Protein 2LG4 (pdb70)

Secondary structure (DSSP, 8-state):
----B-S-SHHHHHTSTTTT-SSHHHHHHHHHBTTTTT--

Solvent-accessible surface area: 3167 Å² total; per-residue (Å²): 144,83,40,51,65,124,23,182,34,154,78,3,137,74,70,109,85,97,15,170,52,122,30,199,71,1,98,131,6,132,50,53,0,51,116,23,31,57,88,117

InterPro domains:
  IPR003582 ShKT domain [PF01549] (47-84)
  IPR003582 ShKT domain [PS51670] (47-84)

Sequence (40 aa):
AACSDRAHGHICESFKSFCKDSGRNGVKLRANCKKTCGLCAACSDRAHGHICESFKSFCKDSGRNGVKLRANCKKTCGLCAACSDRAHGHICESFKSFCKDSGRNGVKLRANCKKTCGLCAACSDRAHGHICESFKSFCKDSGRNGVKLRANCKKTCGLCAACSDRAHGHICESFKSFCKDSGRNGVKLRANCKKTCGLCAACSDRAHGHICESFKSFCKDSGRNGVKLRANCKKTCGLCAACSDRAHGHICESFKSFCKDSGRNGVKLRANCKKTCGLCAACSDRAHGHICESFKSFCKDSGRNGVKLRANCKKTCGLCAACSDRAHGHICESFKSFCKDSGRNGVKLRANCKKTCGLCAACSDRAHGHICESFKSFCKDSGRNGVKLRANCKKTCGLCAACSDRAHGHICESFKSFCKDSGRNGVKLRANCKKTCGLCAACSDRAHGHICESFKSFCKDSGRNGVKLRANCKKTCGLCAACSDRAHGHICESFKSFCKDSGRNGVKLRANCKKTCGLCAACSDRAHGHICESFKSFCKDSGRNGVKLRANCKKTCGLCAACSDRAHGHICESFKSFCKDSGRNGVKLRANCKKTCGLCAACSDRAHGHICESFKSFCKDSGRNGVKLRANCKKTCGLCAACSDRAHGHICESFKSFCKDSGRNGVKLRANCKKTCGLCAACSDRAHGHICESFKSFCKDSGRNGVKLRANCKKTCGLCAACSDRAHGHICESFKSFCKDSGRNGVKLRANCKKTCGLCAACSDRAHGHICESFKSFCKDSGRNGVKLRANCKKTCGLC

Foldseek 3Di:
DDFAAQPPPVLLVVCLVCCPPPDPSNVVSCVNGVPSVPVD

CATH classification: 1.10.10.1870

Nearest PDB structures (foldseek):
  2lg4-assembly1_A  TM=1.001E+00  e=2.587E-08  Aurelia aurita
  8iyj-assembly1_J4  TM=3.283E-01  e=5.444E+00  Mus musculus
  2lg4-assembly1_A  TM=1.013E+00  e=3.408E-07  Aurelia aurita
  2lg4-assembly1_A  TM=9.982E-01  e=3.344E-08  Aurelia aurita
  8iyj-assembly1_J4  TM=3.390E-01  e=7.511E+00  Mus musculus

Structure (mmCIF, N/CA/C/O backbone):
data_2LG4
#
_entry.id   2LG4
#
loop_
_atom_site.group_PDB
_atom_site.id
_atom_site.type_symbol
_atom_site.label_atom_id
_atom_site.label_alt_id
_atom_site.label_comp_id
_atom_site.label_asym_id
_atom_site.label_entity_id
_atom_site.label_seq_id
_atom_site.pdbx_PDB_ins_code
_atom_site.Cartn_x
_atom_site.Cartn_y
_atom_site.Cartn_z
_atom_site.occupancy
_atom_site.B_iso_or_equiv
_atom_site.auth_seq_id
_atom_site.auth_comp_id
_atom_site.auth_asym_id
_atom_site.auth_atom_id
_atom_site.pdbx_PDB_model_num
ATOM 1 N N . ALA A 1 1 ? -0.649 6.221 2.766 1.00 0.00 1 ALA A N 1
ATOM 2 C CA . ALA A 1 1 ? -1.234 4.945 3.158 1.00 0.00 1 ALA A CA 1
ATOM 3 C C . ALA A 1 1 ? -1.853 4.234 1.959 1.00 0.00 1 ALA A C 1
ATOM 4 O O . ALA A 1 1 ? -2.962 4.559 1.537 1.00 0.00 1 ALA A O 1
ATOM 11 N N . ALA A 1 2 ? -1.128 3.262 1.414 1.00 0.00 2 ALA A N 1
ATOM 12 C CA . ALA A 1 2 ? -1.607 2.505 0.264 1.00 0.00 2 ALA A CA 1
ATOM 13 C C . ALA A 1 2 ? -2.716 1.539 0.667 1.00 0.00 2 ALA A C 1
ATOM 14 O O . ALA A 1 2 ? -2.871 1.211 1.844 1.00 0.00 2 ALA A O 1
ATOM 21 N N . CYS A 1 3 ? -3.487 1.087 -0.317 1.00 0.00 3 CYS A N 1
ATOM 22 C CA . CYS A 1 3 ? -4.583 0.160 -0.066 1.00 0.00 3 CYS A CA 1
ATOM 23 C C . CYS A 1 3 ? -4.241 -1.238 -0.574 1.00 0.00 3 CYS A C 1
ATOM 24 O O . CYS A 1 3 ? -3.794 -1.404 -1.709 1.00 0.00 3 CYS A O 1
ATOM 31 N N . SER A 1 4 ? -4.455 -2.239 0.274 1.00 0.00 4 SER A N 1
ATOM 32 C CA . SER A 1 4 ? -4.166 -3.622 -0.088 1.00 0.00 4 SER A CA 1
ATOM 33 C C . SER A 1 4 ? -4.498 -4.565 1.065 1.00 0.00 4 SER A C 1
ATOM 34 O O . SER A 1 4 ? -4.992 -4.138 2.108 1.00 0.00 4 SER A O 1
ATOM 42 N N . ASP A 1 5 ? -4.222 -5.849 0.867 1.00 0.00 5 ASP A N 1
ATOM 43 C CA . ASP A 1 5 ? -4.489 -6.854 1.889 1.00 0.00 5 ASP A CA 1
ATOM 44 C C . ASP A 1 5 ? -3.212 -7.220 2.639 1.00 0.00 5 ASP A C 1
ATOM 45 O O . ASP A 1 5 ? -2.182 -7.506 2.029 1.00 0.00 5 ASP A O 1
ATOM 54 N N . ARG A 1 6 ? -3.287 -7.207 3.966 1.00 0.00 6 ARG A N 1
ATOM 55 C CA . ARG A 1 6 ? -2.137 -7.534 4.800 1.00 0.00 6 ARG A CA 1
ATOM 56 C C . ARG A 1 6 ? -2.386 -8.815 5.591 1.00 0.00 6 ARG A C 1
ATOM 57 O O . ARG A 1 6 ? -1.446 -9.504 5.987 1.00 0.00 6 ARG A O 1
ATOM 78 N N . ALA A 1 7 ? -3.658 -9.127 5.818 1.00 0.00 7 ALA A N 1
ATOM 79 C CA . ALA A 1 7 ? -4.030 -10.325 6.560 1.00 0.00 7 ALA A CA 1
ATOM 80 C C . ALA A 1 7 ? -3.355 -11.562 5.979 1.00 0.00 7 ALA A C 1
ATOM 81 O O . ALA A 1 7 ? -2.703 -11.495 4.937 1.00 0.00 7 ALA A O 1
ATOM 88 N N . HIS A 1 8 ? -3.514 -12.692 6.661 1.00 0.00 8 HIS A N 1
ATOM 89 C CA . HIS A 1 8 ? -2.919 -13.946 6.213 1.00 0.00 8 HIS A CA 1
ATOM 90 C C . HIS A 1 8 ? -3.318 -14.252 4.772 1.00 0.00 8 HIS A C 1
ATOM 91 O O . HIS A 1 8 ? -2.600 -14.946 4.053 1.00 0.00 8 HIS A O 1
ATOM 105 N N . GLY A 1 9 ? -4.468 -13.728 4.357 1.00 0.00 9 GLY A N 1
ATOM 106 C CA . GLY A 1 9 ? -4.942 -13.957 3.005 1.00 0.00 9 GLY A CA 1
ATOM 107 C C . GLY A 1 9 ? -6.297 -14.636 2.972 1.00 0.00 9 GLY A C 1
ATOM 108 O O . GLY A 1 9 ? -7.236 -14.133 2.355 1.00 0.00 9 GLY A O 1
ATOM 112 N N . HIS A 1 10 ? -6.399 -15.782 3.637 1.00 0.00 10 HIS A N 1
ATOM 113 C CA . HIS A 1 10 ? -7.649 -16.532 3.681 1.00 0.00 10 HIS A CA 1
ATOM 114 C C . HIS A 1 10 ? -8.609 -15.928 4.703 1.00 0.00 10 HIS A C 1
ATOM 115 O O . HIS A 1 10 ? -9.739 -16.392 4.857 1.00 0.00 10 HIS A O 1
ATOM 129 N N . ILE A 1 11 ? -8.150 -14.893 5.399 1.00 0.00 11 ILE A N 1
ATOM 130 C CA . ILE A 1 11 ? -8.968 -14.228 6.405 1.00 0.00 11 ILE A CA 1
ATOM 131 C C . ILE A 1 11 ? -9.935 -13.240 5.762 1.00 0.00 11 ILE A C 1
ATOM 132 O O . ILE A 1 11 ? -11.098 -13.146 6.158 1.00 0.00 11 ILE A O 1
ATOM 148 N N . CYS A 1 12 ? -9.449 -12.507 4.766 1.00 0.00 12 CYS A N 1
ATOM 149 C CA . CYS A 1 12 ? -10.270 -11.527 4.065 1.00 0.00 12 CYS A CA 1
ATOM 150 C C . CYS A 1 12 ? -11.375 -12.214 3.268 1.00 0.00 12 CYS A C 1
ATOM 151 O O . CYS A 1 12 ? -12.537 -11.812 3.324 1.00 0.00 12 CYS A O 1
ATOM 158 N N . GLU A 1 13 ? -11.004 -13.253 2.526 1.00 0.00 13 GLU A N 1
ATOM 159 C CA . GLU A 1 13 ? -11.963 -13.995 1.716 1.00 0.00 13 GLU A CA 1
ATOM 160 C C . GLU A 1 13 ? -12.969 -14.728 2.600 1.00 0.00 13 GLU A C 1
ATOM 161 O O . GLU A 1 13 ? -14.179 -14.624 2.400 1.00 0.00 13 GLU A O 1
ATOM 173 N N . SER A 1 14 ? -12.458 -15.470 3.578 1.00 0.00 14 SER A N 1
ATOM 174 C CA . SER A 1 14 ? -13.309 -16.224 4.490 1.00 0.00 14 SER A CA 1
ATOM 175 C C . SER A 1 14 ? -14.268 -15.296 5.230 1.00 0.00 14 SER A C 1
ATOM 176 O O . SER A 1 14 ? -15.341 -15.714 5.668 1.00 0.00 14 SER A O 1
ATOM 184 N N . PHE A 1 15 ? -13.873 -14.035 5.367 1.00 0.00 15 PHE A N 1
ATOM 185 C CA . PHE A 1 15 ? -14.696 -13.047 6.055 1.00 0.00 15 PHE A CA 1
ATOM 186 C C . PHE A 1 15 ? -14.945 -11.832 5.166 1.00 0.00 15 PHE A C 1
ATOM 187 O O . PHE A 1 15 ? -14.952 -10.694 5.636 1.00 0.00 15 PHE A O 1
ATOM 204 N N . LYS A 1 16 ? -15.150 -12.083 3.877 1.00 0.00 16 LYS A N 1
ATOM 205 C CA . LYS A 1 16 ? -15.401 -11.012 2.920 1.00 0.00 16 LYS A CA 1
ATOM 206 C C . LYS A 1 16 ? -16.755 -10.358 3.177 1.00 0.00 16 LYS A C 1
ATOM 207 O O . LYS A 1 16 ? -16.875 -9.133 3.168 1.00 0.00 16 LYS A O 1
ATOM 226 N N . SER A 1 17 ? -17.771 -11.183 3.408 1.00 0.00 17 SER A N 1
ATOM 227 C CA . SER A 1 17 ? -19.117 -10.684 3.666 1.00 0.00 17 SER A CA 1
ATOM 228 C C . SER A 1 17 ? -19.232 -10.140 5.087 1.00 0.00 17 SER A C 1
ATOM 229 O O . SER A 1 17 ? -20.267 -9.600 5.476 1.00 0.00 17 SER A O 1
ATOM 237 N N . PHE A 1 18 ? -18.159 -10.286 5.858 1.00 0.00 18 PHE A N 1
ATOM 238 C CA . PHE A 1 18 ? -18.138 -9.811 7.236 1.00 0.00 18 PHE A CA 1
ATOM 239 C C . PHE A 1 18 ? -17.530 -8.413 7.321 1.00 0.00 18 PHE A C 1
ATOM 240 O O . PHE A 1 18 ? -17.497 -7.801 8.389 1.00 0.00 18 PHE A O 1
ATOM 257 N N . CYS A 1 19 ? -17.050 -7.915 6.187 1.00 0.00 19 CYS A N 1
ATOM 258 C CA . CYS A 1 19 ? -16.442 -6.591 6.130 1.00 0.00 19 CYS A CA 1
ATOM 259 C C . CYS A 1 19 ? -17.433 -5.518 6.574 1.00 0.00 19 CYS A C 1
ATOM 260 O O . CYS A 1 19 ? -17.039 -4.438 7.015 1.00 0.00 19 CYS A O 1
ATOM 267 N N . LYS A 1 20 ? -18.720 -5.824 6.453 1.00 0.00 20 LYS A N 1
ATOM 268 C CA . LYS A 1 20 ? -19.768 -4.888 6.843 1.00 0.00 20 LYS A CA 1
ATOM 269 C C . LYS A 1 20 ? -20.246 -5.167 8.264 1.00 0.00 20 LYS A C 1
ATOM 270 O O . LYS A 1 20 ? -21.345 -4.767 8.649 1.00 0.00 20 LYS A O 1
ATOM 289 N N . ASP A 1 21 ? -19.413 -5.853 9.039 1.00 0.00 21 ASP A N 1
ATOM 290 C CA . ASP A 1 21 ? -19.750 -6.183 10.419 1.00 0.00 21 ASP A CA 1
ATOM 291 C C . ASP A 1 21 ? -19.502 -4.991 11.339 1.00 0.00 21 ASP A C 1
ATOM 292 O O . ASP A 1 21 ? -18.447 -4.360 11.282 1.00 0.00 21 ASP A O 1
ATOM 301 N N . SER A 1 22 ? -20.482 -4.688 12.184 1.00 0.00 22 SER A N 1
ATOM 302 C CA . SER A 1 22 ? -20.373 -3.569 13.112 1.00 0.00 22 SER A CA 1
ATOM 303 C C . SER A 1 22 ? -19.555 -3.959 14.339 1.00 0.00 22 SER A C 1
ATOM 304 O O . SER A 1 22 ? -19.330 -3.145 15.234 1.00 0.00 22 SER A O 1
ATOM 312 N N . GLY A 1 23 ? -19.112 -5.212 14.373 1.00 0.00 23 GLY A N 1
ATOM 313 C CA . GLY A 1 23 ? -18.324 -5.690 15.495 1.00 0.00 23 GLY A CA 1
ATOM 314 C C . GLY A 1 23 ? -16.834 -5.640 15.220 1.00 0.00 23 GLY A C 1
ATOM 315 O O . GLY A 1 23 ? -16.405 -5.155 14.172 1.00 0.00 23 GLY A O 1
ATOM 319 N N . ARG A 1 24 ? -16.043 -6.141 16.163 1.00 0.00 24 ARG A N 1
ATOM 320 C CA . ARG A 1 24 ? -14.592 -6.149 16.018 1.00 0.00 24 ARG A CA 1
ATOM 321 C C . ARG A 1 24 ? -14.178 -6.854 14.730 1.00 0.00 24 ARG A C 1
ATOM 322 O O . ARG A 1 24 ? -13.271 -6.407 14.030 1.00 0.00 24 ARG A O 1
ATOM 343 N N . ASN A 1 25 ? -14.849 -7.960 14.425 1.00 0.00 25 ASN A N 1
ATOM 344 C CA . ASN A 1 25 ? -14.550 -8.728 13.221 1.00 0.00 25 ASN A CA 1
ATOM 345 C C . ASN A 1 25 ? -14.528 -7.825 11.991 1.00 0.00 25 ASN A C 1
ATOM 346 O O . ASN A 1 25 ? -13.670 -7.965 11.121 1.00 0.00 25 ASN A O 1
ATOM 357 N N . GLY A 1 26 ? -15.479 -6.898 11.927 1.00 0.00 26 GLY A N 1
ATOM 358 C CA . GLY A 1 26 ? -15.550 -5.985 10.801 1.00 0.00 26 GLY A CA 1
ATOM 359 C C . GLY A 1 26 ? -14.402 -4.996 10.783 1.00 0.00 26 GLY A C 1
ATOM 360 O O . GLY A 1 26 ? -13.780 -4.774 9.743 1.00 0.00 26 GLY A O 1
ATOM 364 N N . VAL A 1 27 ? -14.120 -4.397 11.936 1.00 0.00 27 VAL A N 1
ATOM 365 C CA . VAL A 1 27 ? -13.040 -3.425 12.048 1.00 0.00 27 VAL A CA 1
ATOM 366 C C . VAL A 1 27 ? -11.707 -4.033 11.626 1.00 0.00 27 VAL A C 1
ATOM 367 O O . VAL A 1 27 ? -10.952 -3.432 10.861 1.00 0.00 27 VAL A O 1
ATOM 380 N N . LYS A 1 28 ? -11.423 -5.230 12.128 1.00 0.00 28 LYS A N 1
ATOM 381 C CA . LYS A 1 28 ? -10.182 -5.922 11.803 1.00 0.00 28 LYS A CA 1
ATOM 382 C C . LYS A 1 28 ? -10.130 -6.276 10.320 1.00 0.00 28 LYS A C 1
ATOM 383 O O . LYS A 1 28 ? -9.053 -6.353 9.727 1.00 0.00 28 LYS A O 1
ATOM 402 N N . LEU A 1 29 ? -11.298 -6.489 9.726 1.00 0.00 29 LEU A N 1
ATOM 403 C CA . LEU A 1 29 ? -11.386 -6.834 8.311 1.00 0.00 29 LEU A CA 1
ATOM 404 C C . LEU A 1 29 ? -10.993 -5.647 7.436 1.00 0.00 29 LEU A C 1
ATOM 405 O O . LEU A 1 29 ? -10.224 -5.791 6.486 1.00 0.00 29 LEU A O 1
ATOM 421 N N . ARG A 1 30 ? -11.526 -4.475 7.765 1.00 0.00 30 ARG A N 1
ATOM 422 C CA . ARG A 1 30 ? -11.231 -3.263 7.011 1.00 0.00 30 ARG A CA 1
ATOM 423 C C . ARG A 1 30 ? -9.785 -2.825 7.228 1.00 0.00 30 ARG A C 1
ATOM 424 O O . ARG A 1 30 ? -9.246 -2.027 6.462 1.00 0.00 30 ARG A O 1
ATOM 445 N N . ALA A 1 31 ? -9.164 -3.354 8.277 1.00 0.00 31 ALA A N 1
ATOM 446 C CA . ALA A 1 31 ? -7.781 -3.020 8.595 1.00 0.00 31 ALA A CA 1
ATOM 447 C C . ALA A 1 31 ? -6.815 -4.000 7.939 1.00 0.00 31 ALA A C 1
ATOM 448 O O . ALA A 1 31 ? -5.893 -3.598 7.230 1.00 0.00 31 ALA A O 1
ATOM 455 N N . ASN A 1 32 ? -7.032 -5.289 8.180 1.00 0.00 32 ASN A N 1
ATOM 456 C CA . ASN A 1 32 ? -6.179 -6.327 7.613 1.00 0.00 32 ASN A CA 1
ATOM 457 C C . ASN A 1 32 ? -6.520 -6.570 6.146 1.00 0.00 32 ASN A C 1
ATOM 458 O O . ASN A 1 32 ? -5.770 -7.228 5.423 1.00 0.00 32 ASN A O 1
ATOM 469 N N . CYS A 1 33 ? -7.655 -6.034 5.711 1.00 0.00 33 CYS A N 1
ATOM 470 C CA . CYS A 1 33 ? -8.097 -6.192 4.330 1.00 0.00 33 CYS A CA 1
ATOM 471 C C . CYS A 1 33 ? -8.706 -4.896 3.803 1.00 0.00 33 CYS A C 1
ATOM 472 O O . CYS A 1 33 ? -9.881 -4.852 3.438 1.00 0.00 33 CYS A O 1
ATOM 479 N N . LYS A 1 34 ? -7.898 -3.841 3.766 1.00 0.00 34 LYS A N 1
ATOM 480 C CA . LYS A 1 34 ? -8.355 -2.544 3.282 1.00 0.00 34 LYS A CA 1
ATOM 481 C C . LYS A 1 34 ? -8.821 -2.637 1.833 1.00 0.00 34 LYS A C 1
ATOM 482 O O . LYS A 1 34 ? -9.560 -1.778 1.351 1.00 0.00 34 LYS A O 1
ATOM 501 N N . LYS A 1 35 ? -8.388 -3.686 1.143 1.00 0.00 35 LYS A N 1
ATOM 502 C CA . LYS A 1 35 ? -8.763 -3.894 -0.251 1.00 0.00 35 LYS A CA 1
ATOM 503 C C . LYS A 1 35 ? -10.003 -4.776 -0.355 1.00 0.00 35 LYS A C 1
ATOM 504 O O . LYS A 1 35 ? -11.008 -4.385 -0.949 1.00 0.00 35 LYS A O 1
ATOM 523 N N . THR A 1 36 ? -9.926 -5.969 0.228 1.00 0.00 36 THR A N 1
ATOM 524 C CA . THR A 1 36 ? -11.042 -6.906 0.201 1.00 0.00 36 THR A CA 1
ATOM 525 C C . THR A 1 36 ? -12.332 -6.237 0.662 1.00 0.00 36 THR A C 1
ATOM 526 O O . THR A 1 36 ? -13.424 -6.604 0.225 1.00 0.00 36 THR A O 1
ATOM 537 N N . CYS A 1 37 ? -12.201 -5.255 1.547 1.00 0.00 37 CYS A N 1
ATOM 538 C CA . CYS A 1 37 ? -13.356 -4.534 2.067 1.00 0.00 37 CYS A CA 1
ATOM 539 C C . CYS A 1 37 ? -13.719 -3.361 1.162 1.00 0.00 37 CYS A C 1
ATOM 540 O O . CYS A 1 37 ? -14.882 -2.973 1.066 1.00 0.00 37 CYS A O 1
ATOM 547 N N . GLY A 1 38 ? -12.713 -2.800 0.497 1.00 0.00 38 GLY A N 1
ATOM 548 C CA . GLY A 1 38 ? -12.945 -1.677 -0.392 1.00 0.00 38 GLY A CA 1
ATOM 549 C C . GLY A 1 38 ? -12.743 -0.341 0.296 1.00 0.00 38 GLY A C 1
ATOM 550 O O . GLY A 1 38 ? -13.707 0.314 0.693 1.00 0.00 38 GLY A O 1
ATOM 554 N N . LEU A 1 39 ? -11.486 0.064 0.438 1.00 0.00 39 LEU A N 1
ATOM 555 C CA . LEU A 1 39 ? -11.159 1.331 1.085 1.00 0.00 39 LEU A CA 1
ATOM 556 C C . LEU A 1 39 ? -10.128 2.107 0.271 1.00 0.00 39 LEU A C 1
ATOM 557 O O . LEU A 1 39 ? -9.631 3.145 0.708 1.00 0.00 39 LEU A O 1
ATOM 573 N N . CYS A 1 40 ? -9.813 1.598 -0.915 1.00 0.00 40 CYS A N 1
ATOM 574 C CA . CYS A 1 40 ? -8.843 2.243 -1.792 1.00 0.00 40 CYS A CA 1
ATOM 575 C C . CYS A 1 40 ? -9.397 3.553 -2.345 1.00 0.00 40 CYS A C 1
ATOM 576 O O . CYS A 1 40 ? -8.981 4.014 -3.408 1.00 0.00 40 CYS A O 1
ATOM 583 N N . ALA A 1 1 ? -0.668 6.471 1.249 1.00 0.00 1 ALA A N 2
ATOM 584 C CA . ALA A 1 1 ? -1.630 5.587 1.895 1.00 0.00 1 ALA A CA 2
ATOM 585 C C . ALA A 1 1 ? -1.807 4.296 1.103 1.00 0.00 1 ALA A C 2
ATOM 586 O O . ALA A 1 1 ? -2.807 4.115 0.408 1.00 0.00 1 ALA A O 2
ATOM 593 N N . ALA A 1 2 ? -0.831 3.401 1.213 1.00 0.00 2 ALA A N 2
ATOM 594 C CA . ALA A 1 2 ? -0.880 2.126 0.508 1.00 0.00 2 ALA A CA 2
ATOM 595 C C . ALA A 1 2 ? -2.072 1.292 0.964 1.00 0.00 2 ALA A C 2
ATOM 596 O O . ALA A 1 2 ? -2.100 0.793 2.089 1.00 0.00 2 ALA A O 2
ATOM 603 N N . CYS A 1 3 ? -3.057 1.146 0.084 1.00 0.00 3 CYS A N 2
ATOM 604 C CA . CYS A 1 3 ? -4.254 0.374 0.395 1.00 0.00 3 CYS A CA 2
ATOM 605 C C . CYS A 1 3 ? -4.203 -1.000 -0.268 1.00 0.00 3 CYS A C 2
ATOM 606 O O . CYS A 1 3 ? -4.067 -1.107 -1.487 1.00 0.00 3 CYS A O 2
ATOM 613 N N . SER A 1 4 ? -4.314 -2.047 0.543 1.00 0.00 4 SER A N 2
ATOM 614 C CA . SER A 1 4 ? -4.278 -3.414 0.035 1.00 0.00 4 SER A CA 2
ATOM 615 C C . SER A 1 4 ? -4.540 -4.416 1.155 1.00 0.00 4 SER A C 2
ATOM 616 O O . SER A 1 4 ? -4.932 -4.040 2.260 1.00 0.00 4 SER A O 2
ATOM 624 N N . ASP A 1 5 ? -4.322 -5.693 0.860 1.00 0.00 5 ASP A N 2
ATOM 625 C CA . ASP A 1 5 ? -4.534 -6.751 1.842 1.00 0.00 5 ASP A CA 2
ATOM 626 C C . ASP A 1 5 ? -3.232 -7.095 2.559 1.00 0.00 5 ASP A C 2
ATOM 627 O O . ASP A 1 5 ? -2.189 -7.260 1.926 1.00 0.00 5 ASP A O 2
ATOM 636 N N . ARG A 1 6 ? -3.301 -7.201 3.882 1.00 0.00 6 ARG A N 2
ATOM 637 C CA . ARG A 1 6 ? -2.128 -7.523 4.685 1.00 0.00 6 ARG A CA 2
ATOM 638 C C . ARG A 1 6 ? -2.328 -8.835 5.437 1.00 0.00 6 ARG A C 2
ATOM 639 O O . ARG A 1 6 ? -1.3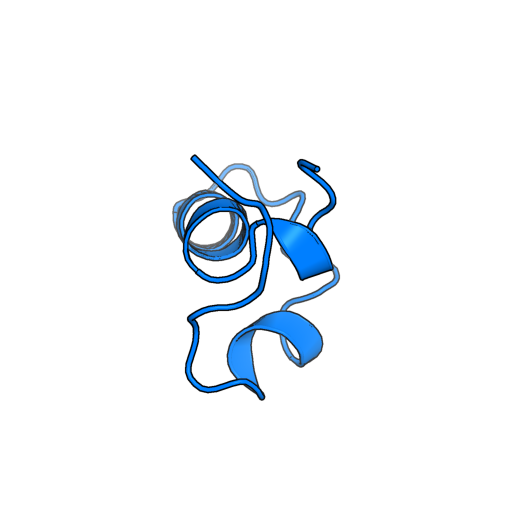65 -9.529 5.761 1.00 0.00 6 ARG A O 2
ATOM 660 N N . ALA A 1 7 ? -3.585 -9.168 5.712 1.00 0.00 7 ALA A N 2
ATOM 661 C CA . ALA A 1 7 ? -3.911 -10.397 6.424 1.00 0.00 7 ALA A CA 2
ATOM 662 C C . ALA A 1 7 ? -3.245 -11.604 5.771 1.00 0.00 7 ALA A C 2
ATOM 663 O O . ALA A 1 7 ? -2.664 -11.496 4.691 1.00 0.00 7 ALA A O 2
ATOM 670 N N . HIS A 1 8 ? -3.332 -12.753 6.434 1.00 0.00 8 HIS A N 2
ATOM 671 C CA . HIS A 1 8 ? -2.737 -13.980 5.918 1.00 0.00 8 HIS A CA 2
ATOM 672 C C . HIS A 1 8 ? -3.184 -14.238 4.482 1.00 0.00 8 HIS A C 2
ATOM 673 O O . HIS A 1 8 ? -2.459 -14.846 3.695 1.00 0.00 8 HIS A O 2
ATOM 687 N N . GLY A 1 9 ? -4.383 -13.771 4.147 1.00 0.00 9 GLY A N 2
ATOM 688 C CA . GLY A 1 9 ? -4.906 -13.962 2.807 1.00 0.00 9 GLY A CA 2
ATOM 689 C C . GLY A 1 9 ? -6.297 -14.564 2.807 1.00 0.00 9 GLY A C 2
ATOM 690 O O . GLY A 1 9 ? -7.268 -13.902 2.439 1.00 0.00 9 GLY A O 2
ATOM 694 N N . HIS A 1 10 ? -6.394 -15.824 3.220 1.00 0.00 10 HIS A N 2
ATOM 695 C CA . HIS A 1 10 ? -7.678 -16.516 3.266 1.00 0.00 10 HIS A CA 2
ATOM 696 C C . HIS A 1 10 ? -8.566 -15.942 4.365 1.00 0.00 10 HIS A C 2
ATOM 697 O O . HIS A 1 10 ? -9.763 -16.224 4.420 1.00 0.00 10 HIS A O 2
ATOM 711 N N . ILE A 1 11 ? -7.972 -15.135 5.238 1.00 0.00 11 ILE A N 2
ATOM 712 C CA . ILE A 1 11 ? -8.710 -14.522 6.335 1.00 0.00 11 ILE A CA 2
ATOM 713 C C . ILE A 1 11 ? -9.725 -13.509 5.816 1.00 0.00 11 ILE A C 2
ATOM 714 O O . ILE A 1 11 ? -10.863 -13.459 6.284 1.00 0.00 11 ILE A O 2
ATOM 730 N N . CYS A 1 12 ? -9.307 -12.705 4.845 1.00 0.00 12 CYS A N 2
ATOM 731 C CA . CYS A 1 12 ? -10.179 -11.694 4.260 1.00 0.00 12 CYS A CA 2
ATOM 732 C C . CYS A 1 12 ? -11.294 -12.343 3.444 1.00 0.00 12 CYS A C 2
ATOM 733 O O . CYS A 1 12 ? -12.455 -11.948 3.539 1.00 0.00 12 CYS A O 2
ATOM 740 N N . GLU A 1 13 ? -10.930 -13.341 2.645 1.00 0.00 13 GLU A N 2
ATOM 741 C CA . GLU A 1 13 ? -11.899 -14.044 1.813 1.00 0.00 13 GLU A CA 2
ATOM 742 C C . GLU A 1 13 ? -12.857 -14.867 2.670 1.00 0.00 13 GLU A C 2
ATOM 743 O O . GLU A 1 13 ? -14.068 -14.859 2.449 1.00 0.00 13 GLU A O 2
ATOM 755 N N . SER A 1 14 ? -12.305 -15.576 3.649 1.00 0.00 14 SER A N 2
ATOM 756 C CA . SER A 1 14 ? -13.108 -16.408 4.537 1.00 0.00 14 SER A CA 2
ATOM 757 C C . SER A 1 14 ? -14.182 -15.579 5.234 1.00 0.00 14 SER A C 2
ATOM 758 O O . SER A 1 14 ? -15.299 -16.048 5.456 1.00 0.00 14 SER A O 2
ATOM 766 N N . PHE A 1 15 ? -13.836 -14.342 5.577 1.00 0.00 15 PHE A N 2
ATOM 767 C CA . PHE A 1 15 ? -14.769 -13.446 6.250 1.00 0.00 15 PHE A CA 2
ATOM 768 C C . PHE A 1 15 ? -14.905 -12.131 5.489 1.00 0.00 15 PHE A C 2
ATOM 769 O O . PHE A 1 15 ? -14.910 -11.053 6.085 1.00 0.00 15 PHE A O 2
ATOM 786 N N . LYS A 1 16 ? -15.014 -12.227 4.169 1.00 0.00 16 LYS A N 2
ATOM 787 C CA . LYS A 1 16 ? -15.150 -11.046 3.324 1.00 0.00 16 LYS A CA 2
ATOM 788 C C . LYS A 1 16 ? -16.534 -10.424 3.477 1.00 0.00 16 LYS A C 2
ATOM 789 O O . LYS A 1 16 ? -16.692 -9.207 3.379 1.00 0.00 16 LYS A O 2
ATOM 808 N N . SER A 1 17 ? -17.533 -11.267 3.720 1.00 0.00 17 SER A N 2
ATOM 809 C CA . SER A 1 17 ? -18.904 -10.799 3.884 1.00 0.00 17 SER A CA 2
ATOM 810 C C . SER A 1 17 ? -19.101 -10.164 5.258 1.00 0.00 17 SER A C 2
ATOM 811 O O . SER A 1 17 ? -20.144 -9.575 5.538 1.00 0.00 17 SER A O 2
ATOM 819 N N . PHE A 1 18 ? -18.089 -10.289 6.110 1.00 0.00 18 PHE A N 2
ATOM 820 C CA . PHE A 1 18 ? -18.149 -9.729 7.455 1.00 0.00 18 PHE A CA 2
ATOM 821 C C . PHE A 1 18 ? -17.416 -8.392 7.521 1.00 0.00 18 PHE A C 2
ATOM 822 O O . PHE A 1 18 ? -17.237 -7.821 8.597 1.00 0.00 18 PHE A O 2
ATOM 839 N N . CYS A 1 19 ? -16.994 -7.898 6.362 1.00 0.00 19 CYS A N 2
ATOM 840 C CA . CYS A 1 19 ? -16.279 -6.630 6.285 1.00 0.00 19 CYS A CA 2
ATOM 841 C C . CYS A 1 19 ? -17.142 -5.487 6.812 1.00 0.00 19 CYS A C 2
ATOM 842 O O . CYS A 1 19 ? -16.643 -4.560 7.450 1.00 0.00 19 CYS A O 2
ATOM 849 N N . LYS A 1 20 ? -18.441 -5.560 6.541 1.00 0.00 20 LYS A N 2
ATOM 850 C CA . LYS A 1 20 ? -19.375 -4.534 6.988 1.00 0.00 20 LYS A CA 2
ATOM 851 C C . LYS A 1 20 ? -20.017 -4.924 8.316 1.00 0.00 20 LYS A C 2
ATOM 852 O O . LYS A 1 20 ? -21.075 -4.410 8.679 1.00 0.00 20 LYS A O 2
ATOM 871 N N . ASP A 1 21 ? -19.370 -5.834 9.036 1.00 0.00 21 ASP A N 2
ATOM 872 C CA . ASP A 1 21 ? -19.877 -6.290 10.325 1.00 0.00 21 ASP A CA 2
ATOM 873 C C . ASP A 1 21 ? -19.711 -5.209 11.388 1.00 0.00 21 ASP A C 2
ATOM 874 O O . ASP A 1 21 ? -18.635 -4.630 11.537 1.00 0.00 21 ASP A O 2
ATOM 883 N N . SER A 1 22 ? -20.785 -4.940 12.124 1.00 0.00 22 SER A N 2
ATOM 884 C CA . SER A 1 22 ? -20.761 -3.924 13.170 1.00 0.00 22 SER A CA 2
ATOM 885 C C . SER A 1 22 ? -20.135 -4.476 14.448 1.00 0.00 22 SER A C 2
ATOM 886 O O . SER A 1 22 ? -20.746 -4.442 15.515 1.00 0.00 22 SER A O 2
ATOM 894 N N . GLY A 1 23 ? -18.912 -4.983 14.329 1.00 0.00 23 GLY A N 2
ATOM 895 C CA . GLY A 1 23 ? -18.223 -5.535 15.481 1.00 0.00 23 GLY A CA 2
ATOM 896 C C . GLY A 1 23 ? -16.722 -5.596 15.284 1.00 0.00 23 GLY A C 2
ATOM 897 O O . GLY A 1 23 ? -16.203 -5.133 14.268 1.00 0.00 23 GLY A O 2
ATOM 901 N N . ARG A 1 24 ? -16.021 -6.168 16.259 1.00 0.00 24 ARG A N 2
ATOM 902 C CA . ARG A 1 24 ? -14.570 -6.286 16.189 1.00 0.00 24 ARG A CA 2
ATOM 903 C C . ARG A 1 24 ? -14.142 -6.971 14.894 1.00 0.00 24 ARG A C 2
ATOM 904 O O . ARG A 1 24 ? -13.233 -6.509 14.207 1.00 0.00 24 ARG A O 2
ATOM 925 N N . ASN A 1 25 ? -14.803 -8.078 14.570 1.00 0.00 25 ASN A N 2
ATOM 926 C CA . ASN A 1 25 ? -14.491 -8.828 13.359 1.00 0.00 25 ASN A CA 2
ATOM 927 C C . ASN A 1 25 ? -14.491 -7.914 12.138 1.00 0.00 25 ASN A C 2
ATOM 928 O O . ASN A 1 25 ? -13.631 -8.026 11.265 1.00 0.00 25 ASN A O 2
ATOM 939 N N . GLY A 1 26 ? -15.462 -7.007 12.084 1.00 0.00 26 GLY A N 2
ATOM 940 C CA . GLY A 1 26 ? -15.555 -6.086 10.966 1.00 0.00 26 GLY A CA 2
ATOM 941 C C . GLY A 1 26 ? -14.402 -5.103 10.926 1.00 0.00 26 GLY A C 2
ATOM 942 O O . GLY A 1 26 ? -13.774 -4.913 9.885 1.00 0.00 26 GLY A O 2
ATOM 946 N N . VAL A 1 27 ? -14.124 -4.474 12.064 1.00 0.00 27 VAL A N 2
ATOM 947 C CA . VAL A 1 27 ? -13.039 -3.504 12.155 1.00 0.00 27 VAL A CA 2
ATOM 948 C C . VAL A 1 27 ? -11.703 -4.138 11.785 1.00 0.00 27 VAL A C 2
ATOM 949 O O . VAL A 1 27 ? -10.929 -3.575 11.011 1.00 0.00 27 VAL A O 2
ATOM 962 N N . LYS A 1 28 ? -11.437 -5.314 12.343 1.00 0.00 28 LYS A N 2
ATOM 963 C CA . LYS A 1 28 ? -10.195 -6.028 12.071 1.00 0.00 28 LYS A CA 2
ATOM 964 C C . LYS A 1 28 ? -10.119 -6.450 10.607 1.00 0.00 28 LYS A C 2
ATOM 965 O O . LYS A 1 28 ? -9.032 -6.638 10.060 1.00 0.00 28 LYS A O 2
ATOM 984 N N . LEU A 1 29 ? -11.280 -6.596 9.978 1.00 0.00 29 LEU A N 2
ATOM 985 C CA . LEU A 1 29 ? -11.345 -6.994 8.576 1.00 0.00 29 LEU A CA 2
ATOM 986 C C . LEU A 1 29 ? -10.948 -5.839 7.662 1.00 0.00 29 LEU A C 2
ATOM 987 O O . LEU A 1 29 ? -10.160 -6.012 6.733 1.00 0.00 29 LEU A O 2
ATOM 1003 N N . ARG A 1 30 ? -11.497 -4.660 7.935 1.00 0.00 30 ARG A N 2
ATOM 1004 C CA . ARG A 1 30 ? -11.199 -3.475 7.139 1.00 0.00 30 ARG A CA 2
ATOM 1005 C C . ARG A 1 30 ? -9.748 -3.043 7.329 1.00 0.00 30 ARG A C 2
ATOM 1006 O O . ARG A 1 30 ? -9.208 -2.278 6.530 1.00 0.00 30 ARG A O 2
ATOM 1027 N N . ALA A 1 31 ? -9.123 -3.537 8.393 1.00 0.00 31 ALA A N 2
ATOM 1028 C CA . ALA A 1 31 ? -7.735 -3.204 8.687 1.00 0.00 31 ALA A CA 2
ATOM 1029 C C . ALA A 1 31 ? -6.780 -4.176 8.003 1.00 0.00 31 ALA A C 2
ATOM 1030 O O . ALA A 1 31 ? -5.899 -3.768 7.248 1.00 0.00 31 ALA A O 2
ATOM 1037 N N . ASN A 1 32 ? -6.960 -5.465 8.274 1.00 0.00 32 ASN A N 2
ATOM 1038 C CA . ASN A 1 32 ? -6.113 -6.495 7.686 1.00 0.00 32 ASN A CA 2
ATOM 1039 C C . ASN A 1 32 ? -6.510 -6.765 6.238 1.00 0.00 32 ASN A C 2
ATOM 1040 O O . ASN A 1 32 ? -5.798 -7.451 5.504 1.00 0.00 32 ASN A O 2
ATOM 1051 N N . CYS A 1 33 ? -7.653 -6.221 5.833 1.00 0.00 33 CYS A N 2
ATOM 1052 C CA . CYS A 1 33 ? -8.147 -6.402 4.473 1.00 0.00 33 CYS A CA 2
ATOM 1053 C C . CYS A 1 33 ? -8.742 -5.104 3.933 1.00 0.00 33 CYS A C 2
ATOM 1054 O O . CYS A 1 33 ? -9.926 -5.041 3.602 1.00 0.00 33 CYS A O 2
ATOM 1061 N N . LYS A 1 34 ? -7.912 -4.070 3.848 1.00 0.00 34 LYS A N 2
ATOM 1062 C CA . LYS A 1 34 ? -8.353 -2.774 3.347 1.00 0.00 34 LYS A CA 2
ATOM 1063 C C . LYS A 1 34 ? -8.845 -2.885 1.908 1.00 0.00 34 LYS A C 2
ATOM 1064 O O . LYS A 1 34 ? -9.570 -2.017 1.419 1.00 0.00 34 LYS A O 2
ATOM 1083 N N . LYS A 1 35 ? -8.449 -3.959 1.233 1.00 0.00 35 LYS A N 2
ATOM 1084 C CA . LYS A 1 35 ? -8.852 -4.186 -0.150 1.00 0.00 35 LYS A CA 2
ATOM 1085 C C . LYS A 1 35 ? -10.112 -5.042 -0.216 1.00 0.00 35 LYS A C 2
ATOM 1086 O O . LYS A 1 35 ? -11.110 -4.652 -0.823 1.00 0.00 35 LYS A O 2
ATOM 1105 N N . THR A 1 36 ? -10.062 -6.212 0.415 1.00 0.00 36 THR A N 2
ATOM 1106 C CA . THR A 1 36 ? -11.199 -7.123 0.428 1.00 0.00 36 THR A CA 2
ATOM 1107 C C . THR A 1 36 ? -12.476 -6.402 0.846 1.00 0.00 36 THR A C 2
ATOM 1108 O O . THR A 1 36 ? -13.575 -6.776 0.435 1.00 0.00 36 THR A O 2
ATOM 1119 N N . CYS A 1 37 ? -12.325 -5.367 1.665 1.00 0.00 37 CYS A N 2
ATOM 1120 C CA . CYS A 1 37 ? -13.465 -4.593 2.139 1.00 0.00 37 CYS A CA 2
ATOM 1121 C C . CYS A 1 37 ? -13.708 -3.379 1.246 1.00 0.00 37 CYS A C 2
ATOM 1122 O O . CYS A 1 37 ? -14.833 -2.893 1.133 1.00 0.00 37 CYS A O 2
ATOM 1129 N N . GLY A 1 38 ? -12.645 -2.895 0.612 1.00 0.00 38 GLY A N 2
ATOM 1130 C CA . GLY A 1 38 ? -12.763 -1.744 -0.263 1.00 0.00 38 GLY A CA 2
ATOM 1131 C C . GLY A 1 38 ? -12.701 -0.432 0.494 1.00 0.00 38 GLY A C 2
ATOM 1132 O O . GLY A 1 38 ? -13.734 0.137 0.850 1.00 0.00 38 GLY A O 2
ATOM 1136 N N . LEU A 1 39 ? -11.488 0.050 0.741 1.00 0.00 39 LEU A N 2
ATOM 1137 C CA . LEU A 1 39 ? -11.295 1.303 1.462 1.00 0.00 39 LEU A CA 2
ATOM 1138 C C . LEU A 1 39 ? -10.374 2.241 0.689 1.00 0.00 39 LEU A C 2
ATOM 1139 O O . LEU A 1 39 ? -10.102 3.360 1.123 1.00 0.00 39 LEU A O 2
ATOM 1155 N N . CYS A 1 40 ? -9.897 1.777 -0.462 1.00 0.00 40 CYS A N 2
ATOM 1156 C CA . CYS A 1 40 ? -9.007 2.573 -1.298 1.00 0.00 40 CYS A CA 2
ATOM 1157 C C . CYS A 1 40 ? -9.755 3.745 -1.926 1.00 0.00 40 CYS A C 2
ATOM 1158 O O . CYS A 1 40 ? -10.010 3.758 -3.130 1.00 0.00 40 CYS A O 2
ATOM 1165 N N . ALA A 1 1 ? -0.701 5.533 4.301 1.00 0.00 1 ALA A N 3
ATOM 1166 C CA . ALA A 1 1 ? -0.310 4.229 3.782 1.00 0.00 1 ALA A CA 3
ATOM 1167 C C . ALA A 1 1 ? -1.180 3.827 2.596 1.00 0.00 1 ALA A C 3
ATOM 1168 O O . ALA A 1 1 ? -2.318 4.277 2.468 1.00 0.00 1 ALA A O 3
ATOM 1175 N N . ALA A 1 2 ? -0.637 2.978 1.730 1.00 0.00 2 ALA A N 3
ATOM 1176 C CA . ALA A 1 2 ? -1.365 2.515 0.555 1.00 0.00 2 ALA A CA 3
ATOM 1177 C C . ALA A 1 2 ? -2.570 1.669 0.953 1.00 0.00 2 ALA A C 3
ATOM 1178 O O . ALA A 1 2 ? -2.864 1.509 2.138 1.00 0.00 2 ALA A O 3
ATOM 1185 N N . CYS A 1 3 ? -3.264 1.130 -0.043 1.00 0.00 3 CYS A N 3
ATOM 1186 C CA . CYS A 1 3 ? -4.438 0.302 0.202 1.00 0.00 3 CYS A CA 3
ATOM 1187 C C . CYS A 1 3 ? -4.264 -1.084 -0.413 1.00 0.00 3 CYS A C 3
ATOM 1188 O O . CYS A 1 3 ? -3.972 -1.215 -1.601 1.00 0.00 3 CYS A O 3
ATOM 1195 N N . SER A 1 4 ? -4.447 -2.116 0.405 1.00 0.00 4 SER A N 3
ATOM 1196 C CA . SER A 1 4 ? -4.307 -3.492 -0.056 1.00 0.00 4 SER A CA 3
ATOM 1197 C C . SER A 1 4 ? -4.568 -4.475 1.080 1.00 0.00 4 SER A C 3
ATOM 1198 O O . SER A 1 4 ? -4.931 -4.079 2.188 1.00 0.00 4 SER A O 3
ATOM 1206 N N . ASP A 1 5 ? -4.379 -5.760 0.798 1.00 0.00 5 ASP A N 3
ATOM 1207 C CA . ASP A 1 5 ? -4.592 -6.802 1.795 1.00 0.00 5 ASP A CA 3
ATOM 1208 C C . ASP A 1 5 ? -3.291 -7.134 2.520 1.00 0.00 5 ASP A C 3
ATOM 1209 O O . ASP A 1 5 ? -2.256 -7.352 1.890 1.00 0.00 5 ASP A O 3
ATOM 1218 N N . ARG A 1 6 ? -3.352 -7.169 3.847 1.00 0.00 6 ARG A N 3
ATOM 1219 C CA . ARG A 1 6 ? -2.179 -7.472 4.658 1.00 0.00 6 ARG A CA 3
ATOM 1220 C C . ARG A 1 6 ? -2.383 -8.760 5.450 1.00 0.00 6 ARG A C 3
ATOM 1221 O O . ARG A 1 6 ? -1.421 -9.435 5.815 1.00 0.00 6 ARG A O 3
ATOM 1242 N N . ALA A 1 7 ? -3.642 -9.094 5.713 1.00 0.00 7 ALA A N 3
ATOM 1243 C CA . ALA A 1 7 ? -3.973 -10.301 6.460 1.00 0.00 7 ALA A CA 3
ATOM 1244 C C . ALA A 1 7 ? -3.299 -11.526 5.850 1.00 0.00 7 ALA A C 3
ATOM 1245 O O . ALA A 1 7 ? -2.683 -11.443 4.787 1.00 0.00 7 ALA A O 3
ATOM 1252 N N . HIS A 1 8 ? -3.419 -12.662 6.530 1.00 0.00 8 HIS A N 3
ATOM 1253 C CA . HIS A 1 8 ? -2.821 -13.904 6.055 1.00 0.00 8 HIS A CA 3
ATOM 1254 C C . HIS A 1 8 ? -3.253 -14.202 4.622 1.00 0.00 8 HIS A C 3
ATOM 1255 O O . HIS A 1 8 ? -2.541 -14.872 3.875 1.00 0.00 8 HIS A O 3
ATOM 1269 N N . GLY A 1 9 ? -4.425 -13.699 4.246 1.00 0.00 9 GLY A N 3
ATOM 1270 C CA . GLY A 1 9 ? -4.932 -13.923 2.904 1.00 0.00 9 GLY A CA 3
ATOM 1271 C C . GLY A 1 9 ? -6.311 -14.551 2.903 1.00 0.00 9 GLY A C 3
ATOM 1272 O O . GLY A 1 9 ? -7.286 -13.923 2.488 1.00 0.00 9 GLY A O 3
ATOM 1276 N N . HIS A 1 10 ? -6.395 -15.794 3.367 1.00 0.00 10 HIS A N 3
ATOM 1277 C CA . HIS A 1 10 ? -7.667 -16.507 3.416 1.00 0.00 10 HIS A CA 3
ATOM 1278 C C . HIS A 1 10 ? -8.586 -15.905 4.475 1.00 0.00 10 HIS A C 3
ATOM 1279 O O . HIS A 1 10 ? -9.786 -16.183 4.499 1.00 0.00 10 HIS A O 3
ATOM 1293 N N . ILE A 1 11 ? -8.016 -15.082 5.348 1.00 0.00 11 ILE A N 3
ATOM 1294 C CA . ILE A 1 11 ? -8.785 -14.441 6.408 1.00 0.00 11 ILE A CA 3
ATOM 1295 C C . ILE A 1 11 ? -9.787 -13.444 5.835 1.00 0.00 11 ILE A C 3
ATOM 1296 O O . ILE A 1 11 ? -10.927 -13.361 6.291 1.00 0.00 11 ILE A O 3
ATOM 1312 N N . CYS A 1 12 ? -9.353 -12.690 4.830 1.00 0.00 12 CYS A N 3
ATOM 1313 C CA . CYS A 1 12 ? -10.211 -11.699 4.192 1.00 0.00 12 CYS A CA 3
ATOM 1314 C C . CYS A 1 12 ? -11.340 -12.373 3.419 1.00 0.00 12 CYS A C 3
ATOM 1315 O O . CYS A 1 12 ? -12.503 -11.989 3.538 1.00 0.00 12 CYS A O 3
ATOM 1322 N N . GLU A 1 13 ? -10.988 -13.381 2.627 1.00 0.00 13 GLU A N 3
ATOM 1323 C CA . GLU A 1 13 ? -11.972 -14.109 1.834 1.00 0.00 13 GLU A CA 3
ATOM 1324 C C . GLU A 1 13 ? -12.906 -14.914 2.732 1.00 0.00 13 GLU A C 3
ATOM 1325 O O . GLU A 1 13 ? -14.120 -14.927 2.530 1.00 0.00 13 GLU A O 3
ATOM 1337 N N . SER A 1 14 ? -12.330 -15.586 3.724 1.00 0.00 14 SER A N 3
ATOM 1338 C CA . SER A 1 14 ? -13.110 -16.398 4.651 1.00 0.00 14 SER A CA 3
ATOM 1339 C C . SER A 1 14 ? -14.219 -15.573 5.296 1.00 0.00 14 SER A C 3
ATOM 1340 O O . SER A 1 14 ? -15.333 -16.057 5.495 1.00 0.00 14 SER A O 3
ATOM 1348 N N . PHE A 1 15 ? -13.905 -14.323 5.620 1.00 0.00 15 PHE A N 3
ATOM 1349 C CA . PHE A 1 15 ? -14.874 -13.429 6.244 1.00 0.00 15 PHE A CA 3
ATOM 1350 C C . PHE A 1 15 ? -14.995 -12.126 5.460 1.00 0.00 15 PHE A C 3
ATOM 1351 O O . PHE A 1 15 ? -15.006 -11.038 6.037 1.00 0.00 15 PHE A O 3
ATOM 1368 N N . LYS A 1 16 ? -15.085 -12.243 4.139 1.00 0.00 16 LYS A N 3
ATOM 1369 C CA . LYS A 1 16 ? -15.206 -11.076 3.273 1.00 0.00 16 LYS A CA 3
ATOM 1370 C C . LYS A 1 16 ? -16.587 -10.443 3.403 1.00 0.00 16 LYS A C 3
ATOM 1371 O O . LYS A 1 16 ? -16.735 -9.226 3.293 1.00 0.00 16 LYS A O 3
ATOM 1390 N N . SER A 1 17 ? -17.596 -11.276 3.641 1.00 0.00 17 SER A N 3
ATOM 1391 C CA . SER A 1 17 ? -18.965 -10.797 3.784 1.00 0.00 17 SER A CA 3
ATOM 1392 C C . SER A 1 17 ? -19.166 -10.120 5.136 1.00 0.00 17 SER A C 3
ATOM 1393 O O . SER A 1 17 ? -20.203 -9.507 5.390 1.00 0.00 17 SER A O 3
ATOM 1401 N N . PHE A 1 18 ? -18.165 -10.236 6.003 1.00 0.00 18 PHE A N 3
ATOM 1402 C CA . PHE A 1 18 ? -18.230 -9.637 7.331 1.00 0.00 18 PHE A CA 3
ATOM 1403 C C . PHE A 1 18 ? -17.460 -8.320 7.372 1.00 0.00 18 PHE A C 3
ATOM 1404 O O . PHE A 1 18 ? -17.202 -7.772 8.443 1.00 0.00 18 PHE A O 3
ATOM 1421 N N . CYS A 1 19 ? -17.096 -7.818 6.197 1.00 0.00 19 CYS A N 3
ATOM 1422 C CA . CYS A 1 19 ? -16.356 -6.566 6.096 1.00 0.00 19 CYS A CA 3
ATOM 1423 C C . CYS A 1 19 ? -17.198 -5.394 6.592 1.00 0.00 19 CYS A C 3
ATOM 1424 O O . CYS A 1 19 ? -16.668 -4.341 6.948 1.00 0.00 19 CYS A O 3
ATOM 1431 N N . LYS A 1 20 ? -18.512 -5.585 6.613 1.00 0.00 20 LYS A N 3
ATOM 1432 C CA . LYS A 1 20 ? -19.429 -4.546 7.067 1.00 0.00 20 LYS A CA 3
ATOM 1433 C C . LYS A 1 20 ? -19.951 -4.854 8.467 1.00 0.00 20 LYS A C 3
ATOM 1434 O O . LYS A 1 20 ? -21.024 -4.393 8.856 1.00 0.00 20 LYS A O 3
ATOM 1453 N N . ASP A 1 21 ? -19.184 -5.635 9.220 1.00 0.00 21 ASP A N 3
ATOM 1454 C CA . ASP A 1 21 ? -19.568 -6.003 10.578 1.00 0.00 21 ASP A CA 3
ATOM 1455 C C . ASP A 1 21 ? -1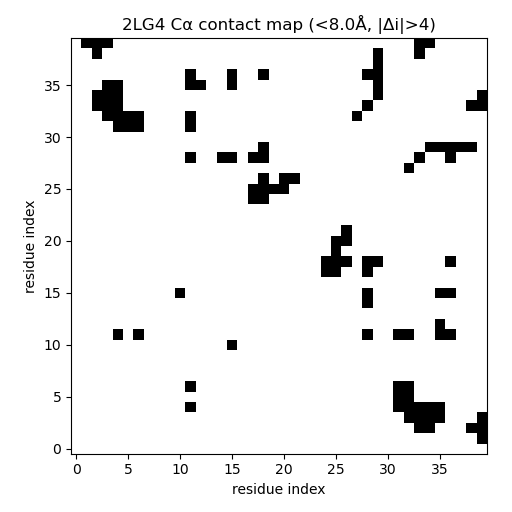9.247 -4.877 11.557 1.00 0.00 21 ASP A C 3
ATOM 1456 O O . ASP A 1 21 ? -18.208 -4.226 11.451 1.00 0.00 21 ASP A O 3
ATOM 1465 N N . SER A 1 22 ? -20.147 -4.654 12.509 1.00 0.00 22 SER A N 3
ATOM 1466 C CA . SER A 1 22 ? -19.963 -3.603 13.504 1.00 0.00 22 SER A CA 3
ATOM 1467 C C . SER A 1 22 ? -19.020 -4.064 14.611 1.00 0.00 22 SER A C 3
ATOM 1468 O O . SER A 1 22 ? -18.443 -3.248 15.330 1.00 0.00 22 SER A O 3
ATOM 1476 N N . GLY A 1 23 ? -18.868 -5.378 14.743 1.00 0.00 23 GLY A N 3
ATOM 1477 C CA . GLY A 1 23 ? -17.995 -5.926 15.764 1.00 0.00 23 GLY A CA 3
ATOM 1478 C C . GLY A 1 23 ? -16.531 -5.853 15.375 1.00 0.00 23 GLY A C 3
ATOM 1479 O O . GLY A 1 23 ? -16.193 -5.372 14.294 1.00 0.00 23 GLY A O 3
ATOM 1483 N N . ARG A 1 24 ? -15.661 -6.329 16.260 1.00 0.00 24 ARG A N 3
ATOM 1484 C CA . ARG A 1 24 ? -14.226 -6.313 16.005 1.00 0.00 24 ARG A CA 3
ATOM 1485 C C . ARG A 1 24 ? -13.899 -7.024 14.695 1.00 0.00 24 ARG A C 3
ATOM 1486 O O . ARG A 1 24 ? -13.021 -6.595 13.947 1.00 0.00 24 ARG A O 3
ATOM 1507 N N . ASN A 1 25 ? -14.611 -8.113 14.424 1.00 0.00 25 ASN A N 3
ATOM 1508 C CA . ASN A 1 25 ? -14.395 -8.884 13.205 1.00 0.00 25 ASN A CA 3
ATOM 1509 C C . ASN A 1 25 ? -14.436 -7.980 11.976 1.00 0.00 25 ASN A C 3
ATOM 1510 O O . ASN A 1 25 ? -13.602 -8.096 11.079 1.00 0.00 25 ASN A O 3
ATOM 1521 N N . GLY A 1 26 ? -15.413 -7.079 11.942 1.00 0.00 26 GLY A N 3
ATOM 1522 C CA . GLY A 1 26 ? -15.545 -6.169 10.820 1.00 0.00 26 GLY A CA 3
ATOM 1523 C C . GLY A 1 26 ? -14.420 -5.154 10.761 1.00 0.00 26 GLY A C 3
ATOM 1524 O O . GLY A 1 26 ? -13.828 -4.933 9.705 1.00 0.00 26 GLY A O 3
ATOM 1528 N N . VAL A 1 27 ? -14.124 -4.534 11.899 1.00 0.00 27 VAL A N 3
ATOM 1529 C CA . VAL A 1 27 ? -13.063 -3.537 11.973 1.00 0.00 27 VAL A CA 3
ATOM 1530 C C . VAL A 1 27 ? -11.724 -4.126 11.546 1.00 0.00 27 VAL A C 3
ATOM 1531 O O . VAL A 1 27 ? -10.996 -3.530 10.752 1.00 0.00 27 VAL A O 3
ATOM 1544 N N . LYS A 1 28 ? -11.405 -5.302 12.077 1.00 0.00 28 LYS A N 3
ATOM 1545 C CA . LYS A 1 28 ? -10.154 -5.975 11.750 1.00 0.00 28 LYS A CA 3
ATOM 1546 C C . LYS A 1 28 ? -10.112 -6.358 10.274 1.00 0.00 28 LYS A C 3
ATOM 1547 O O . LYS A 1 28 ? -9.039 -6.444 9.674 1.00 0.00 28 LYS A O 3
ATOM 1566 N N . LEU A 1 29 ? -11.285 -6.586 9.693 1.00 0.00 29 LEU A N 3
ATOM 1567 C CA . LEU A 1 29 ? -11.382 -6.959 8.286 1.00 0.00 29 LEU A CA 3
ATOM 1568 C C . LEU A 1 29 ? -11.027 -5.781 7.385 1.00 0.00 29 LEU A C 3
ATOM 1569 O O . LEU A 1 29 ? -10.251 -5.922 6.439 1.00 0.00 29 LEU A O 3
ATOM 1585 N N . ARG A 1 30 ? -11.598 -4.619 7.685 1.00 0.00 30 ARG A N 3
ATOM 1586 C CA . ARG A 1 30 ? -11.340 -3.416 6.903 1.00 0.00 30 ARG A CA 3
ATOM 1587 C C . ARG A 1 30 ? -9.907 -2.933 7.104 1.00 0.00 30 ARG A C 3
ATOM 1588 O O . ARG A 1 30 ? -9.402 -2.117 6.333 1.00 0.00 30 ARG A O 3
ATOM 1609 N N . ALA A 1 31 ? -9.257 -3.443 8.145 1.00 0.00 31 ALA A N 3
ATOM 1610 C CA . ALA A 1 31 ? -7.882 -3.065 8.447 1.00 0.00 31 ALA A CA 3
ATOM 1611 C C . ALA A 1 31 ? -6.893 -4.038 7.814 1.00 0.00 31 ALA A C 3
ATOM 1612 O O . ALA A 1 31 ? -5.992 -3.634 7.081 1.00 0.00 31 ALA A O 3
ATOM 1619 N N . ASN A 1 32 ? -7.069 -5.324 8.103 1.00 0.00 32 ASN A N 3
ATOM 1620 C CA . ASN A 1 32 ? -6.191 -6.355 7.563 1.00 0.00 32 ASN A CA 3
ATOM 1621 C C . ASN A 1 32 ? -6.548 -6.669 6.113 1.00 0.00 32 ASN A C 3
ATOM 1622 O O . ASN A 1 32 ? -5.802 -7.354 5.412 1.00 0.00 32 ASN A O 3
ATOM 1633 N N . CYS A 1 33 ? -7.694 -6.164 5.669 1.00 0.00 33 CYS A N 3
ATOM 1634 C CA . CYS A 1 33 ? -8.151 -6.389 4.303 1.00 0.00 33 CYS A CA 3
ATOM 1635 C C . CYS A 1 33 ? -8.801 -5.131 3.733 1.00 0.00 33 CYS A C 3
ATOM 1636 O O . CYS A 1 33 ? -9.976 -5.138 3.365 1.00 0.00 33 CYS A O 3
ATOM 1643 N N . LYS A 1 34 ? -8.029 -4.053 3.663 1.00 0.00 34 LYS A N 3
ATOM 1644 C CA . LYS A 1 34 ? -8.526 -2.787 3.136 1.00 0.00 34 LYS A CA 3
ATOM 1645 C C . LYS A 1 34 ? -9.001 -2.946 1.695 1.00 0.00 34 LYS A C 3
ATOM 1646 O O . LYS A 1 34 ? -9.770 -2.128 1.190 1.00 0.00 34 LYS A O 3
ATOM 1665 N N . LYS A 1 35 ? -8.539 -4.005 1.039 1.00 0.00 35 LYS A N 3
ATOM 1666 C CA . LYS A 1 35 ? -8.918 -4.274 -0.343 1.00 0.00 35 LYS A CA 3
ATOM 1667 C C . LYS A 1 35 ? -10.171 -5.143 -0.405 1.00 0.00 35 LYS A C 3
ATOM 1668 O O . LYS A 1 35 ? -11.162 -4.777 -1.037 1.00 0.00 35 LYS A O 3
ATOM 1687 N N . THR A 1 36 ? -10.120 -6.294 0.257 1.00 0.00 36 THR A N 3
ATOM 1688 C CA . THR A 1 36 ? -11.250 -7.215 0.278 1.00 0.00 36 THR A CA 3
ATOM 1689 C C . THR A 1 36 ? -12.535 -6.499 0.680 1.00 0.00 36 THR A C 3
ATOM 1690 O O . THR A 1 36 ? -13.631 -6.904 0.292 1.00 0.00 36 THR A O 3
ATOM 1701 N N . CYS A 1 37 ? -12.393 -5.431 1.459 1.00 0.00 37 CYS A N 3
ATOM 1702 C CA . CYS A 1 37 ? -13.542 -4.658 1.913 1.00 0.00 37 CYS A CA 3
ATOM 1703 C C . CYS A 1 37 ? -13.791 -3.464 0.996 1.00 0.00 37 CYS A C 3
ATOM 1704 O O . CYS A 1 37 ? -14.916 -2.978 0.883 1.00 0.00 37 CYS A O 3
ATOM 1711 N N . GLY A 1 38 ? -12.732 -2.996 0.342 1.00 0.00 38 GLY A N 3
ATOM 1712 C CA . GLY A 1 38 ? -12.857 -1.863 -0.557 1.00 0.00 38 GLY A CA 3
ATOM 1713 C C . GLY A 1 38 ? -12.802 -0.536 0.173 1.00 0.00 38 GLY A C 3
ATOM 1714 O O . GLY A 1 38 ? -13.838 0.042 0.505 1.00 0.00 38 GLY A O 3
ATOM 1718 N N . LEU A 1 39 ? -11.591 -0.050 0.424 1.00 0.00 39 LEU A N 3
ATOM 1719 C CA . LEU A 1 39 ? -11.405 1.218 1.121 1.00 0.00 39 LEU A CA 3
ATOM 1720 C C . LEU A 1 39 ? -10.455 2.128 0.350 1.00 0.00 39 LEU A C 3
ATOM 1721 O O . LEU A 1 39 ? -10.153 3.240 0.785 1.00 0.00 39 LEU A O 3
ATOM 1737 N N . CYS A 1 40 ? -9.987 1.650 -0.798 1.00 0.00 40 CYS A N 3
ATOM 1738 C CA . CYS A 1 40 ? -9.073 2.421 -1.632 1.00 0.00 40 CYS A CA 3
ATOM 1739 C C . CYS A 1 40 ? -9.785 3.616 -2.259 1.00 0.00 40 CYS A C 3
ATOM 1740 O O . CYS A 1 40 ? -10.048 3.633 -3.462 1.00 0.00 40 CYS A O 3
ATOM 1747 N N . ALA A 1 1 ? -0.350 4.500 4.950 1.00 0.00 1 ALA A N 4
ATOM 1748 C CA . ALA A 1 1 ? -0.063 3.297 4.179 1.00 0.00 1 ALA A CA 4
ATOM 1749 C C . ALA A 1 1 ? -1.050 3.133 3.028 1.00 0.00 1 ALA A C 4
ATOM 1750 O O . ALA A 1 1 ? -2.232 3.450 3.162 1.00 0.00 1 ALA A O 4
ATOM 1757 N N . ALA A 1 2 ? -0.558 2.637 1.898 1.00 0.00 2 ALA A N 4
ATOM 1758 C CA . ALA A 1 2 ? -1.398 2.430 0.725 1.00 0.00 2 ALA A CA 4
ATOM 1759 C C . ALA A 1 2 ? -2.558 1.491 1.039 1.00 0.00 2 ALA A C 4
ATOM 1760 O O . ALA A 1 2 ? -2.637 0.929 2.132 1.00 0.00 2 ALA A O 4
ATOM 1767 N N . CYS A 1 3 ? -3.457 1.325 0.074 1.00 0.00 3 CYS A N 4
ATOM 1768 C CA . CYS A 1 3 ? -4.614 0.455 0.248 1.00 0.00 3 CYS A CA 4
ATOM 1769 C C . CYS A 1 3 ? -4.368 -0.910 -0.388 1.00 0.00 3 CYS A C 4
ATOM 1770 O O . CYS A 1 3 ? -4.050 -1.006 -1.574 1.00 0.00 3 CYS A O 4
ATOM 1777 N N . SER A 1 4 ? -4.519 -1.963 0.408 1.00 0.00 4 SER A N 4
ATOM 1778 C CA . SER A 1 4 ? -4.310 -3.323 -0.075 1.00 0.00 4 SER A CA 4
ATOM 1779 C C . SER A 1 4 ? -4.542 -4.338 1.040 1.00 0.00 4 SER A C 4
ATOM 1780 O O . SER A 1 4 ? -4.884 -3.973 2.165 1.00 0.00 4 SER A O 4
ATOM 1788 N N . ASP A 1 5 ? -4.353 -5.613 0.719 1.00 0.00 5 ASP A N 4
ATOM 1789 C CA . ASP A 1 5 ? -4.540 -6.682 1.694 1.00 0.00 5 ASP A CA 4
ATOM 1790 C C . ASP A 1 5 ? -3.227 -7.011 2.398 1.00 0.00 5 ASP A C 4
ATOM 1791 O O . ASP A 1 5 ? -2.198 -7.210 1.753 1.00 0.00 5 ASP A O 4
ATOM 1800 N N . ARG A 1 6 ? -3.271 -7.065 3.725 1.00 0.00 6 ARG A N 4
ATOM 1801 C CA . ARG A 1 6 ? -2.085 -7.367 4.517 1.00 0.00 6 ARG A CA 4
ATOM 1802 C C . ARG A 1 6 ? -2.268 -8.667 5.295 1.00 0.00 6 ARG A C 4
ATOM 1803 O O . ARG A 1 6 ? -1.295 -9.339 5.637 1.00 0.00 6 ARG A O 4
ATOM 1824 N N . ALA A 1 7 ? -3.520 -9.014 5.571 1.00 0.00 7 ALA A N 4
ATOM 1825 C CA . ALA A 1 7 ? -3.830 -10.234 6.307 1.00 0.00 7 ALA A CA 4
ATOM 1826 C C . ALA A 1 7 ? -3.179 -11.449 5.655 1.00 0.00 7 ALA A C 4
ATOM 1827 O O . ALA A 1 7 ? -2.541 -11.337 4.608 1.00 0.00 7 ALA A O 4
ATOM 1834 N N . HIS A 1 8 ? -3.342 -12.610 6.282 1.00 0.00 8 HIS A N 4
ATOM 1835 C CA . HIS A 1 8 ? -2.770 -13.846 5.762 1.00 0.00 8 HIS A CA 4
ATOM 1836 C C . HIS A 1 8 ? -3.228 -14.098 4.329 1.00 0.00 8 HIS A C 4
ATOM 1837 O O . HIS A 1 8 ? -2.576 -14.819 3.575 1.00 0.00 8 HIS A O 4
ATOM 1851 N N . GLY A 1 9 ? -4.356 -13.498 3.960 1.00 0.00 9 GLY A N 4
ATOM 1852 C CA . GLY A 1 9 ? -4.883 -13.670 2.619 1.00 0.00 9 GLY A CA 4
ATOM 1853 C C . GLY A 1 9 ? -6.231 -14.363 2.610 1.00 0.00 9 GLY A C 4
ATOM 1854 O O . GLY A 1 9 ? -7.231 -13.786 2.181 1.00 0.00 9 GLY A O 4
ATOM 1858 N N . HIS A 1 10 ? -6.260 -15.604 3.083 1.00 0.00 10 HIS A N 4
ATOM 1859 C CA . HIS A 1 10 ? -7.496 -16.378 3.127 1.00 0.00 10 HIS A CA 4
ATOM 1860 C C . HIS A 1 10 ? -8.453 -15.813 4.172 1.00 0.00 10 HIS A C 4
ATOM 1861 O O . HIS A 1 10 ? -9.654 -16.084 4.139 1.00 0.00 10 HIS A O 4
ATOM 1875 N N . ILE A 1 11 ? -7.914 -15.027 5.099 1.00 0.00 11 ILE A N 4
ATOM 1876 C CA . ILE A 1 11 ? -8.721 -14.425 6.152 1.00 0.00 11 ILE A CA 4
ATOM 1877 C C . ILE A 1 11 ? -9.703 -13.408 5.579 1.00 0.00 11 ILE A C 4
ATOM 1878 O O . ILE A 1 11 ? -10.835 -13.290 6.048 1.00 0.00 11 ILE A O 4
ATOM 1894 N N . CYS A 1 12 ? -9.262 -12.677 4.562 1.00 0.00 12 CYS A N 4
ATOM 1895 C CA . CYS A 1 12 ? -10.101 -11.671 3.922 1.00 0.00 12 CYS A CA 4
ATOM 1896 C C . CYS A 1 12 ? -11.270 -12.323 3.190 1.00 0.00 12 CYS A C 4
ATOM 1897 O O . CYS A 1 12 ? -12.422 -11.925 3.360 1.00 0.00 12 CYS A O 4
ATOM 1904 N N . GLU A 1 13 ? -10.964 -13.328 2.375 1.00 0.00 13 GLU A N 4
ATOM 1905 C CA . GLU A 1 13 ? -11.989 -14.035 1.616 1.00 0.00 13 GLU A CA 4
ATOM 1906 C C . GLU A 1 13 ? -12.875 -14.865 2.541 1.00 0.00 13 GLU A C 4
ATOM 1907 O O . GLU A 1 13 ? -14.095 -14.899 2.384 1.00 0.00 13 GLU A O 4
ATOM 1919 N N . SER A 1 14 ? -12.250 -15.535 3.505 1.00 0.00 14 SER A N 4
ATOM 1920 C CA . SER A 1 14 ? -12.980 -16.369 4.452 1.00 0.00 14 SER A CA 4
ATOM 1921 C C . SER A 1 14 ? -14.087 -15.573 5.137 1.00 0.00 14 SER A C 4
ATOM 1922 O O . SER A 1 14 ? -15.186 -16.081 5.361 1.00 0.00 14 SER A O 4
ATOM 1930 N N . PHE A 1 15 ? -13.789 -14.320 5.467 1.00 0.00 15 PHE A N 4
ATOM 1931 C CA . PHE A 1 15 ? -14.757 -13.453 6.127 1.00 0.00 15 PHE A CA 4
ATOM 1932 C C . PHE A 1 15 ? -14.918 -12.140 5.366 1.00 0.00 15 PHE A C 4
ATOM 1933 O O . PHE A 1 15 ? -14.963 -11.064 5.963 1.00 0.00 15 PHE A O 4
ATOM 1950 N N . LYS A 1 16 ? -15.003 -12.236 4.044 1.00 0.00 16 LYS A N 4
ATOM 1951 C CA . LYS A 1 16 ? -15.160 -11.058 3.199 1.00 0.00 16 LYS A CA 4
ATOM 1952 C C . LYS A 1 16 ? -16.551 -10.454 3.361 1.00 0.00 16 LYS A C 4
ATOM 1953 O O . LYS A 1 16 ? -16.725 -9.238 3.269 1.00 0.00 16 LYS A O 4
ATOM 1972 N N . SER A 1 17 ? -17.539 -11.309 3.605 1.00 0.00 17 SER A N 4
ATOM 1973 C CA . SER A 1 17 ? -18.915 -10.859 3.778 1.00 0.00 17 SER A CA 4
ATOM 1974 C C . SER A 1 17 ? -19.097 -10.175 5.129 1.00 0.00 17 SER A C 4
ATOM 1975 O O . SER A 1 17 ? -20.118 -9.535 5.382 1.00 0.00 17 SER A O 4
ATOM 1983 N N . PHE A 1 18 ? -18.099 -10.315 5.995 1.00 0.00 18 PHE A N 4
ATOM 1984 C CA . PHE A 1 18 ? -18.147 -9.712 7.322 1.00 0.00 18 PHE A CA 4
ATOM 1985 C C . PHE A 1 18 ? -17.376 -8.396 7.350 1.00 0.00 18 PHE A C 4
ATOM 1986 O O . PHE A 1 18 ? -17.083 -7.857 8.418 1.00 0.00 18 PHE A O 4
ATOM 2003 N N . CYS A 1 19 ? -17.050 -7.883 6.168 1.00 0.00 19 CYS A N 4
ATOM 2004 C CA . CYS A 1 19 ? -16.312 -6.631 6.055 1.00 0.00 19 CYS A CA 4
ATOM 2005 C C . CYS A 1 19 ? -17.155 -5.456 6.543 1.00 0.00 19 CYS A C 4
ATOM 2006 O O . CYS A 1 19 ? -16.625 -4.407 6.908 1.00 0.00 19 CYS A O 4
ATOM 2013 N N . LYS A 1 20 ? -18.471 -5.641 6.546 1.00 0.00 20 LYS A N 4
ATOM 2014 C CA . LYS A 1 20 ? -19.389 -4.599 6.990 1.00 0.00 20 LYS A CA 4
ATOM 2015 C C . LYS A 1 20 ? -19.922 -4.903 8.387 1.00 0.00 20 LYS A C 4
ATOM 2016 O O . LYS A 1 20 ? -20.993 -4.430 8.769 1.00 0.00 20 LYS A O 4
ATOM 2035 N N . ASP A 1 21 ? -19.168 -5.692 9.144 1.00 0.00 21 ASP A N 4
ATOM 2036 C CA . ASP A 1 21 ? -19.564 -6.056 10.499 1.00 0.00 21 ASP A CA 4
ATOM 2037 C C . ASP A 1 21 ? -19.239 -4.934 11.480 1.00 0.00 21 ASP A C 4
ATOM 2038 O O . ASP A 1 21 ? -18.202 -4.281 11.371 1.00 0.00 21 ASP A O 4
ATOM 2047 N N . SER A 1 22 ? -20.134 -4.715 12.439 1.00 0.00 22 SER A N 4
ATOM 2048 C CA . SER A 1 22 ? -19.945 -3.668 13.436 1.00 0.00 22 SER A CA 4
ATOM 2049 C C . SER A 1 22 ? -18.993 -4.131 14.535 1.00 0.00 22 SER A C 4
ATOM 2050 O O . SER A 1 22 ? -18.393 -3.316 15.235 1.00 0.00 22 SER A O 4
ATOM 2058 N N . GLY A 1 23 ? -18.860 -5.446 14.680 1.00 0.00 23 GLY A N 4
ATOM 2059 C CA . GLY A 1 23 ? -17.980 -5.995 15.695 1.00 0.00 23 GLY A CA 4
ATOM 2060 C C . GLY A 1 23 ? -16.518 -5.904 15.305 1.00 0.00 23 GLY A C 4
ATOM 2061 O O . GLY A 1 23 ? -16.183 -5.383 14.242 1.00 0.00 23 GLY A O 4
ATOM 2065 N N . ARG A 1 24 ? -15.645 -6.411 16.170 1.00 0.00 24 ARG A N 4
ATOM 2066 C CA . ARG A 1 24 ? -14.210 -6.382 15.912 1.00 0.00 24 ARG A CA 4
ATOM 2067 C C . ARG A 1 24 ? -13.878 -7.097 14.605 1.00 0.00 24 ARG A C 4
ATOM 2068 O O . ARG A 1 24 ? -12.963 -6.702 13.885 1.00 0.00 24 ARG A O 4
ATOM 2089 N N . ASN A 1 25 ? -14.629 -8.153 14.307 1.00 0.00 25 ASN A N 4
ATOM 2090 C CA . ASN A 1 25 ? -14.413 -8.924 13.088 1.00 0.00 25 ASN A CA 4
ATOM 2091 C C . ASN A 1 25 ? -14.444 -8.020 11.860 1.00 0.00 25 ASN A C 4
ATOM 2092 O O . ASN A 1 25 ? -13.595 -8.127 10.976 1.00 0.00 25 ASN A O 4
ATOM 2103 N N . GLY A 1 26 ? -15.429 -7.129 11.812 1.00 0.00 26 GLY A N 4
ATOM 2104 C CA . GLY A 1 26 ? -15.553 -6.218 10.689 1.00 0.00 26 GLY A CA 4
ATOM 2105 C C . GLY A 1 26 ? -14.432 -5.199 10.643 1.00 0.00 26 GLY A C 4
ATOM 2106 O O . GLY A 1 26 ? -13.809 -4.997 9.600 1.00 0.00 26 GLY A O 4
ATOM 2110 N N . VAL A 1 27 ? -14.174 -4.553 11.776 1.00 0.00 27 VAL A N 4
ATOM 2111 C CA . VAL A 1 27 ? -13.121 -3.549 11.860 1.00 0.00 27 VAL A CA 4
ATOM 2112 C C . VAL A 1 27 ? -11.767 -4.138 11.479 1.00 0.00 27 VAL A C 4
ATOM 2113 O O . VAL A 1 27 ? -11.022 -3.553 10.692 1.00 0.00 27 VAL A O 4
ATOM 2126 N N . LYS A 1 28 ? -11.455 -5.300 12.042 1.00 0.00 28 LYS A N 4
ATOM 2127 C CA . LYS A 1 28 ? -10.192 -5.972 11.760 1.00 0.00 28 LYS A CA 4
ATOM 2128 C C . LYS A 1 28 ? -10.108 -6.381 10.293 1.00 0.00 28 LYS A C 4
ATOM 2129 O O . LYS A 1 28 ? -9.018 -6.491 9.730 1.00 0.00 28 LYS A O 4
ATOM 2148 N N . LEU A 1 29 ? -11.264 -6.602 9.678 1.00 0.00 29 LEU A N 4
ATOM 2149 C CA . LEU A 1 29 ? -11.322 -6.997 8.275 1.00 0.00 29 LEU A CA 4
ATOM 2150 C C . LEU A 1 29 ? -10.964 -5.827 7.365 1.00 0.00 29 LEU A C 4
ATOM 2151 O O . LEU A 1 29 ? -10.153 -5.964 6.450 1.00 0.00 29 LEU A O 4
ATOM 2167 N N . ARG A 1 30 ? -11.575 -4.675 7.624 1.00 0.00 30 ARG A N 4
ATOM 2168 C CA . ARG A 1 30 ? -11.320 -3.480 6.829 1.00 0.00 30 ARG A CA 4
ATOM 2169 C C . ARG A 1 30 ? -9.891 -2.984 7.034 1.00 0.00 30 ARG A C 4
ATOM 2170 O O . ARG A 1 30 ? -9.389 -2.172 6.258 1.00 0.00 30 ARG A O 4
ATOM 2191 N N . ALA A 1 31 ? -9.243 -3.480 8.083 1.00 0.00 31 ALA A N 4
ATOM 2192 C CA . ALA A 1 31 ? -7.873 -3.089 8.389 1.00 0.00 31 ALA A CA 4
ATOM 2193 C C . ALA A 1 31 ? -6.873 -4.032 7.729 1.00 0.00 31 ALA A C 4
ATOM 2194 O O . ALA A 1 31 ? -6.003 -3.600 6.973 1.00 0.00 31 ALA A O 4
ATOM 2201 N N . ASN A 1 32 ? -7.003 -5.323 8.020 1.00 0.00 32 ASN A N 4
ATOM 2202 C CA . ASN A 1 32 ? -6.109 -6.327 7.455 1.00 0.00 32 ASN A CA 4
ATOM 2203 C C . ASN A 1 32 ? -6.469 -6.620 6.001 1.00 0.00 32 ASN A C 4
ATOM 2204 O O . ASN A 1 32 ? -5.710 -7.270 5.281 1.00 0.00 32 ASN A O 4
ATOM 2215 N N . CYS A 1 33 ? -7.631 -6.136 5.576 1.00 0.00 33 CYS A N 4
ATOM 2216 C CA . CYS A 1 33 ? -8.092 -6.344 4.209 1.00 0.00 33 CYS A CA 4
ATOM 2217 C C . CYS A 1 33 ? -8.786 -5.095 3.673 1.00 0.00 33 CYS A C 4
ATOM 2218 O O . CYS A 1 33 ? -9.981 -5.114 3.376 1.00 0.00 33 CYS A O 4
ATOM 2225 N N . LYS A 1 34 ? -8.029 -4.011 3.551 1.00 0.00 34 LYS A N 4
ATOM 2226 C CA . LYS A 1 34 ? -8.568 -2.752 3.050 1.00 0.00 34 LYS A CA 4
ATOM 2227 C C . LYS A 1 34 ? -9.035 -2.898 1.605 1.00 0.00 34 LYS A C 4
ATOM 2228 O O . LYS A 1 34 ? -9.825 -2.092 1.113 1.00 0.00 34 LYS A O 4
ATOM 2247 N N . LYS A 1 35 ? -8.543 -3.932 0.930 1.00 0.00 35 LYS A N 4
ATOM 2248 C CA . LYS A 1 35 ? -8.912 -4.186 -0.457 1.00 0.00 35 LYS A CA 4
ATOM 2249 C C . LYS A 1 35 ? -10.152 -5.070 -0.538 1.00 0.00 35 LYS A C 4
ATOM 2250 O O . LYS A 1 35 ? -11.158 -4.694 -1.142 1.00 0.00 35 LYS A O 4
ATOM 2269 N N . THR A 1 36 ? -10.076 -6.246 0.077 1.00 0.00 36 THR A N 4
ATOM 2270 C CA . THR A 1 36 ? -11.192 -7.183 0.075 1.00 0.00 36 THR A CA 4
ATOM 2271 C C . THR A 1 36 ? -12.483 -6.501 0.514 1.00 0.00 36 THR A C 4
ATOM 2272 O O . THR A 1 36 ? -13.575 -6.893 0.102 1.00 0.00 36 THR A O 4
ATOM 2283 N N . CYS A 1 37 ? -12.351 -5.479 1.353 1.00 0.00 37 CYS A N 4
ATOM 2284 C CA . CYS A 1 37 ? -13.507 -4.742 1.848 1.00 0.00 37 CYS A CA 4
ATOM 2285 C C . CYS A 1 37 ? -13.814 -3.546 0.952 1.00 0.00 37 CYS A C 4
ATOM 2286 O O . CYS A 1 37 ? -14.961 -3.113 0.848 1.00 0.00 37 CYS A O 4
ATOM 2293 N N . GLY A 1 38 ? -12.780 -3.016 0.305 1.00 0.00 38 GLY A N 4
ATOM 2294 C CA . GLY A 1 38 ? -12.960 -1.876 -0.574 1.00 0.00 38 GLY A CA 4
ATOM 2295 C C . GLY A 1 38 ? -12.913 -0.556 0.171 1.00 0.00 38 GLY A C 4
ATOM 2296 O O . GLY A 1 38 ? -13.950 -0.008 0.545 1.00 0.00 38 GLY A O 4
ATOM 2300 N N . LEU A 1 39 ? -11.706 -0.045 0.389 1.00 0.00 39 LEU A N 4
ATOM 2301 C CA . LEU A 1 39 ? -11.527 1.219 1.096 1.00 0.00 39 LEU A CA 4
ATOM 2302 C C . LEU A 1 39 ? -10.603 2.151 0.319 1.00 0.00 39 LEU A C 4
ATOM 2303 O O . LEU A 1 39 ? -10.309 3.262 0.762 1.00 0.00 39 LEU A O 4
ATOM 2319 N N . CYS A 1 40 ? -10.149 1.693 -0.843 1.00 0.00 40 CYS A N 4
ATOM 2320 C CA . CYS A 1 40 ? -9.260 2.485 -1.683 1.00 0.00 40 CYS A CA 4
ATOM 2321 C C . CYS A 1 40 ? -10.000 3.675 -2.287 1.00 0.00 40 CYS A C 4
ATOM 2322 O O . CYS A 1 40 ? -10.897 3.506 -3.113 1.00 0.00 40 CYS A O 4
ATOM 2329 N N . ALA A 1 1 ? -1.099 6.980 1.730 1.00 0.00 1 ALA A N 5
ATOM 2330 C CA . ALA A 1 1 ? -1.624 5.834 2.462 1.00 0.00 1 ALA A CA 5
ATOM 2331 C C . ALA A 1 1 ? -1.900 4.663 1.524 1.00 0.00 1 ALA A C 5
ATOM 2332 O O . ALA A 1 1 ? -2.882 4.667 0.783 1.00 0.00 1 ALA A O 5
ATOM 2339 N N . ALA A 1 2 ? -1.026 3.663 1.562 1.00 0.00 2 ALA A N 5
ATOM 2340 C CA . ALA A 1 2 ? -1.176 2.485 0.716 1.00 0.00 2 ALA A CA 5
ATOM 2341 C C . ALA A 1 2 ? -2.406 1.677 1.115 1.00 0.00 2 ALA A C 5
ATOM 2342 O O . ALA A 1 2 ? -2.754 1.596 2.293 1.00 0.00 2 ALA A O 5
ATOM 2349 N N . CYS A 1 3 ? -3.062 1.080 0.125 1.00 0.00 3 CYS A N 5
ATOM 2350 C CA . CYS A 1 3 ? -4.255 0.278 0.372 1.00 0.00 3 CYS A CA 5
ATOM 2351 C C . CYS A 1 3 ? -4.131 -1.096 -0.281 1.00 0.00 3 CYS A C 5
ATOM 2352 O O . CYS A 1 3 ? -3.917 -1.204 -1.488 1.00 0.00 3 CYS A O 5
ATOM 2359 N N . SER A 1 4 ? -4.268 -2.143 0.527 1.00 0.00 4 SER A N 5
ATOM 2360 C CA . SER A 1 4 ? -4.168 -3.510 0.029 1.00 0.00 4 SER A CA 5
ATOM 2361 C C . SER A 1 4 ? -4.438 -4.515 1.145 1.00 0.00 4 SER A C 5
ATOM 2362 O O . SER A 1 4 ? -4.767 -4.137 2.270 1.00 0.00 4 SER A O 5
ATOM 2370 N N . ASP A 1 5 ? -4.298 -5.796 0.825 1.00 0.00 5 ASP A N 5
ATOM 2371 C CA . ASP A 1 5 ? -4.525 -6.857 1.799 1.00 0.00 5 ASP A CA 5
ATOM 2372 C C . ASP A 1 5 ? -3.232 -7.215 2.525 1.00 0.00 5 ASP A C 5
ATOM 2373 O O . ASP A 1 5 ? -2.195 -7.427 1.898 1.00 0.00 5 ASP A O 5
ATOM 2382 N N . ARG A 1 6 ? -3.302 -7.278 3.851 1.00 0.00 6 ARG A N 5
ATOM 2383 C CA . ARG A 1 6 ? -2.137 -7.607 4.663 1.00 0.00 6 ARG A CA 5
ATOM 2384 C C . ARG A 1 6 ? -2.368 -8.894 5.450 1.00 0.00 6 ARG A C 5
ATOM 2385 O O . ARG A 1 6 ? -1.420 -9.574 5.839 1.00 0.00 6 ARG A O 5
ATOM 2406 N N . ALA A 1 7 ? -3.636 -9.220 5.681 1.00 0.00 7 ALA A N 5
ATOM 2407 C CA . ALA A 1 7 ? -3.992 -10.424 6.420 1.00 0.00 7 ALA A CA 5
ATOM 2408 C C . ALA A 1 7 ? -3.312 -11.654 5.827 1.00 0.00 7 ALA A C 5
ATOM 2409 O O . ALA A 1 7 ? -2.665 -11.574 4.783 1.00 0.00 7 ALA A O 5
ATOM 2416 N N . HIS A 1 8 ? -3.461 -12.790 6.501 1.00 0.00 8 HIS A N 5
ATOM 2417 C CA . HIS A 1 8 ? -2.861 -14.037 6.040 1.00 0.00 8 HIS A CA 5
ATOM 2418 C C . HIS A 1 8 ? -3.264 -14.333 4.599 1.00 0.00 8 HIS A C 5
ATOM 2419 O O . HIS A 1 8 ? -2.547 -15.019 3.872 1.00 0.00 8 HIS A O 5
ATOM 2433 N N . GLY A 1 9 ? -4.418 -13.812 4.192 1.00 0.00 9 GLY A N 5
ATOM 2434 C CA . GLY A 1 9 ? -4.896 -14.033 2.840 1.00 0.00 9 GLY A CA 5
ATOM 2435 C C . GLY A 1 9 ? -6.301 -14.602 2.808 1.00 0.00 9 GLY A C 5
ATOM 2436 O O . GLY A 1 9 ? -7.242 -13.927 2.390 1.00 0.00 9 GLY A O 5
ATOM 2440 N N . HIS A 1 10 ? -6.443 -15.848 3.249 1.00 0.00 10 HIS A N 5
ATOM 2441 C CA . HIS A 1 10 ? -7.744 -16.508 3.268 1.00 0.00 10 HIS A CA 5
ATOM 2442 C C . HIS A 1 10 ? -8.656 -15.882 4.320 1.00 0.00 10 HIS A C 5
ATOM 2443 O O . HIS A 1 10 ? -9.865 -16.111 4.321 1.00 0.00 10 HIS A O 5
ATOM 2457 N N . ILE A 1 11 ? -8.067 -15.093 5.212 1.00 0.00 11 ILE A N 5
ATOM 2458 C CA . ILE A 1 11 ? -8.826 -14.435 6.268 1.00 0.00 11 ILE A CA 5
ATOM 2459 C C . ILE A 1 11 ? -9.797 -13.411 5.690 1.00 0.00 11 ILE A C 5
ATOM 2460 O O . ILE A 1 11 ? -10.932 -13.287 6.150 1.00 0.00 11 ILE A O 5
ATOM 2476 N N . CYS A 1 12 ? -9.343 -12.679 4.678 1.00 0.00 12 CYS A N 5
ATOM 2477 C CA . CYS A 1 12 ? -10.171 -11.666 4.035 1.00 0.00 12 CYS A CA 5
ATOM 2478 C C . CYS A 1 12 ? -11.280 -12.313 3.210 1.00 0.00 12 CYS A C 5
ATOM 2479 O O . CYS A 1 12 ? -12.440 -11.910 3.288 1.00 0.00 12 CYS A O 5
ATOM 2486 N N . GLU A 1 13 ? -10.913 -13.318 2.421 1.00 0.00 13 GLU A N 5
ATOM 2487 C CA . GLU A 1 13 ? -11.878 -14.020 1.582 1.00 0.00 13 GLU A CA 5
ATOM 2488 C C . GLU A 1 13 ? -12.877 -14.797 2.434 1.00 0.00 13 GLU A C 5
ATOM 2489 O O . GLU A 1 13 ? -14.084 -14.742 2.198 1.00 0.00 13 GLU A O 5
ATOM 2501 N N . SER A 1 14 ? -12.365 -15.520 3.425 1.00 0.00 14 SER A N 5
ATOM 2502 C CA . SER A 1 14 ? -13.211 -16.311 4.310 1.00 0.00 14 SER A CA 5
ATOM 2503 C C . SER A 1 14 ? -14.305 -15.448 4.931 1.00 0.00 14 SER A C 5
ATOM 2504 O O . SER A 1 14 ? -15.466 -15.852 5.001 1.00 0.00 14 SER A O 5
ATOM 2512 N N . PHE A 1 15 ? -13.926 -14.256 5.381 1.00 0.00 15 PHE A N 5
ATOM 2513 C CA . PHE A 1 15 ? -14.873 -13.335 5.997 1.00 0.00 15 PHE A CA 5
ATOM 2514 C C . PHE A 1 15 ? -14.943 -12.024 5.219 1.00 0.00 15 PHE A C 5
ATOM 2515 O O . PHE A 1 15 ? -14.915 -10.940 5.801 1.00 0.00 15 PHE A O 5
ATOM 2532 N N . LYS A 1 16 ? -15.032 -12.132 3.898 1.00 0.00 16 LYS A N 5
ATOM 2533 C CA . LYS A 1 16 ? -15.106 -10.958 3.037 1.00 0.00 16 LYS A CA 5
ATOM 2534 C C . LYS A 1 16 ? -16.464 -10.274 3.165 1.00 0.00 16 LYS A C 5
ATOM 2535 O O . LYS A 1 16 ? -16.561 -9.049 3.097 1.00 0.00 16 LYS A O 5
ATOM 2554 N N . SER A 1 17 ? -17.509 -11.073 3.352 1.00 0.00 17 SER A N 5
ATOM 2555 C CA . SER A 1 17 ? -18.861 -10.545 3.488 1.00 0.00 17 SER A CA 5
ATOM 2556 C C . SER A 1 17 ? -19.079 -9.962 4.881 1.00 0.00 17 SER A C 5
ATOM 2557 O O . SER A 1 17 ? -20.124 -9.376 5.165 1.00 0.00 17 SER A O 5
ATOM 2565 N N . PHE A 1 18 ? -18.086 -10.128 5.747 1.00 0.00 18 PHE A N 5
ATOM 2566 C CA . PHE A 1 18 ? -18.168 -9.620 7.112 1.00 0.00 18 PHE A CA 5
ATOM 2567 C C . PHE A 1 18 ? -17.478 -8.264 7.230 1.00 0.00 18 PHE A C 5
ATOM 2568 O O . PHE A 1 18 ? -17.378 -7.699 8.319 1.00 0.00 18 PHE A O 5
ATOM 2585 N N . CYS A 1 19 ? -17.003 -7.749 6.101 1.00 0.00 19 CYS A N 5
ATOM 2586 C CA . CYS A 1 19 ? -16.322 -6.460 6.076 1.00 0.00 19 CYS A CA 5
ATOM 2587 C C . CYS A 1 19 ? -17.244 -5.347 6.566 1.00 0.00 19 CYS A C 5
ATOM 2588 O O . CYS A 1 19 ? -16.786 -4.333 7.093 1.00 0.00 19 CYS A O 5
ATOM 2595 N N . LYS A 1 20 ? -18.546 -5.545 6.389 1.00 0.00 20 LYS A N 5
ATOM 2596 C CA . LYS A 1 20 ? -19.534 -4.560 6.814 1.00 0.00 20 LYS A CA 5
ATOM 2597 C C . LYS A 1 20 ? -20.132 -4.938 8.165 1.00 0.00 20 LYS A C 5
ATOM 2598 O O . LYS A 1 20 ? -21.203 -4.457 8.537 1.00 0.00 20 LYS A O 5
ATOM 2617 N N . ASP A 1 21 ? -19.434 -5.799 8.896 1.00 0.00 21 ASP A N 5
ATOM 2618 C CA . ASP A 1 21 ? -19.895 -6.239 10.208 1.00 0.00 21 ASP A CA 5
ATOM 2619 C C . ASP A 1 21 ? -19.595 -5.186 11.270 1.00 0.00 21 ASP A C 5
ATOM 2620 O O . ASP A 1 21 ? -18.465 -4.711 11.386 1.00 0.00 21 ASP A O 5
ATOM 2629 N N . SER A 1 22 ? -20.615 -4.826 12.043 1.00 0.00 22 SER A N 5
ATOM 2630 C CA . SER A 1 22 ? -20.462 -3.825 13.093 1.00 0.00 22 SER A CA 5
ATOM 2631 C C . SER A 1 22 ? -19.849 -4.443 14.347 1.00 0.00 22 SER A C 5
ATOM 2632 O O . SER A 1 22 ? -20.419 -4.361 15.434 1.00 0.00 22 SER A O 5
ATOM 2640 N N . GLY A 1 23 ? -18.683 -5.062 14.185 1.00 0.00 23 GLY A N 5
ATOM 2641 C CA . GLY A 1 23 ? -18.012 -5.685 15.311 1.00 0.00 23 GLY A CA 5
ATOM 2642 C C . GLY A 1 23 ? -16.511 -5.772 15.115 1.00 0.00 23 GLY A C 5
ATOM 2643 O O . GLY A 1 23 ? -15.986 -5.334 14.092 1.00 0.00 23 GLY A O 5
ATOM 2647 N N . ARG A 1 24 ? -15.820 -6.337 16.099 1.00 0.00 24 ARG A N 5
ATOM 2648 C CA . ARG A 1 24 ? -14.370 -6.477 16.031 1.00 0.00 24 ARG A CA 5
ATOM 2649 C C . ARG A 1 24 ? -13.949 -7.155 14.731 1.00 0.00 24 ARG A C 5
ATOM 2650 O O . ARG A 1 24 ? -12.966 -6.763 14.105 1.00 0.00 24 ARG A O 5
ATOM 2671 N N . ASN A 1 25 ? -14.702 -8.175 14.331 1.00 0.00 25 ASN A N 5
ATOM 2672 C CA . ASN A 1 25 ? -14.406 -8.909 13.106 1.00 0.00 25 ASN A CA 5
ATOM 2673 C C . ASN A 1 25 ? -14.414 -7.976 11.898 1.00 0.00 25 ASN A C 5
ATOM 2674 O O . ASN A 1 25 ? -13.572 -8.090 11.008 1.00 0.00 25 ASN A O 5
ATOM 2685 N N . GLY A 1 26 ? -15.370 -7.053 11.876 1.00 0.00 26 GLY A N 5
ATOM 2686 C CA . GLY A 1 26 ? -15.469 -6.114 10.774 1.00 0.00 26 GLY A CA 5
ATOM 2687 C C . GLY A 1 26 ? -14.315 -5.131 10.745 1.00 0.00 26 GLY A C 5
ATOM 2688 O O . GLY A 1 26 ? -13.707 -4.907 9.698 1.00 0.00 26 GLY A O 5
ATOM 2692 N N . VAL A 1 27 ? -14.012 -4.542 11.897 1.00 0.00 27 VAL A N 5
ATOM 2693 C CA . VAL A 1 27 ? -12.923 -3.577 11.999 1.00 0.00 27 VAL A CA 5
ATOM 2694 C C . VAL A 1 27 ? -11.599 -4.195 11.566 1.00 0.00 27 VAL A C 5
ATOM 2695 O O . VAL A 1 27 ? -10.848 -3.603 10.791 1.00 0.00 27 VAL A O 5
ATOM 2708 N N . LYS A 1 28 ? -11.317 -5.391 12.073 1.00 0.00 28 LYS A N 5
ATOM 2709 C CA . LYS A 1 28 ? -10.083 -6.093 11.738 1.00 0.00 28 LYS A CA 5
ATOM 2710 C C . LYS A 1 28 ? -10.043 -6.445 10.255 1.00 0.00 28 LYS A C 5
ATOM 2711 O O . LYS A 1 28 ? -8.969 -6.554 9.661 1.00 0.00 28 LYS A O 5
ATOM 2730 N N . LEU A 1 29 ? -11.218 -6.621 9.661 1.00 0.00 29 LEU A N 5
ATOM 2731 C CA . LEU A 1 29 ? -11.317 -6.959 8.245 1.00 0.00 29 LEU A CA 5
ATOM 2732 C C . LEU A 1 29 ? -10.929 -5.769 7.373 1.00 0.00 29 LEU A C 5
ATOM 2733 O O . LEU A 1 29 ? -10.156 -5.908 6.425 1.00 0.00 29 LEU A O 5
ATOM 2749 N N . ARG A 1 30 ? -11.470 -4.601 7.701 1.00 0.00 30 ARG A N 5
ATOM 2750 C CA . ARG A 1 30 ? -11.180 -3.386 6.948 1.00 0.00 30 ARG A CA 5
ATOM 2751 C C . ARG A 1 30 ? -9.736 -2.944 7.164 1.00 0.00 30 ARG A C 5
ATOM 2752 O O . ARG A 1 30 ? -9.209 -2.122 6.416 1.00 0.00 30 ARG A O 5
ATOM 2773 N N . ALA A 1 31 ? -9.101 -3.496 8.194 1.00 0.00 31 ALA A N 5
ATOM 2774 C CA . ALA A 1 31 ? -7.718 -3.160 8.508 1.00 0.00 31 ALA A CA 5
ATOM 2775 C C . ALA A 1 31 ? -6.753 -4.150 7.865 1.00 0.00 31 ALA A C 5
ATOM 2776 O O . ALA A 1 31 ? -5.838 -3.759 7.142 1.00 0.00 31 ALA A O 5
ATOM 2783 N N . ASN A 1 32 ? -6.963 -5.434 8.136 1.00 0.00 32 ASN A N 5
ATOM 2784 C CA . ASN A 1 32 ? -6.110 -6.481 7.585 1.00 0.00 32 ASN 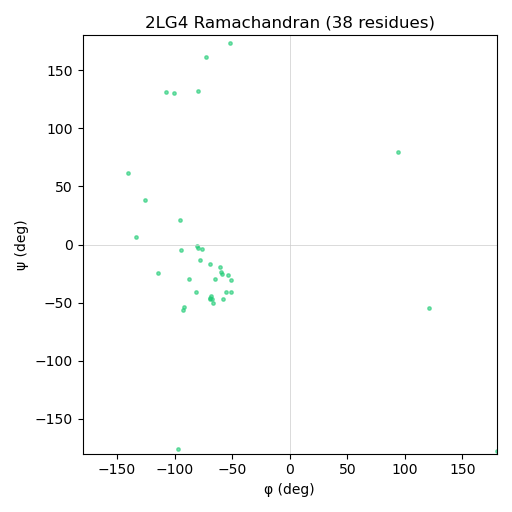A CA 5
ATOM 2785 C C . ASN A 1 32 ? -6.465 -6.761 6.127 1.00 0.00 32 ASN A C 5
ATOM 2786 O O . ASN A 1 32 ? -5.730 -7.450 5.420 1.00 0.00 32 ASN A O 5
ATOM 2797 N N . CYS A 1 33 ? -7.595 -6.220 5.685 1.00 0.00 33 CYS A N 5
ATOM 2798 C CA . CYS A 1 33 ? -8.048 -6.410 4.312 1.00 0.00 33 CYS A CA 5
ATOM 2799 C C . CYS A 1 33 ? -8.676 -5.131 3.765 1.00 0.00 33 CYS A C 5
ATOM 2800 O O . CYS A 1 33 ? -9.854 -5.108 3.408 1.00 0.00 33 CYS A O 5
ATOM 2807 N N . LYS A 1 34 ? -7.880 -4.069 3.701 1.00 0.00 34 LYS A N 5
ATOM 2808 C CA . LYS A 1 34 ? -8.355 -2.786 3.196 1.00 0.00 34 LYS A CA 5
ATOM 2809 C C . LYS A 1 34 ? -8.832 -2.913 1.753 1.00 0.00 34 LYS A C 5
ATOM 2810 O O . LYS A 1 34 ? -9.579 -2.068 1.258 1.00 0.00 34 LYS A O 5
ATOM 2829 N N . LYS A 1 35 ? -8.397 -3.974 1.081 1.00 0.00 35 LYS A N 5
ATOM 2830 C CA . LYS A 1 35 ? -8.781 -4.213 -0.305 1.00 0.00 35 LYS A CA 5
ATOM 2831 C C . LYS A 1 35 ? -10.057 -5.047 -0.380 1.00 0.00 35 LYS A C 5
ATOM 2832 O O . LYS A 1 35 ? -11.040 -4.642 -1.000 1.00 0.00 35 LYS A O 5
ATOM 2851 N N . THR A 1 36 ? -10.034 -6.214 0.258 1.00 0.00 36 THR A N 5
ATOM 2852 C CA . THR A 1 36 ? -11.188 -7.104 0.263 1.00 0.00 36 THR A CA 5
ATOM 2853 C C . THR A 1 36 ? -12.451 -6.364 0.690 1.00 0.00 36 THR A C 5
ATOM 2854 O O . THR A 1 36 ? -13.559 -6.734 0.302 1.00 0.00 36 THR A O 5
ATOM 2865 N N . CYS A 1 37 ? -12.276 -5.318 1.490 1.00 0.00 37 CYS A N 5
ATOM 2866 C CA . CYS A 1 37 ? -13.402 -4.525 1.969 1.00 0.00 37 CYS A CA 5
ATOM 2867 C C . CYS A 1 37 ? -13.637 -3.315 1.070 1.00 0.00 37 CYS A C 5
ATOM 2868 O O . CYS A 1 37 ? -14.754 -2.807 0.974 1.00 0.00 37 CYS A O 5
ATOM 2875 N N . GLY A 1 38 ? -12.576 -2.858 0.412 1.00 0.00 38 GLY A N 5
ATOM 2876 C CA . GLY A 1 38 ? -12.687 -1.711 -0.470 1.00 0.00 38 GLY A CA 5
ATOM 2877 C C . GLY A 1 38 ? -12.603 -0.395 0.276 1.00 0.00 38 GLY A C 5
ATOM 2878 O O . GLY A 1 38 ? -13.627 0.201 0.616 1.00 0.00 38 GLY A O 5
ATOM 2882 N N . LEU A 1 39 ? -11.383 0.061 0.534 1.00 0.00 39 LEU A N 5
ATOM 2883 C CA . LEU A 1 39 ? -11.169 1.315 1.247 1.00 0.00 39 LEU A CA 5
ATOM 2884 C C . LEU A 1 39 ? -10.208 2.220 0.482 1.00 0.00 39 LEU A C 5
ATOM 2885 O O . LEU A 1 39 ? -9.897 3.327 0.922 1.00 0.00 39 LEU A O 5
ATOM 2901 N N . CYS A 1 40 ? -9.743 1.742 -0.668 1.00 0.00 40 CYS A N 5
ATOM 2902 C CA . CYS A 1 40 ? -8.820 2.508 -1.497 1.00 0.00 40 CYS A CA 5
ATOM 2903 C C . CYS A 1 40 ? -9.520 3.711 -2.123 1.00 0.00 40 CYS A C 5
ATOM 2904 O O . CYS A 1 40 ? -10.698 3.642 -2.474 1.00 0.00 40 CYS A O 5
ATOM 2911 N N . ALA A 1 1 ? 1.175 4.779 3.078 1.00 0.00 1 ALA A N 6
ATOM 2912 C CA . ALA A 1 1 ? -0.106 4.247 3.525 1.00 0.00 1 ALA A CA 6
ATOM 2913 C C . ALA A 1 1 ? -0.990 3.875 2.340 1.00 0.00 1 ALA A C 6
ATOM 2914 O O . ALA A 1 1 ? -2.059 4.454 2.145 1.00 0.00 1 ALA A O 6
ATOM 2921 N N . ALA A 1 2 ? -0.537 2.907 1.550 1.00 0.00 2 ALA A N 6
ATOM 2922 C CA . ALA A 1 2 ? -1.288 2.457 0.385 1.00 0.00 2 ALA A CA 6
ATOM 2923 C C . ALA A 1 2 ? -2.458 1.569 0.795 1.00 0.00 2 ALA A C 6
ATOM 2924 O O . ALA A 1 2 ? -2.590 1.197 1.961 1.00 0.00 2 ALA A O 6
ATOM 2931 N N . CYS A 1 3 ? -3.307 1.234 -0.171 1.00 0.00 3 CYS A N 6
ATOM 2932 C CA . CYS A 1 3 ? -4.468 0.390 0.089 1.00 0.00 3 CYS A CA 6
ATOM 2933 C C . CYS A 1 3 ? -4.275 -1.000 -0.510 1.00 0.00 3 CYS A C 6
ATOM 2934 O O . CYS A 1 3 ? -4.036 -1.143 -1.709 1.00 0.00 3 CYS A O 6
ATOM 2941 N N . SER A 1 4 ? -4.381 -2.021 0.334 1.00 0.00 4 SER A N 6
ATOM 2942 C CA . SER A 1 4 ? -4.215 -3.400 -0.111 1.00 0.00 4 SER A CA 6
ATOM 2943 C C . SER A 1 4 ? -4.468 -4.375 1.036 1.00 0.00 4 SER A C 6
ATOM 2944 O O . SER A 1 4 ? -4.833 -3.970 2.140 1.00 0.00 4 SER A O 6
ATOM 2952 N N . ASP A 1 5 ? -4.270 -5.660 0.765 1.00 0.00 5 ASP A N 6
ATOM 2953 C CA . ASP A 1 5 ? -4.475 -6.694 1.773 1.00 0.00 5 ASP A CA 6
ATOM 2954 C C . ASP A 1 5 ? -3.178 -6.990 2.520 1.00 0.00 5 ASP A C 6
ATOM 2955 O O . ASP A 1 5 ? -2.128 -7.184 1.907 1.00 0.00 5 ASP A O 6
ATOM 2964 N N . ARG A 1 6 ? -3.259 -7.021 3.846 1.00 0.00 6 ARG A N 6
ATOM 2965 C CA . ARG A 1 6 ? -2.091 -7.291 4.676 1.00 0.00 6 ARG A CA 6
ATOM 2966 C C . ARG A 1 6 ? -2.288 -8.563 5.495 1.00 0.00 6 ARG A C 6
ATOM 2967 O O . ARG A 1 6 ? -1.321 -9.209 5.899 1.00 0.00 6 ARG A O 6
ATOM 2988 N N . ALA A 1 7 ? -3.546 -8.918 5.735 1.00 0.00 7 ALA A N 6
ATOM 2989 C CA . ALA A 1 7 ? -3.870 -10.113 6.504 1.00 0.00 7 ALA A CA 6
ATOM 2990 C C . ALA A 1 7 ? -3.181 -11.343 5.922 1.00 0.00 7 ALA A C 6
ATOM 2991 O O . ALA A 1 7 ? -2.523 -11.265 4.883 1.00 0.00 7 ALA A O 6
ATOM 2998 N N . HIS A 1 8 ? -3.334 -12.477 6.598 1.00 0.00 8 HIS A N 6
ATOM 2999 C CA . HIS A 1 8 ? -2.726 -13.724 6.147 1.00 0.00 8 HIS A CA 6
ATOM 3000 C C . HIS A 1 8 ? -3.152 -14.051 4.719 1.00 0.00 8 HIS A C 6
ATOM 3001 O O . HIS A 1 8 ? -2.455 -14.768 4.002 1.00 0.00 8 HIS A O 6
ATOM 3015 N N . GLY A 1 9 ? -4.301 -13.520 4.312 1.00 0.00 9 GLY A N 6
ATOM 3016 C CA . GLY A 1 9 ? -4.800 -13.767 2.972 1.00 0.00 9 GLY A CA 6
ATOM 3017 C C . GLY A 1 9 ? -6.124 -14.505 2.973 1.00 0.00 9 GLY A C 6
ATOM 3018 O O . GLY A 1 9 ? -7.127 -13.997 2.469 1.00 0.00 9 GLY A O 6
ATOM 3022 N N . HIS A 1 10 ? -6.130 -15.707 3.540 1.00 0.00 10 HIS A N 6
ATOM 3023 C CA . HIS A 1 10 ? -7.342 -16.516 3.603 1.00 0.00 10 HIS A CA 6
ATOM 3024 C C . HIS A 1 10 ? -8.309 -15.966 4.648 1.00 0.00 10 HIS A C 6
ATOM 3025 O O . HIS A 1 10 ? -9.444 -16.428 4.760 1.00 0.00 10 HIS A O 6
ATOM 3039 N N . ILE A 1 11 ? -7.850 -14.979 5.409 1.00 0.00 11 ILE A N 6
ATOM 3040 C CA . ILE A 1 11 ? -8.674 -14.367 6.444 1.00 0.00 11 ILE A CA 6
ATOM 3041 C C . ILE A 1 11 ? -9.666 -13.377 5.842 1.00 0.00 11 ILE A C 6
ATOM 3042 O O . ILE A 1 11 ? -10.826 -13.315 6.253 1.00 0.00 11 ILE A O 6
ATOM 3058 N N . CYS A 1 12 ? -9.204 -12.605 4.865 1.00 0.00 12 CYS A N 6
ATOM 3059 C CA . CYS A 1 12 ? -10.050 -11.618 4.204 1.00 0.00 12 CYS A CA 6
ATOM 3060 C C . CYS A 1 12 ? -11.197 -12.296 3.461 1.00 0.00 12 CYS A C 6
ATOM 3061 O O . CYS A 1 12 ? -12.344 -11.857 3.536 1.00 0.00 12 CYS A O 6
ATOM 3068 N N . GLU A 1 13 ? -10.878 -13.369 2.743 1.00 0.00 13 GLU A N 6
ATOM 3069 C CA . GLU A 1 13 ? -11.883 -14.106 1.986 1.00 0.00 13 GLU A CA 6
ATOM 3070 C C . GLU A 1 13 ? -12.784 -14.912 2.917 1.00 0.00 13 GLU A C 6
ATOM 3071 O O . GLU A 1 13 ? -14.000 -14.961 2.732 1.00 0.00 13 GLU A O 6
ATOM 3083 N N . SER A 1 14 ? -12.178 -15.541 3.919 1.00 0.00 14 SER A N 6
ATOM 3084 C CA . SER A 1 14 ? -12.924 -16.348 4.877 1.00 0.00 14 SER A CA 6
ATOM 3085 C C . SER A 1 14 ? -14.020 -15.523 5.545 1.00 0.00 14 SER A C 6
ATOM 3086 O O . SER A 1 14 ? -15.076 -16.046 5.902 1.00 0.00 14 SER A O 6
ATOM 3094 N N . PHE A 1 15 ? -13.760 -14.230 5.711 1.00 0.00 15 PHE A N 6
ATOM 3095 C CA . PHE A 1 15 ? -14.723 -13.332 6.337 1.00 0.00 15 PHE A CA 6
ATOM 3096 C C . PHE A 1 15 ? -14.871 -12.045 5.529 1.00 0.00 15 PHE A C 6
ATOM 3097 O O . PHE A 1 15 ? -14.923 -10.950 6.089 1.00 0.00 15 PHE A O 6
ATOM 3114 N N . LYS A 1 16 ? -14.937 -12.187 4.210 1.00 0.00 16 LYS A N 6
ATOM 3115 C CA . LYS A 1 16 ? -15.079 -11.038 3.323 1.00 0.00 16 LYS A CA 6
ATOM 3116 C C . LYS A 1 16 ? -16.471 -10.425 3.446 1.00 0.00 16 LYS A C 6
ATOM 3117 O O . LYS A 1 16 ? -16.638 -9.212 3.316 1.00 0.00 16 LYS A O 6
ATOM 3136 N N . SER A 1 17 ? -17.465 -11.270 3.700 1.00 0.00 17 SER A N 6
ATOM 3137 C CA . SER A 1 17 ? -18.842 -10.811 3.838 1.00 0.00 17 SER A CA 6
ATOM 3138 C C . SER A 1 17 ? -19.048 -10.110 5.177 1.00 0.00 17 SER A C 6
ATOM 3139 O O . SER A 1 17 ? -20.085 -9.489 5.413 1.00 0.00 17 SER A O 6
ATOM 3147 N N . PHE A 1 18 ? -18.053 -10.214 6.052 1.00 0.00 18 PHE A N 6
ATOM 3148 C CA . PHE A 1 18 ? -18.125 -9.591 7.369 1.00 0.00 18 PHE A CA 6
ATOM 3149 C C . PHE A 1 18 ? -17.383 -8.258 7.381 1.00 0.00 18 PHE A C 6
ATOM 3150 O O . PHE A 1 18 ? -17.155 -7.671 8.439 1.00 0.00 18 PHE A O 6
ATOM 3167 N N . CYS A 1 19 ? -17.007 -7.786 6.197 1.00 0.00 19 CYS A N 6
ATOM 3168 C CA . CYS A 1 19 ? -16.290 -6.523 6.069 1.00 0.00 19 CYS A CA 6
ATOM 3169 C C . CYS A 1 19 ? -17.156 -5.356 6.534 1.00 0.00 19 CYS A C 6
ATOM 3170 O O . CYS A 1 19 ? -16.645 -4.319 6.958 1.00 0.00 19 CYS A O 6
ATOM 3177 N N . LYS A 1 20 ? -18.470 -5.532 6.453 1.00 0.00 20 LYS A N 6
ATOM 3178 C CA . LYS A 1 20 ? -19.409 -4.496 6.866 1.00 0.00 20 LYS A CA 6
ATOM 3179 C C . LYS A 1 20 ? -20.047 -4.843 8.207 1.00 0.00 20 LYS A C 6
ATOM 3180 O O . LYS A 1 20 ? -21.095 -4.305 8.565 1.00 0.00 20 LYS A O 6
ATOM 3199 N N . ASP A 1 21 ? -19.409 -5.745 8.945 1.00 0.00 21 ASP A N 6
ATOM 3200 C CA . ASP A 1 21 ? -19.913 -6.161 10.248 1.00 0.00 21 ASP A CA 6
ATOM 3201 C C . ASP A 1 21 ? -19.609 -5.110 11.311 1.00 0.00 21 ASP A C 6
ATOM 3202 O O . ASP A 1 21 ? -18.482 -4.626 11.414 1.00 0.00 21 ASP A O 6
ATOM 3211 N N . SER A 1 22 ? -20.622 -4.760 12.097 1.00 0.00 22 SER A N 6
ATOM 3212 C CA . SER A 1 22 ? -20.464 -3.762 13.148 1.00 0.00 22 SER A CA 6
ATOM 3213 C C . SER A 1 22 ? -19.831 -4.378 14.392 1.00 0.00 22 SER A C 6
ATOM 3214 O O . SER A 1 22 ? -20.387 -4.304 15.487 1.00 0.00 22 SER A O 6
ATOM 3222 N N . GLY A 1 23 ? -18.662 -4.986 14.214 1.00 0.00 23 GLY A N 6
ATOM 3223 C CA . GLY A 1 23 ? -17.971 -5.607 15.329 1.00 0.00 23 GLY A CA 6
ATOM 3224 C C . GLY A 1 23 ? -16.468 -5.633 15.138 1.00 0.00 23 GLY A C 6
ATOM 3225 O O . GLY A 1 23 ? -15.960 -5.208 14.100 1.00 0.00 23 GLY A O 6
ATOM 3229 N N . ARG A 1 24 ? -15.754 -6.130 16.142 1.00 0.00 24 ARG A N 6
ATOM 3230 C CA . ARG A 1 24 ? -14.299 -6.207 16.081 1.00 0.00 24 ARG A CA 6
ATOM 3231 C C . ARG A 1 24 ? -13.845 -6.925 14.814 1.00 0.00 24 ARG A C 6
ATOM 3232 O O . ARG A 1 24 ? -12.802 -6.604 14.247 1.00 0.00 24 ARG A O 6
ATOM 3253 N N . ASN A 1 25 ? -14.637 -7.899 14.377 1.00 0.00 25 ASN A N 6
ATOM 3254 C CA . ASN A 1 25 ? -14.315 -8.664 13.177 1.00 0.00 25 ASN A CA 6
ATOM 3255 C C . ASN A 1 25 ? -14.359 -7.776 11.937 1.00 0.00 25 ASN A C 6
ATOM 3256 O O . ASN A 1 25 ? -13.524 -7.899 11.043 1.00 0.00 25 ASN A O 6
ATOM 3267 N N . GLY A 1 26 ? -15.340 -6.880 11.893 1.00 0.00 26 GLY A N 6
ATOM 3268 C CA . GLY A 1 26 ? -15.475 -5.983 10.759 1.00 0.00 26 GLY A CA 6
ATOM 3269 C C . GLY A 1 26 ? -14.351 -4.969 10.685 1.00 0.00 26 GLY A C 6
ATOM 3270 O O . GLY A 1 26 ? -13.753 -4.771 9.628 1.00 0.00 26 GLY A O 6
ATOM 3274 N N . VAL A 1 27 ? -14.063 -4.324 11.811 1.00 0.00 27 VAL A N 6
ATOM 3275 C CA . VAL A 1 27 ? -13.003 -3.324 11.870 1.00 0.00 27 VAL A CA 6
ATOM 3276 C C . VAL A 1 27 ? -11.661 -3.921 11.459 1.00 0.00 27 VAL A C 6
ATOM 3277 O O . VAL A 1 27 ? -10.930 -3.340 10.658 1.00 0.00 27 VAL A O 6
ATOM 3290 N N . LYS A 1 28 ? -11.344 -5.086 12.014 1.00 0.00 28 LYS A N 6
ATOM 3291 C CA . LYS A 1 28 ? -10.091 -5.764 11.705 1.00 0.00 28 LYS A CA 6
ATOM 3292 C C . LYS A 1 28 ? -10.041 -6.175 10.237 1.00 0.00 28 LYS A C 6
ATOM 3293 O O . LYS A 1 28 ? -8.966 -6.275 9.645 1.00 0.00 28 LYS A O 6
ATOM 3312 N N . LEU A 1 29 ? -11.211 -6.410 9.654 1.00 0.00 29 LEU A N 6
ATOM 3313 C CA . LEU A 1 29 ? -11.302 -6.808 8.253 1.00 0.00 29 LEU A CA 6
ATOM 3314 C C . LEU A 1 29 ? -10.949 -5.645 7.332 1.00 0.00 29 LEU A C 6
ATOM 3315 O O . LEU A 1 29 ? -10.165 -5.797 6.396 1.00 0.00 29 LEU A O 6
ATOM 3331 N N . ARG A 1 30 ? -11.532 -4.482 7.606 1.00 0.00 30 ARG A N 6
ATOM 3332 C CA . ARG A 1 30 ? -11.279 -3.292 6.803 1.00 0.00 30 ARG A CA 6
ATOM 3333 C C . ARG A 1 30 ? -9.850 -2.795 7.004 1.00 0.00 30 ARG A C 6
ATOM 3334 O O . ARG A 1 30 ? -9.348 -1.987 6.223 1.00 0.00 30 ARG A O 6
ATOM 3355 N N . ALA A 1 31 ? -9.202 -3.283 8.056 1.00 0.00 31 ALA A N 6
ATOM 3356 C CA . ALA A 1 31 ? -7.831 -2.890 8.359 1.00 0.00 31 ALA A CA 6
ATOM 3357 C C . ALA A 1 31 ? -6.832 -3.871 7.756 1.00 0.00 31 ALA A C 6
ATOM 3358 O O . ALA A 1 31 ? -5.923 -3.476 7.027 1.00 0.00 31 ALA A O 6
ATOM 3365 N N . ASN A 1 32 ? -7.007 -5.152 8.065 1.00 0.00 32 ASN A N 6
ATOM 3366 C CA . ASN A 1 32 ? -6.120 -6.190 7.554 1.00 0.00 32 ASN A CA 6
ATOM 3367 C C . ASN A 1 32 ? -6.458 -6.530 6.106 1.00 0.00 32 ASN A C 6
ATOM 3368 O O . ASN A 1 32 ? -5.705 -7.230 5.428 1.00 0.00 32 ASN A O 6
ATOM 3379 N N . CYS A 1 33 ? -7.597 -6.031 5.637 1.00 0.00 33 CYS A N 6
ATOM 3380 C CA . CYS A 1 33 ? -8.037 -6.281 4.270 1.00 0.00 33 CYS A CA 6
ATOM 3381 C C . CYS A 1 33 ? -8.701 -5.042 3.677 1.00 0.00 33 CYS A C 6
ATOM 3382 O O . CYS A 1 33 ? -9.876 -5.068 3.309 1.00 0.00 33 CYS A O 6
ATOM 3389 N N . LYS A 1 34 ? -7.940 -3.956 3.586 1.00 0.00 34 LYS A N 6
ATOM 3390 C CA . LYS A 1 34 ? -8.452 -2.706 3.037 1.00 0.00 34 LYS A CA 6
ATOM 3391 C C . LYS A 1 34 ? -8.913 -2.894 1.595 1.00 0.00 34 LYS A C 6
ATOM 3392 O O . LYS A 1 34 ? -9.687 -2.093 1.070 1.00 0.00 34 LYS A O 6
ATOM 3411 N N . LYS A 1 35 ? -8.435 -3.959 0.959 1.00 0.00 35 LYS A N 6
ATOM 3412 C CA . LYS A 1 35 ? -8.800 -4.254 -0.421 1.00 0.00 35 LYS A CA 6
ATOM 3413 C C . LYS A 1 35 ? -10.046 -5.132 -0.478 1.00 0.00 35 LYS A C 6
ATOM 3414 O O . LYS A 1 35 ? -11.043 -4.773 -1.104 1.00 0.00 35 LYS A O 6
ATOM 3433 N N . THR A 1 36 ? -9.982 -6.286 0.181 1.00 0.00 36 THR A N 6
ATOM 3434 C CA . THR A 1 36 ? -11.105 -7.214 0.205 1.00 0.00 36 THR A CA 6
ATOM 3435 C C . THR A 1 36 ? -12.393 -6.510 0.615 1.00 0.00 36 THR A C 6
ATOM 3436 O O . THR A 1 36 ? -13.487 -6.917 0.224 1.00 0.00 36 THR A O 6
ATOM 3447 N N . CYS A 1 37 ? -12.256 -5.451 1.406 1.00 0.00 37 CYS A N 6
ATOM 3448 C CA . CYS A 1 37 ? -13.409 -4.688 1.870 1.00 0.00 37 CYS A CA 6
ATOM 3449 C C . CYS A 1 37 ? -13.700 -3.519 0.933 1.00 0.00 37 CYS A C 6
ATOM 3450 O O . CYS A 1 37 ? -14.840 -3.071 0.818 1.00 0.00 37 CYS A O 6
ATOM 3457 N N . GLY A 1 38 ? -12.660 -3.028 0.266 1.00 0.00 38 GLY A N 6
ATOM 3458 C CA . GLY A 1 38 ? -12.824 -1.916 -0.651 1.00 0.00 38 GLY A CA 6
ATOM 3459 C C . GLY A 1 38 ? -12.785 -0.574 0.052 1.00 0.00 38 GLY A C 6
ATOM 3460 O O . GLY A 1 38 ? -13.827 -0.008 0.384 1.00 0.00 38 GLY A O 6
ATOM 3464 N N . LEU A 1 39 ? -11.580 -0.063 0.282 1.00 0.00 39 LEU A N 6
ATOM 3465 C CA . LEU A 1 39 ? -11.409 1.221 0.952 1.00 0.00 39 LEU A CA 6
ATOM 3466 C C . LEU A 1 39 ? -10.477 2.131 0.157 1.00 0.00 39 LEU A C 6
ATOM 3467 O O . LEU A 1 39 ? -10.196 3.258 0.564 1.00 0.00 39 LEU A O 6
ATOM 3483 N N . CYS A 1 40 ? -10.003 1.634 -0.981 1.00 0.00 40 CYS A N 6
ATOM 3484 C CA . CYS A 1 40 ? -9.105 2.401 -1.835 1.00 0.00 40 CYS A CA 6
ATOM 3485 C C . CYS A 1 40 ? -9.841 3.567 -2.490 1.00 0.00 40 CYS A C 6
ATOM 3486 O O . CYS A 1 40 ? -11.005 3.443 -2.871 1.00 0.00 40 CYS A O 6
ATOM 3493 N N . ALA A 1 1 ? -1.725 6.487 2.692 1.00 0.00 1 ALA A N 7
ATOM 3494 C CA . ALA A 1 1 ? -1.440 5.139 3.167 1.00 0.00 1 ALA A CA 7
ATOM 3495 C C . ALA A 1 1 ? -1.796 4.098 2.111 1.00 0.00 1 ALA A C 7
ATOM 3496 O O . ALA A 1 1 ? -2.894 4.114 1.555 1.00 0.00 1 ALA A O 7
ATOM 3503 N N . ALA A 1 2 ? -0.860 3.194 1.838 1.00 0.00 2 ALA A N 7
ATOM 3504 C CA . ALA A 1 2 ? -1.076 2.145 0.850 1.00 0.00 2 ALA A CA 7
ATOM 3505 C C . ALA A 1 2 ? -2.270 1.274 1.225 1.00 0.00 2 ALA A C 7
ATOM 3506 O O . ALA A 1 2 ? -2.342 0.746 2.335 1.00 0.00 2 ALA A O 7
ATOM 3513 N N . CYS A 1 3 ? -3.206 1.128 0.294 1.00 0.00 3 CYS A N 7
ATOM 3514 C CA . CYS A 1 3 ? -4.398 0.322 0.527 1.00 0.00 3 CYS A CA 7
ATOM 3515 C C . CYS A 1 3 ? -4.281 -1.035 -0.161 1.00 0.00 3 CYS A C 7
ATOM 3516 O O . CYS A 1 3 ? -4.078 -1.113 -1.373 1.00 0.00 3 CYS A O 7
ATOM 3523 N N . SER A 1 4 ? -4.409 -2.102 0.621 1.00 0.00 4 SER A N 7
ATOM 3524 C CA . SER A 1 4 ? -4.314 -3.456 0.088 1.00 0.00 4 SER A CA 7
ATOM 3525 C C . SER A 1 4 ? -4.571 -4.489 1.181 1.00 0.00 4 SER A C 7
ATOM 3526 O O . SER A 1 4 ? -4.885 -4.140 2.319 1.00 0.00 4 SER A O 7
ATOM 3534 N N . ASP A 1 5 ? -4.434 -5.762 0.827 1.00 0.00 5 ASP A N 7
ATOM 3535 C CA . ASP A 1 5 ? -4.650 -6.848 1.776 1.00 0.00 5 ASP A CA 7
ATOM 3536 C C . ASP A 1 5 ? -3.344 -7.241 2.458 1.00 0.00 5 ASP A C 7
ATOM 3537 O O . ASP A 1 5 ? -2.334 -7.482 1.795 1.00 0.00 5 ASP A O 7
ATOM 3546 N N . ARG A 1 6 ? -3.370 -7.303 3.785 1.00 0.00 6 ARG A N 7
ATOM 3547 C CA . ARG A 1 6 ? -2.187 -7.665 4.557 1.00 0.00 6 ARG A CA 7
ATOM 3548 C C . ARG A 1 6 ? -2.414 -8.965 5.323 1.00 0.00 6 ARG A C 7
ATOM 3549 O O . ARG A 1 6 ? -1.466 -9.673 5.660 1.00 0.00 6 ARG A O 7
ATOM 3570 N N . ALA A 1 7 ? -3.679 -9.272 5.595 1.00 0.00 7 ALA A N 7
ATOM 3571 C CA . ALA A 1 7 ? -4.031 -10.487 6.320 1.00 0.00 7 ALA A CA 7
ATOM 3572 C C . ALA A 1 7 ? -3.377 -11.712 5.688 1.00 0.00 7 ALA A C 7
ATOM 3573 O O . ALA A 1 7 ? -2.766 -11.622 4.623 1.00 0.00 7 ALA A O 7
ATOM 3580 N N . HIS A 1 8 ? -3.509 -12.856 6.353 1.00 0.00 8 HIS A N 7
ATOM 3581 C CA . HIS A 1 8 ? -2.931 -14.099 5.856 1.00 0.00 8 HIS A CA 7
ATOM 3582 C C . HIS A 1 8 ? -3.341 -14.349 4.407 1.00 0.00 8 HIS A C 7
ATOM 3583 O O . HIS A 1 8 ? -2.628 -15.012 3.656 1.00 0.00 8 HIS A O 7
ATOM 3597 N N . GLY A 1 9 ? -4.495 -13.812 4.023 1.00 0.00 9 GLY A N 7
ATOM 3598 C CA . GLY A 1 9 ? -4.980 -13.988 2.667 1.00 0.00 9 GLY A CA 7
ATOM 3599 C C . GLY A 1 9 ? -6.381 -14.564 2.622 1.00 0.00 9 GLY A C 7
ATOM 3600 O O . GLY A 1 9 ? -7.327 -13.883 2.224 1.00 0.00 9 GLY A O 7
ATOM 3604 N N . HIS A 1 10 ? -6.516 -15.822 3.029 1.00 0.00 10 HIS A N 7
ATOM 3605 C CA . HIS A 1 10 ? -7.812 -16.490 3.033 1.00 0.00 10 HIS A CA 7
ATOM 3606 C C . HIS A 1 10 ? -8.726 -15.897 4.102 1.00 0.00 10 HIS A C 7
ATOM 3607 O O . HIS A 1 10 ? -9.934 -16.133 4.100 1.00 0.00 10 HIS A O 7
ATOM 3621 N N . ILE A 1 11 ? -8.140 -15.128 5.013 1.00 0.00 11 ILE A N 7
ATOM 3622 C CA . ILE A 1 11 ? -8.901 -14.502 6.087 1.00 0.00 11 ILE A CA 7
ATOM 3623 C C . ILE A 1 11 ? -9.883 -13.473 5.537 1.00 0.00 11 ILE A C 7
ATOM 3624 O O . ILE A 1 11 ? -11.028 -13.390 5.984 1.00 0.00 11 ILE A O 7
ATOM 3640 N N . CYS A 1 12 ? -9.428 -12.691 4.564 1.00 0.00 12 CYS A N 7
ATOM 3641 C CA . CYS A 1 12 ? -10.266 -11.667 3.951 1.00 0.00 12 CYS A CA 7
ATOM 3642 C C . CYS A 1 12 ? -11.385 -12.301 3.128 1.00 0.00 12 CYS A C 7
ATOM 3643 O O . CYS A 1 12 ? -12.548 -11.916 3.246 1.00 0.00 12 CYS A O 7
ATOM 3650 N N . GLU A 1 13 ? -11.023 -13.273 2.298 1.00 0.00 13 GLU A N 7
ATOM 3651 C CA . GLU A 1 13 ? -11.997 -13.959 1.456 1.00 0.00 13 GLU A CA 7
ATOM 3652 C C . GLU A 1 13 ? -12.976 -14.767 2.304 1.00 0.00 13 GLU A C 7
ATOM 3653 O O . GLU A 1 13 ? -14.187 -14.713 2.093 1.00 0.00 13 GLU A O 7
ATOM 3665 N N . SER A 1 14 ? -12.440 -15.516 3.262 1.00 0.00 14 SER A N 7
ATOM 3666 C CA . SER A 1 14 ? -13.265 -16.339 4.139 1.00 0.00 14 SER A CA 7
ATOM 3667 C C . SER A 1 14 ? -14.392 -15.515 4.756 1.00 0.00 14 SER A C 7
ATOM 3668 O O . SER A 1 14 ? -15.545 -15.946 4.789 1.00 0.00 14 SER A O 7
ATOM 3676 N N . PHE A 1 15 ? -14.049 -14.328 5.243 1.00 0.00 15 PHE A N 7
ATOM 3677 C CA . PHE A 1 15 ? -15.031 -13.443 5.860 1.00 0.00 15 PHE A CA 7
ATOM 3678 C C . PHE A 1 15 ? -15.067 -12.092 5.151 1.00 0.00 15 PHE A C 7
ATOM 3679 O O . PHE A 1 15 ? -15.022 -11.041 5.790 1.00 0.00 15 PHE A O 7
ATOM 3696 N N . LYS A 1 16 ? -15.148 -12.129 3.825 1.00 0.00 16 LYS A N 7
ATOM 3697 C CA . LYS A 1 16 ? -15.190 -10.910 3.027 1.00 0.00 16 LYS A CA 7
ATOM 3698 C C . LYS A 1 16 ? -16.537 -10.209 3.176 1.00 0.00 16 LYS A C 7
ATOM 3699 O O . LYS A 1 16 ? -16.618 -8.981 3.123 1.00 0.00 16 LYS A O 7
ATOM 3718 N N . SER A 1 17 ? -17.591 -10.996 3.365 1.00 0.00 17 SER A N 7
ATOM 3719 C CA . SER A 1 17 ? -18.934 -10.450 3.521 1.00 0.00 17 SER A CA 7
ATOM 3720 C C . SER A 1 17 ? -19.126 -9.867 4.918 1.00 0.00 17 SER A C 7
ATOM 3721 O O . SER A 1 17 ? -20.120 -9.194 5.191 1.00 0.00 17 SER A O 7
ATOM 3729 N N . PHE A 1 18 ? -18.167 -10.131 5.798 1.00 0.00 18 PHE A N 7
ATOM 3730 C CA . PHE A 1 18 ? -18.229 -9.635 7.168 1.00 0.00 18 PHE A CA 7
ATOM 3731 C C . PHE A 1 18 ? -17.512 -8.293 7.294 1.00 0.00 18 PHE A C 7
ATOM 3732 O O . PHE A 1 18 ? -17.372 -7.751 8.391 1.00 0.00 18 PHE A O 7
ATOM 3749 N N . CYS A 1 19 ? -17.058 -7.764 6.163 1.00 0.00 19 CYS A N 7
ATOM 3750 C CA . CYS A 1 19 ? -16.354 -6.487 6.144 1.00 0.00 19 CYS A CA 7
ATOM 3751 C C . CYS A 1 19 ? -17.239 -5.370 6.689 1.00 0.00 19 CYS A C 7
ATOM 3752 O O . CYS A 1 19 ? -16.746 -4.375 7.221 1.00 0.00 19 CYS A O 7
ATOM 3759 N N . LYS A 1 20 ? -18.550 -5.542 6.554 1.00 0.00 20 LYS A N 7
ATOM 3760 C CA . LYS A 1 20 ? -19.505 -4.550 7.034 1.00 0.00 20 LYS A CA 7
ATOM 3761 C C . LYS A 1 20 ? -20.086 -4.963 8.383 1.00 0.00 20 LYS A C 7
ATOM 3762 O O . LYS A 1 20 ? -21.138 -4.471 8.793 1.00 0.00 20 LYS A O 7
ATOM 3781 N N . ASP A 1 21 ? -19.394 -5.866 9.068 1.00 0.00 21 ASP A N 7
ATOM 3782 C CA . ASP A 1 21 ? -19.840 -6.342 10.372 1.00 0.00 21 ASP A CA 7
ATOM 3783 C C . ASP A 1 21 ? -19.549 -5.310 11.457 1.00 0.00 21 ASP A C 7
ATOM 3784 O O . ASP A 1 21 ? -18.429 -4.812 11.570 1.00 0.00 21 ASP A O 7
ATOM 3793 N N . SER A 1 22 ? -20.566 -4.991 12.252 1.00 0.00 22 SER A N 7
ATOM 3794 C CA . SER A 1 22 ? -20.420 -4.014 13.324 1.00 0.00 22 SER A CA 7
ATOM 3795 C C . SER A 1 22 ? -19.776 -4.648 14.554 1.00 0.00 22 SER A C 7
ATOM 3796 O O . SER A 1 22 ? -20.331 -4.606 15.651 1.00 0.00 22 SER A O 7
ATOM 3804 N N . GLY A 1 23 ? -18.600 -5.237 14.361 1.00 0.00 23 GLY A N 7
ATOM 3805 C CA . GLY A 1 23 ? -17.899 -5.872 15.461 1.00 0.00 23 GLY A CA 7
ATOM 3806 C C . GLY A 1 23 ? -16.407 -5.976 15.215 1.00 0.00 23 GLY A C 7
ATOM 3807 O O . GLY A 1 23 ? -15.907 -5.518 14.188 1.00 0.00 23 GLY A O 7
ATOM 3811 N N . ARG A 1 24 ? -15.693 -6.578 16.161 1.00 0.00 24 ARG A N 7
ATOM 3812 C CA . ARG A 1 24 ? -14.249 -6.738 16.043 1.00 0.00 24 ARG A CA 7
ATOM 3813 C C . ARG A 1 24 ? -13.880 -7.381 14.710 1.00 0.00 24 ARG A C 7
ATOM 3814 O O . ARG A 1 24 ? -12.980 -6.915 14.013 1.00 0.00 24 ARG A O 7
ATOM 3835 N N . ASN A 1 25 ? -14.581 -8.455 14.363 1.00 0.00 25 ASN A N 7
ATOM 3836 C CA . ASN A 1 25 ? -14.326 -9.164 13.114 1.00 0.00 25 ASN A CA 7
ATOM 3837 C C . ASN A 1 25 ? -14.367 -8.206 11.927 1.00 0.00 25 ASN A C 7
ATOM 3838 O O . ASN A 1 25 ? -13.538 -8.288 11.022 1.00 0.00 25 ASN A O 7
ATOM 3849 N N . GLY A 1 26 ? -15.337 -7.296 11.940 1.00 0.00 26 GLY A N 7
ATOM 3850 C CA . GLY A 1 26 ? -15.467 -6.335 10.861 1.00 0.00 26 GLY A CA 7
ATOM 3851 C C . GLY A 1 26 ? -14.327 -5.336 10.833 1.00 0.00 26 GLY A C 7
ATOM 3852 O O . GLY A 1 26 ? -13.742 -5.079 9.781 1.00 0.00 26 GLY A O 7
ATOM 3856 N N . VAL A 1 27 ? -14.011 -4.769 11.994 1.00 0.00 27 VAL A N 7
ATOM 3857 C CA . VAL A 1 27 ? -12.935 -3.792 12.099 1.00 0.00 27 VAL A CA 7
ATOM 3858 C C . VAL A 1 27 ? -11.609 -4.382 11.630 1.00 0.00 27 VAL A C 7
ATOM 3859 O O . VAL A 1 27 ? -10.881 -3.762 10.854 1.00 0.00 27 VAL A O 7
ATOM 3872 N N . LYS A 1 28 ? -11.302 -5.584 12.105 1.00 0.00 28 LYS A N 7
ATOM 3873 C CA . LYS A 1 28 ? -10.065 -6.260 11.734 1.00 0.00 28 LYS A CA 7
ATOM 3874 C C . LYS A 1 28 ? -10.044 -6.576 10.242 1.00 0.00 28 LYS A C 7
ATOM 3875 O O . LYS A 1 28 ? -8.979 -6.655 9.628 1.00 0.00 28 LYS A O 7
ATOM 3894 N N . LEU A 1 29 ? -11.226 -6.756 9.663 1.00 0.00 29 LEU A N 7
ATOM 3895 C CA . LEU A 1 29 ? -11.344 -7.061 8.242 1.00 0.00 29 LEU A CA 7
ATOM 3896 C C . LEU A 1 29 ? -10.985 -5.847 7.392 1.00 0.00 29 LEU A C 7
ATOM 3897 O O . LEU A 1 29 ? -10.224 -5.953 6.429 1.00 0.00 29 LEU A O 7
ATOM 3913 N N . ARG A 1 30 ? -11.535 -4.693 7.755 1.00 0.00 30 ARG A N 7
ATOM 3914 C CA . ARG A 1 30 ? -11.271 -3.458 7.027 1.00 0.00 30 ARG A CA 7
ATOM 3915 C C . ARG A 1 30 ? -9.829 -3.003 7.231 1.00 0.00 30 ARG A C 7
ATOM 3916 O O . ARG A 1 30 ? -9.326 -2.152 6.498 1.00 0.00 30 ARG A O 7
ATOM 3937 N N . ALA A 1 31 ? -9.169 -3.577 8.231 1.00 0.00 31 ALA A N 7
ATOM 3938 C CA . ALA A 1 31 ? -7.785 -3.232 8.531 1.00 0.00 31 ALA A CA 7
ATOM 3939 C C . ALA A 1 31 ? -6.819 -4.195 7.848 1.00 0.00 31 ALA A C 7
ATOM 3940 O O . ALA A 1 31 ? -5.930 -3.777 7.109 1.00 0.00 31 ALA A O 7
ATOM 3947 N N . ASN A 1 32 ? -7.001 -5.487 8.103 1.00 0.00 32 ASN A N 7
ATOM 3948 C CA . ASN A 1 32 ? -6.144 -6.510 7.514 1.00 0.00 32 ASN A CA 7
ATOM 3949 C C . ASN A 1 32 ? -6.522 -6.763 6.057 1.00 0.00 32 ASN A C 7
ATOM 3950 O O . ASN A 1 32 ? -5.780 -7.406 5.315 1.00 0.00 32 ASN A O 7
ATOM 3961 N N . CYS A 1 33 ? -7.681 -6.253 5.656 1.00 0.00 33 CYS A N 7
ATOM 3962 C CA . CYS A 1 33 ? -8.159 -6.423 4.289 1.00 0.00 33 CYS A CA 7
ATOM 3963 C C . CYS A 1 33 ? -8.797 -5.136 3.772 1.00 0.00 33 CYS A C 7
ATOM 3964 O O . CYS A 1 33 ? -9.979 -5.110 3.428 1.00 0.00 33 CYS A O 7
ATOM 3971 N N . LYS A 1 34 ? -8.006 -4.070 3.719 1.00 0.00 34 LYS A N 7
ATOM 3972 C CA . LYS A 1 34 ? -8.490 -2.780 3.243 1.00 0.00 34 LYS A CA 7
ATOM 3973 C C . LYS A 1 34 ? -8.980 -2.881 1.802 1.00 0.00 34 LYS A C 7
ATOM 3974 O O . LYS A 1 34 ? -9.735 -2.030 1.330 1.00 0.00 34 LYS A O 7
ATOM 3993 N N . LYS A 1 35 ? -8.546 -3.927 1.106 1.00 0.00 35 LYS A N 7
ATOM 3994 C CA . LYS A 1 35 ? -8.942 -4.141 -0.281 1.00 0.00 35 LYS A CA 7
ATOM 3995 C C . LYS A 1 35 ? -10.218 -4.974 -0.360 1.00 0.00 35 LYS A C 7
ATOM 3996 O O . LYS A 1 35 ? -11.203 -4.565 -0.975 1.00 0.00 35 LYS A O 7
ATOM 4015 N N . THR A 1 36 ? -10.194 -6.146 0.269 1.00 0.00 36 THR A N 7
ATOM 4016 C CA . THR A 1 36 ? -11.348 -7.036 0.270 1.00 0.00 36 THR A CA 7
ATOM 4017 C C . THR A 1 36 ? -12.608 -6.303 0.717 1.00 0.00 36 THR A C 7
ATOM 4018 O O . THR A 1 36 ? -13.721 -6.677 0.346 1.00 0.00 36 THR A O 7
ATOM 4029 N N . CYS A 1 37 ? -12.426 -5.256 1.515 1.00 0.00 37 CYS A N 7
ATOM 4030 C CA . CYS A 1 37 ? -13.547 -4.469 2.013 1.00 0.00 37 CYS A CA 7
ATOM 4031 C C . CYS A 1 37 ? -13.778 -3.239 1.141 1.00 0.00 37 CYS A C 7
ATOM 4032 O O . CYS A 1 37 ? -14.887 -2.709 1.077 1.00 0.00 37 CYS A O 7
ATOM 4039 N N . GLY A 1 38 ? -12.722 -2.789 0.469 1.00 0.00 38 GLY A N 7
ATOM 4040 C CA . GLY A 1 38 ? -12.830 -1.625 -0.390 1.00 0.00 38 GLY A CA 7
ATOM 4041 C C . GLY A 1 38 ? -12.743 -0.324 0.382 1.00 0.00 38 GLY A C 7
ATOM 4042 O O . GLY A 1 38 ? -13.764 0.273 0.725 1.00 0.00 38 GLY A O 7
ATOM 4046 N N . LEU A 1 39 ? -11.521 0.117 0.658 1.00 0.00 39 LEU A N 7
ATOM 4047 C CA . LEU A 1 39 ? -11.303 1.356 1.397 1.00 0.00 39 LEU A CA 7
ATOM 4048 C C . LEU A 1 39 ? -10.337 2.272 0.653 1.00 0.00 39 LEU A C 7
ATOM 4049 O O . LEU A 1 39 ? -10.023 3.369 1.116 1.00 0.00 39 LEU A O 7
ATOM 4065 N N . CYS A 1 40 ? -9.869 1.815 -0.504 1.00 0.00 40 CYS A N 7
ATOM 4066 C CA . CYS A 1 40 ? -8.940 2.593 -1.315 1.00 0.00 40 CYS A CA 7
ATOM 4067 C C . CYS A 1 40 ? -9.634 3.809 -1.921 1.00 0.00 40 CYS A C 7
ATOM 4068 O O . CYS A 1 40 ? -10.242 3.721 -2.988 1.00 0.00 40 CYS A O 7
ATOM 4075 N N . ALA A 1 1 ? -3.143 7.084 -0.108 1.00 0.00 1 ALA A N 8
ATOM 4076 C CA . ALA A 1 1 ? -3.204 6.034 0.902 1.00 0.00 1 ALA A CA 8
ATOM 4077 C C . ALA A 1 1 ? -2.943 4.664 0.285 1.00 0.00 1 ALA A C 8
ATOM 4078 O O . ALA A 1 1 ? -3.625 4.256 -0.655 1.00 0.00 1 ALA A O 8
ATOM 4085 N N . ALA A 1 2 ? -1.952 3.958 0.820 1.00 0.00 2 ALA A N 8
ATOM 4086 C CA . ALA A 1 2 ? -1.602 2.633 0.323 1.00 0.00 2 ALA A CA 8
ATOM 4087 C C . ALA A 1 2 ? -2.657 1.604 0.715 1.00 0.00 2 ALA A C 8
ATOM 4088 O O . ALA A 1 2 ? -2.610 1.036 1.807 1.00 0.00 2 ALA A O 8
ATOM 4095 N N . CYS A 1 3 ? -3.609 1.368 -0.181 1.00 0.00 3 CYS A N 8
ATOM 4096 C CA . CYS A 1 3 ? -4.676 0.407 0.071 1.00 0.00 3 CYS A CA 8
ATOM 4097 C C . CYS A 1 3 ? -4.315 -0.967 -0.486 1.00 0.00 3 CYS A C 8
ATOM 4098 O O . CYS A 1 3 ? -3.940 -1.096 -1.651 1.00 0.00 3 CYS A O 8
ATOM 4105 N N . SER A 1 4 ? -4.432 -1.989 0.355 1.00 0.00 4 SER A N 8
ATOM 4106 C CA . SER A 1 4 ? -4.114 -3.353 -0.052 1.00 0.00 4 SER A CA 8
ATOM 4107 C C . SER A 1 4 ? -4.407 -4.338 1.075 1.00 0.00 4 SER A C 8
ATOM 4108 O O . SER A 1 4 ? -4.915 -3.958 2.131 1.00 0.00 4 SER A O 8
ATOM 4116 N N . ASP A 1 5 ? -4.083 -5.606 0.844 1.00 0.00 5 ASP A N 8
ATOM 4117 C CA . ASP A 1 5 ? -4.310 -6.647 1.840 1.00 0.00 5 ASP A CA 8
ATOM 4118 C C . ASP A 1 5 ? -3.017 -6.986 2.575 1.00 0.00 5 ASP A C 8
ATOM 4119 O O . ASP A 1 5 ? -1.970 -7.175 1.955 1.00 0.00 5 ASP A O 8
ATOM 4128 N N . ARG A 1 6 ? -3.098 -7.061 3.899 1.00 0.00 6 ARG A N 8
ATOM 4129 C CA . ARG A 1 6 ? -1.934 -7.375 4.719 1.00 0.00 6 ARG A CA 8
ATOM 4130 C C . ARG A 1 6 ? -2.134 -8.691 5.466 1.00 0.00 6 ARG A C 8
ATOM 4131 O O . ARG A 1 6 ? -1.169 -9.365 5.826 1.00 0.00 6 ARG A O 8
ATOM 4152 N N . ALA A 1 7 ? -3.393 -9.048 5.697 1.00 0.00 7 ALA A N 8
ATOM 4153 C CA . ALA A 1 7 ? -3.720 -10.283 6.399 1.00 0.00 7 ALA A CA 8
ATOM 4154 C C . ALA A 1 7 ? -3.048 -11.483 5.742 1.00 0.00 7 ALA A C 8
ATOM 4155 O O . ALA A 1 7 ? -2.390 -11.351 4.709 1.00 0.00 7 ALA A O 8
ATOM 4162 N N . HIS A 1 8 ? -3.216 -12.655 6.347 1.00 0.00 8 HIS A N 8
ATOM 4163 C CA . HIS A 1 8 ? -2.624 -13.880 5.819 1.00 0.00 8 HIS A CA 8
ATOM 4164 C C . HIS A 1 8 ? -3.051 -14.109 4.372 1.00 0.00 8 HIS A C 8
ATOM 4165 O O . HIS A 1 8 ? -2.361 -14.786 3.611 1.00 0.00 8 HIS A O 8
ATOM 4179 N N . GLY A 1 9 ? -4.194 -13.541 4.000 1.00 0.00 9 GLY A N 8
ATOM 4180 C CA . GLY A 1 9 ? -4.693 -13.696 2.646 1.00 0.00 9 GLY A CA 8
ATOM 4181 C C . GLY A 1 9 ? -6.069 -14.330 2.604 1.00 0.00 9 GLY A C 8
ATOM 4182 O O . GLY A 1 9 ? -7.047 -13.684 2.228 1.00 0.00 9 GLY A O 8
ATOM 4186 N N . HIS A 1 10 ? -6.146 -15.600 2.991 1.00 0.00 10 HIS A N 8
ATOM 4187 C CA . HIS A 1 10 ? -7.413 -16.322 2.995 1.00 0.00 10 HIS A CA 8
ATOM 4188 C C . HIS A 1 10 ? -8.335 -15.795 4.090 1.00 0.00 10 HIS A C 8
ATOM 4189 O O . HIS A 1 10 ? -9.529 -16.097 4.108 1.00 0.00 10 HIS A O 8
ATOM 4203 N N . ILE A 1 11 ? -7.774 -15.007 5.001 1.00 0.00 11 ILE A N 8
ATOM 4204 C CA . ILE A 1 11 ? -8.547 -14.438 6.098 1.00 0.00 11 ILE A CA 8
ATOM 4205 C C . ILE A 1 11 ? -9.547 -13.406 5.589 1.00 0.00 11 ILE A C 8
ATOM 4206 O O . ILE A 1 11 ? -10.711 -13.402 5.991 1.00 0.00 11 ILE A O 8
ATOM 4222 N N . CYS A 1 12 ? -9.087 -12.532 4.700 1.00 0.00 12 CYS A N 8
ATOM 4223 C CA . CYS A 1 12 ? -9.941 -11.495 4.134 1.00 0.00 12 CYS A CA 8
ATOM 4224 C C . CYS A 1 12 ? -11.074 -12.109 3.317 1.00 0.00 12 CYS A C 8
ATOM 4225 O O . CYS A 1 12 ? -12.226 -11.692 3.424 1.00 0.00 12 CYS A O 8
ATOM 4232 N N . GLU A 1 13 ? -10.736 -13.103 2.500 1.00 0.00 13 GLU A N 8
ATOM 4233 C CA . GLU A 1 13 ? -11.725 -13.774 1.665 1.00 0.00 13 GLU A CA 8
ATOM 4234 C C . GLU A 1 13 ? -12.655 -14.639 2.511 1.00 0.00 13 GLU A C 8
ATOM 4235 O O . GLU A 1 13 ? -13.867 -14.656 2.299 1.00 0.00 13 GLU A O 8
ATOM 4247 N N . SER A 1 14 ? -12.078 -15.355 3.470 1.00 0.00 14 SER A N 8
ATOM 4248 C CA . SER A 1 14 ? -12.853 -16.226 4.346 1.00 0.00 14 SER A CA 8
ATOM 4249 C C . SER A 1 14 ? -13.927 -15.434 5.086 1.00 0.00 14 SER A C 8
ATOM 4250 O O . SER A 1 14 ? -14.987 -15.965 5.419 1.00 0.00 14 SER A O 8
ATOM 4258 N N . PHE A 1 15 ? -13.645 -14.161 5.341 1.00 0.00 15 PHE A N 8
ATOM 4259 C CA . PHE A 1 15 ? -14.585 -13.295 6.042 1.00 0.00 15 PHE A CA 8
ATOM 4260 C C . PHE A 1 15 ? -14.727 -11.954 5.328 1.00 0.00 15 PHE A C 8
ATOM 4261 O O . PHE A 1 15 ? -14.769 -10.900 5.963 1.00 0.00 15 PHE A O 8
ATOM 4278 N N . LYS A 1 16 ? -14.799 -12.001 4.002 1.00 0.00 16 LYS A N 8
ATOM 4279 C CA . LYS A 1 16 ? -14.936 -10.792 3.199 1.00 0.00 16 LYS A CA 8
ATOM 4280 C C . LYS A 1 16 ? -16.334 -10.199 3.342 1.00 0.00 16 LYS A C 8
ATOM 4281 O O . LYS A 1 16 ? -16.510 -8.982 3.299 1.00 0.00 16 LYS A O 8
ATOM 4300 N N . SER A 1 17 ? -17.325 -11.068 3.514 1.00 0.00 17 SER A N 8
ATOM 4301 C CA . SER A 1 17 ? -18.708 -10.630 3.662 1.00 0.00 17 SER A CA 8
ATOM 4302 C C . SER A 1 17 ? -18.948 -10.047 5.052 1.00 0.00 17 SER A C 8
ATOM 4303 O O . SER A 1 17 ? -20.007 -9.483 5.326 1.00 0.00 17 SER A O 8
ATOM 4311 N N . PHE A 1 18 ? -17.957 -10.189 5.925 1.00 0.00 18 PHE A N 8
ATOM 4312 C CA . PHE A 1 18 ? -18.059 -9.679 7.287 1.00 0.00 18 PHE A CA 8
ATOM 4313 C C . PHE A 1 18 ? -17.368 -8.324 7.413 1.00 0.00 18 PHE A C 8
ATOM 4314 O O . PHE A 1 18 ? -17.176 -7.813 8.517 1.00 0.00 18 PHE A O 8
ATOM 4331 N N . CYS A 1 19 ? -16.997 -7.747 6.275 1.00 0.00 19 CYS A N 8
ATOM 4332 C CA . CYS A 1 19 ? -16.327 -6.453 6.256 1.00 0.00 19 CYS A CA 8
ATOM 4333 C C . CYS A 1 19 ? -17.287 -5.337 6.661 1.00 0.00 19 CYS A C 8
ATOM 4334 O O . CYS A 1 19 ? -16.864 -4.269 7.103 1.00 0.00 19 CYS A O 8
ATOM 4341 N N . LYS A 1 20 ? -18.581 -5.594 6.507 1.00 0.00 20 LYS A N 8
ATOM 4342 C CA . LYS A 1 20 ? -19.603 -4.614 6.857 1.00 0.00 20 LYS A CA 8
ATOM 4343 C C . LYS A 1 20 ? -20.213 -4.927 8.220 1.00 0.00 20 LYS A C 8
ATOM 4344 O O . LYS A 1 20 ? -21.266 -4.399 8.575 1.00 0.00 20 LYS A O 8
ATOM 4363 N N . ASP A 1 21 ? -19.543 -5.788 8.979 1.00 0.00 21 ASP A N 8
ATOM 4364 C CA . ASP A 1 21 ? -20.019 -6.170 10.304 1.00 0.00 21 ASP A CA 8
ATOM 4365 C C . ASP A 1 21 ? -19.661 -5.106 11.336 1.00 0.00 21 ASP A C 8
ATOM 4366 O O . ASP A 1 21 ? -18.510 -4.680 11.431 1.00 0.00 21 ASP A O 8
ATOM 4375 N N . SER A 1 22 ? -20.656 -4.679 12.108 1.00 0.00 22 SER A N 8
ATOM 4376 C CA . SER A 1 22 ? -20.448 -3.661 13.131 1.00 0.00 22 SER A CA 8
ATOM 4377 C C . SER A 1 22 ? -19.854 -4.274 14.395 1.00 0.00 22 SER A C 8
ATOM 4378 O O . SER A 1 22 ? -20.408 -4.136 15.485 1.00 0.00 22 SER A O 8
ATOM 4386 N N . GLY A 1 23 ? -18.721 -4.953 14.240 1.00 0.00 23 GLY A N 8
ATOM 4387 C CA . GLY A 1 23 ? -18.070 -5.579 15.377 1.00 0.00 23 GLY A CA 8
ATOM 4388 C C . GLY A 1 23 ? -16.569 -5.693 15.195 1.00 0.00 23 GLY A C 8
ATOM 4389 O O . GLY A 1 23 ? -16.026 -5.255 14.181 1.00 0.00 23 GLY A O 8
ATOM 4393 N N . ARG A 1 24 ? -15.898 -6.281 16.179 1.00 0.00 24 ARG A N 8
ATOM 4394 C CA . ARG A 1 24 ? -14.451 -6.448 16.124 1.00 0.00 24 ARG A CA 8
ATOM 4395 C C . ARG A 1 24 ? -14.031 -7.118 14.820 1.00 0.00 24 ARG A C 8
ATOM 4396 O O . ARG A 1 24 ? -13.030 -6.742 14.212 1.00 0.00 24 ARG A O 8
ATOM 4417 N N . ASN A 1 25 ? -14.803 -8.114 14.396 1.00 0.00 25 ASN A N 8
ATOM 4418 C CA . ASN A 1 25 ? -14.510 -8.837 13.164 1.00 0.00 25 ASN A CA 8
ATOM 4419 C C . ASN A 1 25 ? -14.460 -7.885 11.973 1.00 0.00 25 ASN A C 8
ATOM 4420 O O . ASN A 1 25 ? -13.576 -7.984 11.123 1.00 0.00 25 ASN A O 8
ATOM 4431 N N . GLY A 1 26 ? -15.415 -6.962 11.919 1.00 0.00 26 GLY A N 8
ATOM 4432 C CA . GLY A 1 26 ? -15.461 -6.005 10.829 1.00 0.00 26 GLY A CA 8
ATOM 4433 C C . GLY A 1 26 ? -14.293 -5.040 10.854 1.00 0.00 26 GLY A C 8
ATOM 4434 O O . GLY A 1 26 ? -13.632 -4.827 9.838 1.00 0.00 26 GLY A O 8
ATOM 4438 N N . VAL A 1 27 ? -14.037 -4.453 12.019 1.00 0.00 27 VAL A N 8
ATOM 4439 C CA . VAL A 1 27 ? -12.941 -3.505 12.173 1.00 0.00 27 VAL A CA 8
ATOM 4440 C C . VAL A 1 27 ? -11.605 -4.145 11.812 1.00 0.00 27 VAL A C 8
ATOM 4441 O O . VAL A 1 27 ? -10.804 -3.565 11.079 1.00 0.00 27 VAL A O 8
ATOM 4454 N N . LYS A 1 28 ? -11.372 -5.346 12.330 1.00 0.00 28 LYS A N 8
ATOM 4455 C CA . LYS A 1 28 ? -10.134 -6.069 12.062 1.00 0.00 28 LYS A CA 8
ATOM 4456 C C . LYS A 1 28 ? -10.030 -6.439 10.586 1.00 0.00 28 LYS A C 8
ATOM 4457 O O . LYS A 1 28 ? -8.932 -6.622 10.057 1.00 0.00 28 LYS A O 8
ATOM 4476 N N . LEU A 1 29 ? -11.177 -6.548 9.926 1.00 0.00 29 LEU A N 8
ATOM 4477 C CA . LEU A 1 29 ? -11.215 -6.896 8.509 1.00 0.00 29 LEU A CA 8
ATOM 4478 C C . LEU A 1 29 ? -10.788 -5.712 7.647 1.00 0.00 29 LEU A C 8
ATOM 4479 O O . LEU A 1 29 ? -9.998 -5.864 6.715 1.00 0.00 29 LEU A O 8
ATOM 4495 N N . ARG A 1 30 ? -11.315 -4.534 7.965 1.00 0.00 30 ARG A N 8
ATOM 4496 C CA . ARG A 1 30 ? -10.988 -3.325 7.220 1.00 0.00 30 ARG A CA 8
ATOM 4497 C C . ARG A 1 30 ? -9.535 -2.919 7.452 1.00 0.00 30 ARG A C 8
ATOM 4498 O O . ARG A 1 30 ? -8.968 -2.140 6.687 1.00 0.00 30 ARG A O 8
ATOM 4519 N N . ALA A 1 31 ? -8.939 -3.454 8.513 1.00 0.00 31 ALA A N 8
ATOM 4520 C CA . ALA A 1 31 ? -7.553 -3.149 8.844 1.00 0.00 31 ALA A CA 8
ATOM 4521 C C . ALA A 1 31 ? -6.596 -4.096 8.128 1.00 0.00 31 ALA A C 8
ATOM 4522 O O . ALA A 1 31 ? -5.698 -3.660 7.410 1.00 0.00 31 ALA A O 8
ATOM 4529 N N . ASN A 1 32 ? -6.795 -5.395 8.329 1.00 0.00 32 ASN A N 8
ATOM 4530 C CA . ASN A 1 32 ? -5.949 -6.404 7.702 1.00 0.00 32 ASN A CA 8
ATOM 4531 C C . ASN A 1 32 ? -6.330 -6.601 6.238 1.00 0.00 32 ASN A C 8
ATOM 4532 O O . ASN A 1 32 ? -5.607 -7.246 5.479 1.00 0.00 32 ASN A O 8
ATOM 4543 N N . CYS A 1 33 ? -7.470 -6.040 5.849 1.00 0.00 33 CYS A N 8
ATOM 4544 C CA . CYS A 1 33 ? -7.948 -6.153 4.476 1.00 0.00 33 CYS A CA 8
ATOM 4545 C C . CYS A 1 33 ? -8.564 -4.839 4.005 1.00 0.00 33 CYS A C 8
ATOM 4546 O O . CYS A 1 33 ? -9.757 -4.770 3.709 1.00 0.00 33 CYS A O 8
ATOM 4553 N N . LYS A 1 34 ? -7.742 -3.798 3.937 1.00 0.00 34 LYS A N 8
ATOM 4554 C CA . LYS A 1 34 ? -8.204 -2.485 3.501 1.00 0.00 34 LYS A CA 8
ATOM 4555 C C . LYS A 1 34 ? -8.696 -2.533 2.058 1.00 0.00 34 LYS A C 8
ATOM 4556 O O . LYS A 1 34 ? -9.431 -1.652 1.612 1.00 0.00 34 LYS A O 8
ATOM 4575 N N . LYS A 1 35 ? -8.288 -3.570 1.333 1.00 0.00 35 LYS A N 8
ATOM 4576 C CA . LYS A 1 35 ? -8.689 -3.735 -0.059 1.00 0.00 35 LYS A CA 8
ATOM 4577 C C . LYS A 1 35 ? -9.904 -4.651 -0.169 1.00 0.00 35 LYS A C 8
ATOM 4578 O O . LYS A 1 35 ? -10.922 -4.283 -0.758 1.00 0.00 35 LYS A O 8
ATOM 4597 N N . THR A 1 36 ? -9.792 -5.847 0.401 1.00 0.00 36 THR A N 8
ATOM 4598 C CA . THR A 1 36 ? -10.881 -6.815 0.367 1.00 0.00 36 THR A CA 8
ATOM 4599 C C . THR A 1 36 ? -12.191 -6.185 0.827 1.00 0.00 36 THR A C 8
ATOM 4600 O O . THR A 1 36 ? -13.271 -6.586 0.391 1.00 0.00 36 THR A O 8
ATOM 4611 N N . CYS A 1 37 ? -12.090 -5.197 1.710 1.00 0.00 37 CYS A N 8
ATOM 4612 C CA . CYS A 1 37 ? -13.267 -4.511 2.229 1.00 0.00 37 CYS A CA 8
ATOM 4613 C C . CYS A 1 37 ? -13.658 -3.344 1.327 1.00 0.00 37 CYS A C 8
ATOM 4614 O O . CYS A 1 37 ? -14.833 -2.994 1.222 1.00 0.00 37 CYS A O 8
ATOM 4621 N N . GLY A 1 38 ? -12.664 -2.746 0.678 1.00 0.00 38 GLY A N 8
ATOM 4622 C CA . GLY A 1 38 ? -12.924 -1.625 -0.206 1.00 0.00 38 GLY A CA 8
ATOM 4623 C C . GLY A 1 38 ? -12.741 -0.287 0.483 1.00 0.00 38 GLY A C 8
ATOM 4624 O O . GLY A 1 38 ? -13.715 0.361 0.867 1.00 0.00 38 GLY A O 8
ATOM 4628 N N . LEU A 1 39 ? -11.489 0.127 0.644 1.00 0.00 39 LEU A N 8
ATOM 4629 C CA . LEU A 1 39 ? -11.180 1.396 1.294 1.00 0.00 39 LEU A CA 8
ATOM 4630 C C . LEU A 1 39 ? -10.196 2.210 0.460 1.00 0.00 39 LEU A C 8
ATOM 4631 O O . LEU A 1 39 ? -9.723 3.262 0.890 1.00 0.00 39 LEU A O 8
ATOM 4647 N N . CYS A 1 40 ? -9.893 1.717 -0.737 1.00 0.00 40 CYS A N 8
ATOM 4648 C CA . CYS A 1 40 ? -8.967 2.398 -1.633 1.00 0.00 40 CYS A CA 8
ATOM 4649 C C . CYS A 1 40 ? -9.579 3.690 -2.169 1.00 0.00 40 CYS A C 8
ATOM 4650 O O . CYS A 1 40 ? -10.426 4.303 -1.518 1.00 0.00 40 CYS A O 8
ATOM 4657 N N . ALA A 1 1 ? -1.207 6.709 1.711 1.00 0.00 1 ALA A N 9
ATOM 4658 C CA . ALA A 1 1 ? -2.144 5.706 2.202 1.00 0.00 1 ALA A CA 9
ATOM 4659 C C . ALA A 1 1 ? -2.367 4.609 1.167 1.00 0.00 1 ALA A C 9
ATOM 4660 O O . ALA A 1 1 ? -3.322 4.658 0.393 1.00 0.00 1 ALA A O 9
ATOM 4667 N N . ALA A 1 2 ? -1.480 3.620 1.160 1.00 0.00 2 ALA A N 9
ATOM 4668 C CA . ALA A 1 2 ? -1.581 2.510 0.221 1.00 0.00 2 ALA A CA 9
ATOM 4669 C C . ALA A 1 2 ? -2.673 1.533 0.641 1.00 0.00 2 ALA A C 9
ATOM 4670 O O . ALA A 1 2 ? -2.723 1.098 1.792 1.00 0.00 2 ALA A O 9
ATOM 4677 N N . CYS A 1 3 ? -3.549 1.191 -0.298 1.00 0.00 3 CYS A N 9
ATOM 4678 C CA . CYS A 1 3 ? -4.642 0.266 -0.026 1.00 0.00 3 CYS A CA 9
ATOM 4679 C C . CYS A 1 3 ? -4.316 -1.131 -0.548 1.00 0.00 3 CYS A C 9
ATOM 4680 O O . CYS A 1 3 ? -3.942 -1.298 -1.709 1.00 0.00 3 CYS A O 9
ATOM 4687 N N . SER A 1 4 ? -4.463 -2.129 0.317 1.00 0.00 4 SER A N 9
ATOM 4688 C CA . SER A 1 4 ? -4.181 -3.511 -0.056 1.00 0.00 4 SER A CA 9
ATOM 4689 C C . SER A 1 4 ? -4.493 -4.459 1.098 1.00 0.00 4 SER A C 9
ATOM 4690 O O . SER A 1 4 ? -4.988 -4.039 2.144 1.00 0.00 4 SER A O 9
ATOM 4698 N N . ASP A 1 5 ? -4.199 -5.739 0.899 1.00 0.00 5 ASP A N 9
ATOM 4699 C CA . ASP A 1 5 ? -4.446 -6.748 1.923 1.00 0.00 5 ASP A CA 9
ATOM 4700 C C . ASP A 1 5 ? -3.158 -7.102 2.659 1.00 0.00 5 ASP A C 9
ATOM 4701 O O . ASP A 1 5 ? -2.140 -7.408 2.038 1.00 0.00 5 ASP A O 9
ATOM 4710 N N . ARG A 1 6 ? -3.210 -7.057 3.986 1.00 0.00 6 ARG A N 9
ATOM 4711 C CA . ARG A 1 6 ? -2.046 -7.371 4.807 1.00 0.00 6 ARG A CA 9
ATOM 4712 C C . ARG A 1 6 ? -2.272 -8.654 5.602 1.00 0.00 6 ARG A C 9
ATOM 4713 O O . ARG A 1 6 ? -1.320 -9.340 5.975 1.00 0.00 6 ARG A O 9
ATOM 4734 N N . ALA A 1 7 ? -3.537 -8.972 5.856 1.00 0.00 7 ALA A N 9
ATOM 4735 C CA . ALA A 1 7 ? -3.887 -10.173 6.605 1.00 0.00 7 ALA A CA 9
ATOM 4736 C C . ALA A 1 7 ? -3.241 -11.410 5.990 1.00 0.00 7 ALA A C 9
ATOM 4737 O O . ALA A 1 7 ? -2.578 -11.328 4.956 1.00 0.00 7 ALA A O 9
ATOM 4744 N N . HIS A 1 8 ? -3.438 -12.556 6.634 1.00 0.00 8 HIS A N 9
ATOM 4745 C CA . HIS A 1 8 ? -2.874 -13.812 6.151 1.00 0.00 8 HIS A CA 9
ATOM 4746 C C . HIS A 1 8 ? -3.241 -14.044 4.688 1.00 0.00 8 HIS A C 9
ATOM 4747 O O . HIS A 1 8 ? -2.529 -14.736 3.961 1.00 0.00 8 HIS A O 9
ATOM 4761 N N . GLY A 1 9 ? -4.358 -13.462 4.263 1.00 0.00 9 GLY A N 9
ATOM 4762 C CA . GLY A 1 9 ? -4.800 -13.618 2.889 1.00 0.00 9 GLY A CA 9
ATOM 4763 C C . GLY A 1 9 ? -6.140 -14.321 2.788 1.00 0.00 9 GLY A C 9
ATOM 4764 O O . GLY A 1 9 ? -7.094 -13.776 2.233 1.00 0.00 9 GLY A O 9
ATOM 4768 N N . HIS A 1 10 ? -6.211 -15.535 3.324 1.00 0.00 10 HIS A N 9
ATOM 4769 C CA . HIS A 1 10 ? -7.444 -16.314 3.291 1.00 0.00 10 HIS A CA 9
ATOM 4770 C C . HIS A 1 10 ? -8.455 -15.774 4.297 1.00 0.00 10 HIS A C 9
ATOM 4771 O O . HIS A 1 10 ? -9.644 -16.090 4.228 1.00 0.00 10 HIS A O 9
ATOM 4785 N N . ILE A 1 11 ? -7.976 -14.961 5.232 1.00 0.00 11 ILE A N 9
ATOM 4786 C CA . ILE A 1 11 ? -8.838 -14.378 6.252 1.00 0.00 11 ILE A CA 9
ATOM 4787 C C . ILE A 1 11 ? -9.800 -13.362 5.645 1.00 0.00 11 ILE A C 9
ATOM 4788 O O . ILE A 1 11 ? -11.001 -13.390 5.913 1.00 0.00 11 ILE A O 9
ATOM 4804 N N . CYS A 1 12 ? -9.263 -12.466 4.822 1.00 0.00 12 CYS A N 9
ATOM 4805 C CA . CYS A 1 12 ? -10.072 -11.442 4.174 1.00 0.00 12 CYS A CA 9
ATOM 4806 C C . CYS A 1 12 ? -11.218 -12.070 3.387 1.00 0.00 12 CYS A C 9
ATOM 4807 O O . CYS A 1 12 ? -12.369 -11.650 3.504 1.00 0.00 12 CYS A O 9
ATOM 4814 N N . GLU A 1 13 ? -10.894 -13.080 2.585 1.00 0.00 13 GLU A N 9
ATOM 4815 C CA . GLU A 1 13 ? -11.896 -13.766 1.778 1.00 0.00 13 GLU A CA 9
ATOM 4816 C C . GLU A 1 13 ? -12.800 -14.631 2.652 1.00 0.00 13 GLU A C 9
ATOM 4817 O O . GLU A 1 13 ? -14.015 -14.667 2.461 1.00 0.00 13 GLU A O 9
ATOM 4829 N N . SER A 1 14 ? -12.196 -15.325 3.611 1.00 0.00 14 SER A N 9
ATOM 4830 C CA . SER A 1 14 ? -12.945 -16.194 4.512 1.00 0.00 14 SER A CA 9
ATOM 4831 C C . SER A 1 14 ? -14.098 -15.436 5.163 1.00 0.00 14 SER A C 9
ATOM 4832 O O . SER A 1 14 ? -15.155 -16.006 5.436 1.00 0.00 14 SER A O 9
ATOM 4840 N N . PHE A 1 15 ? -13.887 -14.147 5.408 1.00 0.00 15 PHE A N 9
ATOM 4841 C CA . PHE A 1 15 ? -14.908 -13.310 6.028 1.00 0.00 15 PHE A CA 9
ATOM 4842 C C . PHE A 1 15 ? -14.979 -11.946 5.347 1.00 0.00 15 PHE A C 9
ATOM 4843 O O . PHE A 1 15 ? -15.019 -10.909 6.010 1.00 0.00 15 PHE A O 9
ATOM 4860 N N . LYS A 1 16 ? -14.995 -11.955 4.019 1.00 0.00 16 LYS A N 9
ATOM 4861 C CA . LYS A 1 16 ? -15.063 -10.720 3.246 1.00 0.00 16 LYS A CA 9
ATOM 4862 C C . LYS A 1 16 ? -16.440 -10.075 3.370 1.00 0.00 16 LYS A C 9
ATOM 4863 O O . LYS A 1 16 ? -16.573 -8.854 3.289 1.00 0.00 16 LYS A O 9
ATOM 4882 N N . SER A 1 17 ? -17.460 -10.903 3.568 1.00 0.00 17 SER A N 9
ATOM 4883 C CA . SER A 1 17 ? -18.827 -10.413 3.700 1.00 0.00 17 SER A CA 9
ATOM 4884 C C . SER A 1 17 ? -19.043 -9.768 5.066 1.00 0.00 17 SER A C 9
ATOM 4885 O O . SER A 1 17 ? -20.029 -9.064 5.284 1.00 0.00 17 SER A O 9
ATOM 4893 N N . PHE A 1 18 ? -18.114 -10.015 5.983 1.00 0.00 18 PHE A N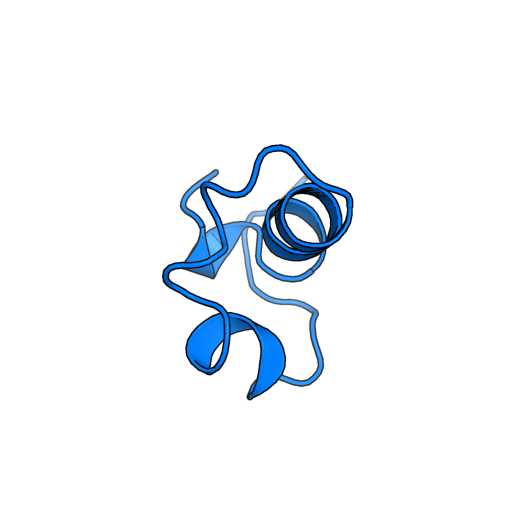 9
ATOM 4894 C CA . PHE A 1 18 ? -18.201 -9.461 7.329 1.00 0.00 18 PHE A CA 9
ATOM 4895 C C . PHE A 1 18 ? -17.460 -8.129 7.418 1.00 0.00 18 PHE A C 9
ATOM 4896 O O . PHE A 1 18 ? -17.275 -7.580 8.504 1.00 0.00 18 PHE A O 9
ATOM 4913 N N . CYS A 1 19 ? -17.038 -7.616 6.267 1.00 0.00 19 CYS A N 9
ATOM 4914 C CA . CYS A 1 19 ? -16.316 -6.351 6.213 1.00 0.00 19 CYS A CA 9
ATOM 4915 C C . CYS A 1 19 ? -17.200 -5.200 6.686 1.00 0.00 19 CYS A C 9
ATOM 4916 O O . CYS A 1 19 ? -16.706 -4.178 7.162 1.00 0.00 19 CYS A O 9
ATOM 4923 N N . LYS A 1 20 ? -18.510 -5.374 6.551 1.00 0.00 20 LYS A N 9
ATOM 4924 C CA . LYS A 1 20 ? -19.465 -4.352 6.965 1.00 0.00 20 LYS A CA 9
ATOM 4925 C C . LYS A 1 20 ? -19.989 -4.635 8.369 1.00 0.00 20 LYS A C 9
ATOM 4926 O O . LYS A 1 20 ? -21.030 -4.114 8.770 1.00 0.00 20 LYS A O 9
ATOM 4945 N N . ASP A 1 21 ? -19.260 -5.460 9.113 1.00 0.00 21 ASP A N 9
ATOM 4946 C CA . ASP A 1 21 ? -19.651 -5.809 10.474 1.00 0.00 21 ASP A CA 9
ATOM 4947 C C . ASP A 1 21 ? -19.260 -4.705 11.452 1.00 0.00 21 ASP A C 9
ATOM 4948 O O . ASP A 1 21 ? -18.185 -4.116 11.340 1.00 0.00 21 ASP A O 9
ATOM 4957 N N . SER A 1 22 ? -20.140 -4.431 12.409 1.00 0.00 22 SER A N 9
ATOM 4958 C CA . SER A 1 22 ? -19.890 -3.394 13.404 1.00 0.00 22 SER A CA 9
ATOM 4959 C C . SER A 1 22 ? -18.972 -3.911 14.507 1.00 0.00 22 SER A C 9
ATOM 4960 O O . SER A 1 22 ? -18.316 -3.134 15.200 1.00 0.00 22 SER A O 9
ATOM 4968 N N . GLY A 1 23 ? -18.931 -5.231 14.665 1.00 0.00 23 GLY A N 9
ATOM 4969 C CA . GLY A 1 23 ? -18.091 -5.830 15.685 1.00 0.00 23 GLY A CA 9
ATOM 4970 C C . GLY A 1 23 ? -16.617 -5.753 15.342 1.00 0.00 23 GLY A C 9
ATOM 4971 O O . GLY A 1 23 ? -16.245 -5.247 14.283 1.00 0.00 23 GLY A O 9
ATOM 4975 N N . ARG A 1 24 ? -15.775 -6.253 16.240 1.00 0.00 24 ARG A N 9
ATOM 4976 C CA . ARG A 1 24 ? -14.332 -6.236 16.029 1.00 0.00 24 ARG A CA 9
ATOM 4977 C C . ARG A 1 24 ? -13.966 -6.936 14.723 1.00 0.00 24 ARG A C 9
ATOM 4978 O O . ARG A 1 24 ? -13.072 -6.497 14.002 1.00 0.00 24 ARG A O 9
ATOM 4999 N N . ASN A 1 25 ? -14.663 -8.029 14.428 1.00 0.00 25 ASN A N 9
ATOM 5000 C CA . ASN A 1 25 ? -14.411 -8.791 13.211 1.00 0.00 25 ASN A CA 9
ATOM 5001 C C . ASN A 1 25 ? -14.424 -7.880 11.986 1.00 0.00 25 ASN A C 9
ATOM 5002 O O . ASN A 1 25 ? -13.568 -7.989 11.110 1.00 0.00 25 ASN A O 9
ATOM 5013 N N . GLY A 1 26 ? -15.403 -6.982 11.934 1.00 0.00 26 GLY A N 9
ATOM 5014 C CA . GLY A 1 26 ? -15.510 -6.065 10.814 1.00 0.00 26 GLY A CA 9
ATOM 5015 C C . GLY A 1 26 ? -14.388 -5.046 10.790 1.00 0.00 26 GLY A C 9
ATOM 5016 O O . GLY A 1 26 ? -13.782 -4.803 9.747 1.00 0.00 26 GLY A O 9
ATOM 5020 N N . VAL A 1 27 ? -14.112 -4.445 11.944 1.00 0.00 27 VAL A N 9
ATOM 5021 C CA . VAL A 1 27 ? -13.056 -3.445 12.051 1.00 0.00 27 VAL A CA 9
ATOM 5022 C C . VAL A 1 27 ? -11.710 -4.019 11.625 1.00 0.00 27 VAL A C 9
ATOM 5023 O O . VAL A 1 27 ? -10.973 -3.401 10.857 1.00 0.00 27 VAL A O 9
ATOM 5036 N N . LYS A 1 28 ? -11.394 -5.208 12.128 1.00 0.00 28 LYS A N 9
ATOM 5037 C CA . LYS A 1 28 ? -10.137 -5.869 11.799 1.00 0.00 28 LYS A CA 9
ATOM 5038 C C . LYS A 1 28 ? -10.078 -6.218 10.316 1.00 0.00 28 LYS A C 9
ATOM 5039 O O . LYS A 1 28 ? -9.000 -6.270 9.722 1.00 0.00 28 LYS A O 9
ATOM 5058 N N . LEU A 1 29 ? -11.242 -6.455 9.722 1.00 0.00 29 LEU A N 9
ATOM 5059 C CA . LEU A 1 29 ? -11.323 -6.798 8.306 1.00 0.00 29 LEU A CA 9
ATOM 5060 C C . LEU A 1 29 ? -10.957 -5.601 7.434 1.00 0.00 29 LEU A C 9
ATOM 5061 O O . LEU A 1 29 ? -10.180 -5.725 6.487 1.00 0.00 29 LEU A O 9
ATOM 5077 N N . ARG A 1 30 ? -11.520 -4.443 7.761 1.00 0.00 30 ARG A N 9
ATOM 5078 C CA . ARG A 1 30 ? -11.252 -3.224 7.009 1.00 0.00 30 ARG A CA 9
ATOM 5079 C C . ARG A 1 30 ? -9.816 -2.756 7.224 1.00 0.00 30 ARG A C 9
ATOM 5080 O O . ARG A 1 30 ? -9.294 -1.948 6.457 1.00 0.00 30 ARG A O 9
ATOM 5101 N N . ALA A 1 31 ? -9.183 -3.271 8.274 1.00 0.00 31 ALA A N 9
ATOM 5102 C CA . ALA A 1 31 ? -7.807 -2.907 8.589 1.00 0.00 31 ALA A CA 9
ATOM 5103 C C . ALA A 1 31 ? -6.821 -3.866 7.930 1.00 0.00 31 ALA A C 9
ATOM 5104 O O . ALA A 1 31 ? -5.930 -3.445 7.193 1.00 0.00 31 ALA A O 9
ATOM 5111 N N . ASN A 1 32 ? -6.986 -5.156 8.201 1.00 0.00 32 ASN A N 9
ATOM 5112 C CA . ASN A 1 32 ? -6.109 -6.175 7.635 1.00 0.00 32 ASN A CA 9
ATOM 5113 C C . ASN A 1 32 ? -6.453 -6.436 6.171 1.00 0.00 32 ASN A C 9
ATOM 5114 O O . ASN A 1 32 ? -5.692 -7.080 5.448 1.00 0.00 32 ASN A O 9
ATOM 5125 N N . CYS A 1 33 ? -7.604 -5.930 5.740 1.00 0.00 33 CYS A N 9
ATOM 5126 C CA . CYS A 1 33 ? -8.050 -6.108 4.363 1.00 0.00 33 CYS A CA 9
ATOM 5127 C C . CYS A 1 33 ? -8.684 -4.827 3.828 1.00 0.00 33 CYS A C 9
ATOM 5128 O O . CYS A 1 33 ? -9.863 -4.807 3.472 1.00 0.00 33 CYS A O 9
ATOM 5135 N N . LYS A 1 34 ? -7.8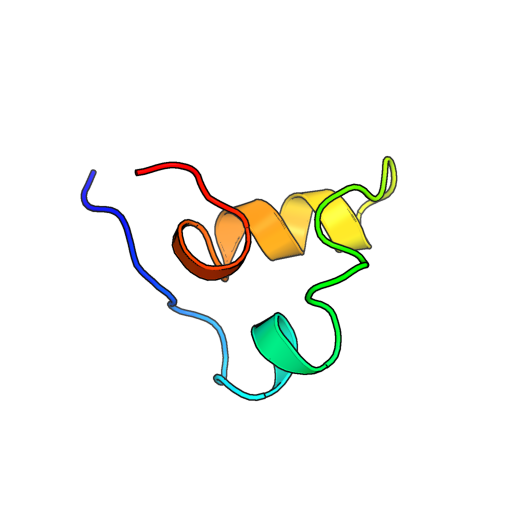95 -3.760 3.775 1.00 0.00 34 LYS A N 9
ATOM 5136 C CA . LYS A 1 34 ? -8.378 -2.475 3.282 1.00 0.00 34 LYS A CA 9
ATOM 5137 C C . LYS A 1 34 ? -8.849 -2.589 1.835 1.00 0.00 34 LYS A C 9
ATOM 5138 O O . LYS A 1 34 ? -9.600 -1.744 1.348 1.00 0.00 34 LYS A O 9
ATOM 5157 N N . LYS A 1 35 ? -8.405 -3.640 1.155 1.00 0.00 35 LYS A N 9
ATOM 5158 C CA . LYS A 1 35 ? -8.783 -3.868 -0.235 1.00 0.00 35 LYS A CA 9
ATOM 5159 C C . LYS A 1 35 ? -10.004 -4.777 -0.325 1.00 0.00 35 LYS A C 9
ATOM 5160 O O . LYS A 1 35 ? -11.017 -4.417 -0.926 1.00 0.00 35 LYS A O 9
ATOM 5179 N N . THR A 1 36 ? -9.903 -5.958 0.277 1.00 0.00 36 THR A N 9
ATOM 5180 C CA . THR A 1 36 ? -10.999 -6.919 0.265 1.00 0.00 36 THR A CA 9
ATOM 5181 C C . THR A 1 36 ? -12.302 -6.272 0.720 1.00 0.00 36 THR A C 9
ATOM 5182 O O . THR A 1 36 ? -13.388 -6.690 0.318 1.00 0.00 36 THR A O 9
ATOM 5193 N N . CYS A 1 37 ? -12.187 -5.248 1.560 1.00 0.00 37 CYS A N 9
ATOM 5194 C CA . CYS A 1 37 ? -13.357 -4.543 2.070 1.00 0.00 37 CYS A CA 9
ATOM 5195 C C . CYS A 1 37 ? -13.730 -3.378 1.157 1.00 0.00 37 CYS A C 9
ATOM 5196 O O . CYS A 1 37 ? -14.897 -3.001 1.060 1.00 0.00 37 CYS A O 9
ATOM 5203 N N . GLY A 1 38 ? -12.729 -2.812 0.489 1.00 0.00 38 GLY A N 9
ATOM 5204 C CA . GLY A 1 38 ? -12.971 -1.697 -0.407 1.00 0.00 38 GLY A CA 9
ATOM 5205 C C . GLY A 1 38 ? -12.799 -0.355 0.277 1.00 0.00 38 GLY A C 9
ATOM 5206 O O . GLY A 1 38 ? -13.779 0.285 0.660 1.00 0.00 38 GLY A O 9
ATOM 5210 N N . LEU A 1 39 ? -11.551 0.071 0.432 1.00 0.00 39 LEU A N 9
ATOM 5211 C CA . LEU A 1 39 ? -11.252 1.346 1.077 1.00 0.00 39 LEU A CA 9
ATOM 5212 C C . LEU A 1 39 ? -10.236 2.142 0.265 1.00 0.00 39 LEU A C 9
ATOM 5213 O O . LEU A 1 39 ? -9.770 3.197 0.697 1.00 0.00 39 LEU A O 9
ATOM 5229 N N . CYS A 1 40 ? -9.898 1.631 -0.914 1.00 0.00 40 CYS A N 9
ATOM 5230 C CA . CYS A 1 40 ? -8.939 2.295 -1.789 1.00 0.00 40 CYS A CA 9
ATOM 5231 C C . CYS A 1 40 ? -9.524 3.583 -2.361 1.00 0.00 40 CYS A C 9
ATOM 5232 O O . CYS A 1 40 ? -10.404 3.548 -3.221 1.00 0.00 40 CYS A O 9
ATOM 5239 N N . ALA A 1 1 ? -1.711 6.054 2.429 1.00 0.00 1 ALA A N 10
ATOM 5240 C CA . ALA A 1 1 ? -2.802 5.103 2.603 1.00 0.00 1 ALA A CA 10
ATOM 5241 C C . ALA A 1 1 ? -2.616 3.884 1.706 1.00 0.00 1 ALA A C 10
ATOM 5242 O O . ALA A 1 1 ? -3.239 3.778 0.650 1.00 0.00 1 ALA A O 10
ATOM 5249 N N . ALA A 1 2 ? -1.754 2.967 2.134 1.00 0.00 2 ALA A N 10
ATOM 5250 C CA . ALA A 1 2 ? -1.487 1.755 1.370 1.00 0.00 2 ALA A CA 10
ATOM 5251 C C . ALA A 1 2 ? -2.764 0.950 1.153 1.00 0.00 2 ALA A C 10
ATOM 5252 O O . ALA A 1 2 ? -3.337 0.409 2.099 1.00 0.00 2 ALA A O 10
ATOM 5259 N N . CYS A 1 3 ? -3.205 0.875 -0.098 1.00 0.00 3 CYS A N 10
ATOM 5260 C CA . CYS A 1 3 ? -4.415 0.138 -0.440 1.00 0.00 3 CYS A CA 10
ATOM 5261 C C . CYS A 1 3 ? -4.077 -1.275 -0.909 1.00 0.00 3 CYS A C 10
ATOM 5262 O O . CYS A 1 3 ? -3.617 -1.473 -2.033 1.00 0.00 3 CYS A O 10
ATOM 5269 N N . SER A 1 4 ? -4.310 -2.252 -0.039 1.00 0.00 4 SER A N 10
ATOM 5270 C CA . SER A 1 4 ? -4.027 -3.646 -0.362 1.00 0.00 4 SER A CA 10
ATOM 5271 C C . SER A 1 4 ? -4.352 -4.554 0.820 1.00 0.00 4 SER A C 10
ATOM 5272 O O . SER A 1 4 ? -4.830 -4.095 1.857 1.00 0.00 4 SER A O 10
ATOM 5280 N N . ASP A 1 5 ? -4.088 -5.846 0.656 1.00 0.00 5 ASP A N 10
ATOM 5281 C CA . ASP A 1 5 ? -4.350 -6.820 1.709 1.00 0.00 5 ASP A CA 10
ATOM 5282 C C . ASP A 1 5 ? -3.070 -7.161 2.465 1.00 0.00 5 ASP A C 10
ATOM 5283 O O . ASP A 1 5 ? -2.020 -7.383 1.861 1.00 0.00 5 ASP A O 10
ATOM 5292 N N . ARG A 1 6 ? -3.164 -7.199 3.790 1.00 0.00 6 ARG A N 10
ATOM 5293 C CA . ARG A 1 6 ? -2.013 -7.509 4.629 1.00 0.00 6 ARG A CA 10
ATOM 5294 C C . ARG A 1 6 ? -2.251 -8.788 5.427 1.00 0.00 6 ARG A C 10
ATOM 5295 O O . ARG A 1 6 ? -1.308 -9.494 5.784 1.00 0.00 6 ARG A O 10
ATOM 5316 N N . ALA A 1 7 ? -3.518 -9.080 5.703 1.00 0.00 7 ALA A N 10
ATOM 5317 C CA . ALA A 1 7 ? -3.880 -10.273 6.457 1.00 0.00 7 ALA A CA 10
ATOM 5318 C C . ALA A 1 7 ? -3.258 -11.522 5.841 1.00 0.00 7 ALA A C 10
ATOM 5319 O O . ALA A 1 7 ? -2.630 -11.457 4.784 1.00 0.00 7 ALA A O 10
ATOM 5326 N N . HIS A 1 8 ? -3.435 -12.657 6.509 1.00 0.00 8 HIS A N 10
ATOM 5327 C CA . HIS A 1 8 ? -2.890 -13.921 6.027 1.00 0.00 8 HIS A CA 10
ATOM 5328 C C . HIS A 1 8 ? -3.304 -14.174 4.580 1.00 0.00 8 HIS A C 10
ATOM 5329 O O . HIS A 1 8 ? -2.613 -14.873 3.840 1.00 0.00 8 HIS A O 10
ATOM 5343 N N . GLY A 1 9 ? -4.436 -13.601 4.185 1.00 0.00 9 GLY A N 10
ATOM 5344 C CA . GLY A 1 9 ? -4.923 -13.778 2.829 1.00 0.00 9 GLY A CA 10
ATOM 5345 C C . GLY A 1 9 ? -6.268 -14.476 2.782 1.00 0.00 9 GLY A C 10
ATOM 5346 O O . GLY A 1 9 ? -7.233 -13.943 2.234 1.00 0.00 9 GLY A O 10
ATOM 5350 N N . HIS A 1 10 ? -6.332 -15.673 3.356 1.00 0.00 10 HIS A N 10
ATOM 5351 C CA . HIS A 1 10 ? -7.568 -16.446 3.377 1.00 0.00 10 HIS A CA 10
ATOM 5352 C C . HIS A 1 10 ? -8.548 -15.877 4.398 1.00 0.00 10 HIS A C 10
ATOM 5353 O O . HIS A 1 10 ? -9.751 -16.132 4.328 1.00 0.00 10 HIS A O 10
ATOM 5367 N N . ILE A 1 11 ? -8.026 -15.106 5.346 1.00 0.00 11 ILE A N 10
ATOM 5368 C CA . ILE A 1 11 ? -8.855 -14.501 6.381 1.00 0.00 11 ILE A CA 10
ATOM 5369 C C . ILE A 1 11 ? -9.820 -13.482 5.786 1.00 0.00 11 ILE A C 10
ATOM 5370 O O . ILE A 1 11 ? -11.011 -13.480 6.100 1.00 0.00 11 ILE A O 10
ATOM 5386 N N . CYS A 1 12 ? -9.300 -12.616 4.922 1.00 0.00 12 CYS A N 10
ATOM 5387 C CA . CYS A 1 12 ? -10.115 -11.591 4.280 1.00 0.00 12 CYS A CA 10
ATOM 5388 C C . CYS A 1 12 ? -11.291 -12.218 3.538 1.00 0.00 12 CYS A C 10
ATOM 5389 O O . CYS A 1 12 ? -12.436 -11.798 3.703 1.00 0.00 12 CYS A O 10
ATOM 5396 N N . GLU A 1 13 ? -10.999 -13.225 2.720 1.00 0.00 13 GLU A N 10
ATOM 5397 C CA . GLU A 1 13 ? -12.033 -13.908 1.952 1.00 0.00 13 GLU A CA 10
ATOM 5398 C C . GLU A 1 13 ? -12.933 -14.736 2.866 1.00 0.00 13 GLU A C 10
ATOM 5399 O O . GLU A 1 13 ? -14.151 -14.765 2.695 1.00 0.00 13 GLU A O 10
ATOM 5411 N N . SER A 1 14 ? -12.322 -15.407 3.837 1.00 0.00 14 SER A N 10
ATOM 5412 C CA . SER A 1 14 ? -13.066 -16.239 4.776 1.00 0.00 14 SER A CA 10
ATOM 5413 C C . SER A 1 14 ? -14.150 -15.428 5.479 1.00 0.00 14 SER A C 10
ATOM 5414 O O . SER A 1 14 ? -15.246 -15.927 5.738 1.00 0.00 14 SER A O 10
ATOM 5422 N N . PHE A 1 15 ? -13.837 -14.173 5.786 1.00 0.00 15 PHE A N 10
ATOM 5423 C CA . PHE A 1 15 ? -14.783 -13.292 6.460 1.00 0.00 15 PHE A CA 10
ATOM 5424 C C . PHE A 1 15 ? -14.935 -11.976 5.702 1.00 0.00 15 PHE A C 10
ATOM 5425 O O . PHE A 1 15 ? -14.983 -10.902 6.302 1.00 0.00 15 PHE A O 10
ATOM 5442 N N . LYS A 1 16 ? -15.010 -12.068 4.379 1.00 0.00 16 LYS A N 10
ATOM 5443 C CA . LYS A 1 16 ? -15.158 -10.887 3.537 1.00 0.00 16 LYS A CA 10
ATOM 5444 C C . LYS A 1 16 ? -16.545 -10.273 3.699 1.00 0.00 16 LYS A C 10
ATOM 5445 O O . LYS A 1 16 ? -16.714 -9.059 3.582 1.00 0.00 16 LYS A O 10
ATOM 5464 N N . SER A 1 17 ? -17.533 -11.119 3.971 1.00 0.00 17 SER A N 10
ATOM 5465 C CA . SER A 1 17 ? -18.906 -10.659 4.147 1.00 0.00 17 SER A CA 10
ATOM 5466 C C . SER A 1 17 ? -19.071 -9.942 5.484 1.00 0.00 17 SER A C 10
ATOM 5467 O O . SER A 1 17 ? -20.053 -9.232 5.704 1.00 0.00 17 SER A O 10
ATOM 5475 N N . PHE A 1 18 ? -18.103 -10.134 6.374 1.00 0.00 18 PHE A N 10
ATOM 5476 C CA . PHE A 1 18 ? -18.141 -9.507 7.691 1.00 0.00 18 PHE A CA 10
ATOM 5477 C C . PHE A 1 18 ? -17.363 -8.195 7.691 1.00 0.00 18 PHE A C 10
ATOM 5478 O O . PHE A 1 18 ? -17.069 -7.634 8.747 1.00 0.00 18 PHE A O 10
ATOM 5495 N N . CYS A 1 19 ? -17.033 -7.710 6.498 1.00 0.00 19 CYS A N 10
ATOM 5496 C CA . CYS A 1 19 ? -16.288 -6.464 6.358 1.00 0.00 19 CYS A CA 10
ATOM 5497 C C . CYS A 1 19 ? -17.155 -5.267 6.737 1.00 0.00 19 CYS A C 10
ATOM 5498 O O . CYS A 1 19 ? -16.645 -4.206 7.097 1.00 0.00 19 CYS A O 10
ATOM 5505 N N . LYS A 1 20 ? -18.469 -5.445 6.654 1.00 0.00 20 LYS A N 10
ATOM 5506 C CA . LYS A 1 20 ? -19.409 -4.382 6.989 1.00 0.00 20 LYS A CA 10
ATOM 5507 C C . LYS A 1 20 ? -19.952 -4.561 8.404 1.00 0.00 20 LYS A C 10
ATOM 5508 O O . LYS A 1 20 ? -20.979 -3.985 8.762 1.00 0.00 20 LYS A O 10
ATOM 5527 N N . ASP A 1 21 ? -19.255 -5.362 9.202 1.00 0.00 21 ASP A N 10
ATOM 5528 C CA . ASP A 1 21 ? -19.666 -5.615 10.579 1.00 0.00 21 ASP A CA 10
ATOM 5529 C C . ASP A 1 21 ? -19.243 -4.468 11.491 1.00 0.00 21 ASP A C 10
ATOM 5530 O O . ASP A 1 21 ? -18.155 -3.912 11.343 1.00 0.00 21 ASP A O 10
ATOM 5539 N N . SER A 1 22 ? -20.111 -4.118 12.435 1.00 0.00 22 SER A N 10
ATOM 5540 C CA . SER A 1 22 ? -19.830 -3.034 13.368 1.00 0.00 22 SER A CA 10
ATOM 5541 C C . SER A 1 22 ? -18.915 -3.509 14.493 1.00 0.00 22 SER A C 10
ATOM 5542 O O . SER A 1 22 ? -18.284 -2.705 15.177 1.00 0.00 22 SER A O 10
ATOM 5550 N N . GLY A 1 23 ? -18.850 -4.824 14.679 1.00 0.00 23 GLY A N 10
ATOM 5551 C CA . GLY A 1 23 ? -18.011 -5.385 15.722 1.00 0.00 23 GLY A CA 10
ATOM 5552 C C . GLY A 1 23 ? -16.539 -5.346 15.365 1.00 0.00 23 GLY A C 10
ATOM 5553 O O . GLY A 1 23 ? -16.169 -4.907 14.276 1.00 0.00 23 GLY A O 10
ATOM 5557 N N . ARG A 1 24 ? -15.696 -5.802 16.285 1.00 0.00 24 ARG A N 10
ATOM 5558 C CA . ARG A 1 24 ? -14.255 -5.814 16.064 1.00 0.00 24 ARG A CA 10
ATOM 5559 C C . ARG A 1 24 ? -13.907 -6.589 14.796 1.00 0.00 24 ARG A C 10
ATOM 5560 O O . ARG A 1 24 ? -12.985 -6.224 14.067 1.00 0.00 24 ARG A O 10
ATOM 5581 N N . ASN A 1 25 ? -14.651 -7.660 14.539 1.00 0.00 25 ASN A N 10
ATOM 5582 C CA . ASN A 1 25 ? -14.420 -8.486 13.360 1.00 0.00 25 ASN A CA 10
ATOM 5583 C C . ASN A 1 25 ? -14.416 -7.637 12.093 1.00 0.00 25 ASN A C 10
ATOM 5584 O O . ASN A 1 25 ? -13.551 -7.792 11.231 1.00 0.00 25 ASN A O 10
ATOM 5595 N N . GLY A 1 26 ? -15.390 -6.738 11.986 1.00 0.00 26 GLY A N 10
ATOM 5596 C CA . GLY A 1 26 ? -15.480 -5.877 10.822 1.00 0.00 26 GLY A CA 10
ATOM 5597 C C . GLY A 1 26 ? -14.338 -4.883 10.745 1.00 0.00 26 GLY A C 10
ATOM 5598 O O . GLY A 1 26 ? -13.702 -4.736 9.701 1.00 0.00 26 GLY A O 10
ATOM 5602 N N . VAL A 1 27 ? -14.078 -4.197 11.854 1.00 0.00 27 VAL A N 10
ATOM 5603 C CA . VAL A 1 27 ? -13.005 -3.211 11.908 1.00 0.00 27 VAL A CA 10
ATOM 5604 C C . VAL A 1 27 ? -11.660 -3.843 11.569 1.00 0.00 27 VAL A C 10
ATOM 5605 O O . VAL A 1 27 ? -10.891 -3.305 10.772 1.00 0.00 27 VAL A O 10
ATOM 5618 N N . LYS A 1 28 ? -11.380 -4.989 12.181 1.00 0.00 28 LYS A N 10
ATOM 5619 C CA . LYS A 1 28 ? -10.128 -5.698 11.944 1.00 0.00 28 LYS A CA 10
ATOM 5620 C C . LYS A 1 28 ? -10.039 -6.176 10.498 1.00 0.00 28 LYS A C 10
ATOM 5621 O O . LYS A 1 28 ? -8.946 -6.349 9.957 1.00 0.00 28 LYS A O 10
ATOM 5640 N N . LEU A 1 29 ? -11.194 -6.386 9.876 1.00 0.00 29 LEU A N 10
ATOM 5641 C CA . LEU A 1 29 ? -11.246 -6.842 8.492 1.00 0.00 29 LEU A CA 10
ATOM 5642 C C . LEU A 1 29 ? -10.857 -5.721 7.534 1.00 0.00 29 LEU A C 10
ATOM 5643 O O . LEU A 1 29 ? -10.050 -5.919 6.625 1.00 0.00 29 LEU A O 10
ATOM 5659 N N . ARG A 1 30 ? -11.434 -4.542 7.745 1.00 0.00 30 ARG A N 10
ATOM 5660 C CA . ARG A 1 30 ? -11.147 -3.389 6.901 1.00 0.00 30 ARG A CA 10
ATOM 5661 C C . ARG A 1 30 ? -9.704 -2.928 7.083 1.00 0.00 30 ARG A C 10
ATOM 5662 O O . ARG A 1 30 ? -9.171 -2.184 6.260 1.00 0.00 30 ARG A O 10
ATOM 5683 N N . ALA A 1 31 ? -9.078 -3.374 8.167 1.00 0.00 31 ALA A N 10
ATOM 5684 C CA . ALA A 1 31 ? -7.697 -3.009 8.456 1.00 0.00 31 ALA A CA 10
ATOM 5685 C C . ALA A 1 31 ? -6.723 -3.990 7.812 1.00 0.00 31 ALA A C 10
ATOM 5686 O O . ALA A 1 31 ? -5.842 -3.594 7.050 1.00 0.00 31 ALA A O 10
ATOM 5693 N N . ASN A 1 32 ? -6.888 -5.271 8.124 1.00 0.00 32 ASN A N 10
ATOM 5694 C CA . ASN A 1 32 ? -6.022 -6.309 7.576 1.00 0.00 32 ASN A CA 10
ATOM 5695 C C . ASN A 1 32 ? -6.408 -6.635 6.136 1.00 0.00 32 ASN A C 10
ATOM 5696 O O . ASN A 1 32 ? -5.694 -7.357 5.439 1.00 0.00 32 ASN A O 10
ATOM 5707 N N . CYS A 1 33 ? -7.542 -6.100 5.698 1.00 0.00 33 CYS A N 10
ATOM 5708 C CA . CYS A 1 33 ? -8.025 -6.333 4.342 1.00 0.00 33 CYS A CA 10
ATOM 5709 C C . CYS A 1 33 ? -8.630 -5.062 3.754 1.00 0.00 33 CYS A C 10
ATOM 5710 O O . CYS A 1 33 ? -9.806 -5.032 3.388 1.00 0.00 33 CYS A O 10
ATOM 5717 N N . LYS A 1 34 ? -7.819 -4.013 3.665 1.00 0.00 34 LYS A N 10
ATOM 5718 C CA . LYS A 1 34 ? -8.272 -2.739 3.120 1.00 0.00 34 LYS A CA 10
ATOM 5719 C C . LYS A 1 34 ? -8.720 -2.895 1.670 1.00 0.00 34 LYS A C 10
ATOM 5720 O O . LYS A 1 34 ? -9.445 -2.054 1.139 1.00 0.00 34 LYS A O 10
ATOM 5739 N N . LYS A 1 35 ? -8.283 -3.978 1.035 1.00 0.00 35 LYS A N 10
ATOM 5740 C CA . LYS A 1 35 ? -8.641 -4.247 -0.353 1.00 0.00 35 LYS A CA 10
ATOM 5741 C C . LYS A 1 35 ? -9.890 -5.119 -0.434 1.00 0.00 35 LYS A C 10
ATOM 5742 O O . LYS A 1 35 ? -10.883 -4.743 -1.056 1.00 0.00 35 LYS A O 10
ATOM 5761 N N . THR A 1 36 ? -9.833 -6.286 0.200 1.00 0.00 36 THR A N 10
ATOM 5762 C CA . THR A 1 36 ? -10.960 -7.211 0.200 1.00 0.00 36 THR A CA 10
ATOM 5763 C C . THR A 1 36 ? -12.256 -6.499 0.569 1.00 0.00 36 THR A C 10
ATOM 5764 O O . THR A 1 36 ? -13.277 -6.658 -0.102 1.00 0.00 36 THR A O 10
ATOM 5775 N N . CYS A 1 37 ? -12.210 -5.712 1.639 1.00 0.00 37 CYS A N 10
ATOM 5776 C CA . CYS A 1 37 ? -13.380 -4.974 2.097 1.00 0.00 37 CYS A CA 10
ATOM 5777 C C . CYS A 1 37 ? -13.732 -3.853 1.124 1.00 0.00 37 CYS A C 10
ATOM 5778 O O . CYS A 1 37 ? -14.893 -3.463 1.003 1.00 0.00 37 CYS A O 10
ATOM 5785 N N . GLY A 1 38 ? -12.721 -3.338 0.432 1.00 0.00 38 GLY A N 10
ATOM 5786 C CA . GLY A 1 38 ? -12.943 -2.267 -0.522 1.00 0.00 38 GLY A CA 10
ATOM 5787 C C . GLY A 1 38 ? -13.006 -0.905 0.140 1.00 0.00 38 GLY A C 10
ATOM 5788 O O . GLY A 1 38 ? -14.088 -0.409 0.455 1.00 0.00 38 GLY A O 10
ATOM 5792 N N . LEU A 1 39 ? -11.843 -0.299 0.354 1.00 0.00 39 LEU A N 10
ATOM 5793 C CA . LEU A 1 39 ? -11.769 1.014 0.986 1.00 0.00 39 LEU A CA 10
ATOM 5794 C C . LEU A 1 39 ? -10.996 1.996 0.111 1.00 0.00 39 LEU A C 10
ATOM 5795 O O . LEU A 1 39 ? -10.864 3.173 0.448 1.00 0.00 39 LEU A O 10
ATOM 5811 N N . CYS A 1 40 ? -10.489 1.505 -1.015 1.00 0.00 40 CYS A N 10
ATOM 5812 C CA . CYS A 1 40 ? -9.731 2.338 -1.940 1.00 0.00 40 CYS A CA 10
ATOM 5813 C C . CYS A 1 40 ? -10.651 3.301 -2.684 1.00 0.00 40 CYS A C 10
ATOM 5814 O O . CYS A 1 40 ? -10.320 4.472 -2.872 1.00 0.00 40 CYS A O 10
ATOM 5821 N N . ALA A 1 1 ? 0.168 5.152 3.587 1.00 0.00 1 ALA A N 11
ATOM 5822 C CA . ALA A 1 1 ? -0.102 3.732 3.403 1.00 0.00 1 ALA A CA 11
ATOM 5823 C C . ALA A 1 1 ? -1.149 3.508 2.318 1.00 0.00 1 ALA A C 11
ATOM 5824 O O . ALA A 1 1 ? -2.261 4.031 2.397 1.00 0.00 1 ALA A O 11
ATOM 5831 N N . ALA A 1 2 ? -0.787 2.729 1.304 1.00 0.00 2 ALA A N 11
ATOM 5832 C CA . ALA A 1 2 ? -1.697 2.435 0.203 1.00 0.00 2 ALA A CA 11
ATOM 5833 C C . ALA A 1 2 ? -2.792 1.468 0.639 1.00 0.00 2 ALA A C 11
ATOM 5834 O O . ALA A 1 2 ? -2.813 1.013 1.783 1.00 0.00 2 ALA A O 11
ATOM 5841 N N . CYS A 1 3 ? -3.700 1.158 -0.280 1.00 0.00 3 CYS A N 11
ATOM 5842 C CA . CYS A 1 3 ? -4.800 0.245 0.009 1.00 0.00 3 CYS A CA 11
ATOM 5843 C C . CYS A 1 3 ? -4.520 -1.142 -0.561 1.00 0.00 3 CYS A C 11
ATOM 5844 O O . CYS A 1 3 ? -4.218 -1.288 -1.746 1.00 0.00 3 CYS A O 11
ATOM 5851 N N . SER A 1 4 ? -4.622 -2.158 0.290 1.00 0.00 4 SER A N 11
ATOM 5852 C CA . SER A 1 4 ? -4.377 -3.533 -0.128 1.00 0.00 4 SER A CA 11
ATOM 5853 C C . SER A 1 4 ? -4.670 -4.507 1.009 1.00 0.00 4 SER A C 11
ATOM 5854 O O . SER A 1 4 ? -5.165 -4.114 2.065 1.00 0.00 4 SER A O 11
ATOM 5862 N N . ASP A 1 5 ? -4.361 -5.780 0.784 1.00 0.00 5 ASP A N 11
ATOM 5863 C CA . ASP A 1 5 ? -4.590 -6.811 1.789 1.00 0.00 5 ASP A CA 11
ATOM 5864 C C . ASP A 1 5 ? -3.290 -7.175 2.499 1.00 0.00 5 ASP A C 11
ATOM 5865 O O . ASP A 1 5 ? -2.282 -7.470 1.858 1.00 0.00 5 ASP A O 11
ATOM 5874 N N . ARG A 1 6 ? -3.322 -7.152 3.828 1.00 0.00 6 ARG A N 11
ATOM 5875 C CA . ARG A 1 6 ? -2.146 -7.477 4.626 1.00 0.00 6 ARG A CA 11
ATOM 5876 C C . ARG A 1 6 ? -2.359 -8.772 5.405 1.00 0.00 6 ARG A C 11
ATOM 5877 O O . ARG A 1 6 ? -1.401 -9.460 5.757 1.00 0.00 6 ARG A O 11
ATOM 5898 N N . ALA A 1 7 ? -3.620 -9.096 5.670 1.00 0.00 7 ALA A N 11
ATOM 5899 C CA . ALA A 1 7 ? -3.958 -10.308 6.406 1.00 0.00 7 ALA A CA 11
ATOM 5900 C C . ALA A 1 7 ? -3.311 -11.535 5.771 1.00 0.00 7 ALA A C 11
ATOM 5901 O O . ALA A 1 7 ? -2.662 -11.437 4.729 1.00 0.00 7 ALA A O 11
ATOM 5908 N N . HIS A 1 8 ? -3.492 -12.689 6.406 1.00 0.00 8 HIS A N 11
ATOM 5909 C CA . HIS A 1 8 ? -2.925 -13.935 5.902 1.00 0.00 8 HIS A CA 11
ATOM 5910 C C . HIS A 1 8 ? -3.294 -14.146 4.437 1.00 0.00 8 HIS A C 11
ATOM 5911 O O . HIS A 1 8 ? -2.576 -14.815 3.696 1.00 0.00 8 HIS A O 11
ATOM 5925 N N . GLY A 1 9 ? -4.421 -13.572 4.026 1.00 0.00 9 GLY A N 11
ATOM 5926 C CA . GLY A 1 9 ? -4.866 -13.711 2.652 1.00 0.00 9 GLY A CA 11
ATOM 5927 C C . GLY A 1 9 ? -6.215 -14.394 2.546 1.00 0.00 9 GLY A C 11
ATOM 5928 O O . GLY A 1 9 ? -7.167 -13.825 2.010 1.00 0.00 9 GLY A O 11
ATOM 5932 N N . HIS A 1 10 ? -6.298 -15.619 3.056 1.00 0.00 10 HIS A N 11
ATOM 5933 C CA . HIS A 1 10 ? -7.541 -16.381 3.015 1.00 0.00 10 HIS A CA 11
ATOM 5934 C C . HIS A 1 10 ? -8.543 -15.843 4.032 1.00 0.00 10 HIS A C 11
ATOM 5935 O O . HIS A 1 10 ? -9.741 -16.112 3.940 1.00 0.00 10 HIS A O 11
ATOM 5949 N N . ILE A 1 11 ? -8.044 -15.083 5.001 1.00 0.00 11 ILE A N 11
ATOM 5950 C CA . ILE A 1 11 ? -8.895 -14.507 6.034 1.00 0.00 11 ILE A CA 11
ATOM 5951 C C . ILE A 1 11 ? -9.862 -13.485 5.445 1.00 0.00 11 ILE A C 11
ATOM 5952 O O . ILE A 1 11 ? -11.062 -13.521 5.716 1.00 0.00 11 ILE A O 11
ATOM 5968 N N . CYS A 1 12 ? -9.331 -12.575 4.635 1.00 0.00 12 CYS A N 11
ATOM 5969 C CA . CYS A 1 12 ? -10.145 -11.543 4.005 1.00 0.00 12 CYS A CA 11
ATOM 5970 C C . CYS A 1 12 ? -11.291 -12.164 3.211 1.00 0.00 12 CYS A C 11
ATOM 5971 O O . CYS A 1 12 ? -12.450 -11.787 3.379 1.00 0.00 12 CYS A O 11
ATOM 5978 N N . GLU A 1 13 ? -10.957 -13.118 2.348 1.00 0.00 13 GLU A N 11
ATOM 5979 C CA . GLU A 1 13 ? -11.959 -13.790 1.528 1.00 0.00 13 GLU A CA 11
ATOM 5980 C C . GLU A 1 13 ? -12.882 -14.647 2.391 1.00 0.00 13 GLU A C 11
ATOM 5981 O O . GLU A 1 13 ? -14.097 -14.656 2.198 1.00 0.00 13 GLU A O 11
ATOM 5993 N N . SER A 1 14 ? -12.294 -15.366 3.342 1.00 0.00 14 SER A N 11
ATOM 5994 C CA . SER A 1 14 ? -13.062 -16.229 4.232 1.00 0.00 14 SER A CA 11
ATOM 5995 C C . SER A 1 14 ? -14.202 -15.457 4.888 1.00 0.00 14 SER A C 11
ATOM 5996 O O . SER A 1 14 ? -15.325 -15.952 4.989 1.00 0.00 14 SER A O 11
ATOM 6004 N N . PHE A 1 15 ? -13.906 -14.239 5.331 1.00 0.00 15 PHE A N 11
ATOM 6005 C CA . PHE A 1 15 ? -14.905 -13.397 5.978 1.00 0.00 15 PHE A CA 11
ATOM 6006 C C . PHE A 1 15 ? -15.012 -12.045 5.279 1.00 0.00 15 PHE A C 11
ATOM 6007 O O . PHE A 1 15 ? -15.048 -10.999 5.928 1.00 0.00 15 PHE A O 11
ATOM 6024 N N . LYS A 1 16 ? -15.061 -12.074 3.952 1.00 0.00 16 LYS A N 11
ATOM 6025 C CA . LYS A 1 16 ? -15.165 -10.853 3.163 1.00 0.00 16 LYS A CA 11
ATOM 6026 C C . LYS A 1 16 ? -16.534 -10.205 3.339 1.00 0.00 16 LYS A C 11
ATOM 6027 O O . LYS A 1 16 ? -16.660 -8.981 3.315 1.00 0.00 16 LYS A O 11
ATOM 6046 N N . SER A 1 17 ? -17.557 -11.034 3.519 1.00 0.00 17 SER A N 11
ATOM 6047 C CA . SER A 1 17 ? -18.918 -10.541 3.698 1.00 0.00 17 SER A CA 11
ATOM 6048 C C . SER A 1 17 ? -19.104 -9.952 5.093 1.00 0.00 17 SER A C 11
ATOM 6049 O O . SER A 1 17 ? -20.089 -9.264 5.363 1.00 0.00 17 SER A O 11
ATOM 6057 N N . PHE A 1 18 ? -18.149 -10.226 5.976 1.00 0.00 18 PHE A N 11
ATOM 6058 C CA . PHE A 1 18 ? -18.206 -9.725 7.344 1.00 0.00 18 PHE A CA 11
ATOM 6059 C C . PHE A 1 18 ? -17.485 -8.386 7.463 1.00 0.00 18 PHE A C 11
ATOM 6060 O O . PHE A 1 18 ? -17.292 -7.867 8.563 1.00 0.00 18 PHE A O 11
ATOM 6077 N N . CYS A 1 19 ? -17.087 -7.831 6.322 1.00 0.00 19 CYS A N 11
ATOM 6078 C CA . CYS A 1 19 ? -16.386 -6.554 6.297 1.00 0.00 19 CYS A CA 11
ATOM 6079 C C . CYS A 1 19 ? -17.281 -5.431 6.815 1.00 0.00 19 CYS A C 11
ATOM 6080 O O . CYS A 1 19 ? -16.796 -4.421 7.325 1.00 0.00 19 CYS A O 11
ATOM 6087 N N . LYS A 1 20 ? -18.590 -5.616 6.680 1.00 0.00 20 LYS A N 11
ATOM 6088 C CA . LYS A 1 20 ? -19.554 -4.622 7.135 1.00 0.00 20 LYS A CA 11
ATOM 6089 C C . LYS A 1 20 ? -20.041 -4.941 8.544 1.00 0.00 20 LYS A C 11
ATOM 6090 O O . LYS A 1 20 ? -21.093 -4.464 8.971 1.00 0.00 20 LYS A O 11
ATOM 6109 N N . ASP A 1 21 ? -19.270 -5.750 9.263 1.00 0.00 21 ASP A N 11
ATOM 6110 C CA . ASP A 1 21 ? -19.622 -6.131 10.626 1.00 0.00 21 ASP A CA 11
ATOM 6111 C C . ASP A 1 21 ? -19.250 -5.029 11.612 1.00 0.00 21 ASP A C 11
ATOM 6112 O O . ASP A 1 21 ? -18.190 -4.413 11.499 1.00 0.00 21 ASP A O 11
ATOM 6121 N N . SER A 1 22 ? -20.130 -4.783 12.577 1.00 0.00 22 SER A N 11
ATOM 6122 C CA . SER A 1 22 ? -19.896 -3.751 13.580 1.00 0.00 22 SER A CA 11
ATOM 6123 C C . SER A 1 22 ? -18.960 -4.258 14.674 1.00 0.00 22 SER A C 11
ATOM 6124 O O . SER A 1 22 ? -18.345 -3.473 15.393 1.00 0.00 22 SER A O 11
ATOM 6132 N N . GLY A 1 23 ? -18.859 -5.579 14.792 1.00 0.00 23 GLY A N 11
ATOM 6133 C CA . GLY A 1 23 ? -17.997 -6.169 15.799 1.00 0.00 23 GLY A CA 11
ATOM 6134 C C . GLY A 1 23 ? -16.529 -6.077 15.432 1.00 0.00 23 GLY A C 11
ATOM 6135 O O . GLY A 1 23 ? -16.178 -5.539 14.383 1.00 0.00 23 GLY A O 11
ATOM 6139 N N . ARG A 1 24 ? -15.670 -6.603 16.299 1.00 0.00 24 ARG A N 11
ATOM 6140 C CA . ARG A 1 24 ? -14.232 -6.575 16.062 1.00 0.00 24 ARG A CA 11
ATOM 6141 C C . ARG A 1 24 ? -13.886 -7.251 14.739 1.00 0.00 24 ARG A C 11
ATOM 6142 O O . ARG A 1 24 ? -13.007 -6.795 14.009 1.00 0.00 24 ARG A O 11
ATOM 6163 N N . ASN A 1 25 ? -14.584 -8.341 14.436 1.00 0.00 25 ASN A N 11
ATOM 6164 C CA . ASN A 1 25 ? -14.350 -9.080 13.201 1.00 0.00 25 ASN A CA 11
ATOM 6165 C C . ASN A 1 25 ? -14.389 -8.149 11.994 1.00 0.00 25 ASN A C 11
ATOM 6166 O O . ASN A 1 25 ? -13.550 -8.241 11.098 1.00 0.00 25 ASN A O 11
ATOM 6177 N N . GLY A 1 26 ? -15.369 -7.250 11.977 1.00 0.00 26 GLY A N 11
ATOM 6178 C CA . GLY A 1 26 ? -15.499 -6.314 10.876 1.00 0.00 26 GLY A CA 11
ATOM 6179 C C . GLY A 1 26 ? -14.382 -5.290 10.851 1.00 0.00 26 GLY A C 11
ATOM 6180 O O . GLY A 1 26 ? -13.796 -5.026 9.801 1.00 0.00 26 GLY A O 11
ATOM 6184 N N . VAL A 1 27 ? -14.086 -4.710 12.010 1.00 0.00 27 VAL A N 11
ATOM 6185 C CA . VAL A 1 27 ? -13.032 -3.709 12.116 1.00 0.00 27 VAL A CA 11
ATOM 6186 C C . VAL A 1 27 ? -11.691 -4.271 11.658 1.00 0.00 27 VAL A C 11
ATOM 6187 O O . VAL A 1 27 ? -10.971 -3.638 10.886 1.00 0.00 27 VAL A O 11
ATOM 6200 N N . LYS A 1 28 ? -11.361 -5.465 12.138 1.00 0.00 28 LYS A N 11
ATOM 6201 C CA . LYS A 1 28 ? -10.108 -6.116 11.777 1.00 0.00 28 LYS A CA 11
ATOM 6202 C C . LYS A 1 28 ? -10.073 -6.441 10.287 1.00 0.00 28 LYS A C 11
ATOM 6203 O O . LYS A 1 28 ? -9.005 -6.480 9.674 1.00 0.00 28 LYS A O 11
ATOM 6222 N N . LEU A 1 29 ? -11.247 -6.674 9.709 1.00 0.00 29 LEU A N 11
ATOM 6223 C CA . LEU A 1 29 ? -11.351 -6.995 8.290 1.00 0.00 29 LEU A CA 11
ATOM 6224 C C . LEU A 1 29 ? -11.004 -5.783 7.431 1.00 0.00 29 LEU A C 11
ATOM 6225 O O . LEU A 1 29 ? -10.240 -5.889 6.472 1.00 0.00 29 LEU A O 11
ATOM 6241 N N . ARG A 1 30 ? -11.569 -4.633 7.783 1.00 0.00 30 ARG A N 11
ATOM 6242 C CA . ARG A 1 30 ? -11.318 -3.401 7.045 1.00 0.00 30 ARG A CA 11
ATOM 6243 C C . ARG A 1 30 ? -9.879 -2.933 7.241 1.00 0.00 30 ARG A C 11
ATOM 6244 O O . ARG A 1 30 ? -9.373 -2.113 6.476 1.00 0.00 30 ARG A O 11
ATOM 6265 N N . ALA A 1 31 ? -9.227 -3.459 8.272 1.00 0.00 31 ALA A N 11
ATOM 6266 C CA . ALA A 1 31 ? -7.846 -3.097 8.568 1.00 0.00 31 ALA A CA 11
ATOM 6267 C C . ALA A 1 31 ? -6.870 -4.042 7.877 1.00 0.00 31 ALA A C 11
ATOM 6268 O O . ALA A 1 31 ? -5.996 -3.609 7.128 1.00 0.00 31 ALA A O 11
ATOM 6275 N N . ASN A 1 32 ? -7.025 -5.337 8.135 1.00 0.00 32 ASN A N 11
ATOM 6276 C CA . ASN A 1 32 ? -6.155 -6.345 7.538 1.00 0.00 32 ASN A CA 11
ATOM 6277 C C . ASN A 1 32 ? -6.522 -6.583 6.076 1.00 0.00 32 ASN A C 11
ATOM 6278 O O . ASN A 1 32 ? -5.776 -7.223 5.334 1.00 0.00 32 ASN A O 11
ATOM 6289 N N . CYS A 1 33 ? -7.675 -6.063 5.669 1.00 0.00 33 CYS A N 11
ATOM 6290 C CA . CYS A 1 33 ? -8.142 -6.217 4.296 1.00 0.00 33 CYS A CA 11
ATOM 6291 C C . CYS A 1 33 ? -8.793 -4.932 3.795 1.00 0.00 33 CYS A C 11
ATOM 6292 O O . CYS A 1 33 ? -9.978 -4.911 3.462 1.00 0.00 33 CYS A O 11
ATOM 6299 N N . LYS A 1 34 ? -8.009 -3.860 3.743 1.00 0.00 34 LYS A N 11
ATOM 6300 C CA . LYS A 1 34 ? -8.507 -2.569 3.281 1.00 0.00 34 LYS A CA 11
ATOM 6301 C C . LYS A 1 34 ? -9.007 -2.662 1.843 1.00 0.00 34 LYS A C 11
ATOM 6302 O O . LYS A 1 34 ? -9.772 -1.813 1.385 1.00 0.00 34 LYS A O 11
ATOM 6321 N N . LYS A 1 35 ? -8.572 -3.699 1.136 1.00 0.00 35 LYS A N 11
ATOM 6322 C CA . LYS A 1 35 ? -8.977 -3.906 -0.249 1.00 0.00 35 LYS A CA 11
ATOM 6323 C C . LYS A 1 35 ? -10.197 -4.817 -0.329 1.00 0.00 35 LYS A C 11
ATOM 6324 O O . LYS A 1 35 ? -11.224 -4.450 -0.900 1.00 0.00 35 LYS A O 11
ATOM 6343 N N . THR A 1 36 ? -10.079 -6.009 0.248 1.00 0.00 36 THR A N 11
ATOM 6344 C CA . THR A 1 36 ? -11.171 -6.973 0.242 1.00 0.00 36 THR A CA 11
ATOM 6345 C C . THR A 1 36 ? -12.468 -6.337 0.729 1.00 0.00 36 THR A C 11
ATOM 6346 O O . THR A 1 36 ? -13.560 -6.747 0.332 1.00 0.00 36 THR A O 11
ATOM 6357 N N . CYS A 1 37 ? -12.342 -5.333 1.590 1.00 0.00 37 CYS A N 11
ATOM 6358 C CA . CYS A 1 37 ? -13.505 -4.639 2.132 1.00 0.00 37 CYS A CA 11
ATOM 6359 C C . CYS A 1 37 ? -13.893 -3.457 1.249 1.00 0.00 37 CYS A C 11
ATOM 6360 O O . CYS A 1 37 ? -15.062 -3.081 1.175 1.00 0.00 37 CYS A O 11
ATOM 6367 N N . GLY A 1 38 ? -12.902 -2.876 0.579 1.00 0.00 38 GLY A N 11
ATOM 6368 C CA . GLY A 1 38 ? -13.160 -1.743 -0.291 1.00 0.00 38 GLY A CA 11
ATOM 6369 C C . GLY A 1 38 ? -12.988 -0.415 0.420 1.00 0.00 38 GLY A C 11
ATOM 6370 O O . GLY A 1 38 ? -13.967 0.20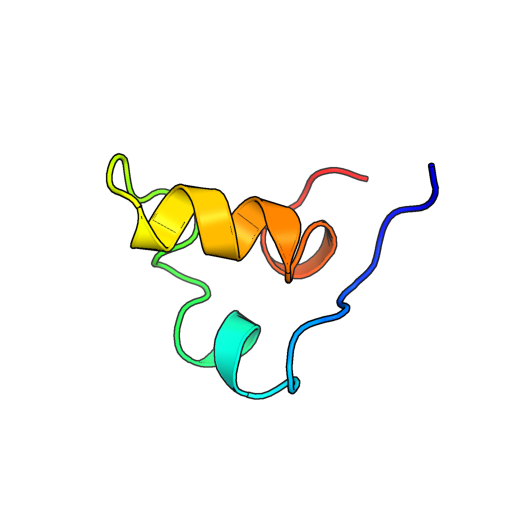7 0.834 1.00 0.00 38 GLY A O 11
ATOM 6374 N N . LEU A 1 39 ? -11.741 0.020 0.564 1.00 0.00 39 LEU A N 11
ATOM 6375 C CA . LEU A 1 39 ? -11.443 1.282 1.232 1.00 0.00 39 LEU A CA 11
ATOM 6376 C C . LEU A 1 39 ? -10.451 2.108 0.419 1.00 0.00 39 LEU A C 11
ATOM 6377 O O . LEU A 1 39 ? -9.999 3.165 0.860 1.00 0.00 39 LEU A O 11
ATOM 6393 N N . CYS A 1 40 ? -10.118 1.619 -0.771 1.00 0.00 40 CYS A N 11
ATOM 6394 C CA . CYS A 1 40 ? -9.181 2.312 -1.647 1.00 0.00 40 CYS A CA 11
ATOM 6395 C C . CYS A 1 40 ? -9.798 3.594 -2.197 1.00 0.00 40 CYS A C 11
ATOM 6396 O O . CYS A 1 40 ? -10.945 3.601 -2.643 1.00 0.00 40 CYS A O 11
ATOM 6403 N N . ALA A 1 1 ? -1.645 6.763 1.948 1.00 0.00 1 ALA A N 12
ATOM 6404 C CA . ALA A 1 1 ? -2.163 5.516 2.496 1.00 0.00 1 ALA A CA 12
ATOM 6405 C C . ALA A 1 1 ? -2.541 4.544 1.384 1.00 0.00 1 ALA A C 12
ATOM 6406 O O . ALA A 1 1 ? -3.605 4.664 0.777 1.00 0.00 1 ALA A O 12
ATOM 6413 N N . ALA A 1 2 ? -1.663 3.581 1.122 1.00 0.00 2 ALA A N 12
ATOM 6414 C CA . ALA A 1 2 ? -1.907 2.587 0.084 1.00 0.00 2 ALA A CA 12
ATOM 6415 C C . ALA A 1 2 ? -2.976 1.591 0.517 1.00 0.00 2 ALA A C 12
ATOM 6416 O O . ALA A 1 2 ? -3.061 1.227 1.691 1.00 0.00 2 ALA A O 12
ATOM 6423 N N . CYS A 1 3 ? -3.792 1.153 -0.436 1.00 0.00 3 CYS A N 12
ATOM 6424 C CA . CYS A 1 3 ? -4.858 0.199 -0.153 1.00 0.00 3 CYS A CA 12
ATOM 6425 C C . CYS A 1 3 ? -4.493 -1.192 -0.663 1.00 0.00 3 CYS A C 12
ATOM 6426 O O . CYS A 1 3 ? -4.064 -1.353 -1.805 1.00 0.00 3 CYS A O 12
ATOM 6433 N N . SER A 1 4 ? -4.666 -2.194 0.193 1.00 0.00 4 SER A N 12
ATOM 6434 C CA . SER A 1 4 ? -4.352 -3.571 -0.169 1.00 0.00 4 SER A CA 12
ATOM 6435 C C . SER A 1 4 ? -4.637 -4.517 0.994 1.00 0.00 4 SER A C 12
ATOM 6436 O O . SER A 1 4 ? -5.113 -4.096 2.048 1.00 0.00 4 SER A O 12
ATOM 6444 N N . ASP A 1 5 ? -4.343 -5.797 0.793 1.00 0.00 5 ASP A N 12
ATOM 6445 C CA . ASP A 1 5 ? -4.567 -6.804 1.824 1.00 0.00 5 ASP A CA 12
ATOM 6446 C C . ASP A 1 5 ? -3.265 -7.143 2.543 1.00 0.00 5 ASP A C 12
ATOM 6447 O O . ASP A 1 5 ? -2.237 -7.382 1.908 1.00 0.00 5 ASP A O 12
ATOM 6456 N N . ARG A 1 6 ? -3.316 -7.161 3.871 1.00 0.00 6 ARG A N 12
ATOM 6457 C CA . ARG A 1 6 ? -2.140 -7.469 4.677 1.00 0.00 6 ARG A CA 12
ATOM 6458 C C . ARG A 1 6 ? -2.351 -8.750 5.479 1.00 0.00 6 ARG A C 12
ATOM 6459 O O . ARG A 1 6 ? -1.392 -9.413 5.872 1.00 0.00 6 ARG A O 12
ATOM 6480 N N . ALA A 1 7 ? -3.613 -9.090 5.720 1.00 0.00 7 ALA A N 12
ATOM 6481 C CA . ALA A 1 7 ? -3.950 -10.291 6.474 1.00 0.00 7 ALA A CA 12
ATOM 6482 C C . ALA A 1 7 ? -3.297 -11.525 5.862 1.00 0.00 7 ALA A C 12
ATOM 6483 O O . ALA A 1 7 ? -2.613 -11.436 4.841 1.00 0.00 7 ALA A O 12
ATOM 6490 N N . HIS A 1 8 ? -3.511 -12.676 6.491 1.00 0.00 8 HIS A N 12
ATOM 6491 C CA . HIS A 1 8 ? -2.942 -13.929 6.007 1.00 0.00 8 HIS A CA 12
ATOM 6492 C C . HIS A 1 8 ? -3.361 -14.195 4.565 1.00 0.00 8 HIS A C 12
ATOM 6493 O O . HIS A 1 8 ? -2.694 -14.932 3.840 1.00 0.00 8 HIS A O 12
ATOM 6507 N N . GLY A 1 9 ? -4.471 -13.589 4.154 1.00 0.00 9 GLY A N 12
ATOM 6508 C CA . GLY A 1 9 ? -4.960 -13.774 2.801 1.00 0.00 9 GLY A CA 12
ATOM 6509 C C . GLY A 1 9 ? -6.331 -14.420 2.762 1.00 0.00 9 GLY A C 12
ATOM 6510 O O . GLY A 1 9 ? -7.303 -13.805 2.322 1.00 0.00 9 GLY A O 12
ATOM 6514 N N . HIS A 1 10 ? -6.410 -15.664 3.223 1.00 0.00 10 HIS A N 12
ATOM 6515 C CA . HIS A 1 10 ? -7.672 -16.395 3.239 1.00 0.00 10 HIS A CA 12
ATOM 6516 C C . HIS A 1 10 ? -8.627 -15.808 4.274 1.00 0.00 10 HIS A C 12
ATOM 6517 O O . HIS A 1 10 ? -9.832 -16.057 4.232 1.00 0.00 10 HIS A O 12
ATOM 6531 N N . ILE A 1 11 ? -8.080 -15.030 5.202 1.00 0.00 11 ILE A N 12
ATOM 6532 C CA . ILE A 1 11 ? -8.883 -14.408 6.247 1.00 0.00 11 ILE A CA 12
ATOM 6533 C C . ILE A 1 11 ? -9.854 -13.388 5.661 1.00 0.00 11 ILE A C 12
ATOM 6534 O O . ILE A 1 11 ? -11.044 -13.396 5.974 1.00 0.00 11 ILE A O 12
ATOM 6550 N N . CYS A 1 12 ? -9.337 -12.511 4.807 1.00 0.00 12 CYS A N 12
ATOM 6551 C CA . CYS A 1 12 ? -10.156 -11.484 4.175 1.00 0.00 12 CYS A CA 12
ATOM 6552 C C . CYS A 1 12 ? -11.333 -12.110 3.431 1.00 0.00 12 CYS A C 12
ATOM 6553 O O . CYS A 1 12 ? -12.483 -11.721 3.631 1.00 0.00 12 CYS A O 12
ATOM 6560 N N . GLU A 1 13 ? -11.035 -13.080 2.572 1.00 0.00 13 GLU A N 12
ATOM 6561 C CA . GLU A 1 13 ? -12.068 -13.758 1.798 1.00 0.00 13 GLU A CA 12
ATOM 6562 C C . GLU A 1 13 ? -12.986 -14.568 2.709 1.00 0.00 13 GLU A C 12
ATOM 6563 O O . GLU A 1 13 ? -14.206 -14.559 2.545 1.00 0.00 13 GLU A O 12
ATOM 6575 N N . SER A 1 14 ? -12.390 -15.269 3.668 1.00 0.00 14 SER A N 12
ATOM 6576 C CA . SER A 1 14 ? -13.153 -16.089 4.603 1.00 0.00 14 SER A CA 12
ATOM 6577 C C . SER A 1 14 ? -14.273 -15.278 5.247 1.00 0.00 14 SER A C 12
ATOM 6578 O O . SER A 1 14 ? -15.399 -15.756 5.387 1.00 0.00 14 SER A O 12
ATOM 6586 N N . PHE A 1 15 ? -13.956 -14.048 5.637 1.00 0.00 15 PHE A N 12
ATOM 6587 C CA . PHE A 1 15 ? -14.935 -13.170 6.268 1.00 0.00 15 PHE A CA 12
ATOM 6588 C C . PHE A 1 15 ? -15.018 -11.834 5.536 1.00 0.00 15 PHE A C 12
ATOM 6589 O O . PHE A 1 15 ? -15.017 -10.771 6.158 1.00 0.00 15 PHE A O 12
ATOM 6606 N N . LYS A 1 16 ? -15.088 -11.895 4.211 1.00 0.00 16 LYS A N 12
ATOM 6607 C CA . LYS A 1 16 ? -15.172 -10.692 3.392 1.00 0.00 16 LYS A CA 12
ATOM 6608 C C . LYS A 1 16 ? -16.528 -10.013 3.560 1.00 0.00 16 LYS A C 12
ATOM 6609 O O . LYS A 1 16 ? -16.628 -8.787 3.519 1.00 0.00 16 LYS A O 12
ATOM 6628 N N . SER A 1 17 ? -17.568 -10.817 3.752 1.00 0.00 17 SER A N 12
ATOM 6629 C CA . SER A 1 17 ? -18.918 -10.294 3.925 1.00 0.00 17 SER A CA 12
ATOM 6630 C C . SER A 1 17 ? -19.101 -9.713 5.324 1.00 0.00 17 SER A C 12
ATOM 6631 O O . SER A 1 17 ? -20.102 -9.057 5.610 1.00 0.00 17 SER A O 12
ATOM 6639 N N . PHE A 1 18 ? -18.124 -9.959 6.191 1.00 0.00 18 PHE A N 12
ATOM 6640 C CA . PHE A 1 18 ? -18.176 -9.462 7.561 1.00 0.00 18 PHE A CA 12
ATOM 6641 C C . PHE A 1 18 ? -17.484 -8.107 7.675 1.00 0.00 18 PHE A C 12
ATOM 6642 O O . PHE A 1 18 ? -17.367 -7.546 8.765 1.00 0.00 18 PHE A O 12
ATOM 6659 N N . CYS A 1 19 ? -17.026 -7.586 6.541 1.00 0.00 19 CYS A N 12
ATOM 6660 C CA . CYS A 1 19 ? -16.345 -6.298 6.511 1.00 0.00 19 CYS A CA 12
ATOM 6661 C C . CYS A 1 19 ? -17.281 -5.176 6.953 1.00 0.00 19 CYS A C 12
ATOM 6662 O O . CYS A 1 19 ? -16.844 -4.174 7.519 1.00 0.00 19 CYS A O 12
ATOM 6669 N N . LYS A 1 20 ? -18.571 -5.353 6.690 1.00 0.00 20 LYS A N 12
ATOM 6670 C CA . LYS A 1 20 ? -19.571 -4.358 7.060 1.00 0.00 20 LYS A CA 12
ATOM 6671 C C . LYS A 1 20 ? -20.183 -4.682 8.420 1.00 0.00 20 LYS A C 12
ATOM 6672 O O . LYS A 1 20 ? -21.258 -4.188 8.761 1.00 0.00 20 LYS A O 12
ATOM 6691 N N . ASP A 1 21 ? -19.491 -5.513 9.191 1.00 0.00 21 ASP A N 12
ATOM 6692 C CA . ASP A 1 21 ? -19.966 -5.901 10.515 1.00 0.00 21 ASP A CA 12
ATOM 6693 C C . ASP A 1 21 ? -19.663 -4.813 11.541 1.00 0.00 21 ASP A C 12
ATOM 6694 O O . ASP A 1 21 ? -18.527 -4.354 11.656 1.00 0.00 21 ASP A O 12
ATOM 6703 N N . SER A 1 22 ? -20.688 -4.406 12.283 1.00 0.00 22 SER A N 12
ATOM 6704 C CA . SER A 1 22 ? -20.533 -3.368 13.296 1.00 0.00 22 SER A CA 12
ATOM 6705 C C . SER A 1 22 ? -19.949 -3.947 14.581 1.00 0.00 22 SER A C 12
ATOM 6706 O O . SER A 1 22 ? -20.533 -3.816 15.656 1.00 0.00 22 SER A O 12
ATOM 6714 N N . GLY A 1 23 ? -18.790 -4.588 14.461 1.00 0.00 23 GLY A N 12
ATOM 6715 C CA . GLY A 1 23 ? -18.145 -5.178 15.620 1.00 0.00 23 GLY A CA 12
ATOM 6716 C C . GLY A 1 23 ? -16.636 -5.213 15.488 1.00 0.00 23 GLY A C 12
ATOM 6717 O O . GLY A 1 23 ? -16.064 -4.528 14.640 1.00 0.00 23 GLY A O 12
ATOM 6721 N N . ARG A 1 24 ? -15.988 -6.013 16.329 1.00 0.00 24 ARG A N 12
ATOM 6722 C CA . ARG A 1 24 ? -14.536 -6.133 16.304 1.00 0.00 24 ARG A CA 12
ATOM 6723 C C . ARG A 1 24 ? -14.070 -6.840 15.035 1.00 0.00 24 ARG A C 12
ATOM 6724 O O . ARG A 1 24 ? -13.013 -6.526 14.490 1.00 0.00 24 ARG A O 12
ATOM 6745 N N . ASN A 1 25 ? -14.867 -7.796 14.570 1.00 0.00 25 ASN A N 12
ATOM 6746 C CA . ASN A 1 25 ? -14.536 -8.549 13.365 1.00 0.00 25 ASN A CA 12
ATOM 6747 C C . ASN A 1 25 ? -14.507 -7.635 12.144 1.00 0.00 25 ASN A C 12
ATOM 6748 O O . ASN A 1 25 ? -13.652 -7.775 11.270 1.00 0.00 25 ASN A O 12
ATOM 6759 N N . GLY A 1 26 ? -15.448 -6.697 12.090 1.00 0.00 26 GLY A N 12
ATOM 6760 C CA . GLY A 1 26 ? -15.513 -5.774 10.973 1.00 0.00 26 GLY A CA 12
ATOM 6761 C C . GLY A 1 26 ? -14.336 -4.819 10.941 1.00 0.00 26 GLY A C 12
ATOM 6762 O O . GLY A 1 26 ? -13.693 -4.649 9.905 1.00 0.00 26 GLY A O 12
ATOM 6766 N N . VAL A 1 27 ? -14.053 -4.192 12.079 1.00 0.00 27 VAL A N 12
ATOM 6767 C CA . VAL A 1 27 ? -12.946 -3.249 12.177 1.00 0.00 27 VAL A CA 12
ATOM 6768 C C . VAL A 1 27 ? -11.624 -3.912 11.806 1.00 0.00 27 VAL A C 12
ATOM 6769 O O . VAL A 1 27 ? -10.837 -3.365 11.034 1.00 0.00 27 VAL A O 12
ATOM 6782 N N . LYS A 1 28 ? -11.386 -5.095 12.362 1.00 0.00 28 LYS A N 12
ATOM 6783 C CA . LYS A 1 28 ? -10.160 -5.836 12.089 1.00 0.00 28 LYS A CA 12
ATOM 6784 C C . LYS A 1 28 ? -10.089 -6.249 10.622 1.00 0.00 28 LYS A C 12
ATOM 6785 O O . LYS A 1 28 ? -9.003 -6.438 10.072 1.00 0.00 28 LYS A O 12
ATOM 6804 N N . LEU A 1 29 ? -11.251 -6.387 9.994 1.00 0.00 29 LEU A N 12
ATOM 6805 C CA . LEU A 1 29 ? -11.320 -6.776 8.590 1.00 0.00 29 LEU A CA 12
ATOM 6806 C C . LEU A 1 29 ? -10.902 -5.622 7.684 1.00 0.00 29 LEU A C 12
ATOM 6807 O O . LEU A 1 29 ? -10.117 -5.804 6.753 1.00 0.00 29 LEU A O 12
ATOM 6823 N N . ARG A 1 30 ? -11.429 -4.435 7.964 1.00 0.00 30 ARG A N 12
ATOM 6824 C CA . ARG A 1 30 ? -11.109 -3.251 7.175 1.00 0.00 30 ARG A CA 12
ATOM 6825 C C . ARG A 1 30 ? -9.654 -2.841 7.376 1.00 0.00 30 ARG A C 12
ATOM 6826 O O . ARG A 1 30 ? -9.102 -2.069 6.592 1.00 0.00 30 ARG A O 12
ATOM 6847 N N . ALA A 1 31 ? -9.038 -3.362 8.433 1.00 0.00 31 ALA A N 12
ATOM 6848 C CA . ALA A 1 31 ? -7.647 -3.051 8.736 1.00 0.00 31 ALA A CA 12
ATOM 6849 C C . ALA A 1 31 ? -6.702 -4.027 8.043 1.00 0.00 31 ALA A C 12
ATOM 6850 O O . ALA A 1 31 ? -5.802 -3.620 7.310 1.00 0.00 31 ALA A O 12
ATOM 6857 N N . ASN A 1 32 ? -6.914 -5.318 8.280 1.00 0.00 32 ASN A N 12
ATOM 6858 C CA . ASN A 1 32 ? -6.080 -6.352 7.679 1.00 0.00 32 ASN A CA 12
ATOM 6859 C C . ASN A 1 32 ? -6.469 -6.587 6.222 1.00 0.00 32 ASN A C 12
ATOM 6860 O O . ASN A 1 32 ? -5.754 -7.258 5.477 1.00 0.00 32 ASN A O 12
ATOM 6871 N N . CYS A 1 33 ? -7.607 -6.029 5.823 1.00 0.00 33 CYS A N 12
ATOM 6872 C CA . CYS A 1 33 ? -8.093 -6.176 4.456 1.00 0.00 33 CYS A CA 12
ATOM 6873 C C . CYS A 1 33 ? -8.733 -4.881 3.964 1.00 0.00 33 CYS A C 12
ATOM 6874 O O . CYS A 1 33 ? -9.934 -4.829 3.701 1.00 0.00 33 CYS A O 12
ATOM 6881 N N . LYS A 1 34 ? -7.921 -3.836 3.841 1.00 0.00 34 LYS A N 12
ATOM 6882 C CA . LYS A 1 34 ? -8.406 -2.541 3.379 1.00 0.00 34 LYS A CA 12
ATOM 6883 C C . LYS A 1 34 ? -8.918 -2.631 1.946 1.00 0.00 34 LYS A C 12
ATOM 6884 O O . LYS A 1 34 ? -9.669 -1.769 1.488 1.00 0.00 34 LYS A O 12
ATOM 6903 N N . LYS A 1 35 ? -8.510 -3.681 1.241 1.00 0.00 35 LYS A N 12
ATOM 6904 C CA . LYS A 1 35 ? -8.930 -3.886 -0.140 1.00 0.00 35 LYS A CA 12
ATOM 6905 C C . LYS A 1 35 ? -10.161 -4.783 -0.207 1.00 0.00 35 LYS A C 12
ATOM 6906 O O . LYS A 1 35 ? -11.191 -4.402 -0.763 1.00 0.00 35 LYS A O 12
ATOM 6925 N N . THR A 1 36 ? -10.050 -5.978 0.366 1.00 0.00 36 THR A N 12
ATOM 6926 C CA . THR A 1 36 ? -11.154 -6.929 0.372 1.00 0.00 36 THR A CA 12
ATOM 6927 C C . THR A 1 36 ? -12.438 -6.277 0.870 1.00 0.00 36 THR A C 12
ATOM 6928 O O . THR A 1 36 ? -13.537 -6.655 0.462 1.00 0.00 36 THR A O 12
ATOM 6939 N N . CYS A 1 37 ? -12.294 -5.295 1.753 1.00 0.00 37 CYS A N 12
ATOM 6940 C CA . CYS A 1 37 ? -13.443 -4.589 2.307 1.00 0.00 37 CYS A CA 12
ATOM 6941 C C . CYS A 1 37 ? -13.861 -3.435 1.401 1.00 0.00 37 CYS A C 12
ATOM 6942 O O . CYS A 1 37 ? -15.039 -3.085 1.327 1.00 0.00 37 CYS A O 12
ATOM 6949 N N . GLY A 1 38 ? -12.888 -2.849 0.710 1.00 0.00 38 GLY A N 12
ATOM 6950 C CA . GLY A 1 38 ? -13.175 -1.741 -0.183 1.00 0.00 38 GLY A CA 12
ATOM 6951 C C . GLY A 1 38 ? -12.950 -0.394 0.474 1.00 0.00 38 GLY A C 12
ATOM 6952 O O . GLY A 1 38 ? -13.899 0.262 0.904 1.00 0.00 38 GLY A O 12
ATOM 6956 N N . LEU A 1 39 ? -11.690 0.021 0.553 1.00 0.00 39 LEU A N 12
ATOM 6957 C CA . LEU A 1 39 ? -11.342 1.299 1.164 1.00 0.00 39 LEU A CA 12
ATOM 6958 C C . LEU A 1 39 ? -10.355 2.069 0.292 1.00 0.00 39 LEU A C 12
ATOM 6959 O O . LEU A 1 39 ? -9.852 3.121 0.685 1.00 0.00 39 LEU A O 12
ATOM 6975 N N . CYS A 1 40 ? -10.084 1.538 -0.896 1.00 0.00 40 CYS A N 12
ATOM 6976 C CA . CYS A 1 40 ? -9.159 2.174 -1.826 1.00 0.00 40 CYS A CA 12
ATOM 6977 C C . CYS A 1 40 ? -9.752 3.464 -2.386 1.00 0.00 40 CYS A C 12
ATOM 6978 O O . CYS A 1 40 ? -10.951 3.713 -2.258 1.00 0.00 40 CYS A O 12
ATOM 6985 N N . ALA A 1 1 ? 0.234 5.012 3.572 1.00 0.00 1 ALA A N 13
ATOM 6986 C CA . ALA A 1 1 ? -1.213 5.012 3.400 1.00 0.00 1 ALA A CA 13
ATOM 6987 C C . ALA A 1 1 ? -1.623 4.180 2.190 1.00 0.00 1 ALA A C 13
ATOM 6988 O O . ALA A 1 1 ? -2.583 4.508 1.495 1.00 0.00 1 ALA A O 13
ATOM 6995 N N . ALA A 1 2 ? -0.886 3.101 1.943 1.00 0.00 2 ALA A N 13
ATOM 6996 C CA . ALA A 1 2 ? -1.174 2.221 0.817 1.00 0.00 2 ALA A CA 13
ATOM 6997 C C . ALA A 1 2 ? -2.352 1.303 1.125 1.00 0.00 2 ALA A C 13
ATOM 6998 O O . ALA A 1 2 ? -2.404 0.676 2.183 1.00 0.00 2 ALA A O 13
ATOM 7005 N N . CYS A 1 3 ? -3.298 1.230 0.194 1.00 0.00 3 CYS A N 13
ATOM 7006 C CA . CYS A 1 3 ? -4.477 0.390 0.365 1.00 0.00 3 CYS A CA 13
ATOM 7007 C C . CYS A 1 3 ? -4.271 -0.975 -0.285 1.00 0.00 3 CYS A C 13
ATOM 7008 O O . CYS A 1 3 ? -3.961 -1.069 -1.473 1.00 0.00 3 CYS A O 13
ATOM 7015 N N . SER A 1 4 ? -4.446 -2.032 0.502 1.00 0.00 4 SER A N 13
ATOM 7016 C CA . SER A 1 4 ? -4.277 -3.392 0.005 1.00 0.00 4 SER A CA 13
ATOM 7017 C C . SER A 1 4 ? -4.534 -4.411 1.112 1.00 0.00 4 SER A C 13
ATOM 7018 O O . SER A 1 4 ? -4.884 -4.049 2.235 1.00 0.00 4 SER A O 13
ATOM 7026 N N . ASP A 1 5 ? -4.358 -5.686 0.785 1.00 0.00 5 ASP A N 13
ATOM 7027 C CA . ASP A 1 5 ? -4.570 -6.759 1.750 1.00 0.00 5 ASP A CA 13
ATOM 7028 C C . ASP A 1 5 ? -3.275 -7.096 2.481 1.00 0.00 5 ASP A C 13
ATOM 7029 O O . ASP A 1 5 ? -2.228 -7.275 1.859 1.00 0.00 5 ASP A O 13
ATOM 7038 N N . ARG A 1 6 ? -3.353 -7.179 3.805 1.00 0.00 6 ARG A N 13
ATOM 7039 C CA . ARG A 1 6 ? -2.186 -7.492 4.621 1.00 0.00 6 ARG A CA 13
ATOM 7040 C C . ARG A 1 6 ? -2.394 -8.793 5.392 1.00 0.00 6 ARG A C 13
ATOM 7041 O O . ARG A 1 6 ? -1.433 -9.463 5.769 1.00 0.00 6 ARG A O 13
ATOM 7062 N N . ALA A 1 7 ? -3.655 -9.143 5.621 1.00 0.00 7 ALA A N 13
ATOM 7063 C CA . ALA A 1 7 ? -3.990 -10.364 6.345 1.00 0.00 7 ALA A CA 13
ATOM 7064 C C . ALA A 1 7 ? -3.326 -11.579 5.706 1.00 0.00 7 ALA A C 13
ATOM 7065 O O . ALA A 1 7 ? -2.655 -11.465 4.680 1.00 0.00 7 ALA A O 13
ATOM 7072 N N . HIS A 1 8 ? -3.517 -12.743 6.320 1.00 0.00 8 HIS A N 13
ATOM 7073 C CA . HIS A 1 8 ? -2.937 -13.980 5.811 1.00 0.00 8 HIS A CA 13
ATOM 7074 C C . HIS A 1 8 ? -3.377 -14.235 4.373 1.00 0.00 8 HIS A C 13
ATOM 7075 O O . HIS A 1 8 ? -2.712 -14.953 3.628 1.00 0.00 8 HIS A O 13
ATOM 7089 N N . GLY A 1 9 ? -4.504 -13.643 3.990 1.00 0.00 9 GLY A N 13
ATOM 7090 C CA . GLY A 1 9 ? -5.014 -13.819 2.643 1.00 0.00 9 GLY A CA 13
ATOM 7091 C C . GLY A 1 9 ? -6.365 -14.506 2.619 1.00 0.00 9 GLY A C 13
ATOM 7092 O O . GLY A 1 9 ? -7.354 -13.932 2.163 1.00 0.00 9 GLY A O 13
ATOM 7096 N N . HIS A 1 10 ? -6.408 -15.740 3.112 1.00 0.00 10 HIS A N 13
ATOM 7097 C CA . HIS A 1 10 ? -7.648 -16.507 3.145 1.00 0.00 10 HIS A CA 13
ATOM 7098 C C . HIS A 1 10 ? -8.603 -15.952 4.198 1.00 0.00 10 HIS A C 13
ATOM 7099 O O . HIS A 1 10 ? -9.800 -16.237 4.176 1.00 0.00 10 HIS A O 13
ATOM 7113 N N . ILE A 1 11 ? -8.064 -15.159 5.118 1.00 0.00 11 ILE A N 13
ATOM 7114 C CA . ILE A 1 11 ? -8.868 -14.564 6.178 1.00 0.00 11 ILE A CA 13
ATOM 7115 C C . ILE A 1 11 ? -9.854 -13.546 5.615 1.00 0.00 11 ILE A C 13
ATOM 7116 O O . ILE A 1 11 ? -11.020 -13.511 6.008 1.00 0.00 11 ILE A O 13
ATOM 7132 N N . CYS A 1 12 ? -9.378 -12.718 4.691 1.00 0.00 12 CYS A N 13
ATOM 7133 C CA . CYS A 1 12 ? -10.216 -11.699 4.072 1.00 0.00 12 CYS A CA 13
ATOM 7134 C C . CYS A 1 12 ? -11.390 -12.335 3.333 1.00 0.00 12 CYS A C 13
ATOM 7135 O O . CYS A 1 12 ? -12.540 -11.938 3.515 1.00 0.00 12 CYS A O 13
ATOM 7142 N N . GLU A 1 13 ? -11.089 -13.326 2.498 1.00 0.00 13 GLU A N 13
ATOM 7143 C CA . GLU A 1 13 ? -12.119 -14.016 1.731 1.00 0.00 13 GLU A CA 13
ATOM 7144 C C . GLU A 1 13 ? -13.008 -14.855 2.645 1.00 0.00 13 GLU A C 13
ATOM 7145 O O . GLU A 1 13 ? -14.233 -14.829 2.531 1.00 0.00 13 GLU A O 13
ATOM 7157 N N . SER A 1 14 ? -12.381 -15.598 3.551 1.00 0.00 14 SER A N 13
ATOM 7158 C CA . SER A 1 14 ? -13.114 -16.448 4.483 1.00 0.00 14 SER A CA 13
ATOM 7159 C C . SER A 1 14 ? -14.203 -15.655 5.199 1.00 0.00 14 SER A C 13
ATOM 7160 O O . SER A 1 14 ? -15.252 -16.196 5.549 1.00 0.00 14 SER A O 13
ATOM 7168 N N . PHE A 1 15 ? -13.945 -14.369 5.415 1.00 0.00 15 PHE A N 13
ATOM 7169 C CA . PHE A 1 15 ? -14.902 -13.501 6.091 1.00 0.00 15 PHE A CA 13
ATOM 7170 C C . PHE A 1 15 ? -15.037 -12.168 5.360 1.00 0.00 15 PHE A C 13
ATOM 7171 O O . PHE A 1 15 ? -15.054 -11.105 5.982 1.00 0.00 15 PHE A O 13
ATOM 7188 N N . LYS A 1 16 ? -15.132 -12.232 4.037 1.00 0.00 16 LYS A N 13
ATOM 7189 C CA . LYS A 1 16 ? -15.266 -11.032 3.219 1.00 0.00 16 LYS A CA 13
ATOM 7190 C C . LYS A 1 16 ? -16.652 -10.417 3.380 1.00 0.00 16 LYS A C 13
ATOM 7191 O O . LYS A 1 16 ? -16.815 -9.200 3.292 1.00 0.00 16 LYS A O 13
ATOM 7210 N N . SER A 1 17 ? -17.648 -11.265 3.617 1.00 0.00 17 SER A N 13
ATOM 7211 C CA . SER A 1 17 ? -19.021 -10.804 3.787 1.00 0.00 17 SER A CA 13
ATOM 7212 C C . SER A 1 17 ? -19.208 -10.149 5.153 1.00 0.00 17 SER A C 13
ATOM 7213 O O . SER A 1 17 ? -20.244 -9.542 5.426 1.00 0.00 17 SER A O 13
ATOM 7221 N N . PHE A 1 18 ? -18.199 -10.278 6.007 1.00 0.00 18 PHE A N 13
ATOM 7222 C CA . PHE A 1 18 ? -18.251 -9.701 7.345 1.00 0.00 18 PHE A CA 13
ATOM 7223 C C . PHE A 1 18 ? -17.472 -8.390 7.403 1.00 0.00 18 PHE A C 13
ATOM 7224 O O . PHE A 1 18 ? -17.203 -7.862 8.482 1.00 0.00 18 PHE A O 13
ATOM 7241 N N . CYS A 1 19 ? -17.111 -7.871 6.234 1.00 0.00 19 CYS A N 13
ATOM 7242 C CA . CYS A 1 19 ? -16.361 -6.624 6.149 1.00 0.00 19 CYS A CA 13
ATOM 7243 C C . CYS A 1 19 ? -17.196 -5.452 6.659 1.00 0.00 19 CYS A C 13
ATOM 7244 O O . CYS A 1 19 ? -16.657 -4.436 7.097 1.00 0.00 19 CYS A O 13
ATOM 7251 N N . LYS A 1 20 ? -18.514 -5.602 6.600 1.00 0.00 20 LYS A N 13
ATOM 7252 C CA . LYS A 1 20 ? -19.425 -4.559 7.057 1.00 0.00 20 LYS A CA 13
ATOM 7253 C C . LYS A 1 20 ? -19.951 -4.870 8.454 1.00 0.00 20 LYS A C 13
ATOM 7254 O O . LYS A 1 20 ? -21.003 -4.372 8.857 1.00 0.00 20 LYS A O 13
ATOM 7273 N N . ASP A 1 21 ? -19.213 -5.694 9.190 1.00 0.00 21 ASP A N 13
ATOM 7274 C CA . ASP A 1 21 ? -19.604 -6.069 10.544 1.00 0.00 21 ASP A CA 13
ATOM 7275 C C . ASP A 1 21 ? -19.239 -4.972 11.538 1.00 0.00 21 ASP A C 13
ATOM 7276 O O . ASP A 1 21 ? -18.182 -4.350 11.431 1.00 0.00 21 ASP A O 13
ATOM 7285 N N . SER A 1 22 ? -20.120 -4.739 12.506 1.00 0.00 22 SER A N 13
ATOM 7286 C CA . SER A 1 22 ? -19.892 -3.714 13.517 1.00 0.00 22 SER A CA 13
ATOM 7287 C C . SER A 1 22 ? -18.952 -4.223 14.605 1.00 0.00 22 SER A C 13
ATOM 7288 O O . SER A 1 22 ? -18.308 -3.439 15.302 1.00 0.00 22 SER A O 13
ATOM 7296 N N . GLY A 1 23 ? -18.877 -5.543 14.744 1.00 0.00 23 GLY A N 13
ATOM 7297 C CA . GLY A 1 23 ? -18.014 -6.136 15.748 1.00 0.00 23 GLY A CA 13
ATOM 7298 C C . GLY A 1 23 ? -16.547 -6.058 15.372 1.00 0.00 23 GLY A C 13
ATOM 7299 O O . GLY A 1 23 ? -16.198 -5.526 14.318 1.00 0.00 23 GLY A O 13
ATOM 7303 N N . ARG A 1 24 ? -15.687 -6.588 16.235 1.00 0.00 24 ARG A N 13
ATOM 7304 C CA . ARG A 1 24 ? -14.250 -6.573 15.989 1.00 0.00 24 ARG A CA 13
ATOM 7305 C C . ARG A 1 24 ? -13.919 -7.258 14.666 1.00 0.00 24 ARG A C 13
ATOM 7306 O O . ARG A 1 24 ? -13.037 -6.816 13.931 1.00 0.00 24 ARG A O 13
ATOM 7327 N N . ASN A 1 25 ? -14.632 -8.340 14.371 1.00 0.00 25 ASN A N 13
ATOM 7328 C CA . ASN A 1 25 ? -14.412 -9.087 13.138 1.00 0.00 25 ASN A CA 13
ATOM 7329 C C . ASN A 1 25 ? -14.446 -8.159 11.927 1.00 0.00 25 ASN A C 13
ATOM 7330 O O . ASN A 1 25 ? -13.610 -8.261 11.030 1.00 0.00 25 ASN A O 13
ATOM 7341 N N . GLY A 1 26 ? -15.420 -7.254 11.909 1.00 0.00 26 GLY A N 13
ATOM 7342 C CA . GLY A 1 26 ? -15.545 -6.321 10.804 1.00 0.00 26 GLY A CA 13
ATOM 7343 C C . GLY A 1 26 ? -14.416 -5.310 10.768 1.00 0.00 26 GLY A C 13
ATOM 7344 O O . GLY A 1 26 ? -13.819 -5.071 9.719 1.00 0.00 26 GLY A O 13
ATOM 7348 N N . VAL A 1 27 ? -14.123 -4.712 11.919 1.00 0.00 27 VAL A N 13
ATOM 7349 C CA . VAL A 1 27 ? -13.059 -3.720 12.015 1.00 0.00 27 VAL A CA 13
ATOM 7350 C C . VAL A 1 27 ? -11.721 -4.305 11.581 1.00 0.00 27 VAL A C 13
ATOM 7351 O O . VAL A 1 27 ? -10.988 -3.697 10.801 1.00 0.00 27 VAL A O 13
ATOM 7364 N N . LYS A 1 28 ? -11.407 -5.492 12.090 1.00 0.00 28 LYS A N 13
ATOM 7365 C CA . LYS A 1 28 ? -10.157 -6.163 11.753 1.00 0.00 28 LYS A CA 13
ATOM 7366 C C . LYS A 1 28 ? -10.111 -6.517 10.270 1.00 0.00 28 LYS A C 13
ATOM 7367 O O . LYS A 1 28 ? -9.037 -6.593 9.673 1.00 0.00 28 LYS A O 13
ATOM 7386 N N . LEU A 1 29 ? -11.283 -6.731 9.682 1.00 0.00 29 LEU A N 13
ATOM 7387 C CA . LEU A 1 29 ? -11.376 -7.075 8.267 1.00 0.00 29 LEU A CA 13
ATOM 7388 C C . LEU A 1 29 ? -11.016 -5.880 7.391 1.00 0.00 29 LEU A C 13
ATOM 7389 O O . LEU A 1 29 ? -10.228 -6.001 6.452 1.00 0.00 29 LEU A O 13
ATOM 7405 N N . ARG A 1 30 ? -11.596 -4.726 7.705 1.00 0.00 30 ARG A N 13
ATOM 7406 C CA . ARG A 1 30 ? -11.335 -3.509 6.946 1.00 0.00 30 ARG A CA 13
ATOM 7407 C C . ARG A 1 30 ? -9.903 -3.029 7.165 1.00 0.00 30 ARG A C 13
ATOM 7408 O O . ARG A 1 30 ? -9.395 -2.197 6.413 1.00 0.00 30 ARG A O 13
ATOM 7429 N N . ALA A 1 31 ? -9.258 -3.558 8.200 1.00 0.00 31 ALA A N 13
ATOM 7430 C CA . ALA A 1 31 ? -7.885 -3.184 8.517 1.00 0.00 31 ALA A CA 13
ATOM 7431 C C . ALA A 1 31 ? -6.892 -4.144 7.870 1.00 0.00 31 ALA A C 13
ATOM 7432 O O . ALA A 1 31 ? -5.982 -3.722 7.157 1.00 0.00 31 ALA A O 13
ATOM 7439 N N . ASN A 1 32 ? -7.074 -5.436 8.123 1.00 0.00 32 ASN A N 13
ATOM 7440 C CA . ASN A 1 32 ? -6.192 -6.455 7.566 1.00 0.00 32 ASN A CA 13
ATOM 7441 C C . ASN A 1 32 ? -6.540 -6.736 6.107 1.00 0.00 32 ASN A C 13
ATOM 7442 O O . ASN A 1 32 ? -5.799 -7.422 5.402 1.00 0.00 32 ASN A O 13
ATOM 7453 N N . CYS A 1 33 ? -7.671 -6.201 5.660 1.00 0.00 33 CYS A N 13
ATOM 7454 C CA . CYS A 1 33 ? -8.118 -6.394 4.286 1.00 0.00 33 CYS A CA 13
ATOM 7455 C C . CYS A 1 33 ? -8.771 -5.125 3.744 1.00 0.00 33 CYS A C 13
ATOM 7456 O O . CYS A 1 33 ? -9.951 -5.122 3.393 1.00 0.00 33 CYS A O 13
ATOM 7463 N N . LYS A 1 34 ? -7.995 -4.049 3.678 1.00 0.00 34 LYS A N 13
ATOM 7464 C CA . LYS A 1 34 ? -8.495 -2.774 3.178 1.00 0.00 34 LYS A CA 13
ATOM 7465 C C . LYS A 1 34 ? -8.971 -2.905 1.735 1.00 0.00 34 LYS A C 13
ATOM 7466 O O . LYS A 1 34 ? -9.741 -2.077 1.247 1.00 0.00 34 LYS A O 13
ATOM 7485 N N . LYS A 1 35 ? -8.510 -3.950 1.057 1.00 0.00 35 LYS A N 13
ATOM 7486 C CA . LYS A 1 35 ? -8.890 -4.192 -0.330 1.00 0.00 35 LYS A CA 13
ATOM 7487 C C . LYS A 1 35 ? -10.134 -5.071 -0.407 1.00 0.00 35 LYS A C 13
ATOM 7488 O O . LYS A 1 35 ? -11.140 -4.690 -1.007 1.00 0.00 35 LYS A O 13
ATOM 7507 N N . THR A 1 36 ? -10.060 -6.249 0.205 1.00 0.00 36 THR A N 13
ATOM 7508 C CA . THR A 1 36 ? -11.180 -7.181 0.205 1.00 0.00 36 THR A CA 13
ATOM 7509 C C . THR A 1 36 ? -12.465 -6.498 0.658 1.00 0.00 36 THR A C 13
ATOM 7510 O O . THR A 1 36 ? -13.563 -6.894 0.266 1.00 0.00 36 THR A O 13
ATOM 7521 N N . CYS A 1 37 ? -12.322 -5.468 1.486 1.00 0.00 37 CYS A N 13
ATOM 7522 C CA . CYS A 1 37 ? -13.471 -4.728 1.992 1.00 0.00 37 CYS A CA 13
ATOM 7523 C C . CYS A 1 37 ? -13.776 -3.524 1.106 1.00 0.00 37 CYS A C 13
ATOM 7524 O O . CYS A 1 37 ? -14.919 -3.076 1.020 1.00 0.00 37 CYS A O 13
ATOM 7531 N N . GLY A 1 38 ? -12.745 -3.003 0.448 1.00 0.00 38 GLY A N 13
ATOM 7532 C CA . GLY A 1 38 ? -12.923 -1.856 -0.423 1.00 0.00 38 GLY A CA 13
ATOM 7533 C C . GLY A 1 38 ? -12.871 -0.542 0.331 1.00 0.00 38 GLY A C 13
ATOM 7534 O O . GLY A 1 38 ? -13.908 0.008 0.706 1.00 0.00 38 GLY A O 13
ATOM 7538 N N . LEU A 1 39 ? -11.663 -0.038 0.557 1.00 0.00 39 LEU A N 13
ATOM 7539 C CA . LEU A 1 39 ? -11.481 1.220 1.273 1.00 0.00 39 LEU A CA 13
ATOM 7540 C C . LEU A 1 39 ? -10.553 2.154 0.504 1.00 0.00 39 LEU A C 13
ATOM 7541 O O . LEU A 1 39 ? -10.254 3.260 0.956 1.00 0.00 39 LEU A O 13
ATOM 7557 N N . CYS A 1 40 ? -10.100 1.704 -0.661 1.00 0.00 40 CYS A N 13
ATOM 7558 C CA . CYS A 1 40 ? -9.208 2.500 -1.495 1.00 0.00 40 CYS A CA 13
ATOM 7559 C C . CYS A 1 40 ? -9.943 3.699 -2.088 1.00 0.00 40 CYS A C 13
ATOM 7560 O O . CYS A 1 40 ? -9.417 4.392 -2.959 1.00 0.00 40 CYS A O 13
ATOM 7567 N N . ALA A 1 1 ? -1.598 6.519 1.031 1.00 0.00 1 ALA A N 14
ATOM 7568 C CA . ALA A 1 1 ? -2.884 5.843 0.914 1.00 0.00 1 ALA A CA 14
ATOM 7569 C C . ALA A 1 1 ? -2.729 4.475 0.257 1.00 0.00 1 ALA A C 14
ATOM 7570 O O . ALA A 1 1 ? -3.465 4.133 -0.668 1.00 0.00 1 ALA A O 14
ATOM 7577 N N . ALA A 1 2 ? -1.765 3.698 0.740 1.00 0.00 2 ALA A N 14
ATOM 7578 C CA . ALA A 1 2 ? -1.514 2.368 0.200 1.00 0.00 2 ALA A CA 14
ATOM 7579 C C . ALA A 1 2 ? -2.603 1.389 0.624 1.00 0.00 2 ALA A C 14
ATOM 7580 O O . ALA A 1 2 ? -2.604 0.895 1.752 1.00 0.00 2 ALA A O 14
ATOM 7587 N N . CYS A 1 3 ? -3.531 1.112 -0.287 1.00 0.00 3 CYS A N 14
ATOM 7588 C CA . CYS A 1 3 ? -4.627 0.192 -0.007 1.00 0.00 3 CYS A CA 14
ATOM 7589 C C . CYS A 1 3 ? -4.309 -1.207 -0.527 1.00 0.00 3 CYS A C 14
ATOM 7590 O O . CYS A 1 3 ? -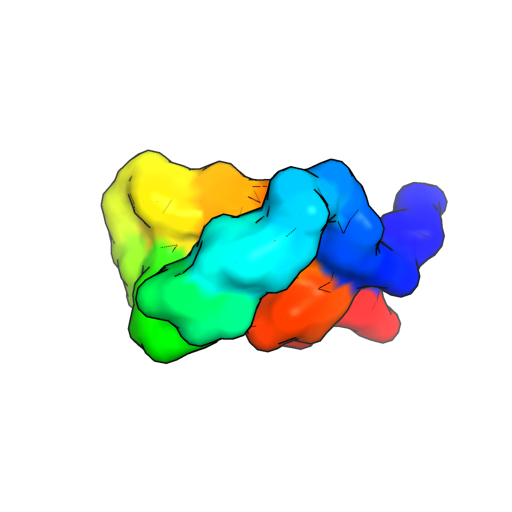3.942 -1.380 -1.689 1.00 0.00 3 CYS A O 14
ATOM 7597 N N . SER A 1 4 ? -4.454 -2.202 0.342 1.00 0.00 4 SER A N 14
ATOM 7598 C CA . SER A 1 4 ? -4.179 -3.586 -0.027 1.00 0.00 4 SER A CA 14
ATOM 7599 C C . SER A 1 4 ? -4.499 -4.530 1.127 1.00 0.00 4 SER A C 14
ATOM 7600 O O . SER A 1 4 ? -4.997 -4.106 2.171 1.00 0.00 4 SER A O 14
ATOM 7608 N N . ASP A 1 5 ? -4.209 -5.812 0.933 1.00 0.00 5 ASP A N 14
ATOM 7609 C CA . ASP A 1 5 ? -4.464 -6.817 1.957 1.00 0.00 5 ASP A CA 14
ATOM 7610 C C . ASP A 1 5 ? -3.181 -7.170 2.704 1.00 0.00 5 ASP A C 14
ATOM 7611 O O . ASP A 1 5 ? -2.146 -7.430 2.090 1.00 0.00 5 ASP A O 14
ATOM 7620 N N . ARG A 1 6 ? -3.256 -7.175 4.031 1.00 0.00 6 ARG A N 14
ATOM 7621 C CA . ARG A 1 6 ? -2.101 -7.493 4.861 1.00 0.00 6 ARG A CA 14
ATOM 7622 C C . ARG A 1 6 ? -2.338 -8.774 5.655 1.00 0.00 6 ARG A C 14
ATOM 7623 O O . ARG A 1 6 ? -1.392 -9.451 6.056 1.00 0.00 6 ARG A O 14
ATOM 7644 N N . ALA A 1 7 ? -3.607 -9.100 5.877 1.00 0.00 7 ALA A N 14
ATOM 7645 C CA . ALA A 1 7 ? -3.968 -10.301 6.621 1.00 0.00 7 ALA A CA 14
ATOM 7646 C C . ALA A 1 7 ? -3.321 -11.540 6.012 1.00 0.00 7 ALA A C 14
ATOM 7647 O O . ALA A 1 7 ? -2.620 -11.454 5.003 1.00 0.00 7 ALA A O 14
ATOM 7654 N N . HIS A 1 8 ? -3.560 -12.692 6.631 1.00 0.00 8 HIS A N 14
ATOM 7655 C CA . HIS A 1 8 ? -3.000 -13.949 6.149 1.00 0.00 8 HIS A CA 14
ATOM 7656 C C . HIS A 1 8 ? -3.373 -14.186 4.689 1.00 0.00 8 HIS A C 14
ATOM 7657 O O . HIS A 1 8 ? -2.681 -14.906 3.970 1.00 0.00 8 HIS A O 14
ATOM 7671 N N . GLY A 1 9 ? -4.472 -13.575 4.257 1.00 0.00 9 GLY A N 14
ATOM 7672 C CA . GLY A 1 9 ? -4.918 -13.732 2.885 1.00 0.00 9 GLY A CA 14
ATOM 7673 C C . GLY A 1 9 ? -6.276 -14.399 2.790 1.00 0.00 9 GLY A C 14
ATOM 7674 O O . GLY A 1 9 ? -7.219 -13.828 2.241 1.00 0.00 9 GLY A O 14
ATOM 7678 N N . HIS A 1 10 ? -6.376 -15.612 3.324 1.00 0.00 10 HIS A N 14
ATOM 7679 C CA . HIS A 1 10 ? -7.629 -16.358 3.295 1.00 0.00 10 HIS A CA 14
ATOM 7680 C C . HIS A 1 10 ? -8.613 -15.808 4.324 1.00 0.00 10 HIS A C 14
ATOM 7681 O O . HIS A 1 10 ? -9.811 -16.084 4.260 1.00 0.00 10 HIS A O 14
ATOM 7695 N N . ILE A 1 11 ? -8.099 -15.029 5.269 1.00 0.00 11 ILE A N 14
ATOM 7696 C CA . ILE A 1 11 ? -8.932 -14.440 6.310 1.00 0.00 11 ILE A CA 14
ATOM 7697 C C . ILE A 1 11 ? -9.893 -13.410 5.727 1.00 0.00 11 ILE A C 14
ATOM 7698 O O . ILE A 1 11 ? -11.091 -13.429 6.015 1.00 0.00 11 ILE A O 14
ATOM 7714 N N . CYS A 1 12 ? -9.362 -12.512 4.904 1.00 0.00 12 CYS A N 14
ATOM 7715 C CA . CYS A 1 12 ? -10.172 -11.474 4.278 1.00 0.00 12 CYS A CA 14
ATOM 7716 C C . CYS A 1 12 ? -11.323 -12.087 3.485 1.00 0.00 12 CYS A C 14
ATOM 7717 O O . CYS A 1 12 ? -12.478 -11.693 3.645 1.00 0.00 12 CYS A O 14
ATOM 7724 N N . GLU A 1 13 ? -10.999 -13.052 2.631 1.00 0.00 13 GLU A N 14
ATOM 7725 C CA . GLU A 1 13 ? -12.006 -13.718 1.813 1.00 0.00 13 GLU A CA 14
ATOM 7726 C C . GLU A 1 13 ? -12.932 -14.568 2.677 1.00 0.00 13 GLU A C 14
ATOM 7727 O O . GLU A 1 13 ? -14.151 -14.552 2.501 1.00 0.00 13 GLU A O 14
ATOM 7739 N N . SER A 1 14 ? -12.346 -15.311 3.610 1.00 0.00 14 SER A N 14
ATOM 7740 C CA . SER A 1 14 ? -13.117 -16.172 4.499 1.00 0.00 14 SER A CA 14
ATOM 7741 C C . SER A 1 14 ? -14.262 -15.398 5.146 1.00 0.00 14 SER A C 14
ATOM 7742 O O . SER A 1 14 ? -15.351 -15.934 5.351 1.00 0.00 14 SER A O 14
ATOM 7750 N N . PHE A 1 15 ? -14.006 -14.134 5.466 1.00 0.00 15 PHE A N 14
ATOM 7751 C CA . PHE A 1 15 ? -15.013 -13.285 6.091 1.00 0.00 15 PHE A CA 14
ATOM 7752 C C . PHE A 1 15 ? -15.057 -11.912 5.426 1.00 0.00 15 PHE A C 14
ATOM 7753 O O . PHE A 1 15 ? -15.053 -10.882 6.100 1.00 0.00 15 PHE A O 14
ATOM 7770 N N . LYS A 1 16 ? -15.098 -11.907 4.098 1.00 0.00 16 LYS A N 14
ATOM 7771 C CA . LYS A 1 16 ? -15.143 -10.662 3.339 1.00 0.00 16 LYS A CA 14
ATOM 7772 C C . LYS A 1 16 ? -16.513 -10.002 3.457 1.00 0.00 16 LYS A C 14
ATOM 7773 O O . LYS A 1 16 ? -16.633 -8.780 3.374 1.00 0.00 16 LYS A O 14
ATOM 7792 N N . SER A 1 17 ? -17.544 -10.819 3.653 1.00 0.00 17 SER A N 14
ATOM 7793 C CA . SER A 1 17 ? -18.906 -10.313 3.781 1.00 0.00 17 SER A CA 14
ATOM 7794 C C . SER A 1 17 ? -19.126 -9.685 5.154 1.00 0.00 17 SER A C 14
ATOM 7795 O O . SER A 1 17 ? -20.132 -9.016 5.389 1.00 0.00 17 SER A O 14
ATOM 7803 N N . PHE A 1 18 ? -18.176 -9.905 6.057 1.00 0.00 18 PHE A N 14
ATOM 7804 C CA . PHE A 1 18 ? -18.265 -9.361 7.407 1.00 0.00 18 PHE A CA 14
ATOM 7805 C C . PHE A 1 18 ? -17.503 -8.044 7.515 1.00 0.00 18 PHE A C 14
ATOM 7806 O O . PHE A 1 18 ? -17.327 -7.502 8.607 1.00 0.00 18 PHE A O 14
ATOM 7823 N N . CYS A 1 19 ? -17.051 -7.534 6.374 1.00 0.00 19 CYS A N 14
ATOM 7824 C CA . CYS A 1 19 ? -16.307 -6.281 6.338 1.00 0.00 19 CYS A CA 14
ATOM 7825 C C . CYS A 1 19 ? -17.172 -5.120 6.818 1.00 0.00 19 CYS A C 14
ATOM 7826 O O . CYS A 1 19 ? -16.663 -4.114 7.314 1.00 0.00 19 CYS A O 14
ATOM 7833 N N . LYS A 1 20 ? -18.484 -5.265 6.667 1.00 0.00 20 LYS A N 14
ATOM 7834 C CA . LYS A 1 20 ? -19.422 -4.231 7.086 1.00 0.00 20 LYS A CA 14
ATOM 7835 C C . LYS A 1 20 ? -19.950 -4.511 8.490 1.00 0.00 20 LYS A C 14
ATOM 7836 O O . LYS A 1 20 ? -20.990 -3.986 8.888 1.00 0.00 20 LYS A O 14
ATOM 7855 N N . ASP A 1 21 ? -19.226 -5.339 9.234 1.00 0.00 21 ASP A N 14
ATOM 7856 C CA . ASP A 1 21 ? -19.620 -5.687 10.595 1.00 0.00 21 ASP A CA 14
ATOM 7857 C C . ASP A 1 21 ? -19.226 -4.585 11.573 1.00 0.00 21 ASP A C 14
ATOM 7858 O O . ASP A 1 21 ? -18.146 -4.003 11.465 1.00 0.00 21 ASP A O 14
ATOM 7867 N N . SER A 1 22 ? -20.108 -4.303 12.527 1.00 0.00 22 SER A N 14
ATOM 7868 C CA . SER A 1 22 ? -19.854 -3.267 13.521 1.00 0.00 22 SER A CA 14
ATOM 7869 C C . SER A 1 22 ? -18.943 -3.790 14.629 1.00 0.00 22 SER A C 14
ATOM 7870 O O . SER A 1 22 ? -18.289 -3.016 15.326 1.00 0.00 22 SER A O 14
ATOM 7878 N N . GLY A 1 23 ? -18.907 -5.110 14.783 1.00 0.00 23 GLY A N 14
ATOM 7879 C CA . GLY A 1 23 ? -18.074 -5.714 15.807 1.00 0.00 23 GLY A CA 14
ATOM 7880 C C . GLY A 1 23 ? -16.600 -5.664 15.459 1.00 0.00 23 GLY A C 14
ATOM 7881 O O . GLY A 1 23 ? -16.219 -5.136 14.414 1.00 0.00 23 GLY A O 14
ATOM 7885 N N . ARG A 1 24 ? -15.767 -6.213 16.338 1.00 0.00 24 ARG A N 14
ATOM 7886 C CA . ARG A 1 24 ? -14.326 -6.225 16.119 1.00 0.00 24 ARG A CA 14
ATOM 7887 C C . ARG A 1 24 ? -13.980 -6.930 14.811 1.00 0.00 24 ARG A C 14
ATOM 7888 O O . ARG A 1 24 ? -13.075 -6.513 14.090 1.00 0.00 24 ARG A O 14
ATOM 7909 N N . ASN A 1 25 ? -14.708 -8.001 14.512 1.00 0.00 25 ASN A N 14
ATOM 7910 C CA . ASN A 1 25 ? -14.478 -8.765 13.291 1.00 0.00 25 ASN A CA 14
ATOM 7911 C C . ASN A 1 25 ? -14.472 -7.850 12.070 1.00 0.00 25 ASN A C 14
ATOM 7912 O O . ASN A 1 25 ? -13.620 -7.975 11.191 1.00 0.00 25 ASN A O 14
ATOM 7923 N N . GLY A 1 26 ? -15.430 -6.928 12.022 1.00 0.00 26 GLY A N 14
ATOM 7924 C CA . GLY A 1 26 ? -15.516 -6.005 10.906 1.00 0.00 26 GLY A CA 14
ATOM 7925 C C . GLY A 1 26 ? -14.374 -5.009 10.887 1.00 0.00 26 GLY A C 14
ATOM 7926 O O . GLY A 1 26 ? -13.760 -4.777 9.845 1.00 0.00 26 GLY A O 14
ATOM 7930 N N . VAL A 1 27 ? -14.088 -4.418 12.042 1.00 0.00 27 VAL A N 14
ATOM 7931 C CA . VAL A 1 27 ? -13.012 -3.440 12.154 1.00 0.00 27 VAL A CA 14
ATOM 7932 C C . VAL A 1 27 ? -11.677 -4.041 11.728 1.00 0.00 27 VAL A C 14
ATOM 7933 O O . VAL A 1 27 ? -10.926 -3.435 10.964 1.00 0.00 27 VAL A O 14
ATOM 7946 N N . LYS A 1 28 ? -11.387 -5.238 12.228 1.00 0.00 28 LYS A N 14
ATOM 7947 C CA . LYS A 1 28 ? -10.143 -5.924 11.898 1.00 0.00 28 LYS A CA 14
ATOM 7948 C C . LYS A 1 28 ? -10.090 -6.271 10.414 1.00 0.00 28 LYS A C 14
ATOM 7949 O O . LYS A 1 28 ? -9.013 -6.341 9.821 1.00 0.00 28 LYS A O 14
ATOM 7968 N N . LEU A 1 29 ? -11.258 -6.486 9.819 1.00 0.00 29 LEU A N 14
ATOM 7969 C CA . LEU A 1 29 ? -11.344 -6.825 8.403 1.00 0.00 29 LEU A CA 14
ATOM 7970 C C . LEU A 1 29 ? -10.950 -5.635 7.534 1.00 0.00 29 LEU A C 14
ATOM 7971 O O . LEU A 1 29 ? -10.184 -5.777 6.581 1.00 0.00 29 LEU A O 14
ATOM 7987 N N . ARG A 1 30 ? -11.478 -4.462 7.871 1.00 0.00 30 ARG A N 14
ATOM 7988 C CA . ARG A 1 30 ? -11.180 -3.247 7.121 1.00 0.00 30 ARG A CA 14
ATOM 7989 C C . ARG A 1 30 ? -9.733 -2.814 7.340 1.00 0.00 30 ARG A C 14
ATOM 7990 O O . ARG A 1 30 ? -9.190 -2.021 6.572 1.00 0.00 30 ARG A O 14
ATOM 8011 N N . ALA A 1 31 ? -9.117 -3.340 8.394 1.00 0.00 31 ALA A N 14
ATOM 8012 C CA . ALA A 1 31 ? -7.734 -3.009 8.713 1.00 0.00 31 ALA A CA 14
ATOM 8013 C C . ALA A 1 31 ? -6.768 -3.985 8.049 1.00 0.00 31 ALA A C 14
ATOM 8014 O O . ALA A 1 31 ? -5.853 -3.578 7.335 1.00 0.00 31 ALA A O 14
ATOM 8021 N N . ASN A 1 32 ? -6.979 -5.275 8.290 1.00 0.00 32 ASN A N 14
ATOM 8022 C CA . ASN A 1 32 ? -6.126 -6.309 7.716 1.00 0.00 32 ASN A CA 14
ATOM 8023 C C . ASN A 1 32 ? -6.484 -6.560 6.254 1.00 0.00 32 ASN A C 14
ATOM 8024 O O . ASN A 1 32 ? -5.750 -7.235 5.531 1.00 0.00 32 ASN A O 14
ATOM 8035 N N . CYS A 1 33 ? -7.616 -6.012 5.826 1.00 0.00 33 CYS A N 14
ATOM 8036 C CA . CYS A 1 33 ? -8.073 -6.176 4.451 1.00 0.00 33 CYS A CA 14
ATOM 8037 C C . CYS A 1 33 ? -8.682 -4.880 3.923 1.00 0.00 33 CYS A C 14
ATOM 8038 O O . CYS A 1 33 ? -9.859 -4.835 3.563 1.00 0.00 33 CYS A O 14
ATOM 8045 N N . LYS A 1 34 ? -7.873 -3.827 3.878 1.00 0.00 34 LYS A N 14
ATOM 8046 C CA . LYS A 1 34 ? -8.330 -2.531 3.393 1.00 0.00 34 LYS A CA 14
ATOM 8047 C C . LYS A 1 34 ? -8.811 -2.629 1.949 1.00 0.00 34 LYS A C 14
ATOM 8048 O O . LYS A 1 34 ? -9.548 -1.767 1.469 1.00 0.00 34 LYS A O 14
ATOM 8067 N N . LYS A 1 35 ? -8.393 -3.686 1.261 1.00 0.00 35 LYS A N 14
ATOM 8068 C CA . LYS A 1 35 ? -8.783 -3.899 -0.128 1.00 0.00 35 LYS A CA 14
ATOM 8069 C C . LYS A 1 35 ? -10.010 -4.801 -0.215 1.00 0.00 35 LYS A C 14
ATOM 8070 O O . LYS A 1 35 ? -11.019 -4.437 -0.820 1.00 0.00 35 LYS A O 14
ATOM 8089 N N . THR A 1 36 ? -9.918 -5.980 0.393 1.00 0.00 36 THR A N 14
ATOM 8090 C CA . THR A 1 36 ? -11.020 -6.933 0.384 1.00 0.00 36 THR A CA 14
ATOM 8091 C C . THR A 1 36 ? -12.320 -6.275 0.834 1.00 0.00 36 THR A C 14
ATOM 8092 O O . THR A 1 36 ? -13.408 -6.690 0.434 1.00 0.00 36 THR A O 14
ATOM 8103 N N . CYS A 1 37 ? -12.199 -5.247 1.668 1.00 0.00 37 CYS A N 14
ATOM 8104 C CA . CYS A 1 37 ? -13.365 -4.531 2.173 1.00 0.00 37 CYS A CA 14
ATOM 8105 C C . CYS A 1 37 ? -13.729 -3.369 1.253 1.00 0.00 37 CYS A C 14
ATOM 8106 O O . CYS A 1 37 ? -14.894 -2.984 1.154 1.00 0.00 37 CYS A O 14
ATOM 8113 N N . GLY A 1 38 ? -12.725 -2.815 0.581 1.00 0.00 38 GLY A N 14
ATOM 8114 C CA . GLY A 1 38 ? -12.960 -1.704 -0.322 1.00 0.00 38 GLY A CA 14
ATOM 8115 C C . GLY A 1 38 ? -12.770 -0.359 0.352 1.00 0.00 38 GLY A C 14
ATOM 8116 O O . GLY A 1 38 ? -13.742 0.298 0.727 1.00 0.00 38 GLY A O 14
ATOM 8120 N N . LEU A 1 39 ? -11.517 0.051 0.510 1.00 0.00 39 LEU A N 14
ATOM 8121 C CA . LEU A 1 39 ? -11.202 1.325 1.145 1.00 0.00 39 LEU A CA 14
ATOM 8122 C C . LEU A 1 39 ? -10.188 2.110 0.320 1.00 0.00 39 LEU A C 14
ATOM 8123 O O . LEU A 1 39 ? -9.707 3.162 0.743 1.00 0.00 39 LEU A O 14
ATOM 8139 N N . CYS A 1 40 ? -9.867 1.593 -0.862 1.00 0.00 40 CYS A N 14
ATOM 8140 C CA . CYS A 1 40 ? -8.912 2.245 -1.749 1.00 0.00 40 CYS A CA 14
ATOM 8141 C C . CYS A 1 40 ? -9.491 3.537 -2.317 1.00 0.00 40 CYS A C 14
ATOM 8142 O O . CYS A 1 40 ? -9.948 3.574 -3.460 1.00 0.00 40 CYS A O 14
ATOM 8149 N N . ALA A 1 1 ? -0.936 5.621 4.145 1.00 0.00 1 ALA A N 15
ATOM 8150 C CA . ALA A 1 1 ? -0.313 4.485 3.477 1.00 0.00 1 ALA A CA 15
ATOM 8151 C C . ALA A 1 1 ? -1.129 4.045 2.265 1.00 0.00 1 ALA A C 15
ATOM 8152 O O . ALA A 1 1 ? -2.179 4.616 1.972 1.00 0.00 1 ALA A O 15
ATOM 8159 N N . ALA A 1 2 ? -0.638 3.028 1.565 1.00 0.00 2 ALA A N 15
ATOM 8160 C CA . ALA A 1 2 ? -1.322 2.512 0.386 1.00 0.00 2 ALA A CA 15
ATOM 8161 C C . ALA A 1 2 ? -2.526 1.662 0.778 1.00 0.00 2 ALA A C 15
ATOM 8162 O O . ALA A 1 2 ? -2.769 1.419 1.961 1.00 0.00 2 ALA A O 15
ATOM 8169 N N . CYS A 1 3 ? -3.277 1.212 -0.221 1.00 0.00 3 CYS A N 15
ATOM 8170 C CA . CYS A 1 3 ? -4.457 0.389 0.018 1.00 0.00 3 CYS A CA 15
ATOM 8171 C C . CYS A 1 3 ? -4.288 -0.997 -0.598 1.00 0.00 3 CYS A C 15
ATOM 8172 O O . CYS A 1 3 ? -4.068 -1.129 -1.802 1.00 0.00 3 CYS A O 15
ATOM 8179 N N . SER A 1 4 ? -4.392 -2.026 0.236 1.00 0.00 4 SER A N 15
ATOM 8180 C CA . SER A 1 4 ? -4.248 -3.402 -0.225 1.00 0.00 4 SER A CA 15
ATOM 8181 C C . SER A 1 4 ? -4.503 -4.386 0.913 1.00 0.00 4 SER A C 15
ATOM 8182 O O . SER A 1 4 ? -4.857 -3.990 2.023 1.00 0.00 4 SER A O 15
ATOM 8190 N N . ASP A 1 5 ? -4.321 -5.671 0.627 1.00 0.00 5 ASP A N 15
ATOM 8191 C CA . ASP A 1 5 ? -4.530 -6.713 1.625 1.00 0.00 5 ASP A CA 15
ATOM 8192 C C . ASP A 1 5 ? -3.226 -7.047 2.343 1.00 0.00 5 ASP A C 15
ATOM 8193 O O . ASP A 1 5 ? -2.192 -7.256 1.708 1.00 0.00 5 ASP A O 15
ATOM 8202 N N . ARG A 1 6 ? -3.282 -7.096 3.670 1.00 0.00 6 ARG A N 15
ATOM 8203 C CA . ARG A 1 6 ? -2.105 -7.402 4.474 1.00 0.00 6 ARG A CA 15
ATOM 8204 C C . ARG A 1 6 ? -2.308 -8.691 5.265 1.00 0.00 6 ARG A C 15
ATOM 8205 O O . ARG A 1 6 ? -1.348 -9.384 5.599 1.00 0.00 6 ARG A O 15
ATOM 8226 N N . ALA A 1 7 ? -3.565 -9.005 5.563 1.00 0.00 7 ALA A N 15
ATOM 8227 C CA . ALA A 1 7 ? -3.894 -10.210 6.313 1.00 0.00 7 ALA A CA 15
ATOM 8228 C C . ALA A 1 7 ? -3.259 -11.443 5.679 1.00 0.00 7 ALA A C 15
ATOM 8229 O O . ALA A 1 7 ? -2.671 -11.365 4.600 1.00 0.00 7 ALA A O 15
ATOM 8236 N N . HIS A 1 8 ? -3.380 -12.580 6.356 1.00 0.00 8 HIS A N 15
ATOM 8237 C CA . HIS A 1 8 ? -2.817 -13.830 5.858 1.00 0.00 8 HIS A CA 15
ATOM 8238 C C . HIS A 1 8 ? -3.264 -14.094 4.424 1.00 0.00 8 HIS A C 15
ATOM 8239 O O . HIS A 1 8 ? -2.557 -14.739 3.651 1.00 0.00 8 HIS A O 15
ATOM 8253 N N . GLY A 1 9 ? -4.444 -13.590 4.074 1.00 0.00 9 GLY A N 15
ATOM 8254 C CA . GLY A 1 9 ? -4.966 -13.783 2.734 1.00 0.00 9 GLY A CA 15
ATOM 8255 C C . GLY A 1 9 ? -6.315 -14.475 2.731 1.00 0.00 9 GLY A C 15
ATOM 8256 O O . GLY A 1 9 ? -7.314 -13.900 2.299 1.00 0.00 9 GLY A O 15
ATOM 8260 N N . HIS A 1 10 ? -6.344 -15.714 3.211 1.00 0.00 10 HIS A N 15
ATOM 8261 C CA . HIS A 1 10 ? -7.580 -16.486 3.261 1.00 0.00 10 HIS A CA 15
ATOM 8262 C C . HIS A 1 10 ? -8.536 -15.915 4.304 1.00 0.00 10 HIS A C 15
ATOM 8263 O O . HIS A 1 10 ? -9.726 -16.230 4.309 1.00 0.00 10 HIS A O 15
ATOM 8277 N N . ILE A 1 11 ? -8.006 -15.075 5.187 1.00 0.00 11 ILE A N 15
ATOM 8278 C CA . ILE A 1 11 ? -8.812 -14.461 6.235 1.00 0.00 11 ILE A CA 15
ATOM 8279 C C . ILE A 1 11 ? -9.801 -13.458 5.651 1.00 0.00 11 ILE A C 15
ATOM 8280 O O . ILE A 1 11 ? -10.980 -13.454 6.005 1.00 0.00 11 ILE A O 15
ATOM 8296 N N . CYS A 1 12 ? -9.313 -12.608 4.753 1.00 0.00 12 CYS A N 15
ATOM 8297 C CA . CYS A 1 12 ? -10.153 -11.600 4.118 1.00 0.00 12 CYS A CA 15
ATOM 8298 C C . CYS A 1 12 ? -11.321 -12.250 3.383 1.00 0.00 12 CYS A C 15
ATOM 8299 O O . CYS A 1 12 ? -12.464 -11.810 3.502 1.00 0.00 12 CYS A O 15
ATOM 8306 N N . GLU A 1 13 ? -11.025 -13.301 2.623 1.00 0.00 13 GLU A N 15
ATOM 8307 C CA . GLU A 1 13 ? -12.051 -14.011 1.869 1.00 0.00 13 GLU A CA 15
ATOM 8308 C C . GLU A 1 13 ? -12.937 -14.834 2.799 1.00 0.00 13 GLU A C 15
ATOM 8309 O O . GLU A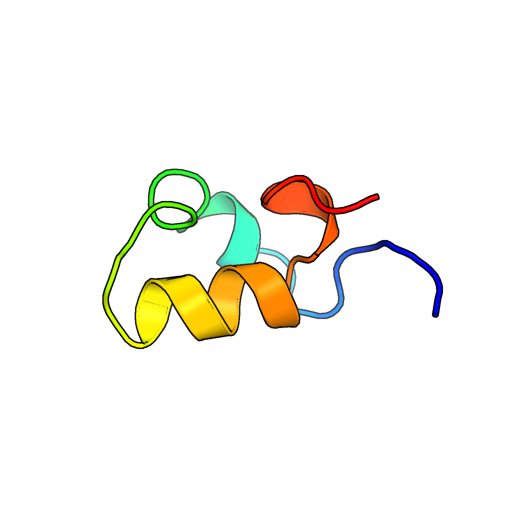 1 13 ? -14.162 -14.826 2.674 1.00 0.00 13 GLU A O 15
ATOM 8321 N N . SER A 1 14 ? -12.309 -15.545 3.730 1.00 0.00 14 SER A N 15
ATOM 8322 C CA . SER A 1 14 ? -13.040 -16.378 4.678 1.00 0.00 14 SER A CA 15
ATOM 8323 C C . SER A 1 14 ? -14.090 -15.560 5.423 1.00 0.00 14 SER A C 15
ATOM 8324 O O . SER A 1 14 ? -15.098 -16.095 5.884 1.00 0.00 14 SER A O 15
ATOM 8332 N N . PHE A 1 15 ? -13.846 -14.258 5.536 1.00 0.00 15 PHE A N 15
ATOM 8333 C CA . PHE A 1 15 ? -14.770 -13.364 6.225 1.00 0.00 15 PHE A CA 15
ATOM 8334 C C . PHE A 1 15 ? -14.938 -12.058 5.455 1.00 0.00 15 PHE A C 15
ATOM 8335 O O . PHE A 1 15 ? -14.973 -10.977 6.044 1.00 0.00 15 PHE A O 15
ATOM 8352 N N . LYS A 1 16 ? -15.041 -12.165 4.135 1.00 0.00 16 LYS A N 15
ATOM 8353 C CA . LYS A 1 16 ? -15.207 -10.994 3.283 1.00 0.00 16 LYS A CA 15
ATOM 8354 C C . LYS A 1 16 ? -16.605 -10.403 3.435 1.00 0.00 16 LYS A C 15
ATOM 8355 O O . LYS A 1 16 ? -16.796 -9.194 3.302 1.00 0.00 16 LYS A O 15
ATOM 8374 N N . SER A 1 17 ? -17.578 -11.262 3.718 1.00 0.00 17 SER A N 15
ATOM 8375 C CA . SER A 1 17 ? -18.959 -10.825 3.887 1.00 0.00 17 SER A CA 15
ATOM 8376 C C . SER A 1 17 ? -19.143 -10.111 5.222 1.00 0.00 17 SER A C 15
ATOM 8377 O O . SER A 1 17 ? -20.182 -9.500 5.475 1.00 0.00 17 SER A O 15
ATOM 8385 N N . PHE A 1 18 ? -18.127 -10.193 6.075 1.00 0.00 18 PHE A N 15
ATOM 8386 C CA . PHE A 1 18 ? -18.176 -9.556 7.386 1.00 0.00 18 PHE A CA 15
ATOM 8387 C C . PHE A 1 18 ? -17.394 -8.245 7.383 1.00 0.00 18 PHE A C 15
ATOM 8388 O O . PHE A 1 18 ? -17.099 -7.683 8.438 1.00 0.00 18 PHE A O 15
ATOM 8405 N N . CYS A 1 19 ? -17.061 -7.765 6.190 1.00 0.00 19 CYS A N 15
ATOM 8406 C CA . CYS A 1 19 ? -16.312 -6.522 6.048 1.00 0.00 19 CYS A CA 15
ATOM 8407 C C . CYS A 1 19 ? -17.134 -5.333 6.538 1.00 0.00 19 CYS A C 15
ATOM 8408 O O . CYS A 1 19 ? -16.588 -4.280 6.867 1.00 0.00 19 CYS A O 15
ATOM 8415 N N . LYS A 1 20 ? -18.450 -5.509 6.583 1.00 0.00 20 LYS A N 15
ATOM 8416 C CA . LYS A 1 20 ? -19.349 -4.453 7.034 1.00 0.00 20 LYS A CA 15
ATOM 8417 C C . LYS A 1 20 ? -19.859 -4.738 8.443 1.00 0.00 20 LYS A C 15
ATOM 8418 O O . LYS A 1 20 ? -20.923 -4.259 8.837 1.00 0.00 20 LYS A O 15
ATOM 8437 N N . ASP A 1 21 ? -19.093 -5.518 9.198 1.00 0.00 21 ASP A N 15
ATOM 8438 C CA . ASP A 1 21 ? -19.467 -5.863 10.565 1.00 0.00 21 ASP A CA 15
ATOM 8439 C C . ASP A 1 21 ? -19.122 -4.730 11.526 1.00 0.00 21 ASP A C 15
ATOM 8440 O O . ASP A 1 21 ? -18.082 -4.084 11.393 1.00 0.00 21 ASP A O 15
ATOM 8449 N N . SER A 1 22 ? -20.002 -4.492 12.493 1.00 0.00 22 SER A N 15
ATOM 8450 C CA . SER A 1 22 ? -19.794 -3.433 13.473 1.00 0.00 22 SER A CA 15
ATOM 8451 C C . SER A 1 22 ? -18.830 -3.887 14.566 1.00 0.00 22 SER A C 15
ATOM 8452 O O . SER A 1 22 ? -18.203 -3.067 15.235 1.00 0.00 22 SER A O 15
ATOM 8460 N N . GLY A 1 23 ? -18.718 -5.200 14.740 1.00 0.00 23 GLY A N 15
ATOM 8461 C CA . GLY A 1 23 ? -17.829 -5.741 15.752 1.00 0.00 23 GLY A CA 15
ATOM 8462 C C . GLY A 1 23 ? -16.371 -5.662 15.345 1.00 0.00 23 GLY A C 15
ATOM 8463 O O . GLY A 1 23 ? -16.047 -5.164 14.267 1.00 0.00 23 GLY A O 15
ATOM 8467 N N . ARG A 1 24 ? -15.490 -6.153 16.210 1.00 0.00 24 ARG A N 15
ATOM 8468 C CA . ARG A 1 24 ? -14.058 -6.133 15.936 1.00 0.00 24 ARG A CA 15
ATOM 8469 C C . ARG A 1 24 ? -13.743 -6.861 14.633 1.00 0.00 24 ARG A C 15
ATOM 8470 O O . ARG A 1 24 ? -12.875 -6.441 13.870 1.00 0.00 24 ARG A O 15
ATOM 8491 N N . ASN A 1 25 ? -14.456 -7.956 14.386 1.00 0.00 25 ASN A N 15
ATOM 8492 C CA . ASN A 1 25 ? -14.252 -8.744 13.176 1.00 0.00 25 ASN A CA 15
ATOM 8493 C C . ASN A 1 25 ? -14.313 -7.860 11.935 1.00 0.00 25 ASN A C 15
ATOM 8494 O O . ASN A 1 25 ? -13.493 -7.988 11.027 1.00 0.00 25 ASN A O 15
ATOM 8505 N N . GLY A 1 26 ? -15.293 -6.961 11.903 1.00 0.00 26 GLY A N 15
ATOM 8506 C CA . GLY A 1 26 ? -15.443 -6.067 10.769 1.00 0.00 26 GLY A CA 15
ATOM 8507 C C . GLY A 1 26 ? -14.325 -5.048 10.681 1.00 0.00 26 GLY A C 15
ATOM 8508 O O . GLY A 1 26 ? -13.745 -4.842 9.615 1.00 0.00 26 GLY A O 15
ATOM 8512 N N . VAL A 1 27 ? -14.022 -4.406 11.805 1.00 0.00 27 VAL A N 15
ATOM 8513 C CA . VAL A 1 27 ? -12.967 -3.401 11.851 1.00 0.00 27 VAL A CA 15
ATOM 8514 C C . VAL A 1 27 ? -11.629 -3.989 11.416 1.00 0.00 27 VAL A C 15
ATOM 8515 O O . VAL A 1 27 ? -10.914 -3.402 10.604 1.00 0.00 27 VAL A O 15
ATOM 8528 N N . LYS A 1 28 ? -11.296 -5.154 11.961 1.00 0.00 28 LYS A N 15
ATOM 8529 C CA . LYS A 1 28 ? -10.044 -5.825 11.629 1.00 0.00 28 LYS A CA 15
ATOM 8530 C C . LYS A 1 28 ? -10.017 -6.228 10.158 1.00 0.00 28 LYS A C 15
ATOM 8531 O O . LYS A 1 28 ? -8.952 -6.307 9.545 1.00 0.00 28 LYS A O 15
ATOM 8550 N N . LEU A 1 29 ? -11.194 -6.482 9.597 1.00 0.00 29 LEU A N 15
ATOM 8551 C CA . LEU A 1 29 ? -11.305 -6.876 8.197 1.00 0.00 29 LEU A CA 15
ATOM 8552 C C . LEU A 1 29 ? -10.964 -5.709 7.275 1.00 0.00 29 LEU A C 15
ATOM 8553 O O . LEU A 1 29 ? -10.181 -5.856 6.336 1.00 0.00 29 LEU A O 15
ATOM 8569 N N . ARG A 1 30 ? -11.556 -4.552 7.550 1.00 0.00 30 ARG A N 15
ATOM 8570 C CA . ARG A 1 30 ? -11.314 -3.360 6.745 1.00 0.00 30 ARG A CA 15
ATOM 8571 C C . ARG A 1 30 ? -9.881 -2.866 6.922 1.00 0.00 30 ARG A C 15
ATOM 8572 O O . ARG A 1 30 ? -9.386 -2.069 6.126 1.00 0.00 30 ARG A O 15
ATOM 8593 N N . ALA A 1 31 ? -9.221 -3.345 7.972 1.00 0.00 31 ALA A N 15
ATOM 8594 C CA . ALA A 1 31 ? -7.845 -2.954 8.252 1.00 0.00 31 ALA A CA 15
ATOM 8595 C C . ALA A 1 31 ? -6.857 -3.925 7.614 1.00 0.00 31 ALA A C 15
ATOM 8596 O O . ALA A 1 31 ? -5.983 -3.521 6.849 1.00 0.00 31 ALA A O 15
ATOM 8603 N N . ASN A 1 32 ? -7.004 -5.206 7.933 1.00 0.00 32 ASN A N 15
ATOM 8604 C CA . ASN A 1 32 ? -6.123 -6.235 7.391 1.00 0.00 32 ASN A CA 15
ATOM 8605 C C . ASN A 1 32 ? -6.493 -6.562 5.948 1.00 0.00 32 ASN A C 15
ATOM 8606 O O . ASN A 1 32 ? -5.754 -7.256 5.248 1.00 0.00 32 ASN A O 15
ATOM 8617 N N . CYS A 1 33 ? -7.641 -6.058 5.508 1.00 0.00 33 CYS A N 15
ATOM 8618 C CA . CYS A 1 33 ? -8.111 -6.296 4.149 1.00 0.00 33 CYS A CA 15
ATOM 8619 C C . CYS A 1 33 ? -8.756 -5.041 3.569 1.00 0.00 33 CYS A C 15
ATOM 8620 O O . CYS A 1 33 ? -9.930 -5.047 3.198 1.00 0.00 33 CYS A O 15
ATOM 8627 N N . LYS A 1 34 ? -7.981 -3.965 3.493 1.00 0.00 34 LYS A N 15
ATOM 8628 C CA . LYS A 1 34 ? -8.474 -2.702 2.957 1.00 0.00 34 LYS A CA 15
ATOM 8629 C C . LYS A 1 34 ? -8.953 -2.871 1.519 1.00 0.00 34 LYS A C 15
ATOM 8630 O O . LYS A 1 34 ? -9.722 -2.056 1.009 1.00 0.00 34 LYS A O 15
ATOM 8649 N N . LYS A 1 35 ? -8.495 -3.936 0.869 1.00 0.00 35 LYS A N 15
ATOM 8650 C CA . LYS A 1 35 ? -8.879 -4.215 -0.510 1.00 0.00 35 LYS A CA 15
ATOM 8651 C C . LYS A 1 35 ? -10.117 -5.104 -0.561 1.00 0.00 35 LYS A C 15
ATOM 8652 O O . LYS A 1 35 ? -11.125 -4.749 -1.172 1.00 0.00 35 LYS A O 15
ATOM 8671 N N . THR A 1 36 ? -10.035 -6.263 0.086 1.00 0.00 36 THR A N 15
ATOM 8672 C CA . THR A 1 36 ? -11.149 -7.203 0.114 1.00 0.00 36 THR A CA 15
ATOM 8673 C C . THR A 1 36 ? -12.439 -6.514 0.545 1.00 0.00 36 THR A C 15
ATOM 8674 O O . THR A 1 36 ? -13.533 -6.929 0.163 1.00 0.00 36 THR A O 15
ATOM 8685 N N . CYS A 1 37 ? -12.303 -5.459 1.342 1.00 0.00 37 CYS A N 15
ATOM 8686 C CA . CYS A 1 37 ? -13.458 -4.712 1.825 1.00 0.00 37 CYS A CA 15
ATOM 8687 C C . CYS A 1 37 ? -13.767 -3.534 0.905 1.00 0.00 37 CYS A C 15
ATOM 8688 O O . CYS A 1 37 ? -14.911 -3.094 0.805 1.00 0.00 37 CYS A O 15
ATOM 8695 N N . GLY A 1 38 ? -12.736 -3.027 0.234 1.00 0.00 38 GLY A N 15
ATOM 8696 C CA . GLY A 1 38 ? -12.918 -1.906 -0.668 1.00 0.00 38 GLY A CA 15
ATOM 8697 C C . GLY A 1 38 ? -12.881 -0.571 0.050 1.00 0.00 38 GLY A C 15
ATOM 8698 O O . GLY A 1 38 ? -13.923 -0.020 0.405 1.00 0.00 38 GLY A O 15
ATOM 8702 N N . LEU A 1 39 ? -11.678 -0.051 0.266 1.00 0.00 39 LEU A N 15
ATOM 8703 C CA . LEU A 1 39 ? -11.508 1.227 0.949 1.00 0.00 39 LEU A CA 15
ATOM 8704 C C . LEU A 1 39 ? -10.584 2.148 0.159 1.00 0.00 39 LEU A C 15
ATOM 8705 O O . LEU A 1 39 ? -10.298 3.269 0.581 1.00 0.00 39 LEU A O 15
ATOM 8721 N N . CYS A 1 40 ? -10.120 1.668 -0.990 1.00 0.00 40 CYS A N 15
ATOM 8722 C CA . CYS A 1 40 ? -9.229 2.448 -1.841 1.00 0.00 40 CYS A CA 15
ATOM 8723 C C . CYS A 1 40 ? -9.971 3.622 -2.473 1.00 0.00 40 CYS A C 15
ATOM 8724 O O . CYS A 1 40 ? -10.962 4.109 -1.928 1.00 0.00 40 CYS A O 15
ATOM 8731 N N . ALA A 1 1 ? -0.890 6.590 2.097 1.00 0.00 1 ALA A N 16
ATOM 8732 C CA . ALA A 1 1 ? -1.979 5.720 2.525 1.00 0.00 1 ALA A CA 16
ATOM 8733 C C . ALA A 1 1 ? -2.343 4.719 1.434 1.00 0.00 1 ALA A C 16
ATOM 8734 O O . ALA A 1 1 ? -3.380 4.845 0.785 1.00 0.00 1 ALA A O 16
ATOM 8741 N N . ALA A 1 2 ? -1.482 3.726 1.237 1.00 0.00 2 ALA A N 16
ATOM 8742 C CA . ALA A 1 2 ? -1.714 2.703 0.225 1.00 0.00 2 ALA A CA 16
ATOM 8743 C C . ALA A 1 2 ? -2.814 1.740 0.660 1.00 0.00 2 ALA A C 16
ATOM 8744 O O . ALA A 1 2 ? -2.959 1.442 1.846 1.00 0.00 2 ALA A O 16
ATOM 8751 N N . CYS A 1 3 ? -3.588 1.258 -0.306 1.00 0.00 3 CYS A N 16
ATOM 8752 C CA . CYS A 1 3 ? -4.676 0.330 -0.024 1.00 0.00 3 CYS A CA 16
ATOM 8753 C C . CYS A 1 3 ? -4.377 -1.051 -0.601 1.00 0.00 3 CYS A C 16
ATOM 8754 O O . CYS A 1 3 ? -4.064 -1.186 -1.784 1.00 0.00 3 CYS A O 16
ATOM 8761 N N . SER A 1 4 ? -4.477 -2.073 0.242 1.00 0.00 4 SER A N 16
ATOM 8762 C CA . SER A 1 4 ? -4.215 -3.443 -0.183 1.00 0.00 4 SER A CA 16
ATOM 8763 C C . SER A 1 4 ? -4.511 -4.428 0.944 1.00 0.00 4 SER A C 16
ATOM 8764 O O . SER A 1 4 ? -5.032 -4.049 1.993 1.00 0.00 4 SER A O 16
ATOM 8772 N N . ASP A 1 5 ? -4.176 -5.693 0.719 1.00 0.00 5 ASP A N 16
ATOM 8773 C CA . ASP A 1 5 ? -4.404 -6.734 1.714 1.00 0.00 5 ASP A CA 16
ATOM 8774 C C . ASP A 1 5 ? -3.113 -7.074 2.452 1.00 0.00 5 ASP A C 16
ATOM 8775 O O . ASP A 1 5 ? -2.068 -7.277 1.833 1.00 0.00 5 ASP A O 16
ATOM 8784 N N . ARG A 1 6 ? -3.192 -7.133 3.777 1.00 0.00 6 ARG A N 16
ATOM 8785 C CA . ARG A 1 6 ? -2.029 -7.446 4.599 1.00 0.00 6 ARG A CA 16
ATOM 8786 C C . ARG A 1 6 ? -2.241 -8.746 5.369 1.00 0.00 6 ARG A C 16
ATOM 8787 O O . ARG A 1 6 ? -1.283 -9.412 5.758 1.00 0.00 6 ARG A O 16
ATOM 8808 N N . ALA A 1 7 ? -3.504 -9.099 5.587 1.00 0.00 7 ALA A N 16
ATOM 8809 C CA . ALA A 1 7 ? -3.842 -10.319 6.309 1.00 0.00 7 ALA A CA 16
ATOM 8810 C C . ALA A 1 7 ? -3.178 -11.536 5.673 1.00 0.00 7 ALA A C 16
ATOM 8811 O O . ALA A 1 7 ? -2.477 -11.418 4.668 1.00 0.00 7 ALA A O 16
ATOM 8818 N N . HIS A 1 8 ? -3.403 -12.704 6.266 1.00 0.00 8 HIS A N 16
ATOM 8819 C CA . HIS A 1 8 ? -2.825 -13.943 5.757 1.00 0.00 8 HIS A CA 16
ATOM 8820 C C . HIS A 1 8 ? -3.197 -14.154 4.293 1.00 0.00 8 HIS A C 16
ATOM 8821 O O . HIS A 1 8 ? -2.499 -14.852 3.559 1.00 0.00 8 HIS A O 16
ATOM 8835 N N . GLY A 1 9 ? -4.304 -13.547 3.875 1.00 0.00 9 GLY A N 16
ATOM 8836 C CA . GLY A 1 9 ? -4.750 -13.682 2.500 1.00 0.00 9 GLY A CA 16
ATOM 8837 C C . GLY A 1 9 ? -6.108 -14.347 2.394 1.00 0.00 9 GLY A C 16
ATOM 8838 O O . GLY A 1 9 ? -7.057 -13.758 1.875 1.00 0.00 9 GLY A O 16
ATOM 8842 N N . HIS A 1 10 ? -6.203 -15.578 2.886 1.00 0.00 10 HIS A N 16
ATOM 8843 C CA . HIS A 1 10 ? -7.455 -16.325 2.843 1.00 0.00 10 HIS A CA 16
ATOM 8844 C C . HIS A 1 10 ? -8.435 -15.802 3.889 1.00 0.00 10 HIS A C 16
ATOM 8845 O O . HIS A 1 10 ? -9.637 -16.058 3.810 1.00 0.00 10 HIS A O 16
ATOM 8859 N N . ILE A 1 11 ? -7.914 -15.071 4.868 1.00 0.00 11 ILE A N 16
ATOM 8860 C CA . ILE A 1 11 ? -8.743 -14.513 5.929 1.00 0.00 11 ILE A CA 16
ATOM 8861 C C . ILE A 1 11 ? -9.718 -13.479 5.378 1.00 0.00 11 ILE A C 16
ATOM 8862 O O . ILE A 1 11 ? -10.915 -13.522 5.667 1.00 0.00 11 ILE A O 16
ATOM 8878 N N . CYS A 1 12 ? -9.200 -12.550 4.582 1.00 0.00 12 CYS A N 16
ATOM 8879 C CA . CYS A 1 12 ? -10.024 -11.504 3.988 1.00 0.00 12 CYS A CA 16
ATOM 8880 C C . CYS A 1 12 ? -11.163 -12.108 3.171 1.00 0.00 12 CYS A C 16
ATOM 8881 O O . CYS A 1 12 ? -12.327 -11.753 3.354 1.00 0.00 12 CYS A O 16
ATOM 8888 N N . GLU A 1 13 ? -10.818 -13.022 2.270 1.00 0.00 13 GLU A N 16
ATOM 8889 C CA . GLU A 1 13 ? -11.812 -13.674 1.425 1.00 0.00 13 GLU A CA 16
ATOM 8890 C C . GLU A 1 13 ? -12.756 -14.534 2.260 1.00 0.00 13 GLU A C 16
ATOM 8891 O O . GLU A 1 13 ? -13.972 -14.501 2.074 1.00 0.00 13 GLU A O 16
ATOM 8903 N N . SER A 1 14 ? -12.187 -15.304 3.182 1.00 0.00 14 SER A N 16
ATOM 8904 C CA . SER A 1 14 ? -12.976 -16.177 4.043 1.00 0.00 14 SER A CA 16
ATOM 8905 C C . SER A 1 14 ? -14.103 -15.400 4.718 1.00 0.00 14 SER A C 16
ATOM 8906 O O . SER A 1 14 ? -15.234 -15.876 4.806 1.00 0.00 14 SER A O 16
ATOM 8914 N N . PHE A 1 15 ? -13.784 -14.200 5.192 1.00 0.00 15 PHE A N 16
ATOM 8915 C CA . PHE A 1 15 ? -14.767 -13.356 5.860 1.00 0.00 15 PHE A CA 16
ATOM 8916 C C . PHE A 1 15 ? -14.863 -11.992 5.183 1.00 0.00 15 PHE A C 16
ATOM 8917 O O . PHE A 1 15 ? -14.869 -10.955 5.847 1.00 0.00 15 PHE A O 16
ATOM 8934 N N . LYS A 1 16 ? -14.936 -12.001 3.856 1.00 0.00 16 LYS A N 16
ATOM 8935 C CA . LYS A 1 16 ? -15.032 -10.766 3.086 1.00 0.00 16 LYS A CA 16
ATOM 8936 C C . LYS A 1 16 ? -16.403 -10.121 3.261 1.00 0.00 16 LYS A C 16
ATOM 8937 O O . LYS A 1 16 ? -16.529 -8.896 3.249 1.00 0.00 16 LYS A O 16
ATOM 8956 N N . SER A 1 17 ? -17.427 -10.952 3.425 1.00 0.00 17 SER A N 16
ATOM 8957 C CA . SER A 1 17 ? -18.789 -10.462 3.600 1.00 0.00 17 SER A CA 16
ATOM 8958 C C . SER A 1 17 ? -18.989 -9.904 5.006 1.00 0.00 17 SER A C 16
ATOM 8959 O O . SER A 1 17 ? -20.006 -9.275 5.297 1.00 0.00 17 SER A O 16
ATOM 8967 N N . PHE A 1 18 ? -18.011 -10.140 5.874 1.00 0.00 18 PHE A N 16
ATOM 8968 C CA . PHE A 1 18 ? -18.079 -9.663 7.250 1.00 0.00 18 PHE A CA 16
ATOM 8969 C C . PHE A 1 18 ? -17.367 -8.321 7.396 1.00 0.00 18 PHE A C 16
ATOM 8970 O O . PHE A 1 18 ? -17.200 -7.811 8.504 1.00 0.00 18 PHE A O 16
ATOM 8987 N N . CYS A 1 19 ? -16.949 -7.754 6.269 1.00 0.00 19 CYS A N 16
ATOM 8988 C CA . CYS A 1 19 ? -16.255 -6.472 6.269 1.00 0.00 19 CYS A CA 16
ATOM 8989 C C . CYS A 1 19 ? -17.177 -5.354 6.744 1.00 0.00 19 CYS A C 16
ATOM 8990 O O . CYS A 1 19 ? -16.721 -4.337 7.268 1.00 0.00 19 CYS A O 16
ATOM 8997 N N . LYS A 1 20 ? -18.479 -5.549 6.558 1.00 0.00 20 LYS A N 16
ATOM 8998 C CA . LYS A 1 20 ? -19.467 -4.559 6.969 1.00 0.00 20 LYS A CA 16
ATOM 8999 C C . LYS A 1 20 ? -19.995 -4.864 8.367 1.00 0.00 20 LYS A C 16
ATOM 9000 O O . LYS A 1 20 ? -21.066 -4.395 8.752 1.00 0.00 20 LYS A O 16
ATOM 9019 N N . ASP A 1 21 ? -19.237 -5.652 9.121 1.00 0.00 21 ASP A N 16
ATOM 9020 C CA . ASP A 1 21 ? -19.628 -6.017 10.478 1.00 0.00 21 ASP A CA 16
ATOM 9021 C C . ASP A 1 21 ? -19.311 -4.891 11.457 1.00 0.00 21 ASP A C 16
ATOM 9022 O O . ASP A 1 21 ? -18.252 -4.268 11.380 1.00 0.00 21 ASP A O 16
ATOM 9031 N N . SER A 1 22 ? -20.236 -4.636 12.377 1.00 0.00 22 SER A N 16
ATOM 9032 C CA . SER A 1 22 ? -20.057 -3.581 13.368 1.00 0.00 22 SER A CA 16
ATOM 9033 C C . SER A 1 22 ? -19.165 -4.056 14.511 1.00 0.00 22 SER A C 16
ATOM 9034 O O . SER A 1 22 ? -18.673 -3.253 15.303 1.00 0.00 22 SER A O 16
ATOM 9042 N N . GLY A 1 23 ? -18.961 -5.367 14.589 1.00 0.00 23 GLY A N 16
ATOM 9043 C CA . GLY A 1 23 ? -18.128 -5.927 15.637 1.00 0.00 23 GLY A CA 16
ATOM 9044 C C . GLY A 1 23 ? -16.651 -5.866 15.300 1.00 0.00 23 GLY A C 16
ATOM 9045 O O . GLY A 1 23 ? -16.269 -5.354 14.248 1.00 0.00 23 GLY A O 16
ATOM 9049 N N . ARG A 1 24 ? -15.819 -6.388 16.195 1.00 0.00 24 ARG A N 16
ATOM 9050 C CA . ARG A 1 24 ? -14.376 -6.388 15.988 1.00 0.00 24 ARG A CA 16
ATOM 9051 C C . ARG A 1 24 ? -14.015 -7.081 14.678 1.00 0.00 24 ARG A C 16
ATOM 9052 O O . ARG A 1 24 ? -13.081 -6.676 13.987 1.00 0.00 24 ARG A O 16
ATOM 9073 N N . ASN A 1 25 ? -14.761 -8.128 14.342 1.00 0.00 25 ASN A N 16
ATOM 9074 C CA . ASN A 1 25 ? -14.519 -8.878 13.115 1.00 0.00 25 ASN A CA 16
ATOM 9075 C C . ASN A 1 25 ? -14.487 -7.948 11.906 1.00 0.00 25 ASN A C 16
ATOM 9076 O O . ASN A 1 25 ? -13.609 -8.054 11.051 1.00 0.00 25 ASN A O 16
ATOM 9087 N N . GLY A 1 26 ? -15.452 -7.036 11.843 1.00 0.00 26 GLY A N 16
ATOM 9088 C CA . GLY A 1 26 ? -15.517 -6.099 10.736 1.00 0.00 26 GLY A CA 16
ATOM 9089 C C . GLY A 1 26 ? -14.369 -5.110 10.746 1.00 0.00 26 GLY A C 16
ATOM 9090 O O . GLY A 1 26 ? -13.719 -4.891 9.723 1.00 0.00 26 GLY A O 16
ATOM 9094 N N . VAL A 1 27 ? -14.118 -4.508 11.905 1.00 0.00 27 VAL A N 16
ATOM 9095 C CA . VAL A 1 27 ? -13.040 -3.536 12.043 1.00 0.00 27 VAL A CA 16
ATOM 9096 C C . VAL A 1 27 ? -11.694 -4.152 11.679 1.00 0.00 27 VAL A C 16
ATOM 9097 O O . VAL A 1 27 ? -10.909 -3.562 10.936 1.00 0.00 27 VAL A O 16
ATOM 9110 N N . LYS A 1 28 ? -11.432 -5.343 12.208 1.00 0.00 28 LYS A N 16
ATOM 9111 C CA . LYS A 1 28 ? -10.181 -6.042 11.938 1.00 0.00 28 LYS A CA 16
ATOM 9112 C C . LYS A 1 28 ? -10.077 -6.422 10.464 1.00 0.00 28 LYS A C 16
ATOM 9113 O O . LYS A 1 28 ? -8.979 -6.569 9.926 1.00 0.00 28 LYS A O 16
ATOM 9132 N N . LEU A 1 29 ? -11.226 -6.580 9.817 1.00 0.00 29 LEU A N 16
ATOM 9133 C CA . LEU A 1 29 ? -11.265 -6.942 8.404 1.00 0.00 29 LEU A CA 16
ATOM 9134 C C . LEU A 1 29 ? -10.852 -5.764 7.528 1.00 0.00 29 LEU A C 16
ATOM 9135 O O . LEU A 1 29 ? -10.069 -5.918 6.591 1.00 0.00 29 LEU A O 16
ATOM 9151 N N . ARG A 1 30 ? -11.384 -4.586 7.841 1.00 0.00 30 ARG A N 16
ATOM 9152 C CA . ARG A 1 30 ? -11.070 -3.381 7.083 1.00 0.00 30 ARG A CA 16
ATOM 9153 C C . ARG A 1 30 ? -9.617 -2.969 7.294 1.00 0.00 30 ARG A C 16
ATOM 9154 O O . ARG A 1 30 ? -9.055 -2.211 6.504 1.00 0.00 30 ARG A O 16
ATOM 9175 N N . ALA A 1 31 ? -9.014 -3.472 8.367 1.00 0.00 31 ALA A N 16
ATOM 9176 C CA . ALA A 1 31 ? -7.626 -3.158 8.681 1.00 0.00 31 ALA A CA 16
ATOM 9177 C C . ALA A 1 31 ? -6.672 -4.110 7.969 1.00 0.00 31 ALA A C 16
ATOM 9178 O O . ALA A 1 31 ? -5.783 -3.680 7.236 1.00 0.00 31 ALA A O 16
ATOM 9185 N N . ASN A 1 32 ? -6.863 -5.407 8.190 1.00 0.00 32 ASN A N 16
ATOM 9186 C CA . ASN A 1 32 ? -6.018 -6.421 7.569 1.00 0.00 32 ASN A CA 16
ATOM 9187 C C . ASN A 1 32 ? -6.404 -6.631 6.108 1.00 0.00 32 ASN A C 16
ATOM 9188 O O . ASN A 1 32 ? -5.688 -7.290 5.354 1.00 0.00 32 ASN A O 16
ATOM 9199 N N . CYS A 1 33 ? -7.542 -6.067 5.716 1.00 0.00 33 CYS A N 16
ATOM 9200 C CA . CYS A 1 33 ? -8.025 -6.192 4.346 1.00 0.00 33 CYS A CA 16
ATOM 9201 C C . CYS A 1 33 ? -8.647 -4.883 3.867 1.00 0.00 33 CYS A C 16
ATOM 9202 O O . CYS A 1 33 ? -9.843 -4.818 3.583 1.00 0.00 33 CYS A O 16
ATOM 9209 N N . LYS A 1 34 ? -7.826 -3.841 3.780 1.00 0.00 34 LYS A N 16
ATOM 9210 C CA . LYS A 1 34 ? -8.293 -2.534 3.334 1.00 0.00 34 LYS A CA 16
ATOM 9211 C C . LYS A 1 34 ? -8.797 -2.597 1.896 1.00 0.00 34 LYS A C 16
ATOM 9212 O O . LYS A 1 34 ? -9.536 -1.721 1.447 1.00 0.00 34 LYS A O 16
ATOM 9231 N N . LYS A 1 35 ? -8.393 -3.640 1.178 1.00 0.00 35 LYS A N 16
ATOM 9232 C CA . LYS A 1 35 ? -8.805 -3.820 -0.209 1.00 0.00 35 LYS A CA 16
ATOM 9233 C C . LYS A 1 35 ? -10.019 -4.738 -0.302 1.00 0.00 35 LYS A C 16
ATOM 9234 O O . LYS A 1 35 ? -11.046 -4.372 -0.875 1.00 0.00 35 LYS A O 16
ATOM 9253 N N . THR A 1 36 ? -9.896 -5.933 0.268 1.00 0.00 36 THR A N 16
ATOM 9254 C CA . THR A 1 36 ? -10.984 -6.903 0.251 1.00 0.00 36 THR A CA 16
ATOM 9255 C C . THR A 1 36 ? -12.288 -6.276 0.729 1.00 0.00 36 THR A C 16
ATOM 9256 O O . THR A 1 36 ? -13.373 -6.683 0.314 1.00 0.00 36 THR A O 16
ATOM 9267 N N . CYS A 1 37 ? -12.176 -5.282 1.604 1.00 0.00 37 CYS A N 16
ATOM 9268 C CA . CYS A 1 37 ? -13.346 -4.598 2.139 1.00 0.00 37 CYS A CA 16
ATOM 9269 C C . CYS A 1 37 ? -13.747 -3.426 1.246 1.00 0.00 37 CYS A C 16
ATOM 9270 O O . CYS A 1 37 ? -14.922 -3.073 1.158 1.00 0.00 37 CYS A O 16
ATOM 9277 N N . GLY A 1 38 ? -12.760 -2.829 0.585 1.00 0.00 38 GLY A N 16
ATOM 9278 C CA . GLY A 1 38 ? -13.029 -1.704 -0.292 1.00 0.00 38 GLY A CA 16
ATOM 9279 C C . GLY A 1 38 ? -12.850 -0.370 0.405 1.00 0.00 38 GLY A C 16
ATOM 9280 O O . GLY A 1 38 ? -13.825 0.260 0.817 1.00 0.00 38 GLY A O 16
ATOM 9284 N N . LEU A 1 39 ? -11.601 0.063 0.538 1.00 0.00 39 LEU A N 16
ATOM 9285 C CA . LEU A 1 39 ? -11.296 1.331 1.192 1.00 0.00 39 LEU A CA 16
ATOM 9286 C C . LEU A 1 39 ? -10.320 2.153 0.357 1.00 0.00 39 LEU A C 16
ATOM 9287 O O . LEU A 1 39 ? -9.877 3.224 0.775 1.00 0.00 39 LEU A O 16
ATOM 9303 N N . CYS A 1 40 ? -9.991 1.648 -0.827 1.00 0.00 40 CYS A N 16
ATOM 9304 C CA . CYS A 1 40 ? -9.070 2.336 -1.724 1.00 0.00 40 CYS A CA 16
ATOM 9305 C C . CYS A 1 40 ? -9.706 3.600 -2.292 1.00 0.00 40 CYS A C 16
ATOM 9306 O O . CYS A 1 40 ? -10.595 3.532 -3.142 1.00 0.00 40 CYS A O 16
ATOM 9313 N N . ALA A 1 1 ? -0.547 5.556 4.169 1.00 0.00 1 ALA A N 17
ATOM 9314 C CA . ALA A 1 1 ? -0.245 4.153 3.912 1.00 0.00 1 ALA A CA 17
ATOM 9315 C C . ALA A 1 1 ? -1.026 3.636 2.708 1.00 0.00 1 ALA A C 17
ATOM 9316 O O . ALA A 1 1 ? -2.174 4.021 2.488 1.00 0.00 1 ALA A O 17
ATOM 9323 N N . ALA A 1 2 ? -0.395 2.761 1.931 1.00 0.00 2 ALA A N 17
ATOM 9324 C CA . ALA A 1 2 ? -1.032 2.190 0.751 1.00 0.00 2 ALA A CA 17
ATOM 9325 C C . ALA A 1 2 ? -2.232 1.331 1.135 1.00 0.00 2 ALA A C 17
ATOM 9326 O O . ALA A 1 2 ? -2.307 0.815 2.251 1.00 0.00 2 ALA A O 17
ATOM 9333 N N . CYS A 1 3 ? -3.170 1.184 0.206 1.00 0.00 3 CYS A N 17
ATOM 9334 C CA . CYS A 1 3 ? -4.368 0.389 0.447 1.00 0.00 3 CYS A CA 17
ATOM 9335 C C . CYS A 1 3 ? -4.260 -0.976 -0.226 1.00 0.00 3 CYS A C 17
ATOM 9336 O O . CYS A 1 3 ? -4.070 -1.069 -1.439 1.00 0.00 3 CYS A O 17
ATOM 9343 N N . SER A 1 4 ? -4.384 -2.034 0.570 1.00 0.00 4 SER A N 17
ATOM 9344 C CA . SER A 1 4 ? -4.297 -3.394 0.052 1.00 0.00 4 SER A CA 17
ATOM 9345 C C . SER A 1 4 ? -4.585 -4.413 1.151 1.00 0.00 4 SER A C 17
ATOM 9346 O O . SER A 1 4 ? -5.000 -4.053 2.252 1.00 0.00 4 SER A O 17
ATOM 9354 N N . ASP A 1 5 ? -4.362 -5.686 0.842 1.00 0.00 5 ASP A N 17
ATOM 9355 C CA . ASP A 1 5 ? -4.596 -6.758 1.802 1.00 0.00 5 ASP A CA 17
ATOM 9356 C C . ASP A 1 5 ? -3.314 -7.105 2.553 1.00 0.00 5 ASP A C 17
ATOM 9357 O O . ASP A 1 5 ? -2.261 -7.300 1.945 1.00 0.00 5 ASP A O 17
ATOM 9366 N N . ARG A 1 6 ? -3.411 -7.180 3.876 1.00 0.00 6 ARG A N 17
ATOM 9367 C CA . ARG A 1 6 ? -2.258 -7.501 4.710 1.00 0.00 6 ARG A CA 17
ATOM 9368 C C . ARG A 1 6 ? -2.490 -8.796 5.482 1.00 0.00 6 ARG A C 17
ATOM 9369 O O . ARG A 1 6 ? -1.542 -9.475 5.873 1.00 0.00 6 ARG A O 17
ATOM 9390 N N . ALA A 1 7 ? -3.758 -9.131 5.699 1.00 0.00 7 ALA A N 17
ATOM 9391 C CA . ALA A 1 7 ? -4.115 -10.344 6.423 1.00 0.00 7 ALA A CA 17
ATOM 9392 C C . ALA A 1 7 ? -3.406 -11.561 5.838 1.00 0.00 7 ALA A C 17
ATOM 9393 O O . ALA A 1 7 ? -2.772 -11.477 4.785 1.00 0.00 7 ALA A O 17
ATOM 9400 N N . HIS A 1 8 ? -3.516 -12.693 6.526 1.00 0.00 8 HIS A N 17
ATOM 9401 C CA . HIS A 1 8 ? -2.885 -13.928 6.074 1.00 0.00 8 HIS A CA 17
ATOM 9402 C C . HIS A 1 8 ? -3.295 -14.254 4.642 1.00 0.00 8 HIS A C 17
ATOM 9403 O O . HIS A 1 8 ? -2.562 -14.919 3.912 1.00 0.00 8 HIS A O 17
ATOM 9417 N N . GLY A 1 9 ? -4.474 -13.782 4.246 1.00 0.00 9 GLY A N 17
ATOM 9418 C CA . GLY A 1 9 ? -4.961 -14.036 2.903 1.00 0.00 9 GLY A CA 17
ATOM 9419 C C . GLY A 1 9 ? -6.300 -14.747 2.896 1.00 0.00 9 GLY A C 17
ATOM 9420 O O . GLY A 1 9 ? -7.254 -14.283 2.271 1.00 0.00 9 GLY A O 17
ATOM 9424 N N . HIS A 1 10 ? -6.372 -15.877 3.592 1.00 0.00 10 HIS A N 17
ATOM 9425 C CA . HIS A 1 10 ? -7.604 -16.654 3.663 1.00 0.00 10 HIS A CA 17
ATOM 9426 C C . HIS A 1 10 ? -8.565 -16.057 4.687 1.00 0.00 10 HIS A C 17
ATOM 9427 O O . HIS A 1 10 ? -9.683 -16.543 4.859 1.00 0.00 10 HIS A O 17
ATOM 9441 N N . ILE A 1 11 ? -8.121 -15.003 5.363 1.00 0.00 11 ILE A N 17
ATOM 9442 C CA . ILE A 1 11 ? -8.942 -14.340 6.369 1.00 0.00 11 ILE A CA 17
ATOM 9443 C C . ILE A 1 11 ? -9.937 -13.383 5.722 1.00 0.00 11 ILE A C 17
ATOM 9444 O O . ILE A 1 11 ? -11.090 -13.289 6.145 1.00 0.00 11 ILE A O 17
ATOM 9460 N N . CYS A 1 12 ? -9.484 -12.674 4.693 1.00 0.00 12 CYS A N 17
ATOM 9461 C CA . CYS A 1 12 ? -10.334 -11.723 3.986 1.00 0.00 12 CYS A CA 17
ATOM 9462 C C . CYS A 1 12 ? -11.427 -12.447 3.205 1.00 0.00 12 CYS A C 17
ATOM 9463 O O . CYS A 1 12 ? -12.598 -12.076 3.269 1.00 0.00 12 CYS A O 17
ATOM 9470 N N . GLU A 1 13 ? -11.034 -13.482 2.469 1.00 0.00 13 GLU A N 17
ATOM 9471 C CA . GLU A 1 13 ? -11.980 -14.258 1.675 1.00 0.00 13 GLU A CA 17
ATOM 9472 C C . GLU A 1 13 ? -12.964 -15.000 2.575 1.00 0.00 13 GLU A C 17
ATOM 9473 O O . GLU A 1 13 ? -14.178 -14.923 2.382 1.00 0.00 13 GLU A O 17
ATOM 9485 N N . SER A 1 14 ? -12.432 -15.719 3.558 1.00 0.00 14 SER A N 17
ATOM 9486 C CA . SER A 1 14 ? -13.262 -16.480 4.485 1.00 0.00 14 SER A CA 17
ATOM 9487 C C . SER A 1 14 ? -14.237 -15.563 5.218 1.00 0.00 14 SER A C 17
ATOM 9488 O O . SER A 1 14 ? -15.311 -15.992 5.642 1.00 0.00 14 SER A O 17
ATOM 9496 N N . PHE A 1 15 ? -13.856 -14.298 5.363 1.00 0.00 15 PHE A N 17
ATOM 9497 C CA . PHE A 1 15 ? -14.695 -13.320 6.045 1.00 0.00 15 PHE A CA 17
ATOM 9498 C C . PHE A 1 15 ? -14.966 -12.116 5.147 1.00 0.00 15 PHE A C 17
ATOM 9499 O O . PHE A 1 15 ? -14.963 -10.973 5.605 1.00 0.00 15 PHE A O 17
ATOM 9516 N N . LYS A 1 16 ? -15.200 -12.381 3.867 1.00 0.00 16 LYS A N 17
ATOM 9517 C CA . LYS A 1 16 ? -15.474 -11.322 2.903 1.00 0.00 16 LYS A CA 17
ATOM 9518 C C . LYS A 1 16 ? -16.829 -10.676 3.175 1.00 0.00 16 LYS A C 17
ATOM 9519 O O . LYS A 1 16 ? -16.961 -9.453 3.147 1.00 0.00 16 LYS A O 17
ATOM 9538 N N . SER A 1 17 ? -17.833 -11.507 3.438 1.00 0.00 17 SER A N 17
ATOM 9539 C CA . SER A 1 17 ? -19.178 -11.017 3.712 1.00 0.00 17 SER A CA 17
ATOM 9540 C C . SER A 1 17 ? -19.268 -10.436 5.120 1.00 0.00 17 SER A C 17
ATOM 9541 O O . SER A 1 17 ? -20.303 -9.900 5.518 1.00 0.00 17 SER A O 17
ATOM 9549 N N . PHE A 1 18 ? -18.176 -10.546 5.870 1.00 0.00 18 PHE A N 17
ATOM 9550 C CA . PHE A 1 18 ? -18.131 -10.033 7.234 1.00 0.00 18 PHE A CA 17
ATOM 9551 C C . PHE A 1 18 ? -17.499 -8.645 7.273 1.00 0.00 18 PHE A C 17
ATOM 9552 O O . PHE A 1 18 ? -17.342 -8.051 8.340 1.00 0.00 18 PHE A O 17
ATOM 9569 N N . CYS A 1 19 ? -17.138 -8.133 6.101 1.00 0.00 19 CYS A N 17
ATOM 9570 C CA . CYS A 1 19 ? -16.523 -6.816 5.998 1.00 0.00 19 CYS A CA 17
ATOM 9571 C C . CYS A 1 19 ? -17.477 -5.730 6.487 1.00 0.00 19 CYS A C 17
ATOM 9572 O O . CYS A 1 19 ? -17.055 -4.624 6.826 1.00 0.00 19 CYS A O 17
ATOM 9579 N N . LYS A 1 20 ? -18.765 -6.053 6.520 1.00 0.00 20 LYS A N 17
ATOM 9580 C CA . LYS A 1 20 ? -19.780 -5.108 6.968 1.00 0.00 20 LYS A CA 17
ATOM 9581 C C . LYS A 1 20 ? -20.252 -5.444 8.379 1.00 0.00 20 LYS A C 17
ATOM 9582 O O . LYS A 1 20 ? -21.366 -5.096 8.771 1.00 0.00 20 LYS A O 17
ATOM 9601 N N . ASP A 1 21 ? -19.397 -6.120 9.138 1.00 0.00 21 ASP A N 17
ATOM 9602 C CA . ASP A 1 21 ? -19.725 -6.501 10.507 1.00 0.00 21 ASP A CA 17
ATOM 9603 C C . ASP A 1 21 ? -19.525 -5.328 11.460 1.00 0.00 21 ASP A C 17
ATOM 9604 O O . ASP A 1 21 ? -18.504 -4.642 11.410 1.00 0.00 21 ASP A O 17
ATOM 9613 N N . SER A 1 22 ? -20.506 -5.102 12.328 1.00 0.00 22 SER A N 17
ATOM 9614 C CA . SER A 1 22 ? -20.439 -4.008 13.290 1.00 0.00 22 SER A CA 17
ATOM 9615 C C . SER A 1 22 ? -19.576 -4.390 14.488 1.00 0.00 22 SER A C 17
ATOM 9616 O O . SER A 1 22 ? -19.369 -3.590 15.399 1.00 0.00 22 SER A O 17
ATOM 9624 N N . GLY A 1 23 ? -19.074 -5.622 14.480 1.00 0.00 23 GLY A N 17
ATOM 9625 C CA . GLY A 1 23 ? -18.240 -6.090 15.570 1.00 0.00 23 GLY A CA 17
ATOM 9626 C C . GLY A 1 23 ? -16.761 -6.006 15.246 1.00 0.00 23 GLY A C 17
ATOM 9627 O O . GLY A 1 23 ? -16.378 -5.504 14.189 1.00 0.00 23 GLY A O 17
ATOM 9631 N N . ARG A 1 24 ? -15.928 -6.497 16.158 1.00 0.00 24 ARG A N 17
ATOM 9632 C CA . ARG A 1 24 ? -14.483 -6.472 15.965 1.00 0.00 24 ARG A CA 17
ATOM 9633 C C . ARG A 1 24 ? -14.098 -7.155 14.656 1.00 0.00 24 ARG A C 17
ATOM 9634 O O . ARG A 1 24 ? -13.215 -6.688 13.938 1.00 0.00 24 ARG A O 17
ATOM 9655 N N . ASN A 1 25 ? -14.767 -8.263 14.353 1.00 0.00 25 ASN A N 17
ATOM 9656 C CA . ASN A 1 25 ? -14.493 -9.010 13.131 1.00 0.00 25 ASN A CA 17
ATOM 9657 C C . ASN A 1 25 ? -14.527 -8.092 11.913 1.00 0.00 25 ASN A C 17
ATOM 9658 O O . ASN A 1 25 ? -13.687 -8.197 11.020 1.00 0.00 25 ASN A O 17
ATOM 9669 N N . GLY A 1 26 ? -15.505 -7.192 11.883 1.00 0.00 26 GLY A N 17
ATOM 9670 C CA . GLY A 1 26 ? -15.630 -6.268 10.771 1.00 0.00 26 GLY A CA 17
ATOM 9671 C C . GLY A 1 26 ? -14.507 -5.251 10.733 1.00 0.00 26 GLY A C 17
ATOM 9672 O O . GLY A 1 26 ? -13.903 -5.021 9.685 1.00 0.00 26 GLY A O 17
ATOM 9676 N N . VAL A 1 27 ? -14.226 -4.639 11.879 1.00 0.00 27 VAL A N 17
ATOM 9677 C CA . VAL A 1 27 ? -13.169 -3.640 11.973 1.00 0.00 27 VAL A CA 17
ATOM 9678 C C . VAL A 1 27 ? -11.824 -4.222 11.553 1.00 0.00 27 VAL A C 17
ATOM 9679 O O . VAL A 1 27 ? -11.089 -3.618 10.771 1.00 0.00 27 VAL A O 17
ATOM 9692 N N . LYS A 1 28 ? -11.506 -5.401 12.079 1.00 0.00 28 LYS A N 17
ATOM 9693 C CA . LYS A 1 28 ? -10.250 -6.068 11.758 1.00 0.00 28 LYS A CA 17
ATOM 9694 C C . LYS A 1 28 ? -10.193 -6.441 10.280 1.00 0.00 28 LYS A C 17
ATOM 9695 O O . LYS A 1 28 ? -9.114 -6.526 9.692 1.00 0.00 28 LYS A O 17
ATOM 9714 N N . LEU A 1 29 ? -11.360 -6.661 9.685 1.00 0.00 29 LEU A N 17
ATOM 9715 C CA . LEU A 1 29 ? -11.444 -7.024 8.275 1.00 0.00 29 LEU A CA 17
ATOM 9716 C C . LEU A 1 29 ? -11.089 -5.836 7.386 1.00 0.00 29 LEU A C 17
ATOM 9717 O O . LEU A 1 29 ? -10.300 -5.963 6.449 1.00 0.00 29 LEU A O 17
ATOM 9733 N N . ARG A 1 30 ? -11.675 -4.682 7.687 1.00 0.00 30 ARG A N 17
ATOM 9734 C CA . ARG A 1 30 ? -11.420 -3.471 6.916 1.00 0.00 30 ARG A CA 17
ATOM 9735 C C . ARG A 1 30 ? -9.985 -2.991 7.116 1.00 0.00 30 ARG A C 17
ATOM 9736 O O . ARG A 1 30 ? -9.479 -2.177 6.345 1.00 0.00 30 ARG A O 17
ATOM 9757 N N . ALA A 1 31 ? -9.337 -3.501 8.158 1.00 0.00 31 ALA A N 17
ATOM 9758 C CA . ALA A 1 31 ? -7.961 -3.126 8.460 1.00 0.00 31 ALA A CA 17
ATOM 9759 C C . ALA A 1 31 ? -6.974 -4.104 7.832 1.00 0.00 31 ALA A C 17
ATOM 9760 O O . ALA A 1 31 ? -6.059 -3.703 7.115 1.00 0.00 31 ALA A O 17
ATOM 9767 N N . ASN A 1 32 ? -7.168 -5.390 8.107 1.00 0.00 32 ASN A N 17
ATOM 9768 C CA . ASN A 1 32 ? -6.293 -6.427 7.570 1.00 0.00 32 ASN A CA 17
ATOM 9769 C C . ASN A 1 32 ? -6.620 -6.709 6.106 1.00 0.00 32 ASN A C 17
ATOM 9770 O O . ASN A 1 32 ? -5.864 -7.387 5.410 1.00 0.00 32 ASN A O 17
ATOM 9781 N N . CYS A 1 33 ? -7.750 -6.183 5.646 1.00 0.00 33 CYS A N 17
ATOM 9782 C CA . CYS A 1 33 ? -8.178 -6.377 4.266 1.00 0.00 33 CYS A CA 17
ATOM 9783 C C . CYS A 1 33 ? -8.813 -5.106 3.710 1.00 0.00 33 CYS A C 17
ATOM 9784 O O . CYS A 1 33 ? -9.985 -5.098 3.332 1.00 0.00 33 CYS A O 17
ATOM 9791 N N . LYS A 1 34 ? -8.031 -4.033 3.661 1.00 0.00 34 LYS A N 17
ATOM 9792 C CA . LYS A 1 34 ? -8.515 -2.756 3.150 1.00 0.00 34 LYS A CA 17
ATOM 9793 C C . LYS A 1 34 ? -8.966 -2.887 1.699 1.00 0.00 34 LYS A C 17
ATOM 9794 O O . LYS A 1 34 ? -9.722 -2.056 1.195 1.00 0.00 34 LYS A O 17
ATOM 9813 N N . LYS A 1 35 ? -8.500 -3.937 1.031 1.00 0.00 35 LYS A N 17
ATOM 9814 C CA . LYS A 1 35 ? -8.857 -4.179 -0.362 1.00 0.00 35 LYS A CA 17
ATOM 9815 C C . LYS A 1 35 ? -10.115 -5.037 -0.459 1.00 0.00 35 LYS A C 17
ATOM 9816 O O . LYS A 1 35 ? -11.107 -4.635 -1.067 1.00 0.00 35 LYS A O 17
ATOM 9835 N N . THR A 1 36 ? -10.067 -6.220 0.145 1.00 0.00 36 THR A N 17
ATOM 9836 C CA . THR A 1 36 ? -11.202 -7.134 0.126 1.00 0.00 36 THR A CA 17
ATOM 9837 C C . THR A 1 36 ? -12.482 -6.430 0.559 1.00 0.00 36 THR A C 17
ATOM 9838 O O . THR A 1 36 ? -13.577 -6.783 0.119 1.00 0.00 36 THR A O 17
ATOM 9849 N N . CYS A 1 37 ? -12.339 -5.430 1.422 1.00 0.00 37 CYS A N 17
ATOM 9850 C CA . CYS A 1 37 ? -13.485 -4.675 1.915 1.00 0.00 37 CYS A CA 17
ATOM 9851 C C . CYS A 1 37 ? -13.768 -3.471 1.020 1.00 0.00 37 CYS A C 17
ATOM 9852 O O . CYS A 1 37 ? -14.907 -3.018 0.913 1.00 0.00 37 CYS A O 17
ATOM 9859 N N . GLY A 1 38 ? -12.722 -2.958 0.380 1.00 0.00 38 GLY A N 17
ATOM 9860 C CA . GLY A 1 38 ? -12.879 -1.812 -0.497 1.00 0.00 38 GLY A CA 17
ATOM 9861 C C . GLY A 1 38 ? -12.849 -0.497 0.256 1.00 0.00 38 GLY A C 17
ATOM 9862 O O . GLY A 1 38 ? -13.895 0.058 0.593 1.00 0.00 38 GLY A O 17
ATOM 9866 N N . LEU A 1 39 ? -11.647 0.002 0.523 1.00 0.00 39 LEU A N 17
ATOM 9867 C CA . LEU A 1 39 ? -11.484 1.261 1.243 1.00 0.00 39 LEU A CA 17
ATOM 9868 C C . LEU A 1 39 ? -10.530 2.192 0.503 1.00 0.00 39 LEU A C 17
ATOM 9869 O O . LEU A 1 39 ? -10.262 3.308 0.951 1.00 0.00 39 LEU A O 17
ATOM 9885 N N . CYS A 1 40 ? -10.022 1.729 -0.634 1.00 0.00 40 CYS A N 17
ATOM 9886 C CA . CYS A 1 40 ? -9.099 2.520 -1.438 1.00 0.00 40 CYS A CA 17
ATOM 9887 C C . CYS A 1 40 ? -9.817 3.700 -2.087 1.00 0.00 40 CYS A C 17
ATOM 9888 O O . CYS A 1 40 ? -9.712 3.915 -3.295 1.00 0.00 40 CYS A O 17
ATOM 9895 N N . ALA A 1 1 ? -0.361 6.127 2.647 1.00 0.00 1 ALA A N 18
ATOM 9896 C CA . ALA A 1 1 ? -1.381 5.187 3.095 1.00 0.00 1 ALA A CA 18
ATOM 9897 C C . ALA A 1 1 ? -2.036 4.482 1.912 1.00 0.00 1 ALA A C 18
ATOM 9898 O O . ALA A 1 1 ? -3.160 4.804 1.530 1.00 0.00 1 ALA A O 18
ATOM 9905 N N . ALA A 1 2 ? -1.324 3.519 1.335 1.00 0.00 2 ALA A N 18
ATOM 9906 C CA . ALA A 1 2 ? -1.837 2.768 0.196 1.00 0.00 2 ALA A CA 18
ATOM 9907 C C . ALA A 1 2 ? -2.941 1.807 0.625 1.00 0.00 2 ALA A C 18
ATOM 9908 O O . ALA A 1 2 ? -3.164 1.593 1.817 1.00 0.00 2 ALA A O 18
ATOM 9915 N N . CYS A 1 3 ? -3.630 1.230 -0.354 1.00 0.00 3 CYS A N 18
ATOM 9916 C CA . CYS A 1 3 ? -4.712 0.293 -0.079 1.00 0.00 3 CYS A CA 18
ATOM 9917 C C . CYS A 1 3 ? -4.395 -1.086 -0.650 1.00 0.00 3 CYS A C 18
ATOM 9918 O O . CYS A 1 3 ? -4.048 -1.219 -1.824 1.00 0.00 3 CYS A O 18
ATOM 9925 N N . SER A 1 4 ? -4.517 -2.110 0.188 1.00 0.00 4 SER A N 18
ATOM 9926 C CA . SER A 1 4 ? -4.241 -3.479 -0.231 1.00 0.00 4 SER A CA 18
ATOM 9927 C C . SER A 1 4 ? -4.533 -4.463 0.898 1.00 0.00 4 SER A C 18
ATOM 9928 O O . SER A 1 4 ? -5.015 -4.077 1.963 1.00 0.00 4 SER A O 18
ATOM 9936 N N . ASP A 1 5 ? -4.239 -5.735 0.656 1.00 0.00 5 ASP A N 18
ATOM 9937 C CA . ASP A 1 5 ? -4.468 -6.776 1.652 1.00 0.00 5 ASP A CA 18
ATOM 9938 C C . ASP A 1 5 ? -3.169 -7.146 2.361 1.00 0.00 5 ASP A C 18
ATOM 9939 O O . ASP A 1 5 ? -2.146 -7.384 1.718 1.00 0.00 5 ASP A O 18
ATOM 9948 N N . ARG A 1 6 ? -3.217 -7.191 3.688 1.00 0.00 6 ARG A N 18
ATOM 9949 C CA . ARG A 1 6 ? -2.044 -7.529 4.484 1.00 0.00 6 ARG A CA 18
ATOM 9950 C C . ARG A 1 6 ? -2.262 -8.833 5.246 1.00 0.00 6 ARG A C 18
ATOM 9951 O O . ARG A 1 6 ? -1.308 -9.537 5.577 1.00 0.00 6 ARG A O 18
ATOM 9972 N N . ALA A 1 7 ? -3.523 -9.147 5.523 1.00 0.00 7 ALA A N 18
ATOM 9973 C CA . ALA A 1 7 ? -3.866 -10.366 6.245 1.00 0.00 7 ALA A CA 18
ATOM 9974 C C . ALA A 1 7 ? -3.239 -11.590 5.585 1.00 0.00 7 ALA A C 18
ATOM 9975 O O . ALA A 1 7 ? -2.606 -11.485 4.534 1.00 0.00 7 ALA A O 18
ATOM 9982 N N . HIS A 1 8 ? -3.417 -12.750 6.210 1.00 0.00 8 HIS A N 18
ATOM 9983 C CA . HIS A 1 8 ? -2.867 -13.994 5.683 1.00 0.00 8 HIS A CA 18
ATOM 9984 C C . HIS A 1 8 ? -3.260 -14.185 4.221 1.00 0.00 8 HIS A C 18
ATOM 9985 O O . HIS A 1 8 ? -2.550 -14.838 3.458 1.00 0.00 8 HIS A O 18
ATOM 9999 N N . GLY A 1 9 ? -4.398 -13.613 3.839 1.00 0.00 9 GLY A N 18
ATOM 10000 C CA . GLY A 1 9 ? -4.866 -13.733 2.471 1.00 0.00 9 GLY A CA 18
ATOM 10001 C C . GLY A 1 9 ? -6.242 -14.362 2.382 1.00 0.00 9 GLY A C 18
ATOM 10002 O O . GLY A 1 9 ? -7.201 -13.718 1.954 1.00 0.00 9 GLY A O 18
ATOM 10006 N N . HIS A 1 10 ? -6.342 -15.624 2.786 1.00 0.00 10 HIS A N 18
ATOM 10007 C CA . HIS A 1 10 ? -7.611 -16.341 2.749 1.00 0.00 10 HIS A CA 18
ATOM 10008 C C . HIS A 1 10 ? -8.569 -15.805 3.808 1.00 0.00 10 HIS A C 18
ATOM 10009 O O . HIS A 1 10 ? -9.775 -16.048 3.748 1.00 0.00 10 HIS A O 18
ATOM 10023 N N . ILE A 1 11 ? -8.025 -15.075 4.776 1.00 0.00 11 ILE A N 18
ATOM 10024 C CA . ILE A 1 11 ? -8.831 -14.505 5.848 1.00 0.00 11 ILE A CA 18
ATOM 10025 C C . ILE A 1 11 ? -9.803 -13.461 5.308 1.00 0.00 11 ILE A C 18
ATOM 10026 O O . ILE A 1 11 ? -10.997 -13.495 5.607 1.00 0.00 11 ILE A O 18
ATOM 10042 N N . CYS A 1 12 ? -9.284 -12.535 4.509 1.00 0.00 12 CYS A N 18
ATOM 10043 C CA . CYS A 1 12 ? -10.105 -11.481 3.926 1.00 0.00 12 CYS A CA 18
ATOM 10044 C C . CYS A 1 12 ? -11.259 -12.072 3.122 1.00 0.00 12 CYS A C 18
ATOM 10045 O O . CYS A 1 12 ? -12.418 -11.708 3.321 1.00 0.00 12 CYS A O 18
ATOM 10052 N N . GLU A 1 13 ? -10.933 -12.987 2.214 1.00 0.00 13 GLU A N 18
ATOM 10053 C CA . GLU A 1 13 ? -11.943 -13.628 1.380 1.00 0.00 13 GLU A CA 18
ATOM 10054 C C . GLU A 1 13 ? -12.888 -14.476 2.226 1.00 0.00 13 GLU A C 18
ATOM 10055 O O . GLU A 1 13 ? -14.106 -14.428 2.052 1.00 0.00 13 GLU A O 18
ATOM 10067 N N . SER A 1 14 ? -12.318 -15.253 3.141 1.00 0.00 14 SER A N 18
ATOM 10068 C CA . SER A 1 14 ? -13.109 -16.116 4.011 1.00 0.00 14 SER A CA 18
ATOM 10069 C C . SER A 1 14 ? -14.218 -15.325 4.698 1.00 0.00 14 SER A C 18
ATOM 10070 O O . SER A 1 14 ? -15.356 -15.785 4.795 1.00 0.00 14 SER A O 18
ATOM 10078 N N . PHE A 1 15 ? -13.878 -14.131 5.173 1.00 0.00 15 PHE A N 18
ATOM 10079 C CA . PHE A 1 15 ? -14.844 -13.275 5.852 1.00 0.00 15 PHE A CA 18
ATOM 10080 C C . PHE A 1 15 ? -14.935 -11.912 5.172 1.00 0.00 15 PHE A C 18
ATOM 10081 O O . PHE A 1 15 ? -14.927 -10.874 5.832 1.00 0.00 15 PHE A O 18
ATOM 10098 N N . LYS A 1 16 ? -15.021 -11.924 3.846 1.00 0.00 16 LYS A N 18
ATOM 10099 C CA . LYS A 1 16 ? -15.115 -10.691 3.073 1.00 0.00 16 LYS A CA 18
ATOM 10100 C C . LYS A 1 16 ? -16.480 -10.036 3.258 1.00 0.00 16 LYS A C 18
ATOM 10101 O O . LYS A 1 16 ? -16.598 -8.811 3.246 1.00 0.00 16 LYS A O 18
ATOM 10120 N N . SER A 1 17 ? -17.509 -10.861 3.428 1.00 0.00 17 SER A N 18
ATOM 10121 C CA . SER A 1 17 ? -18.866 -10.361 3.613 1.00 0.00 17 SER A CA 18
ATOM 10122 C C . SER A 1 17 ? -19.055 -9.808 5.022 1.00 0.00 17 SER A C 18
ATOM 10123 O O . SER A 1 17 ? -20.070 -9.181 5.325 1.00 0.00 17 SER A O 18
ATOM 10131 N N . PHE A 1 18 ? -18.069 -10.047 5.881 1.00 0.00 18 PHE A N 18
ATOM 10132 C CA . PHE A 1 18 ? -18.126 -9.575 7.260 1.00 0.00 18 PHE A CA 18
ATOM 10133 C C . PHE A 1 18 ? -17.417 -8.231 7.404 1.00 0.00 18 PHE A C 18
ATOM 10134 O O . PHE A 1 18 ? -17.248 -7.721 8.511 1.00 0.00 18 PHE A O 18
ATOM 10151 N N . CYS A 1 19 ? -17.003 -7.663 6.276 1.00 0.00 19 CYS A N 18
ATOM 10152 C CA . CYS A 1 19 ? -16.311 -6.380 6.274 1.00 0.00 19 CYS A CA 18
ATOM 10153 C C . CYS A 1 19 ? -17.237 -5.262 6.745 1.00 0.00 19 CYS A C 18
ATOM 10154 O O . CYS A 1 19 ? -16.787 -4.262 7.304 1.00 0.00 19 CYS A O 18
ATOM 10161 N N . LYS A 1 20 ? -18.534 -5.440 6.516 1.00 0.00 20 LYS A N 18
ATOM 10162 C CA . LYS A 1 20 ? -19.525 -4.449 6.918 1.00 0.00 20 LYS A CA 18
ATOM 10163 C C . LYS A 1 20 ? -20.123 -4.797 8.278 1.00 0.00 20 LYS A C 18
ATOM 10164 O O . LYS A 1 20 ? -21.187 -4.298 8.645 1.00 0.00 20 LYS A O 18
ATOM 10183 N N . ASP A 1 21 ? -19.431 -5.654 9.020 1.00 0.00 21 ASP A N 18
ATOM 10184 C CA . ASP A 1 21 ? -19.892 -6.066 10.341 1.00 0.00 21 ASP A CA 18
ATOM 10185 C C . ASP A 1 21 ? -19.562 -5.007 11.387 1.00 0.00 21 ASP A C 18
ATOM 10186 O O . ASP A 1 21 ? -18.414 -4.579 11.512 1.00 0.00 21 ASP A O 18
ATOM 10195 N N . SER A 1 22 ? -20.576 -4.586 12.137 1.00 0.00 22 SER A N 18
ATOM 10196 C CA . SER A 1 22 ? -20.395 -3.572 13.169 1.00 0.00 22 SER A CA 18
ATOM 10197 C C . SER A 1 22 ? -19.829 -4.191 14.444 1.00 0.00 22 SER A C 18
ATOM 10198 O O . SER A 1 22 ? -20.410 -4.061 15.521 1.00 0.00 22 SER A O 18
ATOM 10206 N N . GLY A 1 23 ? -18.690 -4.864 14.313 1.00 0.00 23 GLY A N 18
ATOM 10207 C CA . GLY A 1 23 ? -18.064 -5.493 15.461 1.00 0.00 23 GLY A CA 18
ATOM 10208 C C . GLY A 1 23 ? -16.553 -5.534 15.346 1.00 0.00 23 GLY A C 18
ATOM 10209 O O . GLY A 1 23 ? -15.964 -4.813 14.541 1.00 0.00 23 GLY A O 18
ATOM 10213 N N . ARG A 1 24 ? -15.922 -6.380 16.156 1.00 0.00 24 ARG A N 18
ATOM 10214 C CA . ARG A 1 24 ? -14.470 -6.510 16.144 1.00 0.00 24 ARG A CA 18
ATOM 10215 C C . ARG A 1 24 ? -13.996 -7.188 14.862 1.00 0.00 24 ARG A C 18
ATOM 10216 O O . ARG A 1 24 ? -12.929 -6.871 14.339 1.00 0.00 24 ARG A O 18
ATOM 10237 N N . ASN A 1 25 ? -14.796 -8.124 14.363 1.00 0.00 25 ASN A N 18
ATOM 10238 C CA . ASN A 1 25 ? -14.458 -8.848 13.143 1.00 0.00 25 ASN A CA 18
ATOM 10239 C C . ASN A 1 25 ? -14.440 -7.910 11.940 1.00 0.00 25 ASN A C 18
ATOM 10240 O O . ASN A 1 25 ? -13.579 -8.017 11.068 1.00 0.00 25 ASN A O 18
ATOM 10251 N N . GLY A 1 26 ? -15.398 -6.989 11.901 1.00 0.00 26 GLY A N 18
ATOM 10252 C CA . GLY A 1 26 ? -15.475 -6.044 10.802 1.00 0.00 26 GLY A CA 18
ATOM 10253 C C . GLY A 1 26 ? -14.314 -5.069 10.793 1.00 0.00 26 GLY A C 18
ATOM 10254 O O . GLY A 1 26 ? -13.678 -4.858 9.761 1.00 0.00 26 GLY A O 18
ATOM 10258 N N . VAL A 1 27 ? -14.038 -4.470 11.948 1.00 0.00 27 VAL A N 18
ATOM 10259 C CA . VAL A 1 27 ? -12.947 -3.511 12.069 1.00 0.00 27 VAL A CA 18
ATOM 10260 C C . VAL A 1 27 ? -11.614 -4.143 11.683 1.00 0.00 27 VAL A C 18
ATOM 10261 O O . VAL A 1 27 ? -10.835 -3.562 10.927 1.00 0.00 27 VAL A O 18
ATOM 10274 N N . LYS A 1 28 ? -11.358 -5.337 12.205 1.00 0.00 28 LYS A N 18
ATOM 10275 C CA . LYS A 1 28 ? -10.121 -6.051 11.914 1.00 0.00 28 LYS A CA 18
ATOM 10276 C C . LYS A 1 28 ? -10.044 -6.428 10.438 1.00 0.00 28 LYS A C 18
ATOM 10277 O O . LYS A 1 28 ? -8.956 -6.586 9.883 1.00 0.00 28 LYS A O 18
ATOM 10296 N N . LEU A 1 29 ? -11.205 -6.569 9.808 1.00 0.00 29 LEU A N 18
ATOM 10297 C CA . LEU A 1 29 ? -11.269 -6.926 8.395 1.00 0.00 29 LEU A CA 18
ATOM 10298 C C . LEU A 1 29 ? -10.858 -5.748 7.516 1.00 0.00 29 LEU A C 18
ATOM 10299 O O . LEU A 1 29 ? -10.073 -5.903 6.581 1.00 0.00 29 LEU A O 18
ATOM 10315 N N . ARG A 1 30 ? -11.393 -4.571 7.825 1.00 0.00 30 ARG A N 18
ATOM 10316 C CA . ARG A 1 30 ? -11.080 -3.367 7.065 1.00 0.00 30 ARG A CA 18
ATOM 10317 C C . ARG A 1 30 ? -9.623 -2.962 7.262 1.00 0.00 30 ARG A C 18
ATOM 10318 O O . ARG A 1 30 ? -9.068 -2.200 6.472 1.00 0.00 30 ARG A O 18
ATOM 10339 N N . ALA A 1 31 ? -9.009 -3.477 8.323 1.00 0.00 31 ALA A N 18
ATOM 10340 C CA . ALA A 1 31 ? -7.616 -3.170 8.623 1.00 0.00 31 ALA A CA 18
ATOM 10341 C C . ALA A 1 31 ? -6.675 -4.121 7.892 1.00 0.00 31 ALA A C 18
ATOM 10342 O O . ALA A 1 31 ? -5.808 -3.690 7.134 1.00 0.00 31 ALA A O 18
ATOM 10349 N N . ASN A 1 32 ? -6.851 -5.418 8.127 1.00 0.00 32 ASN A N 18
ATOM 10350 C CA . ASN A 1 32 ? -6.015 -6.430 7.492 1.00 0.00 32 ASN A CA 18
ATOM 10351 C C . ASN A 1 32 ? -6.421 -6.635 6.035 1.00 0.00 32 ASN A C 18
ATOM 10352 O O . ASN A 1 32 ? -5.712 -7.285 5.267 1.00 0.00 32 ASN A O 18
ATOM 10363 N N . CYS A 1 33 ? -7.567 -6.075 5.662 1.00 0.00 33 CYS A N 18
ATOM 10364 C CA . CYS A 1 33 ? -8.069 -6.195 4.298 1.00 0.00 33 CYS A CA 18
ATOM 10365 C C . CYS A 1 33 ? -8.683 -4.880 3.828 1.00 0.00 33 CYS A C 18
ATOM 10366 O O . CYS A 1 33 ? -9.881 -4.805 3.552 1.00 0.00 33 CYS A O 18
ATOM 10373 N N . LYS A 1 34 ? -7.855 -3.845 3.737 1.00 0.00 34 LYS A N 18
ATOM 10374 C CA . LYS A 1 34 ? -8.315 -2.533 3.298 1.00 0.00 34 LYS A CA 18
ATOM 10375 C C . LYS A 1 34 ? -8.825 -2.587 1.862 1.00 0.00 34 LYS A C 18
ATOM 10376 O O . LYS A 1 34 ? -9.562 -1.706 1.420 1.00 0.00 34 LYS A O 18
ATOM 10395 N N . LYS A 1 35 ? -8.429 -3.628 1.137 1.00 0.00 35 LYS A N 18
ATOM 10396 C CA . LYS A 1 35 ? -8.848 -3.800 -0.249 1.00 0.00 35 LYS A CA 18
ATOM 10397 C C . LYS A 1 35 ? -10.073 -4.705 -0.338 1.00 0.00 35 LYS A C 18
ATOM 10398 O O . LYS A 1 35 ? -11.100 -4.324 -0.903 1.00 0.00 35 LYS A O 18
ATOM 10417 N N . THR A 1 36 ? -9.960 -5.904 0.224 1.00 0.00 36 THR A N 18
ATOM 10418 C CA . THR A 1 36 ? -11.058 -6.862 0.207 1.00 0.00 36 THR A CA 18
ATOM 10419 C C . THR A 1 36 ? -12.353 -6.224 0.697 1.00 0.00 36 THR A C 18
ATOM 10420 O O . THR A 1 36 ? -13.445 -6.609 0.278 1.00 0.00 36 THR A O 18
ATOM 10431 N N . CYS A 1 37 ? -12.225 -5.245 1.587 1.00 0.00 37 CYS A N 18
ATOM 10432 C CA . CYS A 1 37 ? -13.384 -4.552 2.134 1.00 0.00 37 CYS A CA 18
ATOM 10433 C C . CYS A 1 37 ? -13.781 -3.373 1.250 1.00 0.00 37 CYS A C 18
ATOM 10434 O O . CYS A 1 37 ? -14.954 -3.010 1.171 1.00 0.00 37 CYS A O 18
ATOM 10441 N N . GLY A 1 38 ? -12.794 -2.781 0.585 1.00 0.00 38 GLY A N 18
ATOM 10442 C CA . GLY A 1 38 ? -13.060 -1.650 -0.286 1.00 0.00 38 GLY A CA 18
ATOM 10443 C C . GLY A 1 38 ? -12.853 -0.320 0.412 1.00 0.00 38 GLY A C 18
ATOM 10444 O O . GLY A 1 38 ? -13.814 0.322 0.837 1.00 0.00 38 GLY A O 18
ATOM 10448 N N . LEU A 1 39 ? -11.597 0.094 0.531 1.00 0.00 39 LEU A N 18
ATOM 10449 C CA . LEU A 1 39 ? -11.266 1.356 1.183 1.00 0.00 39 LEU A CA 18
ATOM 10450 C C . LEU A 1 39 ? -10.278 2.160 0.345 1.00 0.00 39 LEU A C 18
ATOM 10451 O O . LEU A 1 39 ? -9.802 3.215 0.767 1.00 0.00 39 LEU A O 18
ATOM 10467 N N . CYS A 1 40 ? -9.975 1.657 -0.847 1.00 0.00 40 CYS A N 18
ATOM 10468 C CA . CYS A 1 40 ? -9.045 2.329 -1.747 1.00 0.00 40 CYS A CA 18
ATOM 10469 C C . CYS A 1 40 ? -9.654 3.615 -2.297 1.00 0.00 40 CYS A C 18
ATOM 10470 O O . CYS A 1 40 ? -10.731 4.034 -1.873 1.00 0.00 40 CYS A O 18
ATOM 10477 N N . ALA A 1 1 ? 1.897 4.461 2.708 1.00 0.00 1 ALA A N 19
ATOM 10478 C CA . ALA A 1 1 ? 0.775 3.754 3.314 1.00 0.00 1 ALA A CA 19
ATOM 10479 C C . ALA A 1 1 ? -0.361 3.566 2.314 1.00 0.00 1 ALA A C 19
ATOM 10480 O O . ALA A 1 1 ? -1.443 4.129 2.477 1.00 0.00 1 ALA A O 19
ATOM 10487 N N . ALA A 1 2 ? -0.106 2.773 1.278 1.00 0.00 2 ALA A N 19
ATOM 10488 C CA . ALA A 1 2 ? -1.108 2.511 0.253 1.00 0.00 2 ALA A CA 19
ATOM 10489 C C . ALA A 1 2 ? -2.304 1.764 0.832 1.00 0.00 2 ALA A C 19
ATOM 10490 O O . ALA A 1 2 ? -2.355 1.487 2.031 1.00 0.00 2 ALA A O 19
ATOM 10497 N N . CYS A 1 3 ? -3.266 1.440 -0.026 1.00 0.00 3 CYS A N 19
ATOM 10498 C CA . CYS A 1 3 ? -4.463 0.726 0.401 1.00 0.00 3 CYS A CA 19
ATOM 10499 C C . CYS A 1 3 ? -4.534 -0.653 -0.249 1.00 0.00 3 CYS A C 19
ATOM 10500 O O . CYS A 1 3 ? -4.473 -0.779 -1.472 1.00 0.00 3 CYS A O 19
ATOM 10507 N N . SER A 1 4 ? -4.663 -1.685 0.579 1.00 0.00 4 SER A N 19
ATOM 10508 C CA . SER A 1 4 ? -4.739 -3.055 0.087 1.00 0.00 4 SER A CA 19
ATOM 10509 C C . SER A 1 4 ? -4.877 -4.041 1.243 1.00 0.00 4 SER A C 19
ATOM 10510 O O . SER A 1 4 ? -4.999 -3.643 2.402 1.00 0.00 4 SER A O 19
ATOM 10518 N N . ASP A 1 5 ? -4.858 -5.329 0.919 1.00 0.00 5 ASP A N 19
ATOM 10519 C CA . ASP A 1 5 ? -4.980 -6.374 1.930 1.00 0.00 5 ASP A CA 19
ATOM 10520 C C . ASP A 1 5 ? -3.615 -6.733 2.508 1.00 0.00 5 ASP A C 19
ATOM 10521 O O . ASP A 1 5 ? -2.638 -6.882 1.773 1.00 0.00 5 ASP A O 19
ATOM 10530 N N . ARG A 1 6 ? -3.555 -6.869 3.828 1.00 0.00 6 ARG A N 19
ATOM 10531 C CA . ARG A 1 6 ? -2.309 -7.208 4.505 1.00 0.00 6 ARG A CA 19
ATOM 10532 C C . ARG A 1 6 ? -2.443 -8.527 5.262 1.00 0.00 6 ARG A C 19
ATOM 10533 O O . ARG A 1 6 ? -1.446 -9.174 5.582 1.00 0.00 6 ARG A O 19
ATOM 10554 N N . ALA A 1 7 ? -3.681 -8.918 5.545 1.00 0.00 7 ALA A N 19
ATOM 10555 C CA . ALA A 1 7 ? -3.945 -10.159 6.262 1.00 0.00 7 ALA A CA 19
ATOM 10556 C C . ALA A 1 7 ? -3.234 -11.336 5.603 1.00 0.00 7 ALA A C 19
ATOM 10557 O O . ALA A 1 7 ? -2.664 -11.202 4.519 1.00 0.00 7 ALA A O 19
ATOM 10564 N N . HIS A 1 8 ? -3.270 -12.489 6.264 1.00 0.00 8 HIS A N 19
ATOM 10565 C CA . HIS A 1 8 ? -2.628 -13.690 5.741 1.00 0.00 8 HIS A CA 19
ATOM 10566 C C . HIS A 1 8 ? -3.110 -13.991 4.325 1.00 0.00 8 HIS A C 19
ATOM 10567 O O . HIS A 1 8 ? -2.405 -14.625 3.541 1.00 0.00 8 HIS A O 19
ATOM 10581 N N . GLY A 1 9 ? -4.316 -13.532 4.005 1.00 0.00 9 GLY A N 19
ATOM 10582 C CA . GLY A 1 9 ? -4.871 -13.763 2.685 1.00 0.00 9 GLY A CA 19
ATOM 10583 C C . GLY A 1 9 ? -6.232 -14.430 2.736 1.00 0.00 9 GLY A C 19
ATOM 10584 O O . GLY A 1 9 ? -7.237 -13.837 2.343 1.00 0.00 9 GLY A O 19
ATOM 10588 N N . HIS A 1 10 ? -6.265 -15.667 3.221 1.00 0.00 10 HIS A N 19
ATOM 10589 C CA . HIS A 1 10 ? -7.513 -16.415 3.322 1.00 0.00 10 HIS A CA 19
ATOM 10590 C C . HIS A 1 10 ? -8.418 -15.820 4.396 1.00 0.00 10 HIS A C 19
ATOM 10591 O O . HIS A 1 10 ? -9.613 -16.114 4.446 1.00 0.00 10 HIS A O 19
ATOM 10605 N N . ILE A 1 11 ? -7.842 -14.983 5.252 1.00 0.00 11 ILE A N 19
ATOM 10606 C CA . ILE A 1 11 ? -8.598 -14.347 6.323 1.00 0.00 11 ILE A CA 19
ATOM 10607 C C . ILE A 1 11 ? -9.625 -13.368 5.766 1.00 0.00 11 ILE A C 19
ATOM 10608 O O . ILE A 1 11 ? -10.753 -13.290 6.254 1.00 0.00 11 ILE A O 19
ATOM 10624 N N . CYS A 1 12 ? -9.229 -12.624 4.738 1.00 0.00 12 CYS A N 19
ATOM 10625 C CA . CYS A 1 12 ? -10.116 -11.651 4.111 1.00 0.00 12 CYS A CA 19
ATOM 10626 C C . CYS A 1 12 ? -11.269 -12.348 3.396 1.00 0.00 12 CYS A C 19
ATOM 10627 O O . CYS A 1 12 ? -12.430 -11.972 3.558 1.00 0.00 12 CYS A O 19
ATOM 10634 N N . GLU A 1 13 ? -10.940 -13.364 2.605 1.00 0.00 13 GLU A N 19
ATOM 10635 C CA . GLU A 1 13 ? -11.949 -14.113 1.865 1.00 0.00 13 GLU A CA 19
ATOM 10636 C C . GLU A 1 13 ? -12.831 -14.922 2.812 1.00 0.00 13 GLU A C 19
ATOM 10637 O O . GLU A 1 13 ? -14.050 -14.968 2.655 1.00 0.00 13 GLU A O 19
ATOM 10649 N N . SER A 1 14 ? -12.203 -15.559 3.796 1.00 0.00 14 SER A N 19
ATOM 10650 C CA . SER A 1 14 ? -12.928 -16.371 4.766 1.00 0.00 14 SER A CA 19
ATOM 10651 C C . SER A 1 14 ? -14.012 -15.550 5.458 1.00 0.00 14 SER A C 19
ATOM 10652 O O . SER A 1 14 ? -15.093 -16.056 5.761 1.00 0.00 14 SER A O 19
ATOM 10660 N N . PHE A 1 15 ? -13.715 -14.279 5.707 1.00 0.00 15 PHE A N 19
ATOM 10661 C CA . PHE A 1 15 ? -14.662 -13.386 6.365 1.00 0.00 15 PHE A CA 19
ATOM 10662 C C . PHE A 1 15 ? -14.847 -12.102 5.561 1.00 0.00 15 PHE A C 19
ATOM 10663 O O . PHE A 1 15 ? -14.874 -11.005 6.120 1.00 0.00 15 PHE A O 19
ATOM 10680 N N . LYS A 1 16 ? -14.974 -12.247 4.247 1.00 0.00 16 LYS A N 19
ATOM 10681 C CA . LYS A 1 16 ? -15.157 -11.101 3.364 1.00 0.00 16 LYS A CA 19
ATOM 10682 C C . LYS A 1 16 ? -16.558 -10.516 3.516 1.00 0.00 16 LYS A C 19
ATOM 10683 O O . LYS A 1 16 ? -16.753 -9.307 3.392 1.00 0.00 16 LYS A O 19
ATOM 10702 N N . SER A 1 17 ? -17.530 -11.382 3.786 1.00 0.00 17 SER A N 19
ATOM 10703 C CA . SER A 1 17 ? -18.913 -10.951 3.952 1.00 0.00 17 SER A CA 19
ATOM 10704 C C . SER A 1 17 ? -19.114 -10.283 5.309 1.00 0.00 17 SER A C 19
ATOM 10705 O O . SER A 1 17 ? -20.185 -9.747 5.598 1.00 0.00 17 SER A O 19
ATOM 10713 N N . PHE A 1 18 ? -18.077 -10.318 6.139 1.00 0.00 18 PHE A N 19
ATOM 10714 C CA . PHE A 1 18 ? -18.139 -9.717 7.466 1.00 0.00 18 PHE A CA 19
ATOM 10715 C C . PHE A 1 18 ? -17.394 -8.386 7.496 1.00 0.00 18 PHE A C 19
ATOM 10716 O O . PHE A 1 18 ? -17.147 -7.823 8.563 1.00 0.00 18 PHE A O 19
ATOM 10733 N N . CYS A 1 19 ? -17.039 -7.887 6.316 1.00 0.00 19 CYS A N 19
ATOM 10734 C CA . CYS A 1 19 ? -16.321 -6.623 6.205 1.00 0.00 19 CYS A CA 19
ATOM 10735 C C . CYS A 1 19 ? -17.174 -5.467 6.719 1.00 0.00 19 CYS A C 19
ATOM 10736 O O . CYS A 1 19 ? -16.655 -4.408 7.076 1.00 0.00 19 CYS A O 19
ATOM 10743 N N . LYS A 1 20 ? -18.486 -5.676 6.755 1.00 0.00 20 LYS A N 19
ATOM 10744 C CA . LYS A 1 20 ? -19.412 -4.654 7.227 1.00 0.00 20 LYS A CA 19
ATOM 10745 C C . LYS A 1 20 ? -19.972 -5.018 8.598 1.00 0.00 20 LYS A C 19
ATOM 10746 O O . LYS A 1 20 ? -21.088 -4.631 8.947 1.00 0.00 20 LYS A O 19
ATOM 10765 N N . ASP A 1 21 ? -19.191 -5.764 9.372 1.00 0.00 21 ASP A N 19
ATOM 10766 C CA . ASP A 1 21 ? -19.608 -6.178 10.707 1.00 0.00 21 ASP A CA 19
ATOM 10767 C C . ASP A 1 21 ? -19.402 -5.052 11.715 1.00 0.00 21 ASP A C 19
ATOM 10768 O O . ASP A 1 21 ? -18.327 -4.457 11.785 1.00 0.00 21 ASP A O 19
ATOM 10777 N N . SER A 1 22 ? -20.441 -4.764 12.493 1.00 0.00 22 SER A N 19
ATOM 10778 C CA . SER A 1 22 ? -20.376 -3.705 13.494 1.00 0.00 22 SER A CA 19
ATOM 10779 C C . SER A 1 22 ? -19.684 -4.198 14.761 1.00 0.00 22 SER A C 19
ATOM 10780 O O . SER A 1 22 ? -20.240 -4.121 15.856 1.00 0.00 22 SER A O 19
ATOM 10788 N N . GLY A 1 23 ? -18.465 -4.705 14.603 1.00 0.00 23 GLY A N 19
ATOM 10789 C CA . GLY A 1 23 ? -17.716 -5.204 15.742 1.00 0.00 23 GLY A CA 19
ATOM 10790 C C . GLY A 1 23 ? -16.227 -5.284 15.466 1.00 0.00 23 GLY A C 19
ATOM 10791 O O . GLY A 1 23 ? -15.721 -4.626 14.557 1.00 0.00 23 GLY A O 19
ATOM 10795 N N . ARG A 1 24 ? -15.524 -6.091 16.254 1.00 0.00 24 ARG A N 19
ATOM 10796 C CA . ARG A 1 24 ? -14.084 -6.252 16.092 1.00 0.00 24 ARG A CA 19
ATOM 10797 C C . ARG A 1 24 ? -13.761 -6.974 14.788 1.00 0.00 24 ARG A C 19
ATOM 10798 O O . ARG A 1 24 ? -12.851 -6.581 14.058 1.00 0.00 24 ARG A O 19
ATOM 10819 N N . ASN A 1 25 ? -14.513 -8.032 14.501 1.00 0.00 25 ASN A N 19
ATOM 10820 C CA . ASN A 1 25 ? -14.306 -8.810 13.285 1.00 0.00 25 ASN A CA 19
ATOM 10821 C C . ASN A 1 25 ? -14.365 -7.915 12.050 1.00 0.00 25 ASN A C 19
ATOM 10822 O O . ASN A 1 25 ? -13.535 -8.027 11.150 1.00 0.00 25 ASN A O 19
ATOM 10833 N N . GLY A 1 26 ? -15.353 -7.026 12.017 1.00 0.00 26 GLY A N 19
ATOM 10834 C CA . GLY A 1 26 ? -15.502 -6.125 10.889 1.00 0.00 26 GLY A CA 19
ATOM 10835 C C . GLY A 1 26 ? -14.387 -5.100 10.815 1.00 0.00 26 GLY A C 19
ATOM 10836 O O . GLY A 1 26 ? -13.802 -4.886 9.753 1.00 0.00 26 GLY A O 19
ATOM 10840 N N . VAL A 1 27 ? -14.094 -4.464 11.944 1.00 0.00 27 VAL A N 19
ATOM 10841 C CA . VAL A 1 27 ? -13.042 -3.456 12.002 1.00 0.00 27 VAL A CA 19
ATOM 10842 C C . VAL A 1 27 ? -11.700 -4.036 11.568 1.00 0.00 27 VAL A C 19
ATOM 10843 O O . VAL A 1 27 ? -10.985 -3.440 10.762 1.00 0.00 27 VAL A O 19
ATOM 10856 N N . LYS A 1 28 ? -11.364 -5.202 12.107 1.00 0.00 28 LYS A N 19
ATOM 10857 C CA . LYS A 1 28 ? -10.109 -5.866 11.775 1.00 0.00 28 LYS A CA 19
ATOM 10858 C C . LYS A 1 28 ? -10.073 -6.257 10.301 1.00 0.00 28 LYS A C 19
ATOM 10859 O O . LYS A 1 28 ? -9.004 -6.338 9.695 1.00 0.00 28 LYS A O 19
ATOM 10878 N N . LEU A 1 29 ? -11.248 -6.497 9.729 1.00 0.00 29 LEU A N 19
ATOM 10879 C CA . LEU A 1 29 ? -11.352 -6.879 8.325 1.00 0.00 29 LEU A CA 19
ATOM 10880 C C . LEU A 1 29 ? -11.031 -5.697 7.415 1.00 0.00 29 LEU A C 19
ATOM 10881 O O . LEU A 1 29 ? -10.264 -5.827 6.461 1.00 0.00 29 LEU A O 19
ATOM 10897 N N . ARG A 1 30 ? -11.622 -4.546 7.718 1.00 0.00 30 ARG A N 19
ATOM 10898 C CA . ARG A 1 30 ? -11.398 -3.341 6.928 1.00 0.00 30 ARG A CA 19
ATOM 10899 C C . ARG A 1 30 ? -9.978 -2.818 7.125 1.00 0.00 30 ARG A C 19
ATOM 10900 O O . ARG A 1 30 ? -9.508 -1.969 6.368 1.00 0.00 30 ARG A O 19
ATOM 10921 N N . ALA A 1 31 ? -9.301 -3.330 8.148 1.00 0.00 31 ALA A N 19
ATOM 10922 C CA . ALA A 1 31 ? -7.935 -2.915 8.444 1.00 0.00 31 ALA A CA 19
ATOM 10923 C C . ALA A 1 31 ? -6.924 -3.873 7.823 1.00 0.00 31 ALA A C 19
ATOM 10924 O O . ALA A 1 31 ? -6.020 -3.454 7.102 1.00 0.00 31 ALA A O 19
ATOM 10931 N N . ASN A 1 32 ? -7.083 -5.161 8.110 1.00 0.00 32 ASN A N 19
ATOM 10932 C CA . ASN A 1 32 ? -6.182 -6.178 7.581 1.00 0.00 32 ASN A CA 19
ATOM 10933 C C . ASN A 1 32 ? -6.530 -6.513 6.134 1.00 0.00 32 ASN A C 19
ATOM 10934 O O . ASN A 1 32 ? -5.749 -7.152 5.428 1.00 0.00 32 ASN A O 19
ATOM 10945 N N . CYS A 1 33 ? -7.707 -6.077 5.698 1.00 0.00 33 CYS A N 19
ATOM 10946 C CA . CYS A 1 33 ? -8.160 -6.329 4.335 1.00 0.00 33 CYS A CA 19
ATOM 10947 C C . CYS A 1 33 ? -8.869 -5.106 3.762 1.00 0.00 33 CYS A C 19
ATOM 10948 O O . CYS A 1 33 ? -10.056 -5.157 3.439 1.00 0.00 33 CYS A O 19
ATOM 10955 N N . LYS A 1 34 ? -8.134 -4.006 3.639 1.00 0.00 34 LYS A N 19
ATOM 10956 C CA . LYS A 1 34 ? -8.691 -2.769 3.104 1.00 0.00 34 LYS A CA 19
ATOM 10957 C C . LYS A 1 34 ? -9.166 -2.963 1.668 1.00 0.00 34 LYS A C 19
ATOM 10958 O O . LYS A 1 34 ? -10.030 -2.230 1.184 1.00 0.00 34 LYS A O 19
ATOM 10977 N N . LYS A 1 35 ? -8.599 -3.955 0.990 1.00 0.00 35 LYS A N 19
ATOM 10978 C CA . LYS A 1 35 ? -8.966 -4.248 -0.390 1.00 0.00 35 LYS A CA 19
ATOM 10979 C C . LYS A 1 35 ? -10.221 -5.113 -0.447 1.00 0.00 35 LYS A C 19
ATOM 10980 O O . LYS A 1 35 ? -11.226 -4.730 -1.046 1.00 0.00 35 LYS A O 19
ATOM 10999 N N . THR A 1 36 ? -10.157 -6.283 0.182 1.00 0.00 36 THR A N 19
ATOM 11000 C CA . THR A 1 36 ? -11.288 -7.202 0.202 1.00 0.00 36 THR A CA 19
ATOM 11001 C C . THR A 1 36 ? -12.567 -6.490 0.626 1.00 0.00 36 THR A C 19
ATOM 11002 O O . THR A 1 36 ? -13.663 -6.854 0.198 1.00 0.00 36 THR A O 19
ATOM 11013 N N . CYS A 1 37 ? -12.422 -5.474 1.469 1.00 0.00 37 CYS A N 19
ATOM 11014 C CA . CYS A 1 37 ? -13.566 -4.710 1.951 1.00 0.00 37 CYS A CA 19
ATOM 11015 C C . CYS A 1 37 ? -13.872 -3.541 1.019 1.00 0.00 37 CYS A C 19
ATOM 11016 O O . CYS A 1 37 ? -15.018 -3.109 0.903 1.00 0.00 37 CYS A O 19
ATOM 11023 N N . GLY A 1 38 ? -12.837 -3.034 0.355 1.00 0.00 38 GLY A N 19
ATOM 11024 C CA . GLY A 1 38 ? -13.016 -1.921 -0.559 1.00 0.00 38 GLY A CA 19
ATOM 11025 C C . GLY A 1 38 ? -13.028 -0.583 0.153 1.00 0.00 38 GLY A C 19
ATOM 11026 O O . GLY A 1 38 ? -14.092 -0.028 0.430 1.00 0.00 38 GLY A O 19
ATOM 11030 N N . LEU A 1 39 ? -11.843 -0.063 0.452 1.00 0.00 39 LEU A N 19
ATOM 11031 C CA . LEU A 1 39 ? -11.720 1.218 1.138 1.00 0.00 39 LEU A CA 19
ATOM 11032 C C . LEU A 1 39 ? -10.836 2.177 0.347 1.00 0.00 39 LEU A C 19
ATOM 11033 O O . LEU A 1 39 ? -10.680 3.342 0.716 1.00 0.00 39 LEU A O 19
ATOM 11049 N N . CYS A 1 40 ? -10.262 1.681 -0.743 1.00 0.00 40 CYS A N 19
ATOM 11050 C CA . CYS A 1 40 ? -9.394 2.493 -1.588 1.00 0.00 40 CYS A CA 19
ATOM 11051 C C . CYS A 1 40 ? -10.215 3.450 -2.449 1.00 0.00 40 CYS A C 19
ATOM 11052 O O . CYS A 1 40 ? -10.855 4.368 -1.935 1.00 0.00 40 CYS A O 19
ATOM 11059 N N . ALA A 1 1 ? -1.071 7.370 0.883 1.00 0.00 1 ALA A N 20
ATOM 11060 C CA . ALA A 1 1 ? -1.233 6.140 1.647 1.00 0.00 1 ALA A CA 20
ATOM 11061 C C . ALA A 1 1 ? -1.786 5.019 0.772 1.00 0.00 1 ALA A C 20
ATOM 11062 O O . ALA A 1 1 ? -2.987 4.958 0.512 1.00 0.00 1 ALA A O 20
ATOM 11069 N N . ALA A 1 2 ? -0.902 4.136 0.321 1.00 0.00 2 ALA A N 20
ATOM 11070 C CA . ALA A 1 2 ? -1.303 3.017 -0.524 1.00 0.00 2 ALA A CA 20
ATOM 11071 C C . ALA A 1 2 ? -2.339 2.144 0.177 1.00 0.00 2 ALA A C 20
ATOM 11072 O O . ALA A 1 2 ? -2.494 2.205 1.397 1.00 0.00 2 ALA A O 20
ATOM 11079 N N . CYS A 1 3 ? -3.046 1.333 -0.602 1.00 0.00 3 CYS A N 20
ATOM 11080 C CA . CYS A 1 3 ? -4.069 0.448 -0.057 1.00 0.00 3 CYS A CA 20
ATOM 11081 C C . CYS A 1 3 ? -3.916 -0.965 -0.612 1.00 0.00 3 CYS A C 20
ATOM 11082 O O . CYS A 1 3 ? -3.590 -1.151 -1.784 1.00 0.00 3 CYS A O 20
ATOM 11089 N N . SER A 1 4 ? -4.156 -1.958 0.239 1.00 0.00 4 SER A N 20
ATOM 11090 C CA . SER A 1 4 ? -4.042 -3.355 -0.165 1.00 0.00 4 SER A CA 20
ATOM 11091 C C . SER A 1 4 ? -4.348 -4.285 1.005 1.00 0.00 4 SER A C 20
ATOM 11092 O O . SER A 1 4 ? -4.761 -3.839 2.076 1.00 0.00 4 SER A O 20
ATOM 11100 N N . ASP A 1 5 ? -4.142 -5.580 0.793 1.00 0.00 5 ASP A N 20
ATOM 11101 C CA . ASP A 1 5 ? -4.394 -6.574 1.829 1.00 0.00 5 ASP A CA 20
ATOM 11102 C C . ASP A 1 5 ? -3.096 -6.976 2.523 1.00 0.00 5 ASP A C 20
ATOM 11103 O O . ASP A 1 5 ? -2.063 -7.150 1.877 1.00 0.00 5 ASP A O 20
ATOM 11112 N N . ARG A 1 6 ? -3.158 -7.122 3.843 1.00 0.00 6 ARG A N 20
ATOM 11113 C CA . ARG A 1 6 ? -1.988 -7.501 4.625 1.00 0.00 6 ARG A CA 20
ATOM 11114 C C . ARG A 1 6 ? -2.216 -8.833 5.335 1.00 0.00 6 ARG A C 20
ATOM 11115 O O . ARG A 1 6 ? -1.271 -9.568 5.616 1.00 0.00 6 ARG A O 20
ATOM 11136 N N . ALA A 1 7 ? -3.478 -9.134 5.624 1.00 0.00 7 ALA A N 20
ATOM 11137 C CA . ALA A 1 7 ? -3.831 -10.377 6.299 1.00 0.00 7 ALA A CA 20
ATOM 11138 C C . ALA A 1 7 ? -3.218 -11.580 5.591 1.00 0.00 7 ALA A C 20
ATOM 11139 O O . ALA A 1 7 ? -2.632 -11.448 4.516 1.00 0.00 7 ALA A O 20
ATOM 11146 N N . HIS A 1 8 ? -3.357 -12.753 6.200 1.00 0.00 8 HIS A N 20
ATOM 11147 C CA . HIS A 1 8 ? -2.817 -13.981 5.627 1.00 0.00 8 HIS A CA 20
ATOM 11148 C C . HIS A 1 8 ? -3.264 -14.147 4.178 1.00 0.00 8 HIS A C 20
ATOM 11149 O O . HIS A 1 8 ? -2.574 -14.770 3.373 1.00 0.00 8 HIS A O 20
ATOM 11163 N N . GLY A 1 9 ? -4.424 -13.584 3.853 1.00 0.00 9 GLY A N 20
ATOM 11164 C CA . GLY A 1 9 ? -4.943 -13.682 2.502 1.00 0.00 9 GLY A CA 20
ATOM 11165 C C . GLY A 1 9 ? -6.290 -14.376 2.447 1.00 0.00 9 GLY A C 20
ATOM 11166 O O . GLY A 1 9 ? -7.275 -13.801 1.983 1.00 0.00 9 GLY A O 20
ATOM 11170 N N . HIS A 1 10 ? -6.334 -15.618 2.920 1.00 0.00 10 HIS A N 20
ATOM 11171 C CA . HIS A 1 10 ? -7.570 -16.392 2.922 1.00 0.00 10 HIS A CA 20
ATOM 11172 C C . HIS A 1 10 ? -8.529 -15.882 3.994 1.00 0.00 10 HIS A C 20
ATOM 11173 O O . HIS A 1 10 ? -9.719 -16.196 3.975 1.00 0.00 10 HIS A O 20
ATOM 11187 N N . ILE A 1 11 ? -8.002 -15.095 4.926 1.00 0.00 11 ILE A N 20
ATOM 11188 C CA . ILE A 1 11 ? -8.812 -14.542 6.005 1.00 0.00 11 ILE A CA 20
ATOM 11189 C C . ILE A 1 11 ? -9.781 -13.488 5.480 1.00 0.00 11 ILE A C 20
ATOM 11190 O O . ILE A 1 11 ? -10.969 -13.504 5.803 1.00 0.00 11 ILE A O 20
ATOM 11206 N N . CYS A 1 12 ? -9.266 -12.572 4.667 1.00 0.00 12 CYS A N 20
ATOM 11207 C CA . CYS A 1 12 ? -10.084 -11.510 4.094 1.00 0.00 12 CYS A CA 20
ATOM 11208 C C . CYS A 1 12 ? -11.264 -12.089 3.319 1.00 0.00 12 CYS A C 20
ATOM 11209 O O . CYS A 1 12 ? -12.393 -11.616 3.443 1.00 0.00 12 CYS A O 20
ATOM 11216 N N . GLU A 1 13 ? -10.992 -13.117 2.520 1.00 0.00 13 GLU A N 20
ATOM 11217 C CA . GLU A 1 13 ? -12.031 -13.760 1.725 1.00 0.00 13 GLU A CA 20
ATOM 11218 C C . GLU A 1 13 ? -12.919 -14.640 2.600 1.00 0.00 13 GLU A C 20
ATOM 11219 O O . GLU A 1 13 ? -14.138 -14.670 2.433 1.00 0.00 13 GLU A O 20
ATOM 11231 N N . SER A 1 14 ? -12.298 -15.357 3.531 1.00 0.00 14 SER A N 20
ATOM 11232 C CA . SER A 1 14 ? -13.030 -16.242 4.430 1.00 0.00 14 SER A CA 20
ATOM 11233 C C . SER A 1 14 ? -14.053 -15.459 5.248 1.00 0.00 14 SER A C 20
ATOM 11234 O O . SER A 1 14 ? -15.016 -16.026 5.766 1.00 0.00 14 SER A O 20
ATOM 11242 N N . PHE A 1 15 ? -13.838 -14.153 5.360 1.00 0.00 15 PHE A N 20
ATOM 11243 C CA . PHE A 1 15 ? -14.739 -13.291 6.116 1.00 0.00 15 PHE A CA 20
ATOM 11244 C C . PHE A 1 15 ? -14.902 -11.939 5.429 1.00 0.00 15 PHE A C 20
ATOM 11245 O O . PHE A 1 15 ? -14.963 -10.899 6.085 1.00 0.00 15 PHE A O 20
ATOM 11262 N N . LYS A 1 16 ? -14.973 -11.961 4.102 1.00 0.00 16 LYS A N 20
ATOM 11263 C CA . LYS A 1 16 ? -15.130 -10.738 3.323 1.00 0.00 16 LYS A CA 20
ATOM 11264 C C . LYS A 1 16 ? -16.528 -10.155 3.501 1.00 0.00 16 LYS A C 20
ATOM 11265 O O . LYS A 1 16 ? -16.716 -8.940 3.448 1.00 0.00 16 LYS A O 20
ATOM 11284 N N . SER A 1 17 ? -17.506 -11.030 3.713 1.00 0.00 17 SER A N 20
ATOM 11285 C CA . SER A 1 17 ? -18.888 -10.602 3.896 1.00 0.00 17 SER A CA 20
ATOM 11286 C C . SER A 1 17 ? -19.084 -9.974 5.272 1.00 0.00 17 SER A C 20
ATOM 11287 O O . SER A 1 17 ? -20.119 -9.366 5.548 1.00 0.00 17 SER A O 20
ATOM 11295 N N . PHE A 1 18 ? -18.083 -10.125 6.133 1.00 0.00 18 PHE A N 20
ATOM 11296 C CA . PHE A 1 18 ? -18.144 -9.574 7.482 1.00 0.00 18 PHE A CA 20
ATOM 11297 C C . PHE A 1 18 ? -17.385 -8.253 7.564 1.00 0.00 18 PHE A C 20
ATOM 11298 O O . PHE A 1 18 ? -17.104 -7.752 8.654 1.00 0.00 18 PHE A O 20
ATOM 11315 N N . CYS A 1 19 ? -17.054 -7.694 6.405 1.00 0.00 19 CYS A N 20
ATOM 11316 C CA . CYS A 1 19 ? -16.326 -6.432 6.344 1.00 0.00 19 CYS A CA 20
ATOM 11317 C C . CYS A 1 19 ? -17.207 -5.273 6.801 1.00 0.00 19 CYS A C 20
ATOM 11318 O O . CYS A 1 19 ? -16.710 -4.221 7.204 1.00 0.00 19 CYS A O 20
ATOM 11325 N N . LYS A 1 20 ? -18.519 -5.473 6.735 1.00 0.00 20 LYS A N 20
ATOM 11326 C CA . LYS A 1 20 ? -19.471 -4.447 7.142 1.00 0.00 20 LYS A CA 20
ATOM 11327 C C . LYS A 1 20 ? -19.999 -4.721 8.547 1.00 0.00 20 LYS A C 20
ATOM 11328 O O . LYS A 1 20 ? -21.010 -4.154 8.962 1.00 0.00 20 LYS A O 20
ATOM 11347 N N . ASP A 1 21 ? -19.307 -5.591 9.275 1.00 0.00 21 ASP A N 20
ATOM 11348 C CA . ASP A 1 21 ? -19.704 -5.938 10.634 1.00 0.00 21 ASP A CA 20
ATOM 11349 C C . ASP A 1 21 ? -19.248 -4.869 11.623 1.00 0.00 21 ASP A C 20
ATOM 11350 O O . ASP A 1 21 ? -18.116 -4.392 11.558 1.00 0.00 21 ASP A O 20
ATOM 11359 N N . SER A 1 22 ? -20.139 -4.497 12.537 1.00 0.00 22 SER A N 20
ATOM 11360 C CA . SER A 1 22 ? -19.830 -3.481 13.536 1.00 0.00 22 SER A CA 20
ATOM 11361 C C . SER A 1 22 ? -19.019 -4.077 14.683 1.00 0.00 22 SER A C 20
ATOM 11362 O O . SER A 1 22 ? -18.629 -3.372 15.613 1.00 0.00 22 SER A O 20
ATOM 11370 N N . GLY A 1 23 ? -18.769 -5.381 14.609 1.00 0.00 23 GLY A N 20
ATOM 11371 C CA . GLY A 1 23 ? -18.006 -6.050 15.646 1.00 0.00 23 GLY A CA 20
ATOM 11372 C C . GLY A 1 23 ? -16.513 -5.997 15.393 1.00 0.00 23 GLY A C 20
ATOM 11373 O O . GLY A 1 23 ? -16.068 -5.468 14.375 1.00 0.00 23 GLY A O 20
ATOM 11377 N N . ARG A 1 24 ? -15.737 -6.544 16.323 1.00 0.00 24 ARG A N 20
ATOM 11378 C CA . ARG A 1 24 ? -14.285 -6.554 16.197 1.00 0.00 24 ARG A CA 20
ATOM 11379 C C . ARG A 1 24 ? -13.858 -7.192 14.878 1.00 0.00 24 ARG A C 20
ATOM 11380 O O . ARG A 1 24 ? -12.967 -6.689 14.194 1.00 0.00 24 ARG A O 20
ATOM 11401 N N . ASN A 1 25 ? -14.499 -8.302 14.528 1.00 0.00 25 ASN A N 20
ATOM 11402 C CA . ASN A 1 25 ? -14.185 -9.009 13.292 1.00 0.00 25 ASN A CA 20
ATOM 11403 C C . ASN A 1 25 ? -14.223 -8.060 12.098 1.00 0.00 25 ASN A C 20
ATOM 11404 O O . ASN A 1 25 ? -13.408 -8.164 11.182 1.00 0.00 25 ASN A O 20
ATOM 11415 N N . GLY A 1 26 ? -15.177 -7.133 12.115 1.00 0.00 26 GLY A N 20
ATOM 11416 C CA . GLY A 1 26 ? -15.303 -6.179 11.030 1.00 0.00 26 GLY A CA 20
ATOM 11417 C C . GLY A 1 26 ? -14.160 -5.185 10.995 1.00 0.00 26 GLY A C 20
ATOM 11418 O O . GLY A 1 26 ? -13.579 -4.931 9.939 1.00 0.00 26 GLY A O 20
ATOM 11422 N N . VAL A 1 27 ? -13.835 -4.618 12.153 1.00 0.00 27 VAL A N 20
ATOM 11423 C CA . VAL A 1 27 ? -12.753 -3.645 12.251 1.00 0.00 27 VAL A CA 20
ATOM 11424 C C . VAL A 1 27 ? -11.434 -4.239 11.768 1.00 0.00 27 VAL A C 20
ATOM 11425 O O . VAL A 1 27 ? -10.711 -3.621 10.987 1.00 0.00 27 VAL A O 20
ATOM 11438 N N . LYS A 1 28 ? -11.128 -5.444 12.238 1.00 0.00 28 LYS A N 20
ATOM 11439 C CA . LYS A 1 28 ? -9.897 -6.124 11.854 1.00 0.00 28 LYS A CA 20
ATOM 11440 C C . LYS A 1 28 ? -9.891 -6.438 10.361 1.00 0.00 28 LYS A C 20
ATOM 11441 O O . LYS A 1 28 ? -8.834 -6.494 9.732 1.00 0.00 28 LYS A O 20
ATOM 11460 N N . LEU A 1 29 ? -11.078 -6.640 9.800 1.00 0.00 29 LEU A N 20
ATOM 11461 C CA . LEU A 1 29 ? -11.210 -6.947 8.379 1.00 0.00 29 LEU A CA 20
ATOM 11462 C C . LEU A 1 29 ? -10.844 -5.737 7.525 1.00 0.00 29 LEU A C 20
ATOM 11463 O O . LEU A 1 29 ? -10.094 -5.854 6.556 1.00 0.00 29 LEU A O 20
ATOM 11479 N N . ARG A 1 30 ? -11.378 -4.577 7.893 1.00 0.00 30 ARG A N 20
ATOM 11480 C CA . ARG A 1 30 ? -11.106 -3.346 7.160 1.00 0.00 30 ARG A CA 20
ATOM 11481 C C . ARG A 1 30 ? -9.655 -2.913 7.343 1.00 0.00 30 ARG A C 20
ATOM 11482 O O . ARG A 1 30 ? -9.138 -2.099 6.578 1.00 0.00 30 ARG A O 20
ATOM 11503 N N . ALA A 1 31 ? -9.003 -3.462 8.363 1.00 0.00 31 ALA A N 20
ATOM 11504 C CA . ALA A 1 31 ? -7.611 -3.134 8.645 1.00 0.00 31 ALA A CA 20
ATOM 11505 C C . ALA A 1 31 ? -6.665 -4.093 7.930 1.00 0.00 31 ALA A C 20
ATOM 11506 O O . ALA A 1 31 ? -5.792 -3.670 7.173 1.00 0.00 31 ALA A O 20
ATOM 11513 N N . ASN A 1 32 ? -6.844 -5.387 8.176 1.00 0.00 32 ASN A N 20
ATOM 11514 C CA . ASN A 1 32 ? -6.005 -6.406 7.556 1.00 0.00 32 ASN A CA 20
ATOM 11515 C C . ASN A 1 32 ? -6.384 -6.605 6.092 1.00 0.00 32 ASN A C 20
ATOM 11516 O O . ASN A 1 32 ? -5.644 -7.224 5.326 1.00 0.00 32 ASN A O 20
ATOM 11527 N N . CYS A 1 33 ? -7.541 -6.077 5.709 1.00 0.00 33 CYS A N 20
ATOM 11528 C CA . CYS A 1 33 ? -8.020 -6.196 4.337 1.00 0.00 33 CYS A CA 20
ATOM 11529 C C . CYS A 1 33 ? -8.630 -4.882 3.858 1.00 0.00 33 CYS A C 20
ATOM 11530 O O . CYS A 1 33 ? -9.825 -4.808 3.569 1.00 0.00 33 CYS A O 20
ATOM 11537 N N . LYS A 1 34 ? -7.802 -3.846 3.776 1.00 0.00 34 LYS A N 20
ATOM 11538 C CA . LYS A 1 34 ? -8.258 -2.535 3.331 1.00 0.00 34 LYS A CA 20
ATOM 11539 C C . LYS A 1 34 ? -8.743 -2.589 1.886 1.00 0.00 34 LYS A C 20
ATOM 11540 O O . LYS A 1 34 ? -9.477 -1.710 1.433 1.00 0.00 34 LYS A O 20
ATOM 11559 N N . LYS A 1 35 ? -8.330 -3.626 1.166 1.00 0.00 35 LYS A N 20
ATOM 11560 C CA . LYS A 1 35 ? -8.724 -3.798 -0.227 1.00 0.00 35 LYS A CA 20
ATOM 11561 C C . LYS A 1 35 ? -9.936 -4.716 -0.341 1.00 0.00 35 LYS A C 20
ATOM 11562 O O . LYS A 1 35 ? -10.918 -4.387 -1.009 1.00 0.00 35 LYS A O 20
ATOM 11581 N N . THR A 1 36 ? -9.864 -5.869 0.317 1.00 0.00 36 THR A N 20
ATOM 11582 C CA . THR A 1 36 ? -10.955 -6.835 0.290 1.00 0.00 36 THR A CA 20
ATOM 11583 C C . THR A 1 36 ? -12.258 -6.206 0.772 1.00 0.00 36 THR A C 20
ATOM 11584 O O . THR A 1 36 ? -13.342 -6.577 0.322 1.00 0.00 36 THR A O 20
ATOM 11595 N N . CYS A 1 37 ? -12.144 -5.250 1.688 1.00 0.00 37 CYS A N 20
ATOM 11596 C CA . CYS A 1 37 ? -13.313 -4.568 2.231 1.00 0.00 37 CYS A CA 20
ATOM 11597 C C . CYS A 1 37 ? -13.733 -3.409 1.332 1.00 0.00 37 CYS A C 20
ATOM 11598 O O . CYS A 1 37 ? -14.652 -2.659 1.657 1.00 0.00 37 CYS A O 20
ATOM 11605 N N . GLY A 1 38 ? -13.053 -3.270 0.198 1.00 0.00 38 GLY A N 20
ATOM 11606 C CA . GLY A 1 38 ? -13.370 -2.201 -0.731 1.00 0.00 38 GLY A CA 20
ATOM 11607 C C . GLY A 1 38 ? -13.403 -0.842 -0.062 1.00 0.00 38 GLY A C 20
ATOM 11608 O O . GLY A 1 38 ? -14.459 -0.214 0.032 1.00 0.00 38 GLY A O 20
ATOM 11612 N N . LEU A 1 39 ? -12.247 -0.386 0.407 1.00 0.00 39 LEU A N 20
ATOM 11613 C CA . LEU A 1 39 ? -12.148 0.907 1.074 1.00 0.00 39 LEU A CA 20
ATOM 11614 C C . LEU A 1 39 ? -11.279 1.869 0.270 1.00 0.00 39 LEU A C 20
ATOM 11615 O O . LEU A 1 39 ? -11.181 3.053 0.594 1.00 0.00 39 LEU A O 20
ATOM 11631 N N . CYS A 1 40 ? -10.651 1.353 -0.781 1.00 0.00 40 CYS A N 20
ATOM 11632 C CA . CYS A 1 40 ? -9.791 2.165 -1.633 1.00 0.00 40 CYS A CA 20
ATOM 11633 C C . CYS A 1 40 ? -9.982 1.802 -3.103 1.00 0.00 40 CYS A C 20
ATOM 11634 O O . CYS A 1 40 ? -11.056 1.355 -3.507 1.00 0.00 40 CYS A O 20
#

GO terms:
  GO:0042742 defense response to bacterium (P, IDA)

Organism: Aurelia aurita (NCBI:txid6145)

Radius of gyration: 8.72 Å; Cα contacts (8 Å, |Δi|>4): 56; chains: 1; bounding box: 19×22×18 Å